Protein AF-I5B1P0-F1 (afdb_monomer)

Solvent-accessible surface area (backbone atoms only — not comparable to full-atom values): 43326 Å² total; per-residue (Å²): 90,54,80,46,75,47,56,64,52,38,60,66,46,75,42,81,52,46,46,23,36,38,37,43,56,67,66,62,16,23,35,28,44,43,79,93,40,33,48,27,36,46,35,82,36,42,41,32,42,32,45,67,53,46,69,78,66,37,32,34,32,38,60,81,70,25,41,36,38,24,42,95,87,41,51,30,34,38,39,37,48,33,91,60,97,62,22,20,35,39,33,33,75,76,46,74,32,37,31,32,72,54,99,85,41,46,25,51,70,77,48,74,35,38,72,85,50,62,48,53,84,77,63,63,55,84,44,53,77,47,73,52,44,78,62,66,47,46,60,81,89,35,46,43,52,66,13,50,21,37,36,41,19,55,77,66,14,74,43,68,60,24,36,42,30,27,55,42,61,70,12,35,35,43,34,36,35,75,59,66,45,55,67,58,31,35,39,34,36,35,25,39,36,37,38,32,24,70,43,64,73,29,41,37,33,36,68,43,50,41,64,50,48,33,40,34,41,56,15,71,10,25,42,33,42,32,34,30,85,51,43,79,38,29,41,33,32,39,60,26,51,31,36,40,33,47,35,59,32,92,74,55,44,66,64,90,74,29,47,35,41,34,36,33,45,42,9,67,28,28,46,39,38,46,44,62,39,30,29,29,38,39,39,36,27,50,73,81,30,64,20,29,38,25,43,44,38,76,34,15,39,34,36,38,37,39,35,52,12,37,40,34,39,27,36,97,91,48,32,28,41,45,55,32,31,34,40,41,30,48,57,25,48,26,42,38,39,22,34,42,45,28,82,53,26,36,42,36,33,19,70,14,58,30,35,43,35,33,54,42,41,58,20,71,24,56,74,20,36,40,35,35,49,41,61,70,18,35,40,36,36,43,32,46,26,77,31,73,31,42,23,33,40,33,42,44,39,32,40,33,38,64,63,30,63,41,31,33,46,28,33,70,49,44,46,74,49,36,36,38,34,41,29,27,51,24,32,39,33,40,32,37,35,67,69,69,44,39,40,37,24,79,41,91,28,28,38,22,30,41,35,42,32,39,26,93,88,40,59,54,40,70,41,47,38,41,29,44,44,39,36,63,24,60,72,85,50,105,80,17,14,28,40,36,38,32,29,26,26,28,42,38,41,37,33,55,18,79,53,84,48,69,17,33,41,13,48,35,29,48,40,56,64,88,78,91,67,42,54,40,28,35,44,36,40,38,26,67,9,66,18,40,36,31,43,29,44,33,32,44,53,37,90,89,54,69,21,58,37,26,36,40,38,41,34,12,51,38,4,31,36,35,39,45,28,34,50,26,22,33,44,24,26,38,41,39,38,36,13,26,64,3,31,34,26,31,34,33,40,9,62,81,95,18,19,9,49,45,38,32,39,38,39,42,36,11,61,41,18,36,35,33,39,61,83,67,97,42,61,23,29,48,28,24,52,12,67,88,26,26,55,37,37,39,41,32,11,55,49,6,27,31,19,76,87,37,52,38,34,40,31,23,61,41,4,22,34,45,40,35,40,36,34,35,60,27,38,38,24,36,33,39,34,15,14,52,78,16,42,48,44,37,35,45,32,63,18,35,24,28,38,37,40,39,38,36,22,76,38,47,52,68,68,40,88,29,38,37,35,33,44,25,51,14,40,90,93,27,38,38,34,40,33,44,28,34,9,25,29,38,39,30,51,29,30,24,28,40,39,36,34,44,31,20,34,36,33,32,45,31,49,34,64,50,43,33,39,43,36,51,37,62,67,66,96,80,71,89,72,47,33,40,58,40,53,51,54,32,93,88,78,41,45,43,58,47,71,52,28,37,44,40,49,45,79,78,73,70,51,88,53,73,86,38,84,55,98,79,66,103,48,80,61,45,80,45,73,51,76,82,88,68,81,84,76,68,82,90,57,76,91,74,80,76,72,78,83,77,76,95,75,80,92,85,81,87,85,84,82,58,59,61,52,64,76,58,95,93,48,80,47,76,69,73,84,71,50,76,47,41,42,54,53,64,61,75,54,85,90,73,84,51,78,47,86,59,67,57,71,51,67,60,67,49,83,82,66,77,83,81,67,96,78,80,82,88,128

Secondary structure (DSSP, 8-state):
--EEEPPTT---EEE-STT-EEE--SSS-EEEE-TT---EEE-TT--EEEESS-GGG-EEEEETTEEEEEETTEEEEEEEPP-SSS-EEEEETTEEEEEEEETTEEEETTEEPPSSS-B-TTPPP---EEE--SS---SGGGB--SS--EEEE-TTTS-TT-EEE--SS--EEEEEESS-B-TT-EEES--EEEEEE-SSEEEEE-TTEES--EEEE-SSSEEEEEEES-S-SEEEEES----EEEEEPTTTT-SS--EEEEEEES-EEEEEEE-TT--EEEEEE-TT-EEEEEEE-TT-SEEEEEESSEEEE--SSSPBPTT--EEEEEESSEEEEEE---SS-EEEE-SS--EEEE-S-GGG-TT-EEE--SSS-EEEE-S--------EEES--EEEE-S----EEE-TEEES--EEEE-BSS-EEEEEEPTT-EEEE-SSB--S-EEEEE-TT--SEEEEEEESS---PPTTSSSSS-EEEESEEEEEEEE---S---EE---EEE---SSS-----EEEEEE-SSS-EEE--EE-SSTTPPP---EEEEEESSS-EEE--BSS-TT--EEEEEESSS-EEE--B--GGGSBSS--EEEEEESSS-EEE-SSS---EEEE--TT-EEEEEEEESSS-BSSSSPEEEEESSS-EEEEEEEESS-EEEEEEE-TT--EEEEEE--SS-EEEEEEETTPPTTSEEEEEEEEEPPTT-EEEEE--SSEEEEEEEEBEEEEEE-SS--EEE--SB--EEEEPPPPTT-TT---------TTS--EE-TT-EEEEESS-----S-EE---SSS--EEEEE--S------S-----------SS----------SSEEETTEEE--TTS----B----B-TTT--B-S----B----TTS----S-----

Structure (mmCIF, N/CA/C/O backbone):
data_AF-I5B1P0-F1
#
_entry.id   AF-I5B1P0-F1
#
loop_
_atom_site.group_PDB
_atom_site.id
_atom_site.type_symbol
_atom_site.label_atom_id
_atom_site.label_alt_id
_atom_site.label_comp_id
_atom_site.label_asym_id
_atom_site.label_entity_id
_atom_site.label_seq_id
_atom_site.pdbx_PDB_ins_code
_atom_site.Cartn_x
_atom_site.Cartn_y
_atom_site.Cartn_z
_atom_site.occupancy
_atom_site.B_iso_or_equiv
_atom_site.auth_seq_id
_atom_site.auth_comp_id
_atom_site.auth_asym_id
_atom_site.auth_atom_id
_atom_site.pdbx_PDB_model_num
ATOM 1 N N . MET A 1 1 ? -37.961 -56.017 40.152 1.00 73.75 1 MET A N 1
ATOM 2 C CA . MET A 1 1 ? -39.316 -56.150 39.590 1.00 73.75 1 MET A CA 1
ATOM 3 C C . MET A 1 1 ? -39.974 -57.463 39.995 1.00 73.75 1 MET A C 1
ATOM 5 O O . MET A 1 1 ? -39.994 -58.448 39.255 1.00 73.75 1 MET A O 1
ATOM 9 N N . ALA A 1 2 ? -40.513 -57.456 41.205 1.00 85.88 2 ALA A N 1
ATOM 10 C CA . ALA A 1 2 ? -41.502 -58.380 41.724 1.00 85.88 2 ALA A CA 1
ATOM 11 C C . ALA A 1 2 ? -42.830 -57.632 41.936 1.00 85.88 2 ALA A C 1
ATOM 13 O O . ALA A 1 2 ? -42.845 -56.408 42.059 1.00 85.88 2 ALA A O 1
ATOM 14 N N . ASN A 1 3 ? -43.935 -58.376 42.004 1.00 92.94 3 ASN A N 1
ATOM 15 C CA . ASN A 1 3 ? -45.203 -57.835 42.486 1.00 92.94 3 ASN A CA 1
ATOM 16 C C . ASN A 1 3 ? -45.276 -58.081 43.995 1.00 92.94 3 ASN A C 1
ATOM 18 O O . ASN A 1 3 ? -45.270 -59.240 44.426 1.00 92.94 3 ASN A O 1
ATOM 22 N N . VAL A 1 4 ? -45.339 -57.011 44.778 1.00 93.44 4 VAL A N 1
ATOM 23 C CA . VAL A 1 4 ? -45.433 -57.041 46.239 1.00 93.44 4 VAL A CA 1
ATOM 24 C C . VAL A 1 4 ? -46.884 -56.764 46.617 1.00 93.44 4 VAL A C 1
ATOM 26 O O . VAL A 1 4 ? -47.436 -55.748 46.219 1.00 93.44 4 VAL A O 1
ATOM 29 N N . PHE A 1 5 ? -47.518 -57.681 47.345 1.00 94.00 5 PHE A N 1
ATOM 30 C CA . PHE A 1 5 ? -48.909 -57.538 47.783 1.00 94.00 5 PHE A CA 1
ATOM 31 C C . PHE A 1 5 ? -48.940 -57.394 49.298 1.00 94.00 5 PHE A C 1
ATOM 33 O O . PHE A 1 5 ? -48.499 -58.308 49.998 1.00 94.00 5 PHE A O 1
ATOM 40 N N . LEU A 1 6 ? -49.464 -56.270 49.774 1.00 94.38 6 LEU A N 1
ATOM 41 C CA . LEU A 1 6 ? -49.639 -55.988 51.192 1.00 94.38 6 LEU A CA 1
ATOM 42 C C . LEU A 1 6 ? -50.954 -56.599 51.687 1.00 94.38 6 LEU A C 1
ATOM 44 O O . LEU A 1 6 ? -51.948 -56.707 50.960 1.00 94.38 6 LEU A O 1
ATOM 48 N N . ASN A 1 7 ? -50.949 -57.047 52.937 1.00 91.94 7 ASN A N 1
ATOM 49 C CA . ASN A 1 7 ? -52.173 -57.354 53.664 1.00 91.94 7 ASN A CA 1
ATOM 50 C C . ASN A 1 7 ? -52.828 -56.054 54.151 1.00 91.94 7 ASN A C 1
ATOM 52 O O . ASN A 1 7 ? -52.189 -55.009 54.181 1.00 91.94 7 ASN A O 1
ATOM 56 N N . ALA A 1 8 ? -54.096 -56.143 54.557 1.00 90.44 8 ALA A N 1
ATOM 57 C CA . ALA A 1 8 ? -54.779 -55.021 55.199 1.00 90.44 8 ALA A CA 1
ATOM 58 C C . ALA A 1 8 ? -53.999 -54.540 56.440 1.00 90.44 8 ALA A C 1
ATOM 60 O O . ALA A 1 8 ? -53.607 -55.376 57.263 1.00 90.44 8 ALA A O 1
ATOM 61 N N . ASP A 1 9 ? -53.816 -53.225 56.554 1.00 90.06 9 ASP A N 1
ATOM 62 C CA . ASP A 1 9 ? -53.092 -52.503 57.607 1.00 90.06 9 ASP A CA 1
ATOM 63 C C . ASP A 1 9 ? -51.585 -52.850 57.703 1.00 90.06 9 ASP A C 1
ATOM 65 O O . ASP A 1 9 ? -50.963 -52.742 58.770 1.00 90.06 9 ASP A O 1
ATOM 69 N N . GLU A 1 10 ? -50.976 -53.339 56.616 1.00 95.25 10 GLU A N 1
ATOM 70 C CA . GLU A 1 10 ? -49.550 -53.675 56.590 1.00 95.25 10 GLU A CA 1
ATOM 71 C C . GLU A 1 10 ? -48.688 -52.425 56.345 1.00 95.25 10 GLU A C 1
ATOM 73 O O . GLU A 1 10 ? -48.689 -51.841 55.265 1.00 95.25 10 GLU A O 1
ATOM 78 N N . THR A 1 11 ? -47.908 -52.030 57.354 1.00 93.00 11 THR A N 1
ATOM 79 C CA . THR A 1 11 ? -47.104 -50.797 57.342 1.00 93.00 11 THR A CA 1
ATOM 80 C C . THR A 1 11 ? -45.599 -51.063 57.331 1.00 93.00 11 THR A C 1
ATOM 82 O O . THR A 1 11 ? -45.111 -52.074 57.846 1.00 93.00 11 THR A O 1
ATOM 85 N N . GLY A 1 12 ? -44.837 -50.121 56.771 1.00 87.88 12 GLY A N 1
ATOM 86 C CA . GLY A 1 12 ? -43.372 -50.127 56.773 1.00 87.88 12 GLY A CA 1
ATOM 87 C C . GLY A 1 12 ? -42.734 -51.244 55.941 1.00 87.88 12 GLY A C 1
ATOM 88 O O . GLY A 1 12 ? -41.620 -51.684 56.253 1.00 87.88 12 GLY A O 1
ATOM 89 N N . VAL A 1 13 ? -43.416 -51.733 54.899 1.00 94.25 13 VAL A N 1
ATOM 90 C CA . VAL A 1 13 ? -42.889 -52.796 54.033 1.00 94.25 13 VAL A CA 1
ATOM 91 C C . VAL A 1 13 ? -41.693 -52.283 53.240 1.00 94.25 13 VAL A C 1
ATOM 93 O O . VAL A 1 13 ? -41.803 -51.338 52.465 1.00 94.25 13 VAL A O 1
ATOM 96 N N . LYS A 1 14 ? -40.534 -52.921 53.420 1.00 94.56 14 LYS A N 1
ATOM 97 C CA . LYS A 1 14 ? -39.292 -52.510 52.757 1.00 94.56 14 LYS A CA 1
ATOM 98 C C . LYS A 1 14 ? -39.264 -52.947 51.297 1.00 94.56 14 LYS A C 1
ATOM 100 O O . LYS A 1 14 ? -39.294 -54.146 51.017 1.00 94.56 14 LYS A O 1
ATOM 105 N N . ILE A 1 15 ? -39.113 -51.984 50.396 1.00 96.06 15 ILE A N 1
ATOM 106 C CA . ILE A 1 15 ? -38.911 -52.194 48.964 1.00 96.06 15 ILE A CA 1
ATOM 107 C C . ILE A 1 15 ? -37.422 -52.025 48.669 1.00 96.06 15 ILE A C 1
ATOM 109 O O . ILE A 1 15 ? -36.842 -50.977 48.939 1.00 96.06 15 ILE A O 1
ATOM 113 N N . ALA A 1 16 ? -36.795 -53.094 48.177 1.00 93.38 16 ALA A N 1
ATOM 114 C CA . ALA A 1 16 ? -35.340 -53.193 48.035 1.00 93.38 16 ALA A CA 1
ATOM 115 C C . ALA A 1 16 ? -34.867 -53.461 46.596 1.00 93.38 16 ALA A C 1
ATOM 117 O O . ALA A 1 16 ? -33.664 -53.585 46.381 1.00 93.38 16 ALA A O 1
ATOM 118 N N . ASN A 1 17 ? -35.780 -53.607 45.629 1.00 93.44 17 ASN A N 1
ATOM 119 C CA . ASN A 1 17 ? -35.422 -53.859 44.233 1.00 93.44 17 ASN A CA 1
ATOM 120 C C . ASN A 1 17 ? -36.033 -52.806 43.314 1.00 93.44 17 ASN A C 1
ATOM 122 O O . ASN A 1 17 ? -37.179 -52.401 43.502 1.00 93.44 17 ASN A O 1
ATOM 126 N N . ASP A 1 18 ? -35.299 -52.476 42.254 1.00 94.69 18 ASP A N 1
ATOM 127 C CA . ASP A 1 18 ? -35.779 -51.575 41.215 1.00 94.69 18 ASP A CA 1
ATOM 128 C C . ASP A 1 18 ? -36.990 -52.147 40.465 1.00 94.69 18 ASP A C 1
ATOM 130 O O . ASP A 1 18 ? -37.078 -53.356 40.180 1.00 94.69 18 ASP A O 1
ATOM 134 N N . GLY A 1 19 ? -37.910 -51.260 40.089 1.00 93.31 19 GLY A N 1
ATOM 135 C CA . GLY A 1 19 ? -39.063 -51.586 39.256 1.00 93.31 19 GLY A CA 1
ATOM 136 C C . GLY A 1 19 ? -40.152 -52.398 39.958 1.00 93.31 19 GLY A C 1
ATOM 137 O O . GLY A 1 19 ? -40.976 -52.996 39.272 1.00 93.31 19 GLY A O 1
ATOM 138 N N . ASP A 1 20 ? -40.120 -52.552 41.285 1.00 96.94 20 ASP A N 1
ATOM 139 C CA . ASP A 1 20 ? -41.137 -53.331 41.999 1.00 96.94 20 ASP A CA 1
ATOM 140 C C . ASP A 1 20 ? -42.524 -52.668 41.888 1.00 96.94 20 ASP A C 1
ATOM 142 O O . ASP A 1 20 ? -42.664 -51.449 41.988 1.00 96.94 20 ASP A O 1
ATOM 146 N N . LEU A 1 21 ? -43.553 -53.492 41.662 1.00 96.56 21 LEU A N 1
ATOM 147 C CA . LEU A 1 21 ? -44.951 -53.063 41.627 1.00 96.56 21 LEU A CA 1
ATOM 148 C C . LEU A 1 21 ? -45.588 -53.421 42.968 1.00 96.56 21 LEU A C 1
ATOM 150 O O . LEU A 1 21 ? -45.657 -54.607 43.308 1.00 96.56 21 LEU A O 1
ATOM 154 N N . VAL A 1 22 ? -46.044 -52.429 43.725 1.00 96.12 22 VAL A N 1
ATOM 155 C CA . VAL A 1 22 ? -46.589 -52.635 45.069 1.00 96.12 22 VAL A CA 1
ATOM 156 C C . VAL A 1 22 ? -48.091 -52.404 45.073 1.00 96.12 22 VAL A C 1
ATOM 158 O O . VAL A 1 22 ? -48.566 -51.365 44.629 1.00 96.12 22 VAL A O 1
ATOM 161 N N . PHE A 1 23 ? -48.828 -53.385 45.582 1.00 95.12 23 PHE A N 1
ATOM 162 C CA . PHE A 1 23 ? -50.281 -53.380 45.642 1.00 95.12 23 PHE A CA 1
ATOM 163 C C . PHE A 1 23 ? -50.740 -53.448 47.097 1.00 95.12 23 PHE A C 1
ATOM 165 O O . PHE A 1 23 ? -50.490 -54.451 47.776 1.00 95.12 23 PHE A O 1
ATOM 172 N N . GLY A 1 24 ? -51.409 -52.395 47.554 1.00 91.69 24 GLY A N 1
ATOM 173 C CA . GLY A 1 24 ? -52.101 -52.325 48.832 1.00 91.69 24 GLY A CA 1
ATOM 174 C C . GLY A 1 24 ? -53.428 -53.080 48.832 1.00 91.69 24 GLY A C 1
ATOM 175 O O . GLY A 1 24 ? -53.817 -53.743 47.856 1.00 91.69 24 GLY A O 1
ATOM 176 N N . LYS A 1 25 ? -54.141 -53.007 49.956 1.00 90.12 25 LYS A N 1
ATOM 177 C CA . LYS A 1 25 ? -55.442 -53.640 50.126 1.00 90.12 25 LYS A CA 1
ATOM 178 C C . LYS A 1 25 ? -56.492 -52.638 50.589 1.00 90.12 25 LYS A C 1
ATOM 180 O O . LYS A 1 25 ? -57.169 -52.064 49.750 1.00 90.12 25 LYS A O 1
ATOM 185 N N . SER A 1 26 ? -56.796 -52.610 51.872 1.00 84.44 26 SER A N 1
ATOM 186 C CA . SER A 1 26 ? -57.836 -51.768 52.443 1.00 84.44 26 SER A CA 1
ATOM 187 C C . SER A 1 26 ? -57.509 -51.662 53.918 1.00 84.44 26 SER A C 1
ATOM 189 O O . SER A 1 26 ? -57.634 -52.672 54.620 1.00 84.44 26 SER A O 1
ATOM 191 N N . GLY A 1 27 ? -57.139 -50.473 54.358 1.00 85.56 27 GLY A N 1
ATOM 192 C CA . GLY A 1 27 ? -56.525 -50.260 55.658 1.00 85.56 27 GLY A CA 1
ATOM 193 C C . GLY A 1 27 ? -55.484 -49.156 55.552 1.00 85.56 27 GLY A C 1
ATOM 194 O O . GLY A 1 27 ? -55.480 -48.427 54.566 1.00 85.56 27 GLY A O 1
ATOM 195 N N . ASP A 1 28 ? -54.636 -49.038 56.568 1.00 89.38 28 ASP A N 1
ATOM 196 C CA . ASP A 1 28 ? -53.502 -48.110 56.558 1.00 89.38 28 ASP A CA 1
ATOM 197 C C . ASP A 1 28 ? -52.246 -48.852 56.065 1.00 89.38 28 ASP A C 1
ATOM 199 O O . ASP A 1 28 ? -51.525 -49.466 56.857 1.00 89.38 28 ASP A O 1
ATOM 203 N N . GLU A 1 29 ? -51.981 -48.842 54.758 1.00 94.94 29 GLU A N 1
ATOM 204 C CA . GLU A 1 29 ? -50.830 -49.505 54.150 1.00 94.94 29 GLU A CA 1
ATOM 205 C C . GLU A 1 29 ? -49.677 -48.531 53.862 1.00 94.94 29 GLU A C 1
ATOM 207 O O . GLU A 1 29 ? -49.854 -47.430 53.337 1.00 94.94 29 GLU A O 1
ATOM 212 N N . SER A 1 30 ? -48.443 -48.940 54.184 1.00 94.62 30 SER A N 1
ATOM 213 C CA . SER A 1 30 ? -47.268 -48.108 53.900 1.00 94.62 30 SER A CA 1
ATOM 214 C C . SER A 1 30 ? -46.010 -48.877 53.524 1.00 94.62 30 SER A C 1
ATOM 216 O O . SER A 1 30 ? -45.753 -49.996 53.983 1.00 94.62 30 SER A O 1
ATOM 218 N N . VAL A 1 31 ? -45.186 -48.240 52.695 1.00 96.44 31 VAL A N 1
ATOM 219 C CA . VAL A 1 31 ? -43.922 -48.784 52.188 1.00 96.44 31 VAL A CA 1
ATOM 220 C C . VAL A 1 31 ? -42.737 -47.924 52.600 1.00 96.44 31 VAL A C 1
ATOM 222 O O . VAL A 1 31 ? -42.857 -46.717 52.757 1.00 96.44 31 VAL A O 1
ATOM 225 N N . ASN A 1 32 ? -41.572 -48.550 52.738 1.00 96.56 32 ASN A N 1
ATOM 226 C CA . ASN A 1 32 ? -40.284 -47.881 52.876 1.00 96.56 32 ASN A CA 1
ATOM 227 C C . ASN A 1 32 ? -39.417 -48.252 51.669 1.00 96.56 32 ASN A C 1
ATOM 229 O O . ASN A 1 32 ? -39.006 -49.408 51.530 1.00 96.56 32 ASN A O 1
ATOM 233 N N . ILE A 1 33 ? -39.176 -47.284 50.793 1.00 96.44 33 ILE A N 1
ATOM 234 C CA . ILE A 1 33 ? -38.321 -47.438 49.620 1.00 96.44 33 ILE A CA 1
ATOM 235 C C . ILE A 1 33 ? -36.888 -47.149 50.064 1.00 96.44 33 ILE A C 1
ATOM 237 O O . ILE A 1 33 ? -36.563 -46.034 50.464 1.00 96.44 33 ILE A O 1
ATOM 241 N N . LEU A 1 34 ? -36.038 -48.177 50.033 1.00 93.88 34 LEU A N 1
ATOM 242 C CA . LEU A 1 34 ? -34.654 -48.053 50.488 1.00 93.88 34 LEU A CA 1
ATOM 243 C C . LEU A 1 34 ? -33.830 -47.173 49.535 1.00 93.88 34 LEU A C 1
ATOM 245 O O . LEU A 1 34 ? -34.084 -47.150 48.331 1.00 93.88 34 LEU A O 1
ATOM 249 N N . ALA A 1 35 ? -32.791 -46.515 50.059 1.00 91.19 35 ALA A N 1
ATOM 250 C CA . ALA A 1 35 ? -31.873 -45.718 49.247 1.00 91.19 35 ALA A CA 1
ATOM 251 C C . ALA A 1 35 ? -31.331 -46.475 48.026 1.00 91.19 35 ALA A C 1
ATOM 253 O O . ALA A 1 35 ? -30.929 -47.640 48.106 1.00 91.19 35 ALA A O 1
ATOM 254 N N . GLY A 1 36 ? -31.279 -45.764 46.899 1.00 88.75 36 GLY A N 1
ATOM 255 C CA . GLY A 1 36 ? -30.784 -46.273 45.621 1.00 88.75 36 GLY A CA 1
ATOM 256 C C . GLY A 1 36 ? -31.779 -47.133 44.838 1.00 88.75 36 GLY A C 1
ATOM 257 O O . GLY A 1 36 ? -31.438 -47.559 43.739 1.00 88.75 36 GLY A O 1
ATOM 258 N N . VAL A 1 37 ? -32.983 -47.381 45.367 1.00 94.06 37 VAL A N 1
ATOM 259 C CA . VAL A 1 37 ? -34.053 -48.079 44.644 1.00 94.06 37 VAL A CA 1
ATOM 260 C C . VAL A 1 37 ? -34.775 -47.109 43.709 1.00 94.06 37 VAL A C 1
ATOM 262 O O . VAL A 1 37 ? -35.124 -46.000 44.102 1.00 94.06 37 VAL A O 1
ATOM 265 N N . THR A 1 38 ? -35.031 -47.535 42.473 1.00 95.62 38 THR A N 1
ATOM 266 C CA . THR A 1 38 ? -35.693 -46.723 41.442 1.00 95.62 38 THR A CA 1
ATOM 267 C C . THR A 1 38 ? -36.832 -47.457 40.735 1.00 95.62 38 THR A C 1
ATOM 269 O O . THR A 1 38 ? -36.909 -48.684 40.716 1.00 95.62 38 THR A O 1
ATOM 272 N N . GLY A 1 39 ? -37.746 -46.705 40.128 1.00 94.50 39 GLY A N 1
ATOM 273 C CA . GLY A 1 39 ? -38.826 -47.218 39.288 1.00 94.50 39 GLY A CA 1
ATOM 274 C C . GLY A 1 39 ? -39.932 -47.961 40.037 1.00 94.50 39 GLY A C 1
ATOM 275 O O . GLY A 1 39 ? -40.649 -48.742 39.414 1.00 94.50 39 GLY A O 1
ATOM 276 N N . VAL A 1 40 ? -40.071 -47.769 41.351 1.00 96.69 40 VAL A N 1
ATOM 277 C CA . VAL A 1 40 ? -41.147 -48.399 42.130 1.00 96.69 40 VAL A CA 1
ATOM 278 C C . VAL A 1 40 ? -42.487 -47.815 41.694 1.00 96.69 40 VAL A C 1
ATOM 280 O O . VAL A 1 40 ? -42.634 -46.601 41.613 1.00 96.69 40 VAL A O 1
ATOM 283 N N . VAL A 1 41 ? -43.486 -48.653 41.432 1.00 96.69 41 VAL A N 1
ATOM 284 C CA . VAL A 1 41 ? -44.841 -48.179 41.112 1.00 96.69 41 VAL A CA 1
ATOM 285 C C . VAL A 1 41 ? -45.794 -48.692 42.174 1.00 96.69 41 VAL A C 1
ATOM 287 O O . VAL A 1 41 ? -45.902 -49.900 42.391 1.00 96.69 41 VAL A O 1
ATOM 290 N N . LEU A 1 42 ? -46.473 -47.766 42.836 1.00 96.88 42 LEU A N 1
ATOM 291 C CA . LEU A 1 42 ? -47.442 -48.059 43.882 1.00 96.88 42 LEU A CA 1
ATOM 292 C C . LEU A 1 42 ? -48.852 -48.064 43.291 1.00 96.88 42 LEU A C 1
ATOM 294 O O . LEU A 1 42 ? -49.126 -47.377 42.306 1.00 96.88 42 LEU A O 1
ATOM 298 N N . ASP A 1 43 ? -49.754 -48.848 43.871 1.00 94.31 43 ASP A N 1
ATOM 299 C CA . ASP A 1 43 ? -51.172 -48.774 43.543 1.00 94.31 43 ASP A CA 1
ATOM 300 C C . ASP A 1 43 ? -51.905 -47.727 44.397 1.00 94.31 43 ASP A C 1
ATOM 302 O O . ASP A 1 43 ? -51.361 -47.128 45.322 1.00 94.31 43 ASP A O 1
ATOM 306 N N . GLN A 1 44 ? -53.173 -47.501 44.057 1.00 91.69 44 GLN A N 1
ATOM 307 C CA . GLN A 1 44 ? -54.050 -46.524 44.707 1.00 91.69 44 GLN A CA 1
ATOM 308 C C . GLN A 1 44 ? -54.473 -46.935 46.128 1.00 91.69 44 GLN A C 1
ATOM 310 O O . GLN A 1 44 ? -55.327 -46.274 46.690 1.00 91.69 44 GLN A O 1
ATOM 315 N N . ASN A 1 45 ? -53.957 -48.014 46.718 1.00 92.50 45 ASN A N 1
ATOM 316 C CA . ASN A 1 45 ? -54.293 -48.404 48.096 1.00 92.50 45 ASN A CA 1
ATOM 317 C C . ASN A 1 45 ? -53.052 -48.356 48.999 1.00 92.50 45 ASN A C 1
ATOM 319 O O . ASN A 1 45 ? -52.939 -49.146 49.924 1.00 92.50 45 ASN A O 1
ATOM 323 N N . ILE A 1 46 ? -52.063 -47.526 48.653 1.00 95.00 46 ILE A N 1
ATOM 324 C CA . ILE A 1 46 ? -50.934 -47.215 49.529 1.00 95.00 46 ILE A CA 1
ATOM 325 C C . ILE A 1 46 ? -51.149 -45.806 50.078 1.00 95.00 46 ILE A C 1
ATOM 327 O O . ILE A 1 46 ? -51.210 -44.838 49.316 1.00 95.00 46 ILE A O 1
ATOM 331 N N . GLU A 1 47 ? -51.265 -45.695 51.397 1.00 94.31 47 GLU A N 1
ATOM 332 C CA . GLU A 1 47 ? -51.533 -44.445 52.112 1.00 94.31 47 GLU A CA 1
ATOM 333 C C . GLU A 1 47 ? -50.238 -43.758 52.570 1.00 94.31 47 GLU A C 1
ATOM 335 O O . GLU A 1 47 ? -50.223 -42.543 52.766 1.00 94.31 47 GLU A O 1
ATOM 340 N N . GLY A 1 48 ? -49.139 -44.511 52.715 1.00 94.38 48 GLY A N 1
ATOM 341 C CA . GLY A 1 48 ? -47.853 -43.981 53.173 1.00 94.38 48 GLY A CA 1
ATOM 342 C C . GLY A 1 48 ? -46.640 -44.451 52.369 1.00 94.38 48 GLY A C 1
ATOM 343 O O . GLY A 1 48 ? -46.461 -45.643 52.111 1.00 94.38 48 GLY A O 1
ATOM 344 N N . VAL A 1 49 ? -45.744 -43.521 52.045 1.00 96.81 49 VAL A N 1
ATOM 345 C CA . VAL A 1 49 ? -44.461 -43.787 51.384 1.00 96.81 49 VAL A CA 1
ATOM 346 C C . VAL A 1 49 ? -43.343 -43.152 52.196 1.00 96.81 49 VAL A C 1
ATOM 348 O O . VAL A 1 49 ? -43.292 -41.940 52.354 1.00 96.81 49 VAL A O 1
ATOM 351 N N . THR A 1 50 ? -42.429 -43.966 52.708 1.00 97.06 50 THR A N 1
ATOM 352 C CA . THR A 1 50 ? -41.198 -43.506 53.352 1.00 97.06 50 THR A CA 1
ATOM 353 C C . THR A 1 50 ? -40.032 -43.611 52.377 1.00 97.06 50 THR A C 1
ATOM 355 O O . THR A 1 50 ? -39.838 -44.664 51.763 1.00 97.06 50 THR A O 1
ATOM 358 N N . LEU A 1 51 ? -39.258 -42.537 52.265 1.00 96.00 51 LEU A N 1
ATOM 359 C CA . LEU A 1 51 ? -38.064 -42.404 51.433 1.00 96.00 51 LEU A CA 1
ATOM 360 C C . LEU A 1 51 ? -36.857 -42.103 52.334 1.00 96.00 51 LEU A C 1
ATOM 362 O O . LEU A 1 51 ? -37.013 -41.506 53.396 1.00 96.00 51 LEU A O 1
ATOM 366 N N . ASP A 1 52 ? -35.670 -42.553 51.929 1.00 90.81 52 ASP A N 1
ATOM 367 C CA . ASP A 1 52 ? -34.409 -42.263 52.634 1.00 90.81 52 ASP A CA 1
ATOM 368 C C . ASP A 1 52 ? -33.887 -40.876 52.220 1.00 90.81 52 ASP A C 1
ATOM 370 O O . ASP A 1 52 ? -33.919 -40.561 51.031 1.00 90.81 52 ASP A O 1
ATOM 374 N N . GLY A 1 53 ? -33.392 -40.052 53.145 1.00 89.62 53 GLY A N 1
ATOM 375 C CA . GLY A 1 53 ? -32.954 -38.679 52.855 1.00 89.62 53 GLY A CA 1
ATOM 376 C C . GLY A 1 53 ? -34.010 -37.602 53.133 1.00 89.62 53 GLY A C 1
ATOM 377 O O . GLY A 1 53 ? -35.134 -37.891 53.547 1.00 89.62 53 GLY A O 1
ATOM 378 N N . ASN A 1 54 ? -33.628 -36.341 52.938 1.00 89.81 54 ASN A N 1
ATOM 379 C CA . ASN A 1 54 ? -34.470 -35.163 53.169 1.00 89.81 54 ASN A CA 1
ATOM 380 C C . ASN A 1 54 ? -35.402 -34.909 51.972 1.00 89.81 54 ASN A C 1
ATOM 382 O O . ASN A 1 54 ? -35.103 -35.335 50.857 1.00 89.81 54 ASN A O 1
ATOM 386 N N . LYS A 1 55 ? -36.488 -34.139 52.151 1.00 88.88 55 LYS A N 1
ATOM 387 C CA . LYS A 1 55 ? -37.365 -33.720 51.037 1.00 88.88 55 LYS A CA 1
ATOM 388 C C . LYS A 1 55 ? -36.577 -33.036 49.910 1.00 88.88 55 LYS A C 1
ATOM 390 O O . LYS A 1 55 ? -36.891 -33.253 48.745 1.00 88.88 55 LYS A O 1
ATOM 395 N N . ALA A 1 56 ? -35.551 -32.254 50.259 1.00 85.50 56 ALA A N 1
ATOM 396 C CA . ALA A 1 56 ? -34.698 -31.534 49.309 1.00 85.50 56 ALA A CA 1
ATOM 397 C C . ALA A 1 56 ? -33.825 -32.437 48.412 1.00 85.50 56 ALA A C 1
ATOM 399 O O . ALA A 1 56 ? -33.317 -31.974 47.398 1.00 85.50 56 ALA A O 1
ATOM 400 N N . ASP A 1 57 ? -33.672 -33.726 48.740 1.00 88.69 57 ASP A N 1
ATOM 401 C CA . ASP A 1 57 ? -32.906 -34.683 47.924 1.00 88.69 57 ASP A CA 1
ATOM 402 C C . ASP A 1 57 ? -33.711 -35.221 46.716 1.00 88.69 57 ASP A C 1
ATOM 404 O O . ASP A 1 57 ? -33.225 -36.061 45.941 1.00 88.69 57 ASP A O 1
ATOM 408 N N . TYR A 1 58 ? -34.959 -34.761 46.567 1.00 90.50 58 TYR A N 1
ATOM 409 C CA . TYR A 1 58 ? -35.927 -35.233 45.587 1.00 90.50 58 TYR A CA 1
ATOM 410 C C . TYR A 1 58 ? -36.555 -34.083 44.796 1.00 90.50 58 TYR A C 1
ATOM 412 O O . TYR A 1 58 ? -36.809 -33.007 45.329 1.00 90.50 58 TYR A O 1
ATOM 420 N N . THR A 1 59 ? -36.891 -34.364 43.537 1.00 89.69 59 THR A N 1
ATOM 421 C CA . THR A 1 59 ? -37.765 -33.514 42.717 1.00 89.69 59 THR A CA 1
ATOM 422 C C . THR A 1 59 ? -39.083 -34.223 42.429 1.00 89.69 59 THR A C 1
ATOM 424 O O . THR A 1 59 ? -39.175 -35.458 42.465 1.00 89.69 59 THR A O 1
ATOM 427 N N . PHE A 1 60 ? -40.127 -33.444 42.162 1.00 91.19 60 PHE A N 1
ATOM 428 C CA . PHE A 1 60 ? -41.499 -33.930 42.043 1.00 91.19 60 PHE A CA 1
ATOM 429 C C . PHE A 1 60 ? -42.068 -33.569 40.673 1.00 91.19 60 PHE A C 1
ATOM 431 O O . PHE A 1 60 ? -41.938 -32.435 40.244 1.00 91.19 60 PHE A O 1
ATOM 438 N N . GLU A 1 61 ? -42.706 -34.518 39.987 1.00 90.50 61 GLU A N 1
ATOM 439 C CA . GLU A 1 61 ? -43.396 -34.278 38.711 1.00 90.50 61 GLU A CA 1
ATOM 440 C C . GLU A 1 61 ? -44.820 -34.834 38.771 1.00 90.50 61 GLU A C 1
ATOM 442 O O . GLU A 1 61 ? -45.043 -35.976 39.186 1.00 90.50 61 GLU A O 1
ATOM 447 N N . GLN A 1 62 ? -45.799 -34.054 38.319 1.00 91.00 62 GLN A N 1
ATOM 448 C CA . GLN A 1 62 ? -47.181 -34.506 38.238 1.00 91.00 62 GLN A CA 1
ATOM 449 C C . GLN A 1 62 ? -47.464 -35.194 36.891 1.00 91.00 62 GLN A C 1
ATOM 451 O O . GLN A 1 62 ? -47.432 -34.571 35.835 1.00 91.00 62 GLN A O 1
ATOM 456 N N . ALA A 1 63 ? -47.885 -36.463 36.929 1.00 89.88 63 ALA A N 1
ATOM 457 C CA . ALA A 1 63 ? -48.393 -37.199 35.768 1.00 89.88 63 ALA A CA 1
ATOM 458 C C . ALA A 1 63 ? -49.868 -37.585 35.969 1.00 89.88 63 ALA A C 1
ATOM 460 O O . ALA A 1 63 ? -50.213 -38.696 36.390 1.00 89.88 63 ALA A O 1
ATOM 461 N N . GLY A 1 64 ? -50.770 -36.650 35.661 1.00 88.44 64 GLY A N 1
ATOM 462 C CA . GLY A 1 64 ? -52.206 -36.823 35.895 1.00 88.44 64 GLY A CA 1
ATOM 463 C C . GLY A 1 64 ? -52.539 -36.755 37.387 1.00 88.44 64 GLY A C 1
ATOM 464 O O . GLY A 1 64 ? -52.363 -35.707 37.996 1.00 88.44 64 GLY A O 1
ATOM 465 N N . ASN A 1 65 ? -53.038 -37.854 37.964 1.00 89.88 65 ASN A N 1
ATOM 466 C CA . ASN A 1 65 ? -53.306 -37.996 39.406 1.00 89.88 65 ASN A CA 1
ATOM 467 C C . ASN A 1 65 ? -52.180 -38.731 40.162 1.00 89.88 65 ASN A C 1
ATOM 469 O O . ASN A 1 65 ? -52.385 -39.189 41.287 1.00 89.88 65 ASN A O 1
ATOM 473 N N . GLN A 1 66 ? -51.030 -38.923 39.517 1.00 93.81 66 GLN A N 1
ATOM 474 C CA . GLN A 1 66 ? -49.869 -39.591 40.094 1.00 93.81 66 GLN A CA 1
ATOM 475 C C . GLN A 1 66 ? -48.737 -38.590 40.281 1.00 93.81 66 GLN A C 1
ATOM 477 O O . GLN A 1 66 ? -48.512 -37.733 39.427 1.00 93.81 66 GLN A O 1
ATOM 482 N N . LEU A 1 67 ? -48.008 -38.762 41.372 1.00 94.12 67 LEU A N 1
ATOM 483 C CA . LEU A 1 67 ? -46.780 -38.058 41.678 1.00 94.12 67 LEU A CA 1
ATOM 484 C C . LEU A 1 67 ? -45.589 -38.942 41.304 1.00 94.12 67 LEU A C 1
ATOM 486 O O . LEU A 1 67 ? -45.453 -40.064 41.798 1.00 94.12 67 LEU A O 1
ATOM 490 N N . LEU A 1 68 ? -44.731 -38.450 40.419 1.00 93.88 68 LEU A N 1
ATOM 491 C CA . LEU A 1 68 ? -43.430 -39.036 40.135 1.00 93.88 68 LEU A CA 1
ATOM 492 C C . LEU A 1 68 ? -42.422 -38.375 41.067 1.00 93.88 68 LEU A C 1
ATOM 494 O O . LEU A 1 68 ? -42.168 -37.180 40.971 1.00 93.88 68 LEU A O 1
ATOM 498 N N . ILE A 1 69 ? -41.837 -39.170 41.952 1.00 94.00 69 ILE A N 1
ATOM 499 C CA . ILE A 1 69 ? -40.761 -38.742 42.842 1.00 94.00 69 ILE A CA 1
ATOM 500 C C . ILE A 1 69 ? -39.452 -39.121 42.162 1.00 94.00 69 ILE A C 1
ATOM 502 O O . ILE A 1 69 ? -39.269 -40.289 41.802 1.00 94.00 69 ILE A O 1
ATOM 506 N N . LYS A 1 70 ? -38.551 -38.163 41.955 1.00 91.62 70 LYS A N 1
ATOM 507 C CA . LYS A 1 70 ? -37.271 -38.363 41.271 1.00 91.62 70 LYS A CA 1
ATOM 508 C C . LYS A 1 70 ? -36.098 -38.034 42.184 1.00 91.62 70 LYS A C 1
ATOM 510 O O . LYS A 1 70 ? -36.196 -37.160 43.028 1.00 91.62 70 LYS A O 1
ATOM 515 N N . SER A 1 71 ? -34.974 -38.711 41.975 1.00 90.62 71 SER A N 1
ATOM 516 C CA . SER A 1 71 ? -33.685 -38.376 42.588 1.00 90.62 71 SER A CA 1
ATOM 517 C C . SER A 1 71 ? -32.589 -38.540 41.537 1.00 90.62 71 SER A C 1
ATOM 519 O O . SER A 1 71 ? -32.569 -39.536 40.808 1.00 90.62 71 SER A O 1
ATOM 521 N N . GLY A 1 72 ? -31.730 -37.528 41.375 1.00 82.38 72 GLY A N 1
ATOM 522 C CA . GLY A 1 72 ? -30.696 -37.515 40.329 1.00 82.38 72 GLY A CA 1
ATOM 523 C C . GLY A 1 72 ? -31.242 -37.714 38.904 1.00 82.38 72 GLY A C 1
ATOM 524 O O . GLY A 1 72 ? -30.600 -38.367 38.083 1.00 82.38 72 GLY A O 1
ATOM 525 N N . GLY A 1 73 ? -32.461 -37.230 38.627 1.00 81.81 73 GLY A N 1
ATOM 526 C CA . GLY A 1 73 ? -33.157 -37.363 37.338 1.00 81.81 73 GLY A CA 1
ATOM 527 C C . GLY A 1 73 ? -33.849 -38.713 37.085 1.00 81.81 73 GLY A C 1
ATOM 528 O O . GLY A 1 73 ? -34.651 -38.818 36.157 1.00 81.81 73 GLY A O 1
ATOM 529 N N . ALA A 1 74 ? -33.603 -39.739 37.906 1.00 88.69 74 ALA A N 1
ATOM 530 C CA . ALA A 1 74 ? -34.282 -41.030 37.809 1.00 88.69 74 ALA A CA 1
ATOM 531 C C . ALA A 1 74 ? -35.570 -41.039 38.645 1.00 88.69 74 ALA A C 1
ATOM 533 O O . ALA A 1 74 ? -35.566 -40.609 39.796 1.00 88.69 74 ALA A O 1
ATOM 534 N N . THR A 1 75 ? -36.670 -41.573 38.103 1.00 93.50 75 THR A N 1
ATOM 535 C CA . THR A 1 75 ? -37.902 -41.796 38.878 1.00 93.50 75 THR A CA 1
ATOM 536 C C . THR A 1 75 ? -37.651 -42.854 39.946 1.00 93.50 75 THR A C 1
ATOM 538 O O . THR A 1 75 ? -37.418 -44.017 39.629 1.00 93.50 75 THR A O 1
ATOM 541 N N . VAL A 1 76 ? -37.717 -42.451 41.209 1.00 95.25 76 VAL A N 1
ATOM 542 C CA . VAL A 1 76 ? -37.616 -43.308 42.393 1.00 95.25 76 VAL A CA 1
ATOM 543 C C . VAL A 1 76 ? -38.928 -44.058 42.600 1.00 95.25 76 VAL A C 1
ATOM 545 O O . VAL A 1 76 ? -38.931 -45.288 42.687 1.00 95.25 76 VAL A O 1
ATOM 548 N N . ALA A 1 77 ? -40.045 -43.324 42.589 1.00 96.06 77 ALA A N 1
ATOM 549 C CA . ALA A 1 77 ? -41.378 -43.876 42.781 1.00 96.06 77 ALA A CA 1
ATOM 550 C C . ALA A 1 77 ? -42.435 -43.183 41.908 1.00 96.06 77 ALA A C 1
ATOM 552 O O . ALA A 1 77 ? -42.369 -41.981 41.665 1.00 96.06 77 ALA A O 1
ATOM 553 N N . THR A 1 78 ? -43.438 -43.939 41.469 1.00 96.56 78 THR A N 1
ATOM 554 C CA . THR A 1 78 ? -44.702 -43.428 40.931 1.00 96.56 78 THR A CA 1
ATOM 555 C C . THR A 1 78 ? -45.799 -43.719 41.943 1.00 96.56 78 THR A C 1
ATOM 557 O O . THR A 1 78 ? -46.098 -44.882 42.224 1.00 96.56 78 THR A O 1
ATOM 560 N N . VAL A 1 79 ? -46.371 -42.656 42.499 1.00 96.31 79 VAL A N 1
ATOM 561 C CA . VAL A 1 79 ? -47.290 -42.700 43.636 1.00 96.31 79 VAL A CA 1
ATOM 562 C C . VAL A 1 79 ? -48.643 -42.131 43.212 1.00 96.31 79 VAL A C 1
ATOM 564 O O . VAL A 1 79 ? -48.754 -40.927 42.987 1.00 96.31 79 VAL A O 1
ATOM 567 N N . PRO A 1 80 ? -49.693 -42.953 43.077 1.00 94.56 80 PRO A N 1
ATOM 568 C CA . PRO A 1 80 ? -51.051 -42.446 42.930 1.00 94.56 80 PRO A CA 1
ATOM 569 C C . PRO A 1 80 ? -51.468 -41.692 44.194 1.00 94.56 80 PRO A C 1
ATOM 571 O O . PRO A 1 80 ? -51.311 -42.202 45.303 1.00 94.56 80 PRO A O 1
ATOM 574 N N . ILE A 1 81 ? -51.990 -40.477 44.030 1.00 94.38 81 ILE A N 1
ATOM 575 C CA . ILE A 1 81 ? -52.391 -39.644 45.165 1.00 94.38 81 ILE A CA 1
ATOM 576 C C . ILE A 1 81 ? -53.797 -40.022 45.631 1.00 94.38 81 ILE A C 1
ATOM 578 O O . ILE A 1 81 ? -54.713 -40.163 44.811 1.00 94.38 81 ILE A O 1
ATOM 582 N N . GLN A 1 82 ? -53.975 -40.219 46.941 1.00 90.56 82 GLN A N 1
ATOM 583 C CA . GLN A 1 82 ? -55.291 -40.485 47.527 1.00 90.56 82 GLN A CA 1
ATOM 584 C C . GLN A 1 82 ? -56.216 -39.269 47.420 1.00 90.56 82 GLN A C 1
ATOM 586 O O . GLN A 1 82 ? -55.787 -38.118 47.434 1.00 90.56 82 GLN A O 1
ATOM 591 N N . VAL A 1 83 ? -57.517 -39.540 47.299 1.00 83.81 83 VAL A N 1
ATOM 592 C CA . VAL A 1 83 ? -58.569 -38.512 47.160 1.00 83.81 83 VAL A CA 1
ATOM 593 C C . VAL A 1 83 ? -59.272 -38.187 48.482 1.00 83.81 83 VAL A C 1
ATOM 595 O O . VAL A 1 83 ? -60.355 -37.596 48.480 1.00 83.81 83 VAL A O 1
ATOM 598 N N . ASP A 1 84 ? -58.716 -38.631 49.607 1.00 84.25 84 ASP A N 1
ATOM 599 C CA . ASP A 1 84 ? -59.205 -38.285 50.938 1.00 84.25 84 ASP A CA 1
ATOM 600 C C . ASP A 1 84 ? -58.588 -36.965 51.440 1.00 84.25 84 ASP A C 1
ATOM 602 O O . ASP A 1 84 ? -57.922 -36.244 50.700 1.00 84.25 84 ASP A O 1
ATOM 606 N N . ALA A 1 85 ? -58.914 -36.579 52.676 1.00 80.38 85 ALA A N 1
ATOM 607 C CA . ALA A 1 85 ? -58.553 -35.264 53.206 1.00 80.38 85 ALA A CA 1
ATOM 608 C C . ALA A 1 85 ? -57.045 -35.096 53.459 1.00 80.38 85 ALA A C 1
ATOM 610 O O . ALA A 1 85 ? -56.566 -33.964 53.447 1.00 80.38 85 ALA A O 1
ATOM 611 N N . ASP A 1 86 ? -56.332 -36.198 53.694 1.00 83.75 86 ASP A N 1
ATOM 612 C CA . ASP A 1 86 ? -54.913 -36.194 54.050 1.00 83.75 86 ASP A CA 1
ATOM 613 C C . ASP A 1 86 ? -54.016 -36.643 52.881 1.00 83.75 86 ASP A C 1
ATOM 615 O O . ASP A 1 86 ? -52.800 -36.465 52.943 1.00 83.75 86 ASP A O 1
ATOM 619 N N . GLY A 1 87 ? -54.599 -37.144 51.786 1.00 91.50 87 GLY A N 1
ATOM 620 C CA . GLY A 1 87 ? -53.869 -37.552 50.594 1.00 91.50 87 GLY A CA 1
ATOM 621 C C . GLY A 1 87 ? -52.951 -38.746 50.858 1.00 91.50 87 GLY A C 1
ATOM 622 O O . GLY A 1 87 ? -53.213 -39.584 51.719 1.00 91.50 87 GLY A O 1
ATOM 623 N N . THR A 1 88 ? -51.857 -38.840 50.104 1.00 94.81 88 THR A N 1
ATOM 624 C CA . THR A 1 88 ? -50.808 -39.834 50.375 1.00 94.81 88 THR A CA 1
ATOM 625 C C . THR A 1 88 ? -49.741 -39.204 51.267 1.00 94.81 88 THR A C 1
ATOM 627 O O . THR A 1 88 ? -49.187 -38.161 50.924 1.00 94.81 88 THR A O 1
ATOM 630 N N . GLN A 1 89 ? -49.408 -39.829 52.396 1.00 95.31 89 GLN A N 1
ATOM 631 C CA . GLN A 1 89 ? -48.345 -39.341 53.277 1.00 95.31 89 GLN A CA 1
ATOM 632 C C . GLN A 1 89 ? -46.969 -39.717 52.726 1.00 95.31 89 GLN A C 1
ATOM 634 O O . GLN A 1 89 ? -46.666 -40.892 52.520 1.00 95.31 89 GLN A O 1
ATOM 639 N N . LEU A 1 90 ? -46.115 -38.716 52.533 1.00 95.75 90 LEU A N 1
ATOM 640 C CA . LEU A 1 90 ? -44.713 -38.882 52.172 1.00 95.75 90 LEU A CA 1
ATOM 641 C C . LEU A 1 90 ? -43.847 -38.581 53.395 1.00 95.75 90 LEU A C 1
ATOM 643 O O . LEU A 1 90 ? -43.883 -37.476 53.932 1.00 95.75 90 LEU A O 1
ATOM 647 N N . THR A 1 91 ? -43.072 -39.560 53.846 1.00 95.38 91 THR A N 1
ATOM 648 C CA . THR A 1 91 ? -42.155 -39.423 54.981 1.00 95.38 91 THR A CA 1
ATOM 649 C C . THR A 1 91 ? -40.714 -39.418 54.490 1.00 95.38 91 THR A C 1
ATOM 651 O O . THR A 1 91 ? -40.286 -40.351 53.814 1.00 95.38 91 THR A O 1
ATOM 654 N N . PHE A 1 92 ? -39.975 -38.397 54.901 1.00 94.31 92 PHE A N 1
ATOM 655 C CA . PHE A 1 92 ? -38.548 -38.186 54.680 1.00 94.31 92 PHE A CA 1
ATOM 656 C C . PHE A 1 92 ? -37.841 -38.078 56.043 1.00 94.31 92 PHE A C 1
ATOM 658 O O . PHE A 1 92 ? -38.493 -38.078 57.094 1.00 94.31 92 PHE A O 1
ATOM 665 N N . ASP A 1 93 ? -36.516 -37.950 56.048 1.00 91.50 93 ASP A N 1
ATOM 666 C CA . ASP A 1 93 ? -35.730 -37.774 57.277 1.00 91.50 93 ASP A CA 1
ATOM 667 C C . ASP A 1 93 ? -36.007 -36.433 57.987 1.00 91.50 93 ASP A C 1
ATOM 669 O O . ASP A 1 93 ? -35.868 -36.336 59.212 1.00 91.50 93 ASP A O 1
ATOM 673 N N . ASP A 1 94 ? -36.438 -35.410 57.242 1.00 86.44 94 ASP A N 1
ATOM 674 C CA . ASP A 1 94 ? -36.734 -34.057 57.732 1.00 86.44 94 ASP A CA 1
ATOM 675 C C . ASP A 1 94 ? -38.211 -33.826 58.102 1.00 86.44 94 ASP A C 1
ATOM 677 O O . ASP A 1 94 ? -38.532 -32.822 58.745 1.00 86.44 94 ASP A O 1
ATOM 681 N N . GLY A 1 95 ? -39.118 -34.755 57.781 1.00 91.44 95 GLY A N 1
ATOM 682 C CA . GLY A 1 95 ? -40.530 -34.614 58.126 1.00 91.44 95 GLY A CA 1
ATOM 683 C C . GLY A 1 95 ? -41.483 -35.558 57.398 1.00 91.44 95 GLY A C 1
ATOM 684 O O . GLY A 1 95 ? -41.097 -36.402 56.598 1.00 91.44 95 GLY A O 1
ATOM 685 N N . THR A 1 96 ? -42.775 -35.430 57.704 1.00 92.81 96 THR A N 1
ATOM 686 C CA . THR A 1 96 ? -43.858 -36.072 56.943 1.00 92.81 96 THR A CA 1
ATOM 687 C C . THR A 1 96 ? -44.734 -34.993 56.333 1.00 92.81 96 THR A C 1
ATOM 689 O O . THR A 1 96 ? -45.150 -34.070 57.033 1.00 92.81 96 THR A O 1
ATOM 692 N N . PHE A 1 97 ? -45.006 -35.128 55.041 1.00 93.44 97 PHE A N 1
ATOM 693 C CA . PHE A 1 97 ? -45.737 -34.168 54.231 1.00 93.44 97 PHE A CA 1
ATOM 694 C C . PHE A 1 97 ? -46.890 -34.878 53.528 1.00 93.44 97 PHE A C 1
ATOM 696 O O . PHE A 1 97 ? -46.743 -36.000 53.044 1.00 93.44 97 PHE A O 1
ATOM 703 N N . ASN A 1 98 ? -48.037 -34.212 53.454 1.00 93.31 98 ASN A N 1
ATOM 704 C CA . ASN A 1 98 ? -49.182 -34.728 52.718 1.00 93.31 98 ASN A CA 1
ATOM 705 C C . ASN A 1 98 ? -49.022 -34.373 51.239 1.00 93.31 98 ASN A C 1
ATOM 707 O O . ASN A 1 98 ? -48.802 -33.205 50.914 1.00 93.31 98 ASN A O 1
ATOM 711 N N . ALA A 1 99 ? -49.141 -35.370 50.366 1.00 93.25 99 ALA A N 1
ATOM 712 C CA . ALA A 1 99 ? -49.321 -35.172 48.938 1.00 93.25 99 ALA A CA 1
ATOM 713 C C . ALA A 1 99 ? -50.823 -35.215 48.630 1.00 93.25 99 ALA A C 1
ATOM 715 O O . ALA A 1 99 ? -51.444 -36.271 48.748 1.00 93.25 99 ALA A O 1
ATOM 716 N N . VAL A 1 100 ? -51.413 -34.074 48.270 1.00 92.81 100 VAL A N 1
ATOM 717 C CA . VAL A 1 100 ? -52.865 -33.908 48.075 1.00 92.81 100 VAL A CA 1
ATOM 718 C C . VAL A 1 100 ? -53.185 -33.494 46.643 1.00 92.81 100 VAL A C 1
ATOM 720 O O . VAL A 1 100 ? -52.434 -32.748 46.025 1.00 92.81 100 VAL A O 1
ATOM 723 N N . PHE A 1 101 ? -54.306 -33.974 46.099 1.00 90.38 101 PHE A N 1
ATOM 724 C CA . PHE A 1 101 ? -54.767 -33.599 44.759 1.00 90.38 101 PHE A CA 1
ATOM 725 C C . PHE A 1 101 ? -55.872 -32.540 44.846 1.00 90.38 101 PHE A C 1
ATOM 727 O O . PHE A 1 101 ? -57.045 -32.864 45.051 1.00 90.38 101 PHE A O 1
ATOM 734 N N . ASN A 1 102 ? -55.505 -31.271 44.657 1.00 85.38 102 ASN A N 1
ATOM 735 C CA . ASN A 1 102 ? -56.391 -30.120 44.800 1.00 85.38 102 ASN A CA 1
ATOM 736 C C . ASN A 1 102 ? -56.597 -29.414 43.456 1.00 85.38 102 ASN A C 1
ATOM 738 O O . ASN A 1 102 ? -55.666 -28.949 42.812 1.00 85.38 102 ASN A O 1
ATOM 742 N N . SER A 1 103 ? -57.855 -29.310 43.013 1.00 83.06 103 SER A N 1
ATOM 743 C CA . SER A 1 103 ? -58.248 -28.536 41.818 1.00 83.06 103 SER A CA 1
ATOM 744 C C . SER A 1 103 ? -57.470 -28.845 40.523 1.00 83.06 103 SER A C 1
ATOM 746 O O . SER A 1 103 ? -57.422 -28.009 39.626 1.00 83.06 103 SER A O 1
ATOM 748 N N . GLY A 1 104 ? -56.923 -30.059 40.384 1.00 83.69 104 GLY A N 1
ATOM 749 C CA . GLY A 1 104 ? -56.168 -30.489 39.202 1.00 83.69 104 GLY A CA 1
ATOM 750 C C . GLY A 1 104 ? -54.645 -30.449 39.352 1.00 83.69 104 GLY A C 1
ATOM 751 O O . GLY A 1 104 ? -53.969 -30.908 38.434 1.00 83.69 104 GLY A O 1
ATOM 752 N N . VAL A 1 105 ? -54.125 -29.971 40.485 1.00 86.38 105 VAL A N 1
ATOM 753 C CA . VAL A 1 105 ? -52.691 -29.898 40.808 1.00 86.38 105 VAL A CA 1
ATOM 754 C C . VAL A 1 105 ? -52.391 -30.786 42.024 1.00 86.38 105 VAL A C 1
ATOM 756 O O . VAL A 1 105 ? -53.221 -30.893 42.931 1.00 86.38 105 VAL A O 1
ATOM 759 N N . ILE A 1 106 ? -51.245 -31.473 42.028 1.00 90.62 106 ILE A N 1
ATOM 760 C CA . ILE A 1 106 ? -50.727 -32.162 43.220 1.00 90.62 106 ILE A CA 1
ATOM 761 C C . ILE A 1 106 ? -49.928 -31.155 44.049 1.00 90.62 106 ILE A C 1
ATOM 763 O O . ILE A 1 106 ? -49.045 -30.501 43.513 1.00 90.62 106 ILE A O 1
ATOM 767 N N . GLU A 1 107 ? -50.201 -31.057 45.346 1.00 89.88 107 GLU A N 1
ATOM 768 C CA . GLU A 1 107 ? -49.420 -30.255 46.297 1.00 89.88 107 GLU A CA 1
ATOM 769 C C . GLU A 1 107 ? -48.693 -31.192 47.272 1.00 89.88 107 GLU A C 1
ATOM 771 O O . GLU A 1 107 ? -49.313 -32.128 47.781 1.00 89.88 107 GLU A O 1
ATOM 776 N N . VAL A 1 108 ? -47.409 -30.950 47.561 1.00 89.12 108 VAL A N 1
ATOM 777 C CA . VAL A 1 108 ? -46.623 -31.695 48.566 1.00 89.12 108 VAL A CA 1
ATOM 778 C C . VAL A 1 108 ? -46.262 -30.761 49.718 1.00 89.12 108 VAL A C 1
ATOM 780 O O . VAL A 1 108 ? -45.440 -29.866 49.566 1.00 89.12 108 VAL A O 1
ATOM 783 N N . GLY A 1 109 ? -46.877 -30.943 50.891 1.00 82.69 109 GLY A N 1
ATOM 784 C CA . GLY A 1 109 ? -46.592 -30.142 52.098 1.00 82.69 109 GLY A CA 1
ATOM 785 C C . GLY A 1 109 ? -47.087 -28.685 52.082 1.00 82.69 109 GLY A C 1
ATOM 786 O O . GLY A 1 109 ? -47.271 -28.122 53.156 1.00 82.69 109 GLY A O 1
ATOM 787 N N . SER A 1 110 ? -47.328 -28.131 50.893 1.00 79.44 110 SER A N 1
ATOM 788 C CA . SER A 1 110 ? -47.935 -26.833 50.527 1.00 79.44 110 SER A CA 1
ATOM 789 C C . SER A 1 110 ? -47.502 -26.428 49.113 1.00 79.44 110 SER A C 1
ATOM 791 O O . SER A 1 110 ? -48.095 -25.525 48.530 1.00 79.44 110 SER A O 1
ATOM 793 N N . ASP A 1 111 ? -46.469 -27.090 48.584 1.00 80.88 111 ASP A N 1
ATOM 794 C CA . ASP A 1 111 ? -45.788 -26.708 47.353 1.00 80.88 111 ASP A CA 1
ATOM 795 C C . ASP A 1 111 ? -46.508 -27.351 46.155 1.00 80.88 111 ASP A C 1
ATOM 797 O O . ASP A 1 111 ? -46.615 -28.586 46.115 1.00 80.88 111 ASP A O 1
ATOM 801 N N . PRO A 1 112 ? -47.050 -26.568 45.204 1.00 83.94 112 PRO A N 1
ATOM 802 C CA . PRO A 1 112 ? -47.653 -27.115 43.995 1.00 83.94 112 PRO A CA 1
ATOM 803 C C . PRO A 1 112 ? -46.578 -27.769 43.118 1.00 83.94 112 PRO A C 1
ATOM 805 O O . PRO A 1 112 ? -45.507 -27.211 42.912 1.00 83.94 112 PRO A O 1
ATOM 808 N N . VAL A 1 113 ? -46.875 -28.950 42.583 1.00 84.75 113 VAL A N 1
ATOM 809 C CA . VAL A 1 113 ? -46.000 -29.671 41.654 1.00 84.75 113 VAL A CA 1
ATOM 810 C C . VAL A 1 113 ? -46.365 -29.270 40.228 1.00 84.75 113 VAL A C 1
ATOM 812 O O . VAL A 1 113 ? -47.495 -29.510 39.791 1.00 84.75 113 VAL A O 1
ATOM 815 N N . ASP A 1 114 ? -45.427 -28.674 39.493 1.00 70.88 114 ASP A N 1
ATOM 816 C CA . ASP A 1 114 ? -45.668 -28.256 38.111 1.00 70.88 114 ASP A CA 1
ATOM 817 C C . ASP A 1 114 ? -45.823 -29.496 37.181 1.00 70.88 114 ASP A C 1
ATOM 819 O O . ASP A 1 114 ? -45.041 -30.454 37.238 1.00 70.88 114 ASP A O 1
ATOM 823 N N . PRO A 1 115 ? -46.882 -29.554 36.346 1.00 65.88 115 PRO A N 1
ATOM 824 C CA . PRO A 1 115 ? -47.144 -30.668 35.427 1.00 65.88 115 PRO A CA 1
ATOM 825 C C . PRO A 1 115 ? -46.260 -30.682 34.164 1.00 65.88 115 PRO A C 1
ATOM 827 O O . PRO A 1 115 ? -46.401 -31.581 33.330 1.00 65.88 115 PRO A O 1
ATOM 830 N N . THR A 1 116 ? -45.404 -29.681 33.981 1.00 62.62 116 THR A N 1
ATOM 831 C CA . THR A 1 116 ? -44.518 -29.473 32.829 1.00 62.62 116 THR A CA 1
ATOM 832 C C . THR A 1 116 ? -43.039 -29.334 33.192 1.00 62.62 116 THR A C 1
ATOM 834 O O . THR A 1 116 ? -42.216 -29.593 32.312 1.00 62.62 116 THR A O 1
ATOM 837 N N . ASP A 1 117 ? -42.704 -29.037 34.451 1.00 60.12 117 ASP A N 1
ATOM 838 C CA . ASP A 1 117 ? -41.324 -28.959 34.948 1.00 60.12 117 ASP A CA 1
ATOM 839 C C . ASP A 1 117 ? -41.195 -29.570 36.361 1.00 60.12 117 ASP A C 1
ATOM 841 O O . ASP A 1 117 ? -41.937 -29.185 37.261 1.00 60.12 117 ASP A O 1
ATOM 845 N N . PRO A 1 118 ? -40.330 -30.571 36.611 1.00 59.34 118 PRO A N 1
ATOM 846 C CA . PRO A 1 118 ? -40.133 -31.084 37.962 1.00 59.34 118 PRO A CA 1
ATOM 847 C C . PRO A 1 118 ? -39.533 -30.023 38.900 1.00 59.34 118 PRO A C 1
ATOM 849 O O . PRO A 1 118 ? -38.328 -29.796 38.869 1.00 59.34 118 PRO A O 1
ATOM 852 N N . THR A 1 119 ? -40.348 -29.443 39.787 1.00 58.00 119 THR A N 1
ATOM 853 C CA . THR A 1 119 ? -39.924 -28.405 40.744 1.00 58.00 119 THR A CA 1
ATOM 854 C C . THR A 1 119 ? -38.798 -28.908 41.657 1.00 58.00 119 THR A C 1
ATOM 856 O O . THR A 1 119 ? -38.971 -29.903 42.380 1.00 58.00 119 THR A O 1
ATOM 859 N N . ASP A 1 120 ? -37.665 -28.206 41.629 1.00 51.00 120 ASP A N 1
ATOM 860 C CA . ASP A 1 120 ? -36.581 -28.293 42.605 1.00 51.00 120 ASP A CA 1
ATOM 861 C C . ASP A 1 120 ? -36.968 -27.455 43.841 1.00 51.00 120 ASP A C 1
ATOM 863 O O . ASP A 1 120 ? -37.293 -26.280 43.700 1.00 51.00 120 ASP A O 1
ATOM 867 N N . PRO A 1 121 ? -36.962 -28.003 45.068 1.00 49.56 121 PRO A N 1
ATOM 868 C CA . PRO A 1 121 ? -37.194 -27.220 46.285 1.00 49.56 121 PRO A CA 1
ATOM 869 C C . PRO A 1 121 ? -36.118 -26.146 46.575 1.00 49.56 121 PRO A C 1
ATOM 871 O O . PRO A 1 121 ? -36.213 -25.487 47.610 1.00 49.56 121 PRO A O 1
ATOM 874 N N . THR A 1 122 ? -35.105 -25.990 45.713 1.00 47.72 122 THR A N 1
ATOM 875 C CA . THR A 1 122 ? -34.101 -24.908 45.723 1.00 47.72 122 THR A CA 1
ATOM 876 C C . THR A 1 122 ? -34.217 -23.918 44.560 1.00 47.72 122 THR A C 1
ATOM 878 O O . THR A 1 122 ? -33.318 -23.096 44.397 1.00 47.72 122 THR A O 1
ATOM 881 N N . ASP A 1 123 ? -35.301 -23.962 43.780 1.00 47.84 123 ASP A N 1
ATOM 882 C CA . ASP A 1 123 ? -35.594 -22.917 42.792 1.00 47.84 123 ASP A CA 1
ATOM 883 C C . ASP A 1 123 ? -35.656 -21.550 43.509 1.00 47.84 123 ASP A C 1
ATOM 885 O O . ASP A 1 123 ? -36.405 -21.438 44.495 1.00 47.84 123 ASP A O 1
ATOM 889 N N . PRO A 1 124 ? -34.838 -20.544 43.128 1.00 47.38 124 PRO A N 1
ATOM 890 C CA . PRO A 1 124 ? -34.995 -19.198 43.659 1.00 47.38 124 PRO A CA 1
ATOM 891 C C . PRO A 1 124 ? -36.449 -18.774 43.455 1.00 47.38 124 PRO A C 1
ATOM 893 O O . PRO A 1 124 ? -37.072 -19.062 42.437 1.00 47.38 124 PRO A O 1
ATOM 896 N N . THR A 1 125 ? -37.028 -18.141 44.469 1.00 57.78 125 THR A N 1
ATOM 897 C CA . THR A 1 125 ? -38.334 -17.494 44.337 1.00 57.78 125 THR A CA 1
ATOM 898 C C . THR A 1 125 ? -38.335 -16.603 43.095 1.00 57.78 125 THR A C 1
ATOM 900 O O . THR A 1 125 ? -37.362 -15.877 42.914 1.00 57.78 125 THR A O 1
ATOM 903 N N . ASP A 1 126 ? -39.396 -16.643 42.277 1.00 71.75 126 ASP A N 1
ATOM 904 C CA . ASP A 1 126 ? -39.592 -15.693 41.167 1.00 71.75 126 ASP A CA 1
ATOM 905 C C . ASP A 1 126 ? -39.254 -14.267 41.645 1.00 71.75 126 ASP A C 1
ATOM 907 O O . ASP A 1 126 ? -39.852 -13.804 42.622 1.00 71.75 126 ASP A O 1
ATOM 911 N N . GLY A 1 127 ? -38.311 -13.595 40.976 1.00 83.19 127 GLY A N 1
ATOM 912 C CA . GLY A 1 127 ? -37.981 -12.197 41.253 1.00 83.19 127 GLY A CA 1
ATOM 913 C C . GLY A 1 127 ? -39.168 -11.259 41.001 1.00 83.19 127 GLY A C 1
ATOM 914 O O . GLY A 1 127 ? -40.090 -11.549 40.228 1.00 83.19 127 GLY A O 1
ATOM 915 N N . GLU A 1 128 ? -39.174 -10.120 41.678 1.00 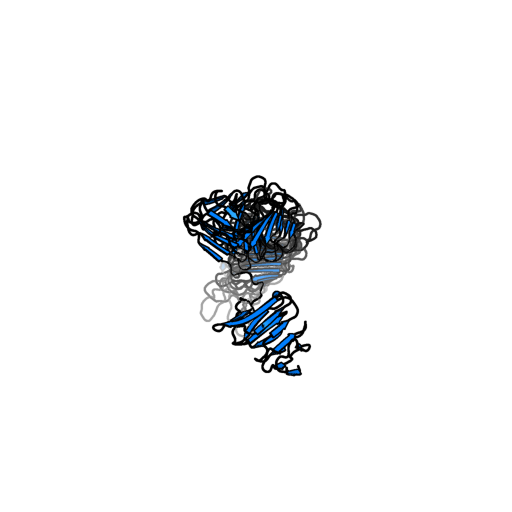93.19 128 GLU A N 1
ATOM 916 C CA . GLU A 1 128 ? -40.205 -9.094 41.629 1.00 93.19 128 GLU A CA 1
ATOM 917 C C . GLU A 1 128 ? -39.825 -7.928 40.702 1.00 93.19 128 GLU A C 1
ATOM 919 O O . GLU A 1 128 ? -38.672 -7.664 40.377 1.00 93.19 128 GLU A O 1
ATOM 924 N N . THR A 1 129 ? -40.836 -7.184 40.241 1.00 96.06 129 THR A N 1
ATOM 925 C CA . THR A 1 129 ? -40.628 -5.935 39.493 1.00 96.06 129 THR A CA 1
ATOM 926 C C . THR A 1 129 ? -41.180 -4.748 40.272 1.00 96.06 129 THR A C 1
ATOM 928 O O . THR A 1 129 ? -42.391 -4.640 40.493 1.00 96.06 129 THR A O 1
ATOM 931 N N . PHE A 1 130 ? -40.310 -3.800 40.602 1.00 96.75 130 PHE A N 1
ATOM 932 C CA . PHE A 1 130 ? -40.615 -2.559 41.299 1.00 96.75 130 PHE A CA 1
ATOM 933 C C . PHE A 1 130 ? -40.701 -1.401 40.303 1.00 96.75 130 PHE A C 1
ATOM 935 O O . PHE A 1 130 ? -39.774 -1.128 39.549 1.00 96.75 130 PHE A O 1
ATOM 942 N N . THR A 1 131 ? -41.815 -0.668 40.287 1.00 96.88 131 THR A N 1
ATOM 943 C CA . THR A 1 131 ? -41.943 0.558 39.478 1.00 96.88 131 THR A CA 1
ATOM 944 C C . THR A 1 131 ? -41.842 1.782 40.375 1.00 96.88 131 THR A C 1
ATOM 946 O O . THR A 1 131 ? -42.701 1.984 41.236 1.00 96.88 131 THR A O 1
ATOM 949 N N . LEU A 1 132 ? -40.832 2.621 40.147 1.00 97.00 132 LEU A N 1
ATOM 950 C CA . LEU A 1 132 ? -40.623 3.837 40.930 1.00 97.00 132 LEU A CA 1
ATOM 951 C C . LEU A 1 132 ? -41.693 4.892 40.634 1.00 97.00 132 LEU A C 1
ATOM 953 O O . LEU A 1 132 ? -42.249 4.994 39.536 1.00 97.00 132 LEU A O 1
ATOM 957 N N . THR A 1 133 ? -41.968 5.726 41.628 1.00 95.12 133 THR A N 1
ATOM 958 C CA . THR A 1 133 ? -42.930 6.820 41.564 1.00 95.12 133 THR A CA 1
ATOM 959 C C . THR A 1 133 ? -42.218 8.167 41.646 1.00 95.12 133 THR A C 1
ATOM 961 O O . THR A 1 133 ? -41.043 8.269 41.939 1.00 95.12 133 THR A O 1
ATOM 964 N N . THR A 1 134 ? -42.921 9.278 41.417 1.00 92.56 134 THR A N 1
ATOM 965 C CA . THR A 1 134 ? -42.344 10.613 41.699 1.00 92.56 134 THR A CA 1
ATOM 966 C C . THR A 1 134 ? -42.250 10.918 43.206 1.00 92.56 134 THR A C 1
ATOM 968 O O . THR A 1 134 ? -41.976 12.058 43.588 1.00 92.56 134 THR A O 1
ATOM 971 N N . GLY A 1 135 ? -42.688 9.976 44.050 1.00 91.00 135 GLY A N 1
ATOM 972 C CA . GLY A 1 135 ? -42.709 10.067 45.504 1.00 91.00 135 GLY A CA 1
ATOM 973 C C . GLY A 1 135 ? -41.360 9.697 46.110 1.00 91.00 135 GLY A C 1
ATOM 974 O O . GLY A 1 135 ? -40.342 9.815 45.455 1.00 91.00 135 GLY A O 1
ATOM 975 N N . ALA A 1 136 ? -41.352 9.327 47.387 1.00 92.62 136 ALA A N 1
ATOM 976 C CA . ALA A 1 136 ? -40.180 8.695 47.977 1.00 92.62 136 ALA A CA 1
ATOM 977 C C . ALA A 1 136 ? -40.409 7.186 47.920 1.00 92.62 136 ALA A C 1
ATOM 979 O O . ALA A 1 136 ? -41.390 6.721 48.505 1.00 92.62 136 ALA A O 1
ATOM 980 N N . ASP A 1 137 ? -39.526 6.469 47.242 1.00 95.75 137 ASP A N 1
ATOM 981 C CA . ASP A 1 137 ? -39.582 5.020 47.089 1.00 95.75 137 ASP A CA 1
ATOM 982 C C . ASP A 1 137 ? -38.556 4.398 48.050 1.00 95.75 137 ASP A C 1
ATOM 984 O O . ASP A 1 137 ? -37.348 4.437 47.818 1.00 95.75 137 ASP A O 1
ATOM 988 N N . ASN A 1 138 ? -39.019 3.972 49.231 1.00 92.94 138 ASN A N 1
ATOM 989 C CA . ASN A 1 138 ? -38.165 3.504 50.326 1.00 92.94 138 ASN A CA 1
ATOM 990 C C . ASN A 1 138 ? -38.894 2.559 51.294 1.00 92.94 138 ASN A C 1
ATOM 992 O O . ASN A 1 138 ? -40.120 2.463 51.299 1.00 92.94 138 ASN A O 1
ATOM 996 N N . GLY A 1 139 ? -38.123 1.931 52.187 1.00 87.12 139 GLY A N 1
ATOM 997 C CA . GLY A 1 139 ? -38.644 1.030 53.218 1.00 87.12 139 GLY A CA 1
ATOM 998 C C . GLY A 1 139 ? -38.847 -0.394 52.706 1.00 87.12 139 GLY A C 1
ATOM 999 O O . GLY A 1 139 ? -38.370 -0.731 51.632 1.00 87.12 139 GLY A O 1
ATOM 1000 N N . GLU A 1 140 ? -39.546 -1.224 53.487 1.00 87.88 140 GLU A N 1
ATOM 1001 C CA . GLU A 1 140 ? -39.747 -2.657 53.186 1.00 87.88 140 GLU A CA 1
ATOM 1002 C C . GLU A 1 140 ? -40.433 -2.905 51.828 1.00 87.88 140 GLU A C 1
ATOM 1004 O O . GLU A 1 140 ? -40.246 -3.968 51.260 1.00 87.88 140 GLU A O 1
ATOM 1009 N N . ASP A 1 141 ? -41.171 -1.925 51.289 1.00 89.69 141 ASP A N 1
ATOM 1010 C CA . ASP A 1 141 ? -41.864 -2.026 49.993 1.00 89.69 141 ASP A CA 1
ATOM 1011 C C . ASP A 1 141 ? -40.921 -1.900 48.772 1.00 89.69 141 ASP A C 1
ATOM 1013 O O . ASP A 1 141 ? -41.369 -2.072 47.642 1.00 89.69 141 ASP A O 1
ATOM 1017 N N . PHE A 1 142 ? -39.647 -1.545 48.985 1.00 93.50 142 PHE A N 1
ATOM 1018 C CA . PHE A 1 142 ? -38.618 -1.400 47.941 1.00 93.50 142 PHE A CA 1
ATOM 1019 C C . PHE A 1 142 ? -37.325 -2.151 48.295 1.00 93.50 142 PHE A C 1
ATOM 1021 O O . PHE A 1 142 ? -36.247 -1.803 47.805 1.00 93.50 142 PHE A O 1
ATOM 1028 N N . VAL A 1 143 ? -37.448 -3.162 49.162 1.00 95.12 143 VAL A N 1
ATOM 1029 C CA . VAL A 1 143 ? -36.415 -4.176 49.375 1.00 95.12 143 VAL A CA 1
ATOM 1030 C C . VAL A 1 143 ? -36.799 -5.408 48.562 1.00 95.12 143 VAL A C 1
ATOM 1032 O O . VAL A 1 143 ? -37.913 -5.903 48.739 1.00 95.12 143 VAL A O 1
ATOM 1035 N N . GLY A 1 144 ? -35.912 -5.855 47.681 1.00 92.56 144 GLY A N 1
ATOM 1036 C CA . GLY A 1 144 ? -36.106 -7.030 46.849 1.00 92.56 144 GLY A CA 1
ATOM 1037 C C . GLY A 1 144 ? -36.025 -8.341 47.633 1.00 92.56 144 GLY A C 1
ATOM 1038 O O . GLY A 1 144 ? -35.962 -8.379 48.872 1.00 92.56 144 GLY A O 1
ATOM 1039 N N . THR A 1 145 ? -36.172 -9.431 46.900 1.00 91.69 145 THR A N 1
ATOM 1040 C CA . THR A 1 145 ? -36.369 -10.785 47.381 1.00 91.69 145 THR A CA 1
ATOM 1041 C C . THR A 1 145 ? -35.041 -11.550 47.438 1.00 91.69 145 THR A C 1
ATOM 1043 O O . THR A 1 145 ? -34.028 -11.030 47.897 1.00 91.69 145 THR A O 1
ATOM 1046 N N . THR A 1 146 ? -35.086 -12.850 47.139 1.00 88.06 146 THR A N 1
ATOM 1047 C CA . THR A 1 146 ? -33.905 -13.719 47.028 1.00 88.06 146 THR A CA 1
ATOM 1048 C C . THR A 1 146 ? -33.666 -14.195 45.592 1.00 88.06 146 THR A C 1
ATOM 1050 O O . THR A 1 146 ? -32.841 -15.082 45.378 1.00 88.06 146 THR A O 1
ATOM 1053 N N . GLY A 1 147 ? -34.469 -13.712 44.642 1.00 88.50 147 GLY A N 1
ATOM 1054 C CA . GLY A 1 147 ? -34.332 -13.981 43.213 1.00 88.50 147 GLY A CA 1
ATOM 1055 C C . GLY A 1 147 ? -34.220 -12.668 42.444 1.00 88.50 147 GLY A C 1
ATOM 1056 O O . GLY A 1 147 ? -34.494 -11.622 43.006 1.00 88.50 147 GLY A O 1
ATOM 1057 N N . ASP A 1 148 ? -33.853 -12.755 41.169 1.00 93.69 148 ASP A N 1
ATOM 1058 C CA . ASP A 1 148 ? -33.455 -11.617 40.327 1.00 93.69 148 ASP A CA 1
ATOM 1059 C C . ASP A 1 148 ? -34.575 -10.570 40.144 1.00 93.69 148 ASP A C 1
ATOM 1061 O O . ASP A 1 148 ? -35.507 -10.748 39.347 1.00 93.69 148 ASP A O 1
ATOM 1065 N N . ASP A 1 149 ? -34.491 -9.461 40.874 1.00 95.94 149 ASP A N 1
ATOM 1066 C CA . ASP A 1 149 ? -35.474 -8.387 40.878 1.00 95.94 149 ASP A CA 1
ATOM 1067 C C . ASP A 1 149 ? -35.176 -7.301 39.826 1.00 95.94 149 ASP A C 1
ATOM 1069 O O . ASP A 1 149 ? -34.059 -7.094 39.342 1.00 95.94 149 ASP A O 1
ATOM 1073 N N . SER A 1 150 ? -36.213 -6.543 39.453 1.00 97.12 150 SER A N 1
ATOM 1074 C CA . SER A 1 150 ? -36.098 -5.453 38.478 1.00 97.12 150 SER A CA 1
ATOM 1075 C C . SER A 1 150 ? -36.757 -4.162 38.944 1.00 97.12 150 SER A C 1
ATOM 1077 O O . SER A 1 150 ? -37.958 -4.105 39.207 1.00 97.12 150 SER A O 1
ATOM 1079 N N . TYR A 1 151 ? -35.987 -3.082 38.984 1.00 98.31 151 TYR A N 1
ATOM 1080 C CA . TYR A 1 151 ? -36.429 -1.740 39.336 1.00 98.31 151 TYR A CA 1
ATOM 1081 C C . TYR A 1 151 ? -36.537 -0.887 38.073 1.00 98.31 151 TYR A C 1
ATOM 1083 O O . TYR A 1 151 ? -35.551 -0.630 37.392 1.00 98.31 151 TYR A O 1
ATOM 1091 N N . VAL A 1 152 ? -37.733 -0.387 37.771 1.00 97.94 152 VAL A N 1
ATOM 1092 C CA . VAL A 1 152 ? -37.996 0.436 36.583 1.00 97.94 152 VAL A CA 1
ATOM 1093 C C . VAL A 1 152 ? -38.331 1.863 36.999 1.00 97.94 152 VAL A C 1
ATOM 1095 O O . VAL A 1 152 ? -39.324 2.120 37.692 1.00 97.94 152 VAL A O 1
ATOM 1098 N N . ALA A 1 153 ? -37.530 2.814 36.532 1.00 97.56 153 ALA A N 1
ATOM 1099 C CA . ALA A 1 153 ? -37.660 4.231 36.816 1.00 97.56 153 ALA A CA 1
ATOM 1100 C C . ALA A 1 153 ? -37.869 5.053 35.537 1.00 97.56 153 ALA A C 1
ATOM 1102 O O . ALA A 1 153 ? -36.930 5.471 34.864 1.00 97.56 153 ALA A O 1
ATOM 1103 N N . SER A 1 154 ? -39.130 5.352 35.226 1.00 96.06 154 SER A N 1
ATOM 1104 C CA . SER A 1 154 ? -39.463 6.295 34.154 1.00 96.06 154 SER A CA 1
ATOM 1105 C C . SER A 1 154 ? -39.001 7.723 34.473 1.00 96.06 154 SER A C 1
ATOM 1107 O O . SER A 1 154 ? -38.700 8.079 35.614 1.00 96.06 154 SER A O 1
ATOM 1109 N N . LEU A 1 155 ? -39.021 8.599 33.467 1.00 94.50 155 LEU A N 1
ATOM 1110 C CA . LEU A 1 155 ? -38.517 9.961 33.599 1.00 94.50 155 LEU A CA 1
ATOM 1111 C C . LEU A 1 155 ? -39.000 10.712 34.860 1.00 94.50 155 LEU A C 1
ATOM 1113 O O . LEU A 1 155 ? -40.162 11.113 34.981 1.00 94.50 155 LEU A O 1
ATOM 1117 N N . GLY A 1 156 ? -38.050 11.011 35.750 1.00 91.00 156 GLY A N 1
ATOM 1118 C CA . GLY A 1 156 ? -38.268 11.812 36.955 1.00 91.00 156 GLY A CA 1
ATOM 1119 C C . GLY A 1 156 ? -38.867 11.057 38.143 1.00 91.00 156 GLY A C 1
ATOM 1120 O O . GLY A 1 156 ? -39.265 11.720 39.105 1.00 91.00 156 GLY A O 1
ATOM 1121 N N . THR A 1 157 ? -38.948 9.723 38.086 1.00 95.56 157 THR A N 1
ATOM 1122 C CA . THR A 1 157 ? -39.322 8.901 39.243 1.00 95.56 157 THR A CA 1
ATOM 1123 C C . THR A 1 157 ? -38.118 8.623 40.136 1.00 95.56 157 THR A C 1
ATOM 1125 O O . THR A 1 157 ? -38.210 8.912 41.318 1.00 95.56 157 THR A O 1
ATOM 1128 N N . LEU A 1 158 ? -36.953 8.249 39.590 1.00 96.12 158 LEU A N 1
ATOM 1129 C CA . LEU A 1 158 ? -35.719 8.166 40.385 1.00 96.12 158 LEU A CA 1
ATOM 1130 C C . LEU A 1 158 ? -35.276 9.564 40.854 1.00 96.12 158 LEU A C 1
ATOM 1132 O O . LEU A 1 158 ? -34.903 10.433 40.057 1.00 96.12 158 LEU A O 1
ATOM 1136 N N . ASN A 1 159 ? -35.344 9.804 42.160 1.00 91.88 159 ASN A N 1
ATOM 1137 C CA . ASN A 1 159 ? -35.169 11.105 42.782 1.00 91.88 159 ASN A CA 1
ATOM 1138 C C . ASN A 1 159 ? -34.493 11.038 44.164 1.00 91.88 159 ASN A C 1
ATOM 1140 O O . ASN A 1 159 ? -34.243 9.991 44.742 1.00 91.88 159 ASN A O 1
ATOM 1144 N N . ALA A 1 160 ? -34.198 12.219 44.710 1.00 88.56 160 ALA A N 1
ATOM 1145 C CA . ALA A 1 160 ? -33.427 12.443 45.937 1.00 88.56 160 ALA A CA 1
ATOM 1146 C C . ALA A 1 160 ? -33.962 11.776 47.228 1.00 88.56 160 ALA A C 1
ATOM 1148 O O . ALA A 1 160 ? -33.309 11.877 48.264 1.00 88.56 160 ALA A O 1
ATOM 1149 N N . ASN A 1 161 ? -35.155 11.177 47.221 1.00 89.00 161 ASN A N 1
ATOM 1150 C CA . ASN A 1 161 ? -35.744 10.557 48.413 1.00 89.00 161 ASN A CA 1
ATOM 1151 C C . ASN A 1 161 ? -35.807 9.025 48.343 1.00 89.00 161 ASN A C 1
ATOM 1153 O O . ASN A 1 161 ? -36.387 8.418 49.252 1.00 89.00 161 ASN A O 1
ATOM 1157 N N . ASP A 1 162 ? -35.229 8.432 47.301 1.00 96.31 162 ASP A N 1
ATOM 1158 C CA . ASP A 1 162 ? -35.344 7.002 47.041 1.00 96.31 162 ASP A CA 1
ATOM 1159 C C . ASP A 1 162 ? -34.220 6.215 47.718 1.00 96.31 162 ASP A C 1
ATOM 1161 O O . ASP A 1 162 ? -33.069 6.661 47.804 1.00 96.31 162 ASP A O 1
ATOM 1165 N N . SER A 1 163 ? -34.595 5.044 48.228 1.00 96.25 163 SER A N 1
ATOM 1166 C CA . SER A 1 163 ? -33.724 4.082 48.890 1.00 96.25 163 SER A CA 1
ATOM 1167 C C . SER A 1 163 ? -34.100 2.684 48.433 1.00 96.25 163 SER A C 1
ATOM 1169 O O . SER A 1 163 ? -35.070 2.124 48.942 1.00 96.25 163 SER A O 1
ATOM 1171 N N . LEU A 1 164 ? -33.307 2.150 47.512 1.00 97.75 164 LEU A N 1
ATOM 1172 C CA . LEU A 1 164 ? -33.522 0.861 46.864 1.00 97.75 164 LEU A CA 1
ATOM 1173 C C . LEU A 1 164 ? -32.511 -0.155 47.407 1.00 97.75 164 LEU A C 1
ATOM 1175 O O . LEU A 1 164 ? -31.345 0.199 47.615 1.00 97.75 164 LEU A O 1
ATOM 1179 N N . ASP A 1 165 ? -32.963 -1.378 47.657 1.00 97.00 165 ASP A N 1
ATOM 1180 C CA . ASP A 1 165 ? -32.133 -2.496 48.114 1.00 97.00 165 ASP A CA 1
ATOM 1181 C C . ASP A 1 165 ? -32.593 -3.763 47.387 1.00 97.00 165 ASP A C 1
ATOM 1183 O O . ASP A 1 165 ? -33.710 -4.179 47.661 1.00 97.00 165 ASP A O 1
ATOM 1187 N N . GLY A 1 166 ? -31.825 -4.333 46.456 1.00 96.12 166 GLY A N 1
ATOM 1188 C CA . GLY A 1 166 ? -32.282 -5.501 45.682 1.00 96.12 166 GLY A CA 1
ATOM 1189 C C . GLY A 1 166 ? -32.329 -6.801 46.489 1.00 96.12 166 GLY A C 1
ATOM 1190 O O . GLY A 1 166 ? -33.160 -7.655 46.237 1.00 96.12 166 GLY A O 1
ATOM 1191 N N . GLY A 1 167 ? -31.603 -6.887 47.607 1.00 93.62 167 GLY A N 1
ATOM 1192 C CA . GLY A 1 167 ? -31.609 -8.090 48.440 1.00 93.62 167 GLY A CA 1
ATOM 1193 C C . GLY A 1 167 ? -30.557 -9.107 47.999 1.00 93.62 167 GLY A C 1
ATOM 1194 O O . GLY A 1 167 ? -29.387 -8.748 47.884 1.00 93.62 167 GLY A O 1
ATOM 1195 N N . ASP A 1 168 ? -30.938 -10.383 47.910 1.00 90.50 168 ASP A N 1
ATOM 1196 C CA . ASP A 1 168 ? -30.083 -11.433 47.340 1.00 90.50 168 ASP A CA 1
ATOM 1197 C C . ASP A 1 168 ? -30.601 -11.737 45.919 1.00 90.50 168 ASP A C 1
ATOM 1199 O O . ASP A 1 168 ? -31.805 -11.858 45.739 1.00 90.50 168 ASP A O 1
ATOM 1203 N N . GLY A 1 169 ? -29.723 -11.979 44.948 1.00 91.31 169 GLY A N 1
ATOM 1204 C CA . GLY A 1 169 ? -30.122 -12.186 43.548 1.00 91.31 169 GLY A CA 1
ATOM 1205 C C . GLY A 1 169 ? -29.185 -11.425 42.615 1.00 91.31 169 GLY A C 1
ATOM 1206 O O . GLY A 1 169 ? -28.252 -10.787 43.103 1.00 91.31 169 GLY A O 1
ATOM 1207 N N . ASP A 1 170 ? -29.399 -11.536 41.303 1.00 93.94 170 ASP A N 1
ATOM 1208 C CA . ASP A 1 170 ? -28.785 -10.633 40.322 1.00 93.94 170 ASP A CA 1
ATOM 1209 C C . ASP A 1 170 ? -29.822 -9.552 39.947 1.00 93.94 170 ASP A C 1
ATOM 1211 O O . ASP A 1 170 ? -30.690 -9.769 39.096 1.00 93.94 170 ASP A O 1
ATOM 1215 N N . ASP A 1 171 ? -29.762 -8.388 40.600 1.00 97.25 171 ASP A N 1
ATOM 1216 C CA . ASP A 1 171 ? -30.823 -7.379 40.532 1.00 97.25 171 ASP A CA 1
ATOM 1217 C C . ASP A 1 171 ? -30.521 -6.246 39.536 1.00 97.25 171 ASP A C 1
ATOM 1219 O O . ASP A 1 171 ? -29.386 -5.787 39.368 1.00 97.25 171 ASP A O 1
ATOM 1223 N N . THR A 1 172 ? -31.570 -5.720 38.892 1.00 98.00 172 THR A N 1
ATOM 1224 C CA . THR A 1 172 ? -31.458 -4.693 37.836 1.00 98.00 172 THR A CA 1
ATOM 1225 C C . THR A 1 172 ? -32.151 -3.376 38.195 1.00 98.00 172 THR A C 1
ATOM 1227 O O . THR A 1 172 ? -33.247 -3.367 38.750 1.00 98.00 172 THR A O 1
ATOM 1230 N N . LEU A 1 173 ? -31.575 -2.231 37.812 1.00 98.31 173 LEU A N 1
ATOM 1231 C CA . LEU A 1 173 ? -32.234 -0.915 37.815 1.00 98.31 173 LEU A CA 1
ATOM 1232 C C . LEU A 1 173 ? -32.160 -0.277 36.427 1.00 98.31 173 LEU A C 1
ATOM 1234 O O . LEU A 1 173 ? -31.080 0.078 35.976 1.00 98.31 173 LEU A O 1
ATOM 1238 N N . ASP A 1 174 ? -33.306 -0.033 35.797 1.00 98.00 174 ASP A N 1
ATOM 1239 C CA . ASP A 1 174 ? -33.428 0.689 34.526 1.00 98.00 174 ASP A CA 1
ATOM 1240 C C . ASP A 1 174 ? -34.037 2.083 34.742 1.00 98.00 174 ASP A C 1
ATOM 1242 O O . ASP A 1 174 ? -35.165 2.209 35.229 1.00 98.00 174 ASP A O 1
ATOM 1246 N N . ALA A 1 175 ? -33.291 3.147 34.424 1.00 97.75 175 ALA A N 1
ATOM 1247 C CA . ALA A 1 175 ? -33.672 4.522 34.737 1.00 97.75 175 ALA A CA 1
ATOM 1248 C C . ALA A 1 175 ? -33.540 5.516 33.567 1.00 97.75 175 ALA A C 1
ATOM 1250 O O . ALA A 1 175 ? -32.444 5.849 33.110 1.00 97.75 175 ALA A O 1
ATOM 1251 N N . GLU A 1 176 ? -34.664 6.137 33.194 1.00 97.50 176 GLU A N 1
ATOM 1252 C CA . GLU A 1 176 ? -34.737 7.246 32.236 1.00 97.50 176 GLU A CA 1
ATOM 1253 C C . GLU A 1 176 ? -34.395 8.599 32.895 1.00 97.50 176 GLU A C 1
ATOM 1255 O O . GLU A 1 176 ? -35.069 9.063 33.825 1.00 97.50 176 GLU A O 1
ATOM 1260 N N . LEU A 1 177 ? -33.398 9.322 32.367 1.00 95.81 177 LEU A N 1
ATOM 1261 C CA . LEU A 1 177 ? -32.870 10.549 32.979 1.00 95.81 177 LEU A CA 1
ATOM 1262 C C . LEU A 1 177 ? -32.844 11.767 32.035 1.00 95.81 177 LEU A C 1
ATOM 1264 O O . LEU A 1 177 ? -32.476 11.694 30.865 1.00 95.81 177 LEU A O 1
ATOM 1268 N N . THR A 1 178 ? -33.129 12.956 32.586 1.00 89.44 178 THR A N 1
ATOM 1269 C CA . THR A 1 178 ? -32.858 14.273 31.942 1.00 89.44 178 THR A CA 1
ATOM 1270 C C . THR A 1 178 ? -32.220 15.303 32.881 1.00 89.44 178 THR A C 1
ATOM 1272 O O . THR A 1 178 ? -31.981 16.448 32.489 1.00 89.44 178 THR A O 1
ATOM 1275 N N . GLY A 1 179 ? -31.967 14.930 34.138 1.00 89.31 179 GLY A N 1
ATOM 1276 C CA . GLY A 1 179 ? -31.417 15.807 35.165 1.00 89.31 179 GLY A CA 1
ATOM 1277 C C . GLY A 1 179 ? -30.444 15.067 36.073 1.00 89.31 179 GLY A C 1
ATOM 1278 O O . GLY A 1 179 ? -30.387 13.843 36.071 1.00 89.31 179 GLY A O 1
ATOM 1279 N N . ASN A 1 180 ? -29.672 15.831 36.845 1.00 94.50 180 ASN A N 1
ATOM 1280 C CA . ASN A 1 180 ? -28.643 15.274 37.717 1.00 94.50 180 ASN A CA 1
ATOM 1281 C C . ASN A 1 180 ? -29.245 14.553 38.927 1.00 94.50 180 ASN A C 1
ATOM 1283 O O . ASN A 1 180 ? -30.147 15.087 39.578 1.00 94.50 180 ASN A O 1
ATOM 1287 N N . LEU A 1 181 ? -28.648 13.419 39.280 1.00 95.19 181 LEU A N 1
ATOM 1288 C CA . LEU A 1 181 ? -28.895 12.694 40.520 1.00 95.19 181 LEU A CA 1
ATOM 1289 C C . LEU A 1 181 ? -27.783 13.026 41.522 1.00 95.19 181 LEU A C 1
ATOM 1291 O O . LEU A 1 181 ? -26.602 13.062 41.176 1.00 95.19 181 LEU A O 1
ATOM 1295 N N . ASN A 1 182 ? -28.159 13.333 42.760 1.00 91.25 182 ASN A N 1
ATOM 1296 C CA . ASN A 1 182 ? -27.223 13.722 43.817 1.00 91.25 182 ASN A CA 1
ATOM 1297 C C . ASN A 1 182 ? -27.001 12.566 44.813 1.00 91.25 182 ASN A C 1
ATOM 1299 O O . ASN A 1 182 ? -27.678 11.545 44.763 1.00 91.25 182 ASN A O 1
ATOM 1303 N N . ASN A 1 183 ? -26.108 12.770 45.780 1.00 91.44 183 ASN A N 1
ATOM 1304 C CA . ASN A 1 183 ? -25.760 11.784 46.806 1.00 91.44 183 ASN A CA 1
ATOM 1305 C C . ASN A 1 183 ? -26.825 11.562 47.900 1.00 91.44 183 ASN A C 1
ATOM 1307 O O . ASN A 1 183 ? -26.467 11.204 49.022 1.00 91.44 183 ASN A O 1
ATOM 1311 N N . THR A 1 184 ? -28.101 11.854 47.646 1.00 93.50 184 THR A N 1
ATOM 1312 C CA . THR A 1 184 ? -29.180 11.538 48.605 1.00 93.50 184 THR A CA 1
ATOM 1313 C C . THR A 1 184 ? -29.930 10.261 48.257 1.00 93.50 184 THR A C 1
ATOM 1315 O O . THR A 1 184 ? -30.557 9.694 49.142 1.00 93.50 184 THR A O 1
ATOM 1318 N N . ILE A 1 185 ? -29.776 9.777 47.024 1.00 95.38 185 ILE A N 1
ATOM 1319 C CA . ILE A 1 185 ? -30.259 8.466 46.589 1.00 95.38 185 ILE A CA 1
ATOM 1320 C C . ILE A 1 185 ? -29.363 7.389 47.203 1.00 95.38 185 ILE A C 1
ATOM 1322 O O . ILE A 1 185 ? -28.138 7.561 47.235 1.00 95.38 185 ILE A O 1
ATOM 1326 N N . THR A 1 186 ? -29.957 6.303 47.689 1.00 95.94 186 THR A N 1
ATOM 1327 C CA . THR A 1 186 ? -29.234 5.115 48.162 1.00 95.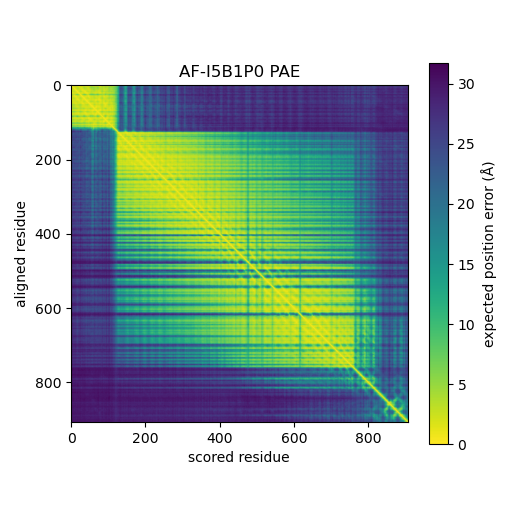94 186 THR A CA 1
ATOM 1328 C C . THR A 1 186 ? -29.644 3.903 47.336 1.00 95.94 186 THR A C 1
ATOM 1330 O O . THR A 1 186 ? -30.834 3.656 47.170 1.00 95.94 186 THR A O 1
ATOM 1333 N N . VAL A 1 187 ? -28.653 3.172 46.830 1.00 96.75 187 VAL A N 1
ATOM 1334 C CA . VAL A 1 187 ? -28.835 1.930 46.068 1.00 96.75 187 VAL A CA 1
ATOM 1335 C C . VAL A 1 187 ? -27.918 0.879 46.687 1.00 96.75 187 VAL A C 1
ATOM 1337 O O . VAL A 1 187 ? -26.711 1.106 46.797 1.00 96.75 187 VAL A O 1
ATOM 1340 N N . ALA A 1 188 ? -28.478 -0.232 47.143 1.00 96.94 188 ALA A N 1
ATOM 1341 C CA . ALA A 1 188 ? -27.738 -1.346 47.723 1.00 96.94 188 ALA A CA 1
ATOM 1342 C C . ALA A 1 188 ? -28.124 -2.647 47.020 1.00 96.94 188 ALA A C 1
ATOM 1344 O O . ALA A 1 188 ? -29.288 -2.792 46.683 1.00 96.94 188 ALA A O 1
ATOM 1345 N N . ASN A 1 189 ? -27.159 -3.550 46.814 1.00 96.31 189 ASN A N 1
ATOM 1346 C CA . ASN A 1 189 ? -27.390 -4.885 46.243 1.00 96.31 189 ASN A CA 1
ATOM 1347 C C . ASN A 1 189 ? -28.266 -4.810 44.980 1.00 96.31 189 ASN A C 1
ATOM 1349 O O . ASN A 1 189 ? -29.343 -5.368 44.937 1.00 96.31 189 ASN A O 1
ATOM 1353 N N . ILE A 1 190 ? -27.896 -3.913 44.061 1.00 97.94 190 ILE A N 1
ATOM 1354 C CA . ILE A 1 190 ? -28.445 -3.883 42.705 1.00 97.94 190 ILE A CA 1
ATOM 1355 C C . ILE A 1 190 ? -27.232 -3.893 41.793 1.00 97.94 190 ILE A C 1
ATOM 1357 O O . ILE A 1 190 ? -26.468 -2.920 41.764 1.00 97.94 190 ILE A O 1
ATOM 1361 N N . GLU A 1 191 ? -27.036 -5.013 41.120 1.00 97.94 191 GLU A N 1
ATOM 1362 C CA . GLU A 1 191 ? -25.804 -5.377 40.437 1.00 97.94 191 GLU A CA 1
ATOM 1363 C C . GLU A 1 191 ? -25.717 -4.668 39.084 1.00 97.94 191 GLU A C 1
ATOM 1365 O O . GLU A 1 191 ? -24.668 -4.108 38.756 1.00 97.94 191 GLU A O 1
ATOM 1370 N N . ASP A 1 192 ? -26.830 -4.565 38.357 1.00 97.69 192 ASP A N 1
ATOM 1371 C CA . ASP A 1 192 ? -26.866 -4.022 37.001 1.00 97.69 192 ASP A CA 1
ATOM 1372 C C . ASP A 1 192 ? -27.704 -2.744 36.907 1.00 97.69 192 ASP A C 1
ATOM 1374 O O . ASP A 1 192 ? -28.934 -2.757 36.965 1.00 97.69 192 ASP A O 1
ATOM 1378 N N . ILE A 1 193 ? -27.043 -1.597 36.722 1.00 98.31 193 ILE A N 1
ATOM 1379 C CA . ILE A 1 193 ? -27.717 -0.293 36.661 1.00 98.31 193 ILE A CA 1
ATOM 1380 C C . ILE A 1 193 ? -27.630 0.299 35.255 1.00 98.31 193 ILE A C 1
ATOM 1382 O O . ILE A 1 193 ? -26.564 0.740 34.828 1.00 98.31 193 ILE A O 1
ATOM 1386 N N . SER A 1 194 ? -28.765 0.424 34.569 1.00 97.56 194 SER A N 1
ATOM 1387 C CA . SER A 1 194 ? -28.905 1.112 33.286 1.00 97.56 194 SER A CA 1
ATOM 1388 C C . SER A 1 194 ? -29.431 2.538 33.433 1.00 97.56 194 SER A C 1
ATOM 1390 O O . SER A 1 194 ? -30.424 2.816 34.105 1.00 97.56 194 SER A O 1
ATOM 1392 N N . PHE A 1 195 ? -28.752 3.471 32.766 1.00 97.88 195 PHE A N 1
ATOM 1393 C CA . PHE A 1 195 ? -29.138 4.871 32.674 1.00 97.88 195 PHE A CA 1
ATOM 1394 C C . PHE A 1 195 ? -29.392 5.285 31.219 1.00 97.88 195 PHE A C 1
ATOM 1396 O O . PHE A 1 195 ? -28.460 5.565 30.448 1.00 97.88 195 PHE A O 1
ATOM 1403 N N . GLU A 1 196 ? -30.666 5.464 30.873 1.00 97.06 196 GLU A N 1
ATOM 1404 C CA . GLU A 1 196 ? -31.099 6.047 29.605 1.00 97.06 196 GLU A CA 1
ATOM 1405 C C . GLU A 1 196 ? -31.160 7.584 29.721 1.00 97.06 196 GLU A C 1
ATOM 1407 O O . GLU A 1 196 ? -32.179 8.204 30.041 1.00 97.06 196 GLU A O 1
ATOM 1412 N N . VAL A 1 197 ? -30.033 8.258 29.471 1.00 96.75 197 VAL A N 1
ATOM 1413 C CA . VAL A 1 197 ? -29.995 9.730 29.416 1.00 96.75 197 VAL A CA 1
ATOM 1414 C C . VAL A 1 197 ? -30.601 10.227 28.099 1.00 96.75 197 VAL A C 1
ATOM 1416 O O . VAL A 1 197 ? -29.972 10.162 27.043 1.00 96.75 197 VAL A O 1
ATOM 1419 N N . LEU A 1 198 ? -31.794 10.815 28.153 1.00 95.31 198 LEU A N 1
ATOM 1420 C CA . LEU A 1 198 ? -32.568 11.164 26.952 1.00 95.31 198 LEU A CA 1
ATOM 1421 C C . LEU A 1 198 ? -31.994 12.343 26.145 1.00 95.31 198 LEU A C 1
ATOM 1423 O O . LEU A 1 198 ? -32.287 12.481 24.958 1.00 95.31 198 LEU A O 1
ATOM 1427 N N . ALA A 1 199 ? -31.232 13.248 26.773 1.00 93.94 199 ALA A N 1
ATOM 1428 C CA . ALA A 1 199 ? -30.554 14.367 26.109 1.00 93.94 199 ALA A CA 1
ATOM 1429 C C . ALA A 1 199 ? -29.581 15.104 27.045 1.00 93.94 199 ALA A C 1
ATOM 1431 O O . ALA A 1 199 ? -29.735 15.102 28.263 1.00 93.94 199 ALA A O 1
ATOM 1432 N N . GLY A 1 200 ? -28.650 15.866 26.460 1.00 94.31 200 GLY A N 1
ATOM 1433 C CA . GLY A 1 200 ? -27.806 16.802 27.207 1.00 94.31 200 GLY A CA 1
ATOM 1434 C C . GLY A 1 200 ? -26.688 16.109 27.984 1.00 94.31 200 GLY A C 1
ATOM 1435 O O . GLY A 1 200 ? -26.073 15.182 27.472 1.00 94.31 200 GLY A O 1
ATOM 1436 N N . LEU A 1 201 ? -26.384 16.617 29.179 1.00 95.81 201 LEU A N 1
ATOM 1437 C CA . LEU A 1 201 ? -25.408 16.051 30.110 1.00 95.81 201 LEU A CA 1
ATOM 1438 C C . LEU A 1 201 ? -26.112 15.801 31.444 1.00 95.81 201 LEU A C 1
ATOM 1440 O O . LEU A 1 201 ? -26.637 16.753 32.025 1.00 95.81 201 LEU A O 1
ATOM 1444 N N . THR A 1 202 ? -26.042 14.567 31.936 1.00 97.31 202 THR A N 1
ATOM 1445 C CA . THR A 1 202 ? -26.512 14.176 33.266 1.00 97.31 202 THR A CA 1
ATOM 1446 C C . THR A 1 202 ? -25.347 13.685 34.113 1.00 97.31 202 THR A C 1
ATOM 1448 O O . THR A 1 202 ? -24.494 12.920 33.667 1.00 97.31 202 THR A O 1
ATOM 1451 N N . THR A 1 203 ? -25.304 14.143 35.358 1.00 97.44 203 THR A N 1
ATOM 1452 C CA . THR A 1 203 ? -24.372 13.672 36.382 1.00 97.44 203 THR A CA 1
ATOM 1453 C C . THR A 1 203 ? -25.115 12.849 37.427 1.00 97.44 203 THR A C 1
ATOM 1455 O O . THR A 1 203 ? -26.109 13.329 37.968 1.00 97.44 203 THR A O 1
ATOM 1458 N N . VAL A 1 204 ? -24.605 11.660 37.737 1.00 97.56 204 VAL A N 1
ATOM 1459 C CA . VAL A 1 204 ? -25.082 10.779 38.808 1.00 97.56 204 VAL A CA 1
ATOM 1460 C C . VAL A 1 204 ? -23.994 10.683 39.868 1.00 97.56 204 VAL A C 1
ATOM 1462 O O . VAL A 1 204 ? -22.848 10.368 39.559 1.00 97.56 204 VAL A O 1
ATOM 1465 N N . ASP A 1 205 ? -24.328 11.007 41.112 1.00 96.88 205 ASP A N 1
ATOM 1466 C CA . ASP A 1 205 ? -23.424 10.866 42.253 1.00 96.88 205 ASP A CA 1
ATOM 1467 C C . ASP A 1 205 ? -23.654 9.518 42.950 1.00 96.88 205 ASP A C 1
ATOM 1469 O O . ASP A 1 205 ? -24.632 9.345 43.675 1.00 96.88 205 ASP A O 1
ATOM 1473 N N . THR A 1 206 ? -22.736 8.576 42.741 1.00 96.75 206 THR A N 1
ATOM 1474 C CA . THR A 1 206 ? -22.820 7.181 43.197 1.00 96.75 206 THR A CA 1
ATOM 1475 C C . THR A 1 206 ? -22.272 6.985 44.615 1.00 96.75 206 THR A C 1
ATOM 1477 O O . THR A 1 206 ? -21.973 5.862 45.011 1.00 96.75 206 THR A O 1
ATOM 1480 N N . THR A 1 207 ? -22.107 8.058 45.405 1.00 95.69 207 THR A N 1
ATOM 1481 C CA . THR A 1 207 ? -21.514 7.985 46.759 1.00 95.69 207 THR A CA 1
ATOM 1482 C C . THR A 1 207 ? -22.167 6.908 47.639 1.00 95.69 207 THR A C 1
ATOM 1484 O O . THR A 1 207 ? -21.462 6.231 48.384 1.00 95.69 207 THR A O 1
ATOM 1487 N N . ASN A 1 208 ? -23.492 6.736 47.557 1.00 95.81 208 ASN A N 1
ATOM 1488 C CA . ASN A 1 208 ? -24.228 5.750 48.360 1.00 95.81 208 ASN A CA 1
ATOM 1489 C C . ASN A 1 208 ? -24.724 4.552 47.535 1.00 95.81 208 ASN A C 1
ATOM 1491 O O . ASN A 1 208 ? -25.805 4.035 47.811 1.00 95.81 208 ASN A O 1
ATOM 1495 N N . TYR A 1 209 ? -23.991 4.180 46.486 1.00 97.12 209 TYR A N 1
ATOM 1496 C CA . TYR A 1 209 ? -24.293 3.005 45.673 1.00 97.12 209 TYR A CA 1
ATOM 1497 C C . TYR A 1 209 ? -23.331 1.884 46.085 1.00 97.12 209 TYR A C 1
ATOM 1499 O O . TYR A 1 209 ? -22.116 2.106 46.157 1.00 97.12 209 TYR A O 1
ATOM 1507 N N . SER A 1 210 ? -23.846 0.697 46.389 1.00 95.56 210 SER A N 1
ATOM 1508 C CA . SER A 1 210 ? -23.057 -0.464 46.822 1.00 95.56 210 SER A CA 1
ATOM 1509 C C . SER A 1 210 ? -23.620 -1.760 46.256 1.00 95.56 210 SER A C 1
ATOM 1511 O O . SER A 1 210 ? -24.828 -1.858 46.111 1.00 95.56 210 SER A O 1
ATOM 1513 N N . GLY A 1 211 ? -22.759 -2.744 45.993 1.00 95.44 211 GLY A N 1
ATOM 1514 C CA . GLY A 1 211 ? -23.159 -4.007 45.351 1.00 95.44 211 GLY A CA 1
ATOM 1515 C C . GLY A 1 211 ? -23.197 -3.944 43.821 1.00 95.44 211 GLY A C 1
ATOM 1516 O O . GLY A 1 211 ? -23.390 -4.960 43.191 1.00 95.44 211 GLY A O 1
ATOM 1517 N N . VAL A 1 212 ? -22.945 -2.776 43.222 1.00 97.94 212 VAL A N 1
ATOM 1518 C CA . VAL A 1 212 ? -23.041 -2.602 41.765 1.00 97.94 212 VAL A CA 1
ATOM 1519 C C . VAL A 1 212 ? -21.883 -3.277 41.028 1.00 97.94 212 VAL A C 1
ATOM 1521 O O . VAL A 1 212 ? -20.717 -2.938 41.273 1.00 97.94 212 VAL A O 1
ATOM 1524 N N . ASP A 1 213 ? -22.227 -4.128 40.068 1.00 97.31 213 ASP A N 1
ATOM 1525 C CA . ASP A 1 213 ? -21.328 -4.825 39.154 1.00 97.31 213 ASP A CA 1
ATOM 1526 C C . ASP A 1 213 ? -21.239 -4.142 37.785 1.00 97.31 213 ASP A C 1
ATOM 1528 O O . ASP A 1 213 ? -20.162 -4.152 37.182 1.00 97.31 213 ASP A O 1
ATOM 1532 N N . SER A 1 214 ? -22.290 -3.463 37.315 1.00 97.94 214 SER A N 1
ATOM 1533 C CA . SER A 1 214 ? -22.267 -2.741 36.042 1.00 97.94 214 SER A CA 1
ATOM 1534 C C . SER A 1 214 ? -23.035 -1.411 36.051 1.00 97.94 214 SER A C 1
ATOM 1536 O O . SER A 1 214 ? -24.033 -1.210 36.742 1.00 97.94 214 SER A O 1
ATOM 1538 N N . TYR A 1 215 ? -22.529 -0.460 35.262 1.00 98.38 215 TYR A N 1
ATOM 1539 C CA . TYR A 1 215 ? -23.218 0.780 34.919 1.00 98.38 215 TYR A CA 1
ATOM 1540 C C . TYR A 1 215 ? -23.368 0.879 33.403 1.00 98.38 215 TYR A C 1
ATOM 1542 O O . TYR A 1 215 ? -22.394 1.172 32.699 1.00 98.38 215 TYR A O 1
ATOM 1550 N N . THR A 1 216 ? -24.589 0.708 32.913 1.00 97.94 216 THR A N 1
ATOM 1551 C CA . THR A 1 216 ? -24.942 0.819 31.500 1.00 97.94 216 THR A CA 1
ATOM 1552 C C . THR A 1 216 ? -25.343 2.241 31.143 1.00 97.94 216 THR A C 1
ATOM 1554 O O . THR A 1 216 ? -26.161 2.888 31.794 1.00 97.94 216 THR A O 1
ATOM 1557 N N . SER A 1 217 ? -24.741 2.759 30.079 1.00 97.12 217 SER A N 1
ATOM 1558 C CA . SER A 1 217 ? -25.184 3.972 29.406 1.00 97.12 217 SER A CA 1
ATOM 1559 C C . SER A 1 217 ? -25.885 3.564 28.117 1.00 97.12 217 SER A C 1
ATOM 1561 O O . SER A 1 217 ? -25.201 3.118 27.200 1.00 97.12 217 SER A O 1
ATOM 1563 N N . ASP A 1 218 ? -27.201 3.780 28.052 1.00 93.56 218 ASP A N 1
ATOM 1564 C CA . ASP A 1 218 ? -28.077 3.442 26.906 1.00 93.56 218 ASP A CA 1
ATOM 1565 C C . ASP A 1 218 ? -28.723 4.706 26.264 1.00 93.56 218 ASP A C 1
ATOM 1567 O O . ASP A 1 218 ? -29.466 4.697 25.289 1.00 93.56 218 ASP A O 1
ATOM 1571 N N . GLY A 1 219 ? -28.395 5.893 26.783 1.00 93.19 219 GLY A N 1
ATOM 1572 C CA . GLY A 1 219 ? -28.972 7.161 26.323 1.00 93.19 219 GLY A CA 1
ATOM 1573 C C . GLY A 1 219 ? -28.240 7.872 25.174 1.00 93.19 219 GLY A C 1
ATOM 1574 O O . GLY A 1 219 ? -27.031 7.745 24.967 1.00 93.19 219 GLY A O 1
ATOM 1575 N N . VAL A 1 220 ? -28.947 8.778 24.486 1.00 93.69 220 VAL A N 1
ATOM 1576 C CA . VAL A 1 220 ? -28.370 9.722 23.496 1.00 93.69 220 VAL A CA 1
ATOM 1577 C C . VAL A 1 220 ? -27.736 10.980 24.124 1.00 93.69 220 VAL A C 1
ATOM 1579 O O . VAL A 1 220 ? -27.126 11.795 23.425 1.00 93.69 220 VAL A O 1
ATOM 1582 N N . GLY A 1 221 ? -27.903 11.179 25.433 1.00 95.81 221 GLY A N 1
ATOM 1583 C CA . GLY A 1 221 ? -27.226 12.200 26.231 1.00 95.81 221 GLY A CA 1
ATOM 1584 C C . GLY A 1 221 ? -25.966 11.671 26.919 1.00 95.81 221 GLY A C 1
ATOM 1585 O O . GLY A 1 221 ? -25.810 10.478 27.146 1.00 95.81 221 GLY A O 1
ATOM 1586 N N . ALA A 1 222 ? -25.051 12.574 27.271 1.00 96.81 222 ALA A N 1
ATOM 1587 C CA . ALA A 1 222 ? -23.822 12.230 27.975 1.00 96.81 222 ALA A CA 1
ATOM 1588 C C . ALA A 1 222 ? -24.080 11.906 29.456 1.00 96.81 222 ALA A C 1
ATOM 1590 O O . ALA A 1 222 ? -24.805 12.638 30.138 1.00 96.81 222 ALA A O 1
ATOM 1591 N N . LEU A 1 223 ? -23.406 10.874 29.962 1.00 98.00 223 LEU A N 1
ATOM 1592 C CA . LEU A 1 223 ? -23.462 10.431 31.352 1.00 98.00 223 LEU A CA 1
ATOM 1593 C C . LEU A 1 223 ? -22.135 10.718 32.066 1.00 98.00 223 LEU A C 1
ATOM 1595 O O . LEU A 1 223 ? -21.046 10.480 31.543 1.00 98.00 223 LEU A O 1
ATOM 1599 N N . THR A 1 224 ? -22.211 11.245 33.284 1.00 98.00 224 THR A N 1
ATOM 1600 C CA . THR A 1 224 ? -21.069 11.378 34.194 1.00 98.00 224 THR A CA 1
ATOM 1601 C C . THR A 1 224 ? -21.387 10.712 35.522 1.00 98.00 224 THR A C 1
ATOM 1603 O O . THR A 1 224 ? -22.258 11.184 36.247 1.00 98.00 224 THR A O 1
ATOM 1606 N N . LEU A 1 225 ? -20.646 9.664 35.858 1.00 98.12 225 LEU A N 1
ATOM 1607 C CA . LEU A 1 225 ? -20.675 8.996 37.154 1.00 98.12 225 LEU A CA 1
ATOM 1608 C C . LEU A 1 225 ? -19.643 9.666 38.068 1.00 98.12 225 LEU A C 1
ATOM 1610 O O . LEU A 1 225 ? -18.461 9.748 37.727 1.00 98.12 225 LEU A O 1
ATOM 1614 N N . ASN A 1 226 ? -20.084 10.187 39.208 1.00 97.00 226 ASN A N 1
ATOM 1615 C CA . ASN A 1 226 ? -19.249 10.851 40.203 1.00 97.00 226 ASN A CA 1
ATOM 1616 C C . ASN A 1 226 ? -19.187 10.047 41.493 1.00 97.00 226 ASN A C 1
ATOM 1618 O O . ASN A 1 226 ? -20.204 9.549 41.955 1.00 97.00 226 ASN A O 1
ATOM 1622 N N . ASN A 1 227 ? -18.014 10.054 42.127 1.00 96.25 227 ASN A N 1
ATOM 1623 C CA . ASN A 1 227 ? -17.750 9.345 43.377 1.00 96.25 227 ASN A CA 1
ATOM 1624 C C . ASN A 1 227 ? -17.971 7.831 43.251 1.00 96.25 227 ASN A C 1
ATOM 1626 O O . ASN A 1 227 ? -18.500 7.204 44.166 1.00 96.25 227 ASN A O 1
ATOM 1630 N N . LEU A 1 228 ? -17.538 7.239 42.133 1.00 96.44 228 LEU A N 1
ATOM 1631 C CA . LEU A 1 228 ? -17.503 5.783 41.992 1.00 96.44 228 LEU A CA 1
ATOM 1632 C C . LEU A 1 228 ? -16.637 5.175 43.100 1.00 96.44 228 LEU A C 1
ATOM 1634 O O . LEU A 1 228 ? -15.527 5.649 43.366 1.00 96.44 228 LEU A O 1
ATOM 1638 N N . ASN A 1 229 ? -17.161 4.134 43.748 1.00 90.62 229 ASN A N 1
ATOM 1639 C CA . ASN A 1 229 ? -16.558 3.511 44.931 1.00 90.62 229 ASN A CA 1
ATOM 1640 C C . ASN A 1 229 ? -15.342 2.616 44.618 1.00 90.62 229 ASN A C 1
ATOM 1642 O O . ASN A 1 229 ? -14.682 2.123 45.531 1.00 90.62 229 ASN A O 1
ATOM 1646 N N . GLY A 1 230 ? -15.001 2.464 43.341 1.00 90.94 230 GLY A N 1
ATOM 1647 C CA . GLY A 1 230 ? -13.847 1.735 42.830 1.00 90.94 230 GLY A CA 1
ATOM 1648 C C . GLY A 1 230 ? -13.969 1.577 41.317 1.00 90.94 230 GLY A C 1
ATOM 1649 O O . GLY A 1 230 ? -14.886 2.137 40.715 1.00 90.94 230 GLY A O 1
ATOM 1650 N N . SER A 1 231 ? -13.056 0.815 40.718 1.00 93.00 231 SER A N 1
ATOM 1651 C CA . SER A 1 231 ? -13.056 0.478 39.289 1.00 93.00 231 SER A CA 1
ATOM 1652 C C . SER A 1 231 ? -13.512 -0.957 38.994 1.00 93.00 231 SER A C 1
ATOM 1654 O O . SER A 1 231 ? -13.317 -1.447 37.886 1.00 93.00 231 SER A O 1
ATOM 1656 N N . SER A 1 232 ? -14.074 -1.653 39.992 1.00 92.25 232 SER A N 1
ATOM 1657 C CA . SER A 1 232 ? -14.549 -3.034 39.847 1.00 92.25 232 SER A CA 1
ATOM 1658 C C . SER A 1 232 ? -15.797 -3.134 38.977 1.00 92.25 232 SER A C 1
ATOM 1660 O O . SER A 1 232 ? -15.879 -4.056 38.174 1.00 92.25 232 SER A O 1
ATOM 1662 N N . ALA A 1 233 ? -16.725 -2.182 39.122 1.00 96.00 233 ALA A N 1
ATOM 1663 C CA . ALA A 1 233 ? -17.950 -2.148 38.337 1.00 96.00 233 ALA A CA 1
ATOM 1664 C C . ALA A 1 233 ? -17.626 -1.878 36.862 1.00 96.00 233 ALA A C 1
ATOM 1666 O O . ALA A 1 233 ? -16.887 -0.936 36.554 1.00 96.00 233 ALA A O 1
ATOM 1667 N N . ALA A 1 234 ? -18.170 -2.686 35.957 1.00 97.81 234 ALA A N 1
ATOM 1668 C CA . ALA A 1 234 ? -18.032 -2.510 34.523 1.00 97.81 234 ALA A CA 1
ATOM 1669 C C . ALA A 1 234 ? -18.755 -1.240 34.052 1.00 97.81 234 ALA A C 1
ATOM 1671 O O . ALA A 1 234 ? -19.789 -0.839 34.582 1.00 97.81 234 ALA A O 1
ATOM 1672 N N . LEU A 1 235 ? -18.194 -0.591 33.036 1.00 98.38 235 LEU A N 1
ATOM 1673 C CA . LEU A 1 235 ? -18.834 0.516 32.335 1.00 98.38 235 LEU A CA 1
ATOM 1674 C C . LEU A 1 235 ? -19.343 -0.008 30.997 1.00 98.38 235 LEU A C 1
ATOM 1676 O O . LEU A 1 235 ? -18.543 -0.237 30.089 1.00 98.38 235 LEU A O 1
ATOM 1680 N N . VAL A 1 236 ? -20.652 -0.185 30.874 1.00 97.38 236 VAL A N 1
ATOM 1681 C CA . VAL A 1 236 ? -21.280 -0.727 29.669 1.00 97.38 236 VAL A CA 1
ATOM 1682 C C . VAL A 1 236 ? -21.789 0.423 28.810 1.00 97.38 236 VAL A C 1
ATOM 1684 O O . VAL A 1 236 ? -22.358 1.407 29.295 1.00 97.38 236 VAL A O 1
ATOM 1687 N N . LYS A 1 237 ? -21.548 0.330 27.508 1.00 96.25 237 LYS A N 1
ATOM 1688 C CA . LYS A 1 237 ? -22.008 1.305 26.532 1.00 96.25 237 LYS A CA 1
ATOM 1689 C C . LYS A 1 237 ? -22.811 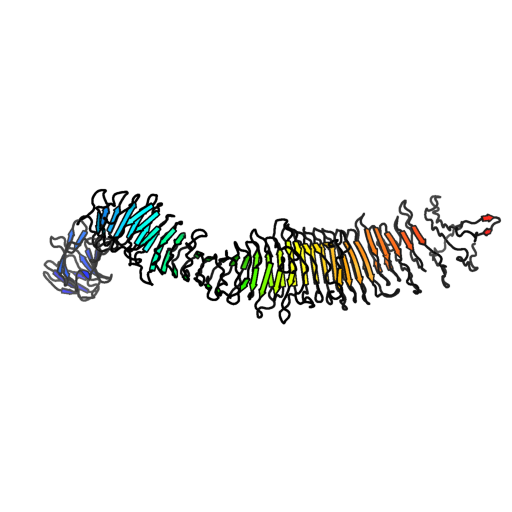0.599 25.450 1.00 96.25 237 LYS A C 1
ATOM 1691 O O . LYS A 1 237 ? -22.218 -0.047 24.587 1.00 96.25 237 LYS A O 1
ATOM 1696 N N . ASP A 1 238 ? -24.122 0.795 25.496 1.00 94.44 238 ASP A N 1
ATOM 1697 C CA . ASP A 1 238 ? -25.090 0.087 24.661 1.00 94.44 238 ASP A CA 1
ATOM 1698 C C . ASP A 1 238 ? -25.658 1.004 23.565 1.00 94.44 238 ASP A C 1
ATOM 1700 O O . ASP A 1 238 ? -26.176 2.087 23.849 1.00 94.44 238 ASP A O 1
ATOM 1704 N N . GLY A 1 239 ? -25.439 0.645 22.296 1.00 91.31 239 GLY A N 1
ATOM 1705 C CA . GLY A 1 239 ? -26.087 1.202 21.097 1.00 91.31 239 GLY A CA 1
ATOM 1706 C C . GLY A 1 239 ? -25.867 2.690 20.760 1.00 91.31 239 GLY A C 1
ATOM 1707 O O . GLY A 1 239 ? -26.150 3.143 19.646 1.00 91.31 239 GLY A O 1
ATOM 1708 N N . ASN A 1 240 ? -25.352 3.507 21.679 1.00 91.38 240 ASN A N 1
ATOM 1709 C CA . ASN A 1 240 ? -25.365 4.969 21.559 1.00 91.38 240 ASN A CA 1
ATOM 1710 C C . ASN A 1 240 ? -24.023 5.561 21.088 1.00 91.38 240 ASN A C 1
ATOM 1712 O O . ASN A 1 240 ? -23.024 4.863 20.925 1.00 91.38 240 ASN A O 1
ATOM 1716 N N . SER A 1 241 ? -23.962 6.884 20.899 1.00 92.25 241 SER A N 1
ATOM 1717 C CA . SER A 1 241 ? -22.735 7.631 20.554 1.00 92.25 241 SER A CA 1
ATOM 1718 C C . SER A 1 241 ? -22.349 8.681 21.608 1.00 92.25 241 SER A C 1
ATOM 1720 O O . SER A 1 241 ? -21.593 9.615 21.319 1.00 92.25 241 SER A O 1
ATOM 1722 N N . SER A 1 242 ? -22.923 8.586 22.804 1.00 95.00 242 SER A N 1
ATOM 1723 C CA . SER A 1 242 ? -22.814 9.581 23.870 1.00 95.00 242 SER A CA 1
ATOM 1724 C C . SER A 1 242 ? -21.492 9.477 24.625 1.00 95.00 242 SER A C 1
ATOM 1726 O O . SER A 1 242 ? -20.812 8.453 24.591 1.00 95.00 242 SER A O 1
ATOM 1728 N N . ALA A 1 243 ? -21.094 10.556 25.303 1.00 96.44 243 ALA A N 1
ATOM 1729 C CA . ALA A 1 243 ? -19.921 10.519 26.171 1.00 96.44 243 ALA A CA 1
ATOM 1730 C C . ALA A 1 243 ? -20.260 9.864 27.518 1.00 96.44 243 ALA A C 1
ATOM 1732 O O . ALA A 1 243 ? -21.302 10.165 28.099 1.00 96.44 243 ALA A O 1
ATOM 1733 N N . LEU A 1 244 ? -19.339 9.049 28.030 1.00 98.06 244 LEU A N 1
ATOM 1734 C CA . LEU A 1 244 ? -19.400 8.434 29.353 1.00 98.06 244 LEU A CA 1
ATOM 1735 C C . LEU A 1 244 ? -18.170 8.872 30.149 1.00 98.06 244 LEU A C 1
ATOM 1737 O O . LEU A 1 244 ? -17.037 8.736 29.695 1.00 98.06 244 LEU A O 1
ATOM 1741 N N . THR A 1 245 ? -18.370 9.451 31.327 1.00 98.06 245 THR A N 1
ATOM 1742 C CA . THR A 1 245 ? -17.275 9.897 32.201 1.00 98.06 245 THR A CA 1
ATOM 1743 C C . THR A 1 245 ? -17.374 9.212 33.553 1.00 98.06 245 THR A C 1
ATOM 1745 O O . THR A 1 245 ? -18.401 9.325 34.213 1.00 98.06 245 THR A O 1
ATOM 1748 N N . ALA A 1 246 ? -16.295 8.558 33.980 1.00 98.00 246 ALA A N 1
ATOM 1749 C CA . ALA A 1 246 ? -16.184 7.889 35.270 1.00 98.00 246 ALA A CA 1
ATOM 1750 C C . ALA A 1 246 ? -15.198 8.637 36.180 1.00 98.00 246 ALA A C 1
ATOM 1752 O O . ALA A 1 246 ? -13.985 8.648 35.947 1.00 98.00 246 ALA A O 1
ATOM 1753 N N . ASN A 1 247 ? -15.729 9.269 37.229 1.00 96.75 247 ASN A N 1
ATOM 1754 C CA . ASN A 1 247 ? -14.962 9.959 38.259 1.00 96.75 247 ASN A CA 1
ATOM 1755 C C . ASN A 1 247 ? -15.045 9.187 39.577 1.00 96.75 247 ASN A C 1
ATOM 1757 O O . ASN A 1 247 ? -16.105 9.067 40.192 1.00 96.75 247 ASN A O 1
ATOM 1761 N N . TYR A 1 248 ? -13.895 8.720 40.045 1.00 96.50 248 TYR A N 1
ATOM 1762 C CA . TYR A 1 248 ? -13.786 7.914 41.255 1.00 96.50 248 TYR A CA 1
ATOM 1763 C C . TYR A 1 248 ? -13.726 8.765 42.522 1.00 96.50 248 TYR A C 1
ATOM 1765 O O . TYR A 1 248 ? -13.211 9.889 42.521 1.00 96.50 248 TYR A O 1
ATOM 1773 N N . ALA A 1 249 ? -14.222 8.211 43.627 1.00 95.06 249 ALA A N 1
ATOM 1774 C CA . ALA A 1 249 ? -14.113 8.836 44.935 1.00 95.06 249 ALA A CA 1
ATOM 1775 C C . ALA A 1 249 ? -12.636 8.990 45.346 1.00 95.06 249 ALA A C 1
ATOM 1777 O O . ALA A 1 249 ? -11.774 8.173 45.012 1.00 95.06 249 ALA A O 1
ATOM 1778 N N . ALA A 1 250 ? -12.316 10.052 46.085 1.00 91.12 250 ALA A N 1
ATOM 1779 C CA . ALA A 1 250 ? -10.932 10.382 46.415 1.00 91.12 250 ALA A CA 1
ATOM 1780 C C . ALA A 1 250 ? -10.215 9.234 47.155 1.00 91.12 250 ALA A C 1
ATOM 1782 O O . ALA A 1 250 ? -10.633 8.823 48.235 1.00 91.12 250 ALA A O 1
ATOM 1783 N N . GLY A 1 251 ? -9.094 8.770 46.595 1.00 89.12 251 GLY A N 1
ATOM 1784 C CA . GLY A 1 251 ? -8.251 7.728 47.188 1.00 89.12 251 GLY A CA 1
ATOM 1785 C C . GLY A 1 251 ? -8.640 6.285 46.851 1.00 89.12 251 GLY A C 1
ATOM 1786 O O . GLY A 1 251 ? -7.908 5.390 47.259 1.00 89.12 251 GLY A O 1
ATOM 1787 N N . THR A 1 252 ? -9.738 6.056 46.122 1.00 91.00 252 THR A N 1
ATOM 1788 C CA . THR A 1 252 ? -10.183 4.700 45.732 1.00 91.00 252 THR A CA 1
ATOM 1789 C C . THR A 1 252 ? -9.303 4.086 44.647 1.00 91.00 252 THR A C 1
ATOM 1791 O O . THR A 1 252 ? -8.924 2.932 44.776 1.00 91.00 252 THR A O 1
ATOM 1794 N N . VAL A 1 253 ? -8.902 4.888 43.657 1.00 93.12 253 VAL A N 1
ATOM 1795 C CA . VAL A 1 253 ? -7.967 4.523 42.575 1.00 93.12 253 VAL A CA 1
ATOM 1796 C C . VAL A 1 253 ? -6.591 5.172 42.779 1.00 93.12 253 VAL A C 1
ATOM 1798 O O . VAL A 1 253 ? -6.058 5.878 41.930 1.00 93.12 253 VAL A O 1
ATOM 1801 N N . ALA A 1 254 ? -6.081 5.114 44.010 1.00 88.06 254 ALA A N 1
ATOM 1802 C CA . ALA A 1 254 ? -4.746 5.626 44.342 1.00 88.06 254 ALA A CA 1
ATOM 1803 C C . ALA A 1 254 ? -3.683 4.514 44.379 1.00 88.06 254 ALA A C 1
ATOM 1805 O O . ALA A 1 254 ? -2.550 4.773 44.803 1.00 88.06 254 ALA A O 1
ATOM 1806 N N . GLY A 1 255 ? -4.066 3.283 44.023 1.00 82.00 255 GLY A N 1
ATOM 1807 C CA . GLY A 1 255 ? -3.168 2.149 43.883 1.00 82.00 255 GLY A CA 1
ATOM 1808 C C . GLY A 1 255 ? -2.253 2.314 42.669 1.00 82.00 255 GLY A C 1
ATOM 1809 O O . GLY A 1 255 ? -2.142 3.389 42.100 1.00 82.00 255 GLY A O 1
ATOM 1810 N N . GLY A 1 256 ? -1.504 1.266 42.328 1.00 87.50 256 GLY A N 1
ATOM 1811 C CA . GLY A 1 256 ? -0.725 1.218 41.080 1.00 87.50 256 GLY A CA 1
ATOM 1812 C C . GLY A 1 256 ? -1.165 0.074 40.167 1.00 87.50 256 GLY A C 1
ATOM 1813 O O . GLY A 1 256 ? -0.371 -0.409 39.362 1.00 87.50 256 GLY A O 1
ATOM 1814 N N . ASN A 1 257 ? -2.372 -0.442 40.396 1.00 90.25 257 ASN A N 1
ATOM 1815 C CA . ASN A 1 257 ? -2.906 -1.670 39.812 1.00 90.25 257 ASN A CA 1
ATOM 1816 C C . ASN A 1 257 ? -4.422 -1.564 39.566 1.00 90.25 257 ASN A C 1
ATOM 1818 O O . ASN A 1 257 ? -5.091 -2.591 39.445 1.00 90.25 257 ASN A O 1
ATOM 1822 N N . ASP A 1 258 ? -4.968 -0.350 39.533 1.00 95.94 258 ASP A N 1
ATOM 1823 C CA . ASP A 1 258 ? -6.398 -0.130 39.377 1.00 95.94 258 ASP A CA 1
ATOM 1824 C C . ASP A 1 258 ? -6.798 -0.432 37.920 1.00 95.94 258 ASP A C 1
ATOM 1826 O O . ASP A 1 258 ? -6.239 0.125 36.969 1.00 95.94 258 ASP A O 1
ATOM 1830 N N . THR A 1 259 ? -7.726 -1.379 37.742 1.00 96.94 259 THR A N 1
ATOM 1831 C CA . THR A 1 259 ? -8.207 -1.852 36.430 1.00 96.94 259 THR A CA 1
ATOM 1832 C C . THR A 1 259 ? -9.664 -1.469 36.251 1.00 96.94 259 THR A C 1
ATOM 1834 O O . THR A 1 259 ? -10.458 -1.771 37.135 1.00 96.94 259 THR A O 1
ATOM 1837 N N . GLN A 1 260 ? -10.011 -0.840 35.127 1.00 98.12 260 GLN A N 1
ATOM 1838 C CA . GLN A 1 260 ? -11.397 -0.549 34.763 1.00 98.12 260 GLN A CA 1
ATOM 1839 C C . GLN A 1 260 ? -11.848 -1.432 33.598 1.00 98.12 260 GLN A C 1
ATOM 1841 O O . GLN A 1 260 ? -11.216 -1.430 32.538 1.00 98.12 2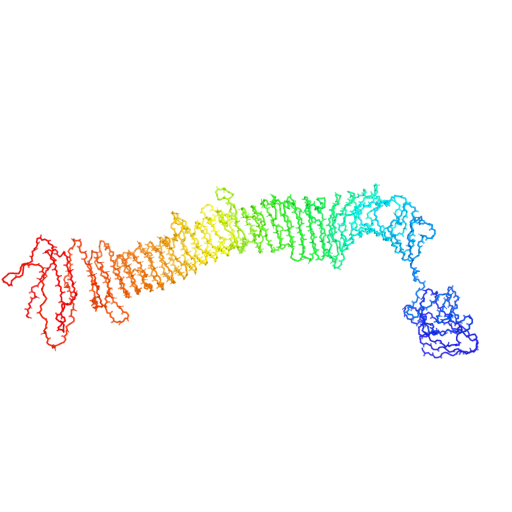60 GLN A O 1
ATOM 1846 N N . ASN A 1 261 ? -12.974 -2.121 33.783 1.00 97.88 261 ASN A N 1
ATOM 1847 C CA . ASN A 1 261 ? -13.630 -2.896 32.735 1.00 97.88 261 ASN A CA 1
ATOM 1848 C C . ASN A 1 261 ? -14.627 -2.019 31.965 1.00 97.88 261 ASN A C 1
ATOM 1850 O O . ASN A 1 261 ? -15.384 -1.251 32.558 1.00 97.88 261 ASN A O 1
ATOM 1854 N N . ILE A 1 262 ? -14.606 -2.114 30.643 1.00 98.06 262 ILE A N 1
ATOM 1855 C CA . ILE A 1 262 ? -15.506 -1.434 29.716 1.00 98.06 262 ILE A CA 1
ATOM 1856 C C . ILE A 1 262 ? -16.097 -2.493 28.795 1.00 98.06 262 ILE A C 1
ATOM 1858 O O . ILE A 1 262 ? -15.369 -3.322 28.244 1.00 98.06 262 ILE A O 1
ATOM 1862 N N . GLU A 1 263 ? -17.395 -2.414 28.572 1.00 96.44 263 GLU A N 1
ATOM 1863 C CA . GLU A 1 263 ? -18.108 -3.266 27.636 1.00 96.44 263 GLU A CA 1
ATOM 1864 C C . GLU A 1 263 ? -18.765 -2.410 26.557 1.00 96.44 263 GLU A C 1
ATOM 1866 O O . GLU A 1 263 ? -19.358 -1.366 26.840 1.00 96.44 263 GLU A O 1
ATOM 1871 N N . LEU A 1 264 ? -18.590 -2.810 25.301 1.00 96.25 264 LEU A N 1
ATOM 1872 C CA . LEU A 1 264 ? -19.158 -2.129 24.148 1.00 96.25 264 LEU A CA 1
ATOM 1873 C C . LEU A 1 264 ? -20.149 -3.065 23.457 1.00 96.25 264 LEU A C 1
ATOM 1875 O O . LEU A 1 264 ? -19.717 -3.973 22.748 1.00 96.25 264 LEU A O 1
ATOM 1879 N N . GLN A 1 265 ? -21.437 -2.773 23.606 1.00 94.06 265 GLN A N 1
ATOM 1880 C CA . GLN A 1 265 ? -22.540 -3.500 22.978 1.00 94.06 265 GLN A CA 1
ATOM 1881 C C . GLN A 1 265 ? -23.080 -2.629 21.840 1.00 94.06 265 GLN A C 1
ATOM 1883 O O . GLN A 1 265 ? -23.694 -1.591 22.079 1.00 94.06 265 GLN 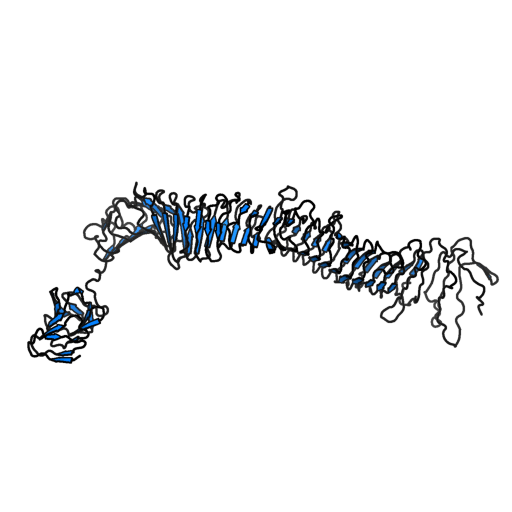A O 1
ATOM 1888 N N . ASP A 1 266 ? -22.707 -2.944 20.597 1.00 93.38 266 ASP A N 1
ATOM 1889 C CA . ASP A 1 266 ? -23.060 -2.167 19.391 1.00 93.38 266 ASP A CA 1
ATOM 1890 C C . ASP A 1 266 ? -22.888 -0.629 19.513 1.00 93.38 266 ASP A C 1
ATOM 1892 O O . ASP A 1 266 ? -23.591 0.174 18.888 1.00 93.38 266 ASP A O 1
ATOM 1896 N N . SER A 1 267 ? -21.914 -0.177 20.313 1.00 94.19 267 SER A N 1
ATOM 1897 C CA . SER A 1 267 ? -21.673 1.252 20.537 1.00 94.19 267 SER A CA 1
ATOM 1898 C C . SER A 1 267 ? -21.313 1.946 19.222 1.00 94.19 267 SER A C 1
ATOM 1900 O O . SER A 1 267 ? -20.408 1.532 18.505 1.00 94.19 267 SER A O 1
ATOM 1902 N N . THR A 1 268 ? -21.935 3.085 18.926 1.00 94.19 268 THR A N 1
ATOM 1903 C CA . THR A 1 268 ? -21.753 3.799 17.648 1.00 94.19 268 THR A CA 1
ATOM 1904 C C . THR A 1 268 ? -20.783 4.987 17.726 1.00 94.19 268 THR A C 1
ATOM 1906 O O . THR A 1 268 ? -20.581 5.707 16.745 1.00 94.19 268 THR A O 1
ATOM 1909 N N . GLY A 1 269 ? -20.148 5.221 18.879 1.00 93.38 269 GLY A N 1
ATOM 1910 C CA . GLY A 1 269 ? -19.134 6.262 19.069 1.00 93.38 269 GLY A CA 1
ATOM 1911 C C . GLY A 1 269 ? -19.078 6.798 20.498 1.00 93.38 269 GLY A C 1
ATOM 1912 O O . GLY A 1 269 ? -19.430 6.106 21.442 1.00 93.38 269 GLY A O 1
ATOM 1913 N N . GLY A 1 270 ? -18.677 8.062 20.661 1.00 94.62 270 GLY A N 1
ATOM 1914 C CA . GLY A 1 270 ? -18.626 8.734 21.967 1.00 94.62 270 GLY A CA 1
ATOM 1915 C C . GLY A 1 270 ? -17.286 8.600 22.694 1.00 94.62 270 GLY A C 1
ATOM 1916 O O . GLY A 1 270 ? -16.481 7.721 22.393 1.00 94.62 270 GLY A O 1
ATOM 1917 N N . LEU A 1 271 ? -17.019 9.531 23.616 1.00 96.69 271 LEU A N 1
ATOM 1918 C CA . LEU A 1 271 ? -15.788 9.563 24.410 1.00 96.69 271 LEU A CA 1
ATOM 1919 C C . LEU A 1 271 ? -16.015 8.941 25.783 1.00 96.69 271 LEU A C 1
ATOM 1921 O O . LEU A 1 271 ? -16.830 9.446 26.553 1.00 96.69 271 LEU A O 1
ATOM 1925 N N . ILE A 1 272 ? -15.237 7.908 26.096 1.00 97.88 272 ILE A N 1
ATOM 1926 C CA . ILE A 1 272 ? -15.138 7.322 27.428 1.00 97.88 272 ILE A CA 1
ATOM 1927 C C . ILE A 1 272 ? -13.953 7.972 28.142 1.00 97.88 272 ILE A C 1
ATOM 1929 O O . ILE A 1 272 ? -12.815 7.899 27.673 1.00 97.88 272 ILE A O 1
ATOM 1933 N N . THR A 1 273 ? -14.217 8.651 29.256 1.00 97.50 273 THR A N 1
ATOM 1934 C CA . THR A 1 273 ? -13.197 9.347 30.051 1.00 97.50 273 THR A CA 1
ATOM 1935 C C . THR A 1 273 ? -13.051 8.685 31.411 1.00 97.50 273 THR A C 1
ATOM 1937 O O . THR A 1 273 ? -14.022 8.598 32.161 1.00 97.50 273 THR A O 1
ATOM 1940 N N . LEU A 1 274 ? -11.829 8.267 31.737 1.00 97.12 274 LEU A N 1
ATOM 1941 C CA . LEU A 1 274 ? -11.481 7.656 33.017 1.00 97.12 274 LEU A CA 1
ATOM 1942 C C . LEU A 1 274 ? -10.598 8.593 33.849 1.00 97.12 274 LEU A C 1
ATOM 1944 O O . LEU A 1 274 ? -9.815 9.388 33.320 1.00 97.12 274 LEU A O 1
ATOM 1948 N N . GLY A 1 275 ? -10.694 8.470 35.172 1.00 92.19 275 GLY A N 1
ATOM 1949 C CA . GLY A 1 275 ? -9.789 9.140 36.103 1.00 92.19 275 GLY A CA 1
ATOM 1950 C C . GLY A 1 275 ? -8.315 8.758 35.895 1.00 92.19 275 GLY A C 1
ATOM 1951 O O . GLY A 1 275 ? -7.984 7.639 35.516 1.00 92.19 275 GLY A O 1
ATOM 1952 N N . ALA A 1 276 ? -7.404 9.686 36.201 1.00 91.19 276 ALA A N 1
ATOM 1953 C CA . ALA A 1 276 ? -5.957 9.499 36.026 1.00 91.19 276 ALA A CA 1
ATOM 1954 C C . ALA A 1 276 ? -5.308 8.479 36.986 1.00 91.19 276 ALA A C 1
ATOM 1956 O O . ALA A 1 276 ? -4.105 8.270 36.894 1.00 91.19 276 ALA A O 1
ATOM 1957 N N . GLY A 1 277 ? -6.074 7.906 37.917 1.00 93.75 277 GLY A N 1
ATOM 1958 C CA . GLY A 1 277 ? -5.616 6.848 38.822 1.00 93.75 277 GLY A CA 1
ATOM 1959 C C . GLY A 1 277 ? -5.905 5.431 38.323 1.00 93.75 277 GLY A C 1
ATOM 1960 O O . GLY A 1 277 ? -5.718 4.493 39.069 1.00 93.75 277 GLY A O 1
ATOM 1961 N N . VAL A 1 278 ? -6.428 5.263 37.104 1.00 96.56 278 VAL A N 1
ATOM 1962 C CA . VAL A 1 278 ? -6.621 3.937 36.497 1.00 96.56 278 VAL A CA 1
ATOM 1963 C C . VAL A 1 278 ? -5.370 3.574 35.700 1.00 96.56 278 VAL A C 1
ATOM 1965 O O . VAL A 1 278 ? -5.035 4.285 34.751 1.00 96.56 278 VAL A O 1
ATOM 1968 N N . GLU A 1 279 ? -4.705 2.468 36.044 1.00 96.38 279 GLU A N 1
ATOM 1969 C CA . GLU A 1 279 ? -3.482 2.002 35.373 1.00 96.38 279 GLU A CA 1
ATOM 1970 C C . GLU A 1 279 ? -3.743 0.995 34.245 1.00 96.38 279 GLU A C 1
ATOM 1972 O O . GLU A 1 279 ? -2.922 0.887 33.326 1.00 96.38 279 GLU A O 1
ATOM 1977 N N . ALA A 1 280 ? -4.861 0.270 34.285 1.00 97.06 280 ALA A N 1
ATOM 1978 C CA . ALA A 1 280 ? -5.227 -0.711 33.268 1.00 97.06 280 ALA A CA 1
ATOM 1979 C C . ALA A 1 280 ? -6.682 -0.550 32.815 1.00 97.06 280 ALA A C 1
ATOM 1981 O O . ALA A 1 280 ? -7.576 -0.269 33.611 1.00 97.06 280 ALA A O 1
ATOM 1982 N N . VAL A 1 281 ? -6.922 -0.742 31.522 1.00 98.31 281 VAL A N 1
ATOM 1983 C CA . VAL A 1 281 ? -8.263 -0.711 30.930 1.00 98.31 281 VAL A CA 1
ATOM 1984 C C . VAL A 1 281 ? -8.491 -2.008 30.173 1.00 98.31 281 VAL A C 1
ATOM 1986 O O . VAL A 1 281 ? -7.650 -2.396 29.363 1.00 98.31 281 VAL A O 1
ATOM 1989 N N . VAL A 1 282 ? -9.624 -2.659 30.413 1.00 98.00 282 VAL A N 1
ATOM 1990 C CA . VAL A 1 282 ? -10.076 -3.824 29.647 1.00 98.00 282 VAL A CA 1
ATOM 1991 C C . VAL A 1 282 ? -11.322 -3.417 28.879 1.00 98.00 282 VAL A C 1
ATOM 1993 O O . VAL A 1 282 ? -12.286 -2.968 29.482 1.00 98.00 282 VAL A O 1
ATOM 1996 N N . VAL A 1 283 ? -11.298 -3.547 27.558 1.00 97.88 283 VAL A N 1
ATOM 1997 C CA . VAL A 1 283 ? -12.447 -3.329 26.676 1.00 97.88 283 VAL A CA 1
ATOM 1998 C C . VAL A 1 283 ? -12.914 -4.683 26.162 1.00 97.88 283 VAL A C 1
ATOM 2000 O O . VAL A 1 283 ? -12.104 -5.470 25.679 1.00 97.88 283 VAL A O 1
ATOM 2003 N N . THR A 1 284 ? -14.208 -4.949 26.252 1.00 96.06 284 THR A N 1
ATOM 2004 C CA . THR A 1 284 ? -14.848 -6.183 25.782 1.00 96.06 284 THR A CA 1
ATOM 2005 C C . THR A 1 284 ? -15.953 -5.862 24.778 1.00 96.06 284 THR A C 1
ATOM 2007 O O . THR A 1 284 ? -16.554 -4.790 24.844 1.00 96.06 284 THR A O 1
ATOM 2010 N N . SER A 1 285 ? -16.174 -6.755 23.813 1.00 94.62 285 SER A N 1
ATOM 2011 C CA . SER A 1 285 ? -17.271 -6.680 22.837 1.00 94.62 285 SER A CA 1
ATOM 2012 C C . SER A 1 285 ? -17.747 -8.087 22.468 1.00 94.62 285 SER A C 1
ATOM 2014 O O . SER A 1 285 ? -16.934 -9.013 22.368 1.00 94.62 285 SER A O 1
ATOM 2016 N N . GLU A 1 286 ? -19.049 -8.278 22.267 1.00 90.81 286 GLU A N 1
ATOM 2017 C CA . GLU A 1 286 ? -19.620 -9.601 22.030 1.00 90.81 286 GLU A CA 1
ATOM 2018 C C . GLU A 1 286 ? -19.478 -10.072 20.579 1.00 90.81 286 GLU A C 1
ATOM 2020 O O . GLU A 1 286 ? -19.170 -9.321 19.655 1.00 90.81 286 GLU A O 1
ATOM 2025 N N . THR A 1 287 ? -19.675 -11.375 20.356 1.00 89.50 287 THR A N 1
ATOM 2026 C CA . THR A 1 287 ? -19.596 -11.943 19.004 1.00 89.50 287 THR A CA 1
ATOM 2027 C C . THR A 1 287 ? -20.745 -11.430 18.142 1.00 89.50 287 THR A C 1
ATOM 2029 O O . THR A 1 287 ? -21.893 -11.799 18.364 1.00 89.50 287 THR A O 1
ATOM 2032 N N . GLY A 1 288 ? -20.419 -10.686 17.086 1.00 86.94 288 GLY A N 1
ATOM 2033 C CA . GLY A 1 288 ? -21.399 -10.107 16.160 1.00 86.94 288 GLY A CA 1
ATOM 2034 C C . GLY A 1 288 ? -21.477 -8.585 16.230 1.00 86.94 288 GLY A C 1
ATOM 2035 O O . GLY A 1 288 ? -21.903 -7.972 15.250 1.00 86.94 288 GLY A O 1
ATOM 2036 N N . ASP A 1 289 ? -20.977 -7.997 17.315 1.00 91.81 289 ASP A N 1
ATOM 2037 C CA . ASP A 1 289 ? -21.000 -6.556 17.530 1.00 91.81 289 ASP A CA 1
ATOM 2038 C C . ASP A 1 289 ? -20.086 -5.807 16.557 1.00 91.81 289 ASP A C 1
ATOM 2040 O O . ASP A 1 289 ? -19.012 -6.275 16.144 1.00 91.81 289 ASP A O 1
ATOM 2044 N N . THR A 1 290 ? -20.491 -4.579 16.233 1.00 93.06 290 THR A N 1
ATOM 2045 C CA . THR A 1 290 ? -19.637 -3.605 15.539 1.00 93.06 290 THR A CA 1
ATOM 2046 C C . THR A 1 290 ? -19.529 -2.328 16.356 1.00 93.06 290 THR A C 1
ATOM 2048 O O . THR A 1 290 ? -20.246 -1.351 16.141 1.00 93.06 290 THR A O 1
ATOM 2051 N N . SER A 1 291 ? -18.583 -2.334 17.287 1.00 95.19 291 SER A N 1
ATOM 2052 C CA . SER A 1 291 ? -18.464 -1.312 18.317 1.00 95.19 291 SER A CA 1
ATOM 2053 C C . SER A 1 291 ? -17.404 -0.264 17.977 1.00 95.19 291 SER A C 1
ATOM 2055 O O . SER A 1 291 ? -16.276 -0.564 17.593 1.00 95.19 291 SER A O 1
ATOM 2057 N N . THR A 1 292 ? -17.750 1.009 18.149 1.00 96.31 292 THR A N 1
ATOM 2058 C CA . THR A 1 292 ? -16.865 2.169 18.013 1.00 96.31 292 THR A CA 1
ATOM 2059 C C . THR A 1 292 ? -16.900 3.013 19.284 1.00 96.31 292 THR A C 1
ATOM 2061 O O . THR A 1 292 ? -17.971 3.352 19.792 1.00 96.31 292 THR A O 1
ATOM 2064 N N . ALA A 1 293 ? -15.729 3.417 19.778 1.00 96.69 293 ALA A N 1
ATOM 2065 C CA . ALA A 1 293 ? -15.596 4.339 20.904 1.00 96.69 293 ALA A CA 1
ATOM 2066 C C . ALA A 1 293 ? -14.285 5.145 20.842 1.00 96.69 293 ALA A C 1
ATOM 2068 O O . ALA A 1 293 ? -13.357 4.853 20.090 1.00 96.69 293 ALA A O 1
ATOM 2069 N N . GLN A 1 294 ? -14.196 6.199 21.648 1.00 96.25 294 GLN A N 1
ATOM 2070 C CA . GLN A 1 294 ? -12.958 6.934 21.918 1.00 96.25 294 GLN A CA 1
ATOM 2071 C C . GLN A 1 294 ? -12.596 6.741 23.391 1.00 96.25 294 GLN A C 1
ATOM 2073 O O . GLN A 1 294 ? -13.490 6.656 24.230 1.00 96.25 294 GLN A O 1
ATOM 2078 N N . LEU A 1 295 ? -11.303 6.720 23.718 1.00 96.25 295 LEU A N 1
ATOM 2079 C CA . LEU A 1 295 ? -10.835 6.450 25.078 1.00 96.25 295 LEU A CA 1
ATOM 2080 C C . LEU A 1 295 ? -9.832 7.507 25.547 1.00 96.25 295 LEU A C 1
ATOM 2082 O O . LEU A 1 295 ? -8.753 7.653 24.972 1.00 96.25 295 LEU A O 1
ATOM 2086 N N . ALA A 1 296 ? -10.166 8.194 26.639 1.00 95.62 296 ALA A N 1
ATOM 2087 C CA . ALA A 1 296 ? -9.272 9.082 27.372 1.00 95.62 296 ALA A CA 1
ATOM 2088 C C . ALA A 1 296 ? -8.976 8.497 28.760 1.00 95.62 296 ALA A C 1
ATOM 2090 O O . ALA A 1 296 ? -9.731 8.696 29.711 1.00 95.62 296 ALA A O 1
ATOM 2091 N N . ALA A 1 297 ? -7.847 7.796 28.871 1.00 95.25 297 ALA A N 1
ATOM 2092 C CA . ALA A 1 297 ? -7.359 7.195 30.111 1.00 95.25 297 ALA A CA 1
ATOM 2093 C C . ALA A 1 297 ? -5.926 7.687 30.405 1.00 95.25 297 ALA A C 1
ATOM 2095 O O . ALA A 1 297 ? -4.956 6.982 30.129 1.00 95.25 297 ALA A O 1
ATOM 2096 N N . PRO A 1 298 ? -5.755 8.924 30.909 1.00 92.88 298 PRO A N 1
ATOM 2097 C CA . PRO A 1 298 ? -4.441 9.566 31.030 1.00 92.88 298 PRO A CA 1
ATOM 2098 C C . PRO A 1 298 ? -3.514 8.936 32.084 1.00 92.88 298 PRO A C 1
ATOM 2100 O O . PRO A 1 298 ? -2.342 9.296 32.132 1.00 92.88 298 PRO A O 1
ATOM 2103 N N . GLY A 1 299 ? -4.024 8.051 32.945 1.00 93.25 299 GLY A N 1
ATOM 2104 C CA . GLY A 1 299 ? -3.223 7.264 33.893 1.00 93.25 299 GLY A CA 1
ATOM 2105 C C . GLY A 1 299 ? -2.841 5.874 33.385 1.00 93.25 299 GLY A C 1
ATOM 2106 O O . GLY A 1 299 ? -1.918 5.262 33.919 1.00 93.25 299 GLY A O 1
ATOM 2107 N N . ALA A 1 300 ? -3.517 5.384 32.341 1.00 96.00 300 ALA A N 1
ATOM 2108 C CA . ALA A 1 300 ? -3.409 3.991 31.941 1.00 96.00 300 ALA A CA 1
ATOM 2109 C C . ALA A 1 300 ? -2.067 3.705 31.265 1.00 96.00 300 ALA A C 1
ATOM 2111 O O . ALA A 1 300 ? -1.594 4.482 30.429 1.00 96.00 300 ALA A O 1
ATOM 2112 N N . LEU A 1 301 ? -1.489 2.558 31.618 1.00 95.62 301 LEU A N 1
ATOM 2113 C CA . LEU A 1 301 ? -0.262 1.992 31.064 1.00 95.62 301 LEU A CA 1
ATOM 2114 C C . LEU A 1 301 ? -0.546 0.784 30.163 1.00 95.62 301 LEU A C 1
ATOM 2116 O O . LEU A 1 301 ? 0.261 0.496 29.273 1.00 95.62 301 LEU A O 1
ATOM 2120 N N . MET A 1 302 ? -1.674 0.104 30.389 1.00 96.12 302 MET A N 1
ATOM 2121 C CA . MET A 1 302 ? -2.107 -1.093 29.669 1.00 96.12 302 MET A CA 1
ATOM 2122 C C . MET A 1 302 ? -3.552 -0.942 29.186 1.00 96.12 302 MET A C 1
ATOM 2124 O O . MET A 1 302 ? -4.426 -0.522 29.944 1.00 96.12 302 MET A O 1
ATOM 2128 N N . LEU A 1 303 ? -3.786 -1.311 27.931 1.00 97.50 303 LEU A N 1
ATOM 2129 C CA . LEU A 1 303 ? -5.106 -1.491 27.344 1.00 97.50 303 LEU A CA 1
ATOM 2130 C C . LEU A 1 303 ? -5.199 -2.917 26.808 1.00 97.50 303 LEU A C 1
ATOM 2132 O O . LEU A 1 303 ? -4.388 -3.307 25.971 1.00 97.50 303 LEU A O 1
ATOM 2136 N N . THR A 1 304 ? -6.201 -3.658 27.253 1.00 97.56 304 THR A N 1
ATOM 2137 C CA . THR A 1 304 ? -6.561 -4.960 26.695 1.00 97.56 304 THR A CA 1
ATOM 2138 C C . THR A 1 304 ? -7.890 -4.824 25.963 1.00 97.56 304 THR A C 1
ATOM 2140 O O . THR A 1 304 ? -8.812 -4.209 26.492 1.00 97.56 304 THR A O 1
ATOM 2143 N N . VAL A 1 305 ? -7.998 -5.377 24.760 1.00 96.81 305 VAL A N 1
ATOM 2144 C CA . VAL A 1 305 ? -9.235 -5.451 23.979 1.00 96.81 305 VAL A CA 1
ATOM 2145 C C . VAL A 1 305 ? -9.529 -6.926 23.729 1.00 96.81 305 VAL A C 1
ATOM 2147 O O . VAL A 1 305 ? -8.698 -7.631 23.167 1.00 96.81 305 VAL A O 1
ATOM 2150 N N . ASN A 1 306 ? -10.697 -7.388 24.158 1.00 93.88 306 ASN A N 1
ATOM 2151 C CA . ASN A 1 306 ? -11.109 -8.787 24.106 1.00 93.88 306 ASN A CA 1
ATOM 2152 C C . ASN A 1 306 ? -12.488 -8.923 23.453 1.00 93.88 306 ASN A C 1
ATOM 2154 O O . ASN A 1 306 ? -13.274 -7.975 23.427 1.00 93.88 306 ASN A O 1
ATOM 2158 N N . GLY A 1 307 ? -12.813 -10.143 23.031 1.00 88.50 307 GLY A N 1
ATOM 2159 C CA . GLY A 1 307 ? -14.166 -10.551 22.671 1.00 88.50 307 GLY A CA 1
ATOM 2160 C C . GLY A 1 307 ? -14.348 -10.846 21.183 1.00 88.50 307 GLY A C 1
ATOM 2161 O O . GLY A 1 307 ? -13.426 -10.737 20.385 1.00 88.50 307 GLY A O 1
ATOM 2162 N N . GLY A 1 308 ? -15.537 -11.298 20.792 1.00 84.19 308 GLY A N 1
ATOM 2163 C CA . GLY A 1 308 ? -15.782 -11.801 19.433 1.00 84.19 308 GLY A CA 1
ATOM 2164 C C . GLY A 1 308 ? -16.171 -10.736 18.403 1.00 84.19 308 GLY A C 1
ATOM 2165 O O . GLY A 1 308 ? -16.334 -11.071 17.230 1.00 84.19 308 GLY A O 1
ATOM 2166 N N . GLY A 1 309 ? -16.379 -9.492 18.835 1.00 89.75 309 GLY A N 1
ATOM 2167 C CA . GLY A 1 309 ? -16.854 -8.390 17.999 1.00 89.75 309 GLY A CA 1
ATOM 2168 C C . GLY A 1 309 ? -15.746 -7.683 17.223 1.00 89.75 309 GLY A C 1
ATOM 2169 O O . GLY A 1 309 ? -14.552 -7.906 17.442 1.00 89.75 309 GLY A O 1
ATOM 2170 N N . THR A 1 310 ? -16.152 -6.797 16.313 1.00 92.62 310 THR A N 1
ATOM 2171 C CA . THR A 1 310 ? -15.234 -5.851 15.663 1.00 92.62 310 THR A CA 1
ATOM 2172 C C . THR A 1 310 ? -15.193 -4.549 16.452 1.00 92.62 310 THR A C 1
ATOM 2174 O O . THR A 1 310 ? -16.234 -3.985 16.791 1.00 92.62 310 THR A O 1
ATOM 2177 N N . VAL A 1 311 ? -13.990 -4.061 16.761 1.00 95.81 311 VAL A N 1
ATOM 2178 C CA . VAL A 1 311 ? -13.809 -2.927 17.679 1.00 95.81 311 VAL A CA 1
ATOM 2179 C C . VAL A 1 311 ? -13.002 -1.811 17.022 1.00 95.81 311 VAL A C 1
ATOM 2181 O O . VAL A 1 311 ? -11.874 -2.013 16.583 1.00 95.81 311 VAL A O 1
ATOM 2184 N N . THR A 1 312 ? -13.550 -0.595 17.000 1.00 96.38 312 THR A N 1
ATOM 2185 C CA . THR A 1 312 ? -12.841 0.627 16.600 1.00 96.38 312 THR A CA 1
ATOM 2186 C C . THR A 1 312 ? -12.609 1.530 17.810 1.00 96.38 312 THR A C 1
ATOM 2188 O O . THR A 1 312 ? -13.561 2.052 18.390 1.00 96.38 312 THR A O 1
ATOM 2191 N N . LEU A 1 313 ? -11.345 1.765 18.177 1.00 96.50 313 LEU A N 1
ATOM 2192 C CA . LEU A 1 313 ? -10.967 2.603 19.317 1.00 96.50 313 LEU A CA 1
ATOM 2193 C C . LEU A 1 313 ? -10.085 3.786 18.918 1.00 96.50 313 LEU A C 1
ATOM 2195 O O . LEU A 1 313 ? -9.009 3.643 18.333 1.00 96.50 313 LEU A O 1
ATOM 2199 N N . GLY A 1 314 ? -10.522 4.970 19.342 1.00 94.94 314 GLY A N 1
ATOM 2200 C CA . GLY A 1 314 ? -9.826 6.229 19.112 1.00 94.94 314 GLY A CA 1
ATOM 2201 C C . GLY A 1 314 ? -10.018 6.772 17.698 1.00 94.94 314 GLY A C 1
ATOM 2202 O O . GLY A 1 314 ? -10.503 6.110 16.785 1.00 94.94 314 GLY A O 1
ATOM 2203 N N . ASN A 1 315 ? -9.642 8.032 17.514 1.00 93.00 315 ASN A N 1
ATOM 2204 C CA . ASN A 1 315 ? -9.577 8.673 16.203 1.00 93.00 315 ASN A CA 1
ATOM 2205 C C . ASN A 1 315 ? -8.529 9.792 16.212 1.00 93.00 315 ASN A C 1
ATOM 2207 O O . ASN A 1 315 ? -7.882 10.043 17.222 1.00 93.00 315 ASN A O 1
ATOM 2211 N N . THR A 1 316 ? -8.355 10.498 15.096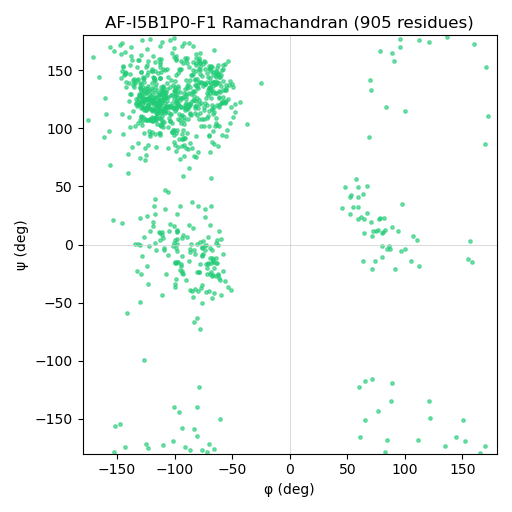 1.00 88.75 316 THR A N 1
ATOM 2212 C CA . THR A 1 316 ? -7.334 11.552 14.986 1.00 88.75 316 THR A CA 1
ATOM 2213 C C . THR A 1 316 ? -7.536 12.712 15.971 1.00 88.75 316 THR A C 1
ATOM 2215 O O . THR A 1 316 ? -6.560 13.348 16.360 1.00 88.75 316 THR A O 1
ATOM 2218 N N . ALA A 1 317 ? -8.777 13.009 16.374 1.00 90.88 317 ALA A N 1
ATOM 2219 C CA . ALA A 1 317 ? -9.071 14.082 17.326 1.00 90.88 317 ALA A CA 1
ATOM 2220 C C . ALA A 1 317 ? -8.883 13.635 18.785 1.00 90.88 317 ALA A C 1
ATOM 2222 O O . ALA A 1 317 ? -8.383 14.408 19.598 1.00 90.88 317 ALA A O 1
ATOM 2223 N N . ASN A 1 318 ? -9.259 12.392 19.092 1.00 92.81 318 ASN A N 1
ATOM 2224 C CA . ASN A 1 318 ? -9.158 11.760 20.405 1.00 92.81 318 ASN A CA 1
ATOM 2225 C C . ASN A 1 318 ? -8.485 10.384 20.258 1.00 92.81 318 ASN A C 1
ATOM 2227 O O . ASN A 1 318 ? -9.166 9.352 20.279 1.00 92.81 318 ASN A O 1
ATOM 2231 N N . PRO A 1 319 ? -7.162 10.358 20.030 1.00 93.81 319 PRO A N 1
ATOM 2232 C CA . PRO A 1 319 ? -6.424 9.111 19.923 1.00 93.81 319 PRO A CA 1
ATOM 2233 C C . PRO A 1 319 ? -6.253 8.465 21.302 1.00 93.81 319 PRO A C 1
ATOM 2235 O O . PRO A 1 319 ? -6.271 9.153 22.325 1.00 93.81 319 PRO A O 1
ATOM 2238 N N . ILE A 1 320 ? -6.028 7.150 21.329 1.00 94.88 320 ILE A N 1
ATOM 2239 C CA . ILE A 1 320 ? -5.685 6.417 22.556 1.00 94.88 320 ILE A CA 1
ATOM 2240 C C . ILE A 1 320 ? -4.440 7.060 23.193 1.00 94.88 320 ILE A C 1
ATOM 2242 O O . ILE A 1 320 ? -3.469 7.361 22.492 1.00 94.88 320 ILE A O 1
ATOM 2246 N N . SER A 1 321 ? -4.491 7.293 24.509 1.00 91.31 321 SER A N 1
ATOM 2247 C CA . SER A 1 321 ? -3.481 8.042 25.274 1.00 91.31 321 SER A CA 1
ATOM 2248 C C . SER A 1 321 ? -2.050 7.540 25.043 1.00 91.31 321 SER A C 1
ATOM 2250 O O . SER A 1 321 ? -1.794 6.340 25.019 1.00 91.31 321 SER A O 1
ATOM 2252 N N . ASN A 1 322 ? -1.089 8.465 24.963 1.00 90.81 322 ASN A N 1
ATOM 2253 C CA . ASN A 1 322 ? 0.340 8.152 24.820 1.00 90.81 322 ASN A CA 1
ATOM 2254 C C . ASN A 1 322 ? 1.002 7.633 26.111 1.00 90.81 322 ASN A C 1
ATOM 2256 O O . ASN A 1 322 ? 2.200 7.354 26.118 1.00 90.81 322 ASN A O 1
ATOM 2260 N N . THR A 1 323 ? 0.249 7.540 27.207 1.00 92.75 323 THR A N 1
ATOM 2261 C CA . THR A 1 323 ? 0.682 6.885 28.448 1.00 92.75 323 THR A CA 1
ATOM 2262 C C . THR A 1 323 ? 0.585 5.367 28.362 1.00 92.75 323 THR A C 1
ATOM 2264 O O . THR A 1 323 ? 1.320 4.673 29.061 1.00 92.75 323 THR A O 1
ATOM 2267 N N . ILE A 1 324 ? -0.279 4.853 27.482 1.00 94.38 324 ILE A N 1
ATOM 2268 C CA . ILE A 1 324 ? -0.471 3.420 27.289 1.00 94.38 324 ILE A CA 1
ATOM 2269 C C . ILE A 1 324 ? 0.726 2.875 26.510 1.00 94.38 324 ILE A C 1
ATOM 2271 O O . ILE A 1 324 ? 0.972 3.240 25.363 1.00 94.38 324 ILE A O 1
ATOM 2275 N N . THR A 1 325 ? 1.481 1.996 27.162 1.00 94.56 325 THR A N 1
ATOM 2276 C CA . THR A 1 325 ? 2.697 1.371 26.618 1.00 94.56 325 THR A CA 1
ATOM 2277 C C . THR A 1 325 ? 2.443 -0.032 26.083 1.00 94.56 325 THR A C 1
ATOM 2279 O O . THR A 1 325 ? 3.276 -0.575 25.367 1.00 94.56 325 THR A O 1
ATOM 2282 N N . THR A 1 326 ? 1.311 -0.645 26.424 1.00 96.06 326 THR A N 1
ATOM 2283 C CA . THR A 1 326 ? 0.900 -1.947 25.891 1.00 96.06 326 THR A CA 1
ATOM 2284 C C . THR A 1 326 ? -0.559 -1.873 25.476 1.00 96.06 326 THR A C 1
ATOM 2286 O O . THR A 1 326 ? -1.409 -1.564 26.309 1.00 96.06 326 THR A O 1
ATOM 2289 N N . ILE A 1 327 ? -0.829 -2.152 24.203 1.00 96.81 327 ILE A N 1
ATOM 2290 C CA . ILE A 1 327 ? -2.166 -2.432 23.689 1.00 96.81 327 ILE A CA 1
ATOM 2291 C C . ILE A 1 327 ? -2.180 -3.892 23.243 1.00 96.81 327 ILE A C 1
ATOM 2293 O O . ILE A 1 327 ? -1.416 -4.264 22.352 1.00 96.81 327 ILE A O 1
ATOM 2297 N N . ASP A 1 328 ? -3.018 -4.703 23.878 1.00 97.06 328 ASP A N 1
ATOM 2298 C CA . ASP A 1 328 ? -3.180 -6.124 23.581 1.00 97.06 328 ASP A CA 1
ATOM 2299 C C . ASP A 1 328 ? -4.609 -6.401 23.114 1.00 97.06 328 ASP A C 1
ATOM 2301 O O . ASP A 1 328 ? -5.543 -6.306 23.899 1.00 97.06 328 ASP A O 1
ATOM 2305 N N . ALA A 1 329 ? -4.774 -6.699 21.831 1.00 96.50 329 ALA A N 1
ATOM 2306 C CA . ALA A 1 329 ? -6.045 -6.963 21.164 1.00 96.50 329 ALA A CA 1
ATOM 2307 C C . ALA A 1 329 ? -6.058 -8.338 20.471 1.00 96.50 329 ALA A C 1
ATOM 2309 O O . ALA A 1 329 ? -6.782 -8.547 19.498 1.00 96.50 329 ALA A O 1
ATOM 2310 N N . ARG A 1 330 ? -5.224 -9.278 20.939 1.00 94.12 330 ARG A N 1
ATOM 2311 C CA . ARG A 1 330 ? -5.061 -10.604 20.314 1.00 94.12 330 ARG A CA 1
ATOM 2312 C C . ARG A 1 330 ? -6.317 -11.470 20.351 1.00 94.12 330 ARG A C 1
ATOM 2314 O O . ARG A 1 330 ? -6.491 -12.308 19.473 1.00 94.12 330 ARG A O 1
ATOM 2321 N N . ASP A 1 331 ? -7.182 -11.246 21.334 1.00 91.31 331 ASP A N 1
ATOM 2322 C CA . ASP A 1 331 ? -8.412 -12.010 21.546 1.00 91.31 331 ASP A CA 1
ATOM 2323 C C . ASP A 1 331 ? -9.633 -11.319 20.905 1.00 91.31 331 ASP A C 1
ATOM 2325 O O . ASP A 1 331 ? -10.731 -11.389 21.456 1.00 91.31 331 ASP A O 1
ATOM 2329 N N . THR A 1 332 ? -9.445 -10.630 19.768 1.00 85.19 332 THR A N 1
ATOM 2330 C CA . THR A 1 332 ? -10.512 -9.957 18.997 1.00 85.19 332 THR A CA 1
ATOM 2331 C C . THR A 1 332 ? -10.694 -10.545 17.598 1.00 85.19 332 THR A C 1
ATOM 2333 O O . THR A 1 332 ? -9.778 -11.162 17.052 1.00 85.19 332 THR A O 1
ATOM 2336 N N . ALA A 1 333 ? -11.884 -10.373 17.004 1.00 84.31 333 ALA A N 1
ATOM 2337 C CA . ALA A 1 333 ? -12.150 -10.817 15.632 1.00 84.31 333 ALA A CA 1
ATOM 2338 C C . ALA A 1 333 ? -11.541 -9.888 14.569 1.00 84.31 333 ALA A C 1
ATOM 2340 O O . ALA A 1 333 ? -11.105 -10.375 13.530 1.00 84.31 333 ALA A O 1
ATOM 2341 N N . ALA A 1 334 ? -11.553 -8.573 14.815 1.00 92.31 334 ALA A N 1
ATOM 2342 C CA . ALA A 1 334 ? -10.790 -7.554 14.090 1.00 92.31 334 ALA A CA 1
ATOM 2343 C C . ALA A 1 334 ? -10.791 -6.238 14.888 1.00 92.31 334 ALA A C 1
ATOM 2345 O O . ALA A 1 334 ? -11.816 -5.863 15.473 1.00 92.31 334 ALA A O 1
ATOM 2346 N N . VAL A 1 335 ? -9.688 -5.492 14.859 1.00 96.00 335 VAL A N 1
ATOM 2347 C CA . VAL A 1 335 ? -9.554 -4.224 15.582 1.00 96.00 335 VAL A CA 1
ATOM 2348 C C . VAL A 1 335 ? -9.064 -3.083 14.690 1.00 96.00 335 VAL A C 1
ATOM 2350 O O . VAL A 1 335 ? -8.145 -3.219 13.889 1.00 96.00 335 VAL A O 1
ATOM 2353 N N . THR A 1 336 ? -9.657 -1.900 14.854 1.00 96.88 336 THR A N 1
ATOM 2354 C CA . THR A 1 336 ? -9.153 -0.642 14.291 1.00 96.88 336 THR A CA 1
ATOM 2355 C C . THR A 1 336 ? -8.763 0.307 15.417 1.00 96.88 336 THR A C 1
ATOM 2357 O O . THR A 1 336 ? -9.606 0.803 16.159 1.00 96.88 336 THR A O 1
ATOM 2360 N N . LEU A 1 337 ? -7.475 0.601 15.539 1.00 96.69 337 LEU A N 1
ATOM 2361 C CA . LEU A 1 337 ? -6.910 1.410 16.612 1.00 96.69 337 LEU A CA 1
ATOM 2362 C C . LEU A 1 337 ? -6.330 2.708 16.054 1.00 96.69 337 LEU A C 1
ATOM 2364 O O . LEU A 1 337 ? -5.553 2.695 15.102 1.00 96.69 337 LEU A O 1
ATOM 2368 N N . THR A 1 338 ? -6.647 3.840 16.679 1.00 95.88 338 THR A N 1
ATOM 2369 C CA . THR A 1 338 ? -5.915 5.097 16.469 1.00 95.88 338 THR A CA 1
ATOM 2370 C C . THR A 1 338 ? -5.258 5.523 17.771 1.00 95.88 338 THR A C 1
ATOM 2372 O O . THR A 1 338 ? -5.933 5.981 18.695 1.00 95.88 338 THR A O 1
ATOM 2375 N N . ALA A 1 339 ? -3.934 5.390 17.847 1.00 93.75 339 ALA A N 1
ATOM 2376 C CA . ALA A 1 339 ? -3.167 5.673 19.052 1.00 93.75 339 ALA A CA 1
ATOM 2377 C C . ALA A 1 339 ? -2.263 6.898 18.882 1.00 93.75 339 ALA A C 1
ATOM 2379 O O . ALA A 1 339 ? -1.666 7.134 17.830 1.00 93.75 339 ALA A O 1
ATOM 2380 N N . ALA A 1 340 ? -2.137 7.676 19.959 1.00 89.25 340 ALA A N 1
ATOM 2381 C CA . ALA A 1 340 ? -1.253 8.834 19.998 1.00 89.25 340 ALA A CA 1
ATOM 2382 C C . ALA A 1 340 ? 0.215 8.409 19.968 1.00 89.25 340 ALA A C 1
ATOM 2384 O O . ALA A 1 340 ? 1.047 9.205 19.558 1.00 89.25 340 ALA A O 1
ATOM 2385 N N . GLY A 1 341 ? 0.495 7.173 20.396 1.00 81.50 341 GLY A N 1
ATOM 2386 C CA . GLY A 1 341 ? 1.807 6.550 20.430 1.00 81.50 341 GLY A CA 1
ATOM 2387 C C . GLY A 1 341 ? 2.617 6.905 21.674 1.00 81.50 341 GLY A C 1
ATOM 2388 O O . GLY A 1 341 ? 2.962 8.066 21.892 1.00 81.50 341 GLY A O 1
ATOM 2389 N N . ALA A 1 342 ? 2.956 5.906 22.492 1.00 83.06 342 ALA A N 1
ATOM 2390 C CA . ALA A 1 342 ? 3.966 6.074 23.535 1.00 83.06 342 ALA A CA 1
ATOM 2391 C C . ALA A 1 342 ? 5.379 6.023 22.931 1.00 83.06 342 ALA A C 1
ATOM 2393 O O . ALA A 1 342 ? 5.604 5.414 21.887 1.00 83.06 342 ALA A O 1
ATOM 2394 N N . ALA A 1 343 ? 6.358 6.626 23.614 1.00 77.25 343 ALA A N 1
ATOM 2395 C CA . ALA A 1 343 ? 7.761 6.578 23.185 1.00 77.25 343 ALA A CA 1
ATOM 2396 C C . ALA A 1 343 ? 8.335 5.148 23.173 1.00 77.25 343 ALA A C 1
ATOM 2398 O O . ALA A 1 343 ? 9.297 4.864 22.466 1.00 77.25 343 ALA A O 1
ATOM 2399 N N . THR A 1 344 ? 7.767 4.258 23.986 1.00 82.25 344 THR A N 1
ATOM 2400 C CA . THR A 1 344 ? 8.015 2.818 23.953 1.00 82.25 344 THR A CA 1
ATOM 2401 C C . THR A 1 344 ? 6.675 2.119 24.079 1.00 82.25 344 THR A C 1
ATOM 2403 O O . THR A 1 344 ? 6.017 2.264 25.110 1.00 82.25 344 THR A O 1
ATOM 2406 N N . ALA A 1 345 ? 6.267 1.409 23.033 1.00 89.19 345 ALA A N 1
ATOM 2407 C CA . ALA A 1 345 ? 4.962 0.772 22.970 1.00 89.19 345 ALA A CA 1
ATOM 2408 C C . ALA A 1 345 ? 5.024 -0.635 22.367 1.00 89.19 345 ALA A C 1
ATOM 2410 O O . ALA A 1 345 ? 5.825 -0.908 21.473 1.00 89.19 345 ALA A O 1
ATOM 2411 N N . SER A 1 346 ? 4.149 -1.512 22.850 1.00 95.06 346 SER A N 1
ATOM 2412 C CA . SER A 1 346 ? 3.823 -2.799 22.238 1.00 95.06 346 SER A CA 1
ATOM 2413 C C . SER A 1 346 ? 2.374 -2.774 21.768 1.00 95.06 346 SER A C 1
ATOM 2415 O O . SER A 1 346 ? 1.477 -2.537 22.575 1.00 95.06 346 SER A O 1
ATOM 2417 N N . TYR A 1 347 ? 2.160 -3.017 20.480 1.00 95.88 347 TYR A N 1
ATOM 2418 C CA . TYR A 1 347 ? 0.845 -3.185 19.869 1.00 95.88 347 TYR A CA 1
ATOM 2419 C C . TYR A 1 347 ? 0.737 -4.629 19.395 1.00 95.88 347 TYR A C 1
ATOM 2421 O O . TYR A 1 347 ? 1.534 -5.065 18.563 1.00 95.88 347 TYR A O 1
ATOM 2429 N N . LEU A 1 348 ? -0.197 -5.372 19.974 1.00 96.44 348 LEU A N 1
ATOM 2430 C CA . LEU A 1 348 ? -0.384 -6.799 19.743 1.00 96.44 348 LEU A CA 1
ATOM 2431 C C . LEU A 1 348 ? -1.819 -7.008 19.253 1.00 96.44 348 LEU A C 1
ATOM 2433 O O . LEU A 1 348 ? -2.740 -6.650 19.981 1.00 96.44 348 LEU A O 1
ATOM 2437 N N . THR A 1 349 ? -2.023 -7.558 18.059 1.00 95.50 349 THR A N 1
ATOM 2438 C CA . THR A 1 349 ? -3.362 -7.870 17.520 1.00 95.50 349 THR A CA 1
ATOM 2439 C C . THR A 1 349 ? -3.447 -9.326 17.034 1.00 95.50 349 THR A C 1
ATOM 2441 O O . THR A 1 349 ? -2.505 -10.097 17.251 1.00 95.50 349 THR A O 1
ATOM 2444 N N . GLY A 1 350 ? -4.636 -9.746 16.597 1.00 91.31 350 GLY A N 1
ATOM 2445 C CA . GLY A 1 350 ? -5.097 -11.136 16.607 1.00 91.31 350 GLY A CA 1
ATOM 2446 C C . GLY A 1 350 ? -4.994 -11.861 15.266 1.00 91.31 350 GLY A C 1
ATOM 2447 O O . GLY A 1 350 ? -3.988 -11.807 14.580 1.00 91.31 350 GLY A O 1
ATOM 2448 N N . GLY A 1 351 ? -6.007 -12.666 14.943 1.00 91.25 351 GLY A N 1
ATOM 2449 C CA . GLY A 1 351 ? -6.117 -13.360 13.649 1.00 91.25 351 GLY A CA 1
ATOM 2450 C C . GLY A 1 351 ? -7.032 -12.645 12.644 1.00 91.25 351 GLY A C 1
ATOM 2451 O O . GLY A 1 351 ? -7.471 -13.272 11.677 1.00 91.25 351 GLY A O 1
ATOM 2452 N N . GLY A 1 352 ? -7.433 -11.412 12.959 1.00 92.31 352 GLY A N 1
ATOM 2453 C CA . GLY A 1 352 ? -8.356 -10.592 12.183 1.00 92.31 352 GLY A CA 1
ATOM 2454 C C . GLY A 1 352 ? -7.637 -9.702 11.181 1.00 92.31 352 GLY A C 1
ATOM 2455 O O . GLY A 1 352 ? -6.424 -9.601 11.196 1.00 92.31 352 GLY A O 1
ATOM 2456 N N . ASN A 1 353 ? -8.393 -9.012 10.324 1.00 94.69 353 ASN A N 1
ATOM 2457 C CA . ASN A 1 353 ? -7.817 -7.944 9.504 1.00 94.69 353 ASN A CA 1
ATOM 2458 C C . ASN A 1 353 ? -7.736 -6.672 10.349 1.00 94.69 353 ASN A C 1
ATOM 2460 O O . ASN A 1 353 ? -8.712 -5.915 10.436 1.00 94.69 353 ASN A O 1
ATOM 2464 N N . ASP A 1 354 ? -6.592 -6.456 10.985 1.00 96.50 354 ASP A N 1
ATOM 2465 C CA . ASP A 1 354 ? -6.414 -5.400 11.963 1.00 96.50 354 ASP A CA 1
ATOM 2466 C C . ASP A 1 354 ? -5.832 -4.125 11.325 1.00 96.50 354 ASP A C 1
ATOM 2468 O O . ASP A 1 354 ? -5.108 -4.133 10.327 1.00 96.50 354 ASP A O 1
ATOM 2472 N N . SER A 1 355 ? -6.154 -2.963 11.900 1.00 96.81 355 SER A N 1
ATOM 2473 C CA . SER A 1 355 ? -5.665 -1.664 11.430 1.00 96.81 355 SER A CA 1
ATOM 2474 C C . SER A 1 355 ? -5.158 -0.814 12.587 1.00 96.81 355 SER A C 1
ATOM 2476 O O . SER A 1 355 ? -5.926 -0.405 13.453 1.00 96.81 355 SER A O 1
ATOM 2478 N N . LEU A 1 356 ? -3.890 -0.413 12.545 1.00 96.44 356 LEU A N 1
ATOM 2479 C CA . LEU A 1 356 ? -3.259 0.446 13.545 1.00 96.44 356 LEU A CA 1
ATOM 2480 C C . LEU A 1 356 ? -2.829 1.780 12.930 1.00 96.44 356 LEU A C 1
ATOM 2482 O O . LEU A 1 356 ? -2.007 1.815 12.025 1.00 96.44 356 LEU A O 1
ATOM 2486 N N . THR A 1 357 ? -3.332 2.901 13.442 1.00 94.94 357 THR A N 1
ATOM 2487 C CA . THR A 1 357 ? -2.891 4.250 13.054 1.00 94.94 357 THR A CA 1
ATOM 2488 C C . THR A 1 357 ? -2.046 4.875 14.158 1.00 94.94 357 THR A C 1
ATOM 2490 O O . THR A 1 357 ? -2.517 5.020 15.289 1.00 94.94 357 THR A O 1
ATOM 2493 N N . LEU A 1 358 ? -0.819 5.281 13.822 1.00 92.00 358 LEU A N 1
ATOM 2494 C CA . LEU A 1 358 ? 0.163 5.857 14.741 1.00 92.00 358 LEU A CA 1
ATOM 2495 C C . LEU A 1 358 ? 0.617 7.240 14.284 1.00 92.00 358 LEU A C 1
ATOM 2497 O O . LEU A 1 358 ? 1.046 7.429 13.146 1.00 92.00 358 LEU A O 1
ATOM 2501 N N . ASN A 1 359 ? 0.621 8.184 15.223 1.00 86.81 359 ASN A N 1
ATOM 2502 C CA . ASN A 1 359 ? 1.193 9.515 15.036 1.00 86.81 359 ASN A CA 1
ATOM 2503 C C . ASN A 1 359 ? 2.493 9.703 15.838 1.00 86.81 359 ASN A C 1
ATOM 2505 O O . ASN A 1 359 ? 2.672 10.711 16.522 1.00 86.81 359 ASN A O 1
ATOM 2509 N N . VAL A 1 360 ? 3.401 8.727 15.755 1.00 86.06 360 VAL A N 1
ATOM 2510 C CA . VAL A 1 360 ? 4.743 8.770 16.361 1.00 86.06 360 VAL A CA 1
ATOM 2511 C C . VAL A 1 360 ? 5.802 8.206 15.433 1.00 86.06 360 VAL A C 1
ATOM 2513 O O . VAL A 1 360 ? 5.506 7.351 14.606 1.00 86.06 360 VAL A O 1
ATOM 2516 N N . ASP A 1 361 ? 7.041 8.653 15.631 1.00 86.94 361 ASP A N 1
ATOM 2517 C CA . ASP A 1 361 ? 8.210 8.015 15.039 1.00 86.94 361 ASP A CA 1
ATOM 2518 C C . ASP A 1 361 ? 8.447 6.650 15.707 1.00 86.94 361 ASP A C 1
ATOM 2520 O O . ASP A 1 361 ? 8.981 6.569 16.818 1.00 86.94 361 ASP A O 1
ATOM 2524 N N . ILE A 1 362 ? 8.058 5.565 15.032 1.00 85.88 362 ILE A N 1
ATOM 2525 C CA . ILE A 1 362 ? 8.235 4.204 15.561 1.00 85.88 362 ILE A CA 1
ATOM 2526 C C . ILE A 1 362 ? 9.710 3.783 15.693 1.00 85.88 362 ILE A C 1
ATOM 2528 O O . ILE A 1 362 ? 10.009 2.911 16.506 1.00 85.88 362 ILE A O 1
ATOM 2532 N N . GLY A 1 363 ? 10.643 4.435 14.989 1.00 81.00 363 GLY A N 1
ATOM 2533 C CA . GLY A 1 363 ? 12.087 4.202 15.100 1.00 81.00 363 GLY A CA 1
ATOM 2534 C C . GLY A 1 363 ? 12.749 4.960 16.257 1.00 81.00 363 GLY A C 1
ATOM 2535 O O . GLY A 1 363 ? 13.941 4.783 16.526 1.00 81.00 363 GLY A O 1
ATOM 2536 N N . ALA A 1 364 ? 12.007 5.808 16.983 1.00 83.38 364 ALA A N 1
ATOM 2537 C CA . ALA A 1 364 ? 12.557 6.591 18.093 1.00 83.38 364 ALA A CA 1
ATOM 2538 C C . ALA A 1 364 ? 13.088 5.714 19.245 1.00 83.38 364 ALA A C 1
ATOM 2540 O O . ALA A 1 364 ? 14.007 6.126 19.956 1.00 83.38 364 ALA A O 1
ATOM 2541 N N . ALA A 1 365 ? 12.555 4.498 19.408 1.00 80.12 365 ALA A N 1
ATOM 2542 C CA . ALA A 1 365 ? 13.010 3.521 20.390 1.00 80.12 365 ALA A CA 1
ATOM 2543 C C . ALA A 1 365 ? 13.054 2.106 19.795 1.00 80.12 365 ALA A C 1
ATOM 2545 O O . ALA A 1 365 ? 12.058 1.608 19.280 1.00 80.12 365 ALA A O 1
ATOM 2546 N N . ALA A 1 366 ? 14.187 1.415 19.958 1.00 75.75 366 ALA A N 1
ATOM 2547 C CA . ALA A 1 366 ? 14.373 0.033 19.490 1.00 75.75 366 ALA A CA 1
ATOM 2548 C C . ALA A 1 366 ? 13.447 -0.994 20.178 1.00 75.75 366 ALA A C 1
ATOM 2550 O O . ALA A 1 366 ? 13.323 -2.124 19.722 1.00 75.75 366 ALA A O 1
ATOM 2551 N N . SER A 1 367 ? 12.830 -0.625 21.303 1.00 83.81 367 SER A N 1
ATOM 2552 C CA . SER A 1 367 ? 11.905 -1.467 22.068 1.00 83.81 367 SER A CA 1
ATOM 2553 C C . SER A 1 367 ? 10.458 -1.406 21.576 1.00 83.81 367 SER A C 1
ATOM 2555 O O . SER A 1 367 ? 9.604 -2.052 22.179 1.00 83.81 367 SER A O 1
ATOM 2557 N N . ASN A 1 368 ? 10.163 -0.631 20.529 1.00 90.69 368 ASN A N 1
ATOM 2558 C CA . ASN A 1 368 ? 8.835 -0.625 19.926 1.00 90.69 368 ASN A CA 1
ATOM 2559 C C . ASN A 1 368 ? 8.548 -1.962 19.232 1.00 90.69 368 ASN A C 1
ATOM 2561 O O . ASN A 1 368 ? 9.374 -2.468 18.466 1.00 90.69 368 ASN A O 1
ATOM 2565 N N . LEU A 1 369 ? 7.361 -2.506 19.501 1.00 93.81 369 LEU A N 1
ATOM 2566 C CA . LEU A 1 369 ? 6.867 -3.762 18.948 1.00 93.81 369 LEU A CA 1
ATOM 2567 C C . LEU A 1 369 ? 5.493 -3.541 18.315 1.00 93.81 369 LEU A C 1
ATOM 2569 O O . LEU A 1 369 ? 4.573 -3.058 18.972 1.00 93.81 369 LEU A O 1
ATOM 2573 N N . ILE A 1 370 ? 5.357 -3.942 17.058 1.00 95.31 370 ILE A N 1
ATOM 2574 C CA . ILE A 1 370 ? 4.088 -4.084 16.352 1.00 95.31 370 ILE A CA 1
ATOM 2575 C C . ILE A 1 370 ? 4.003 -5.545 15.907 1.00 95.31 370 ILE A C 1
ATOM 2577 O O . ILE A 1 370 ? 4.864 -6.017 15.167 1.00 95.31 370 ILE A O 1
ATOM 2581 N N . SER A 1 371 ? 3.004 -6.270 16.400 1.00 95.69 371 SER A N 1
ATOM 2582 C CA . SER A 1 371 ? 2.770 -7.679 16.084 1.00 95.69 371 SER A CA 1
ATOM 2583 C C . SER A 1 371 ? 1.291 -7.873 15.789 1.00 95.69 371 SER A C 1
ATOM 2585 O O . SER A 1 371 ? 0.519 -7.925 16.745 1.00 95.69 371 SER A O 1
ATOM 2587 N N . MET A 1 372 ? 0.899 -7.967 14.517 1.00 94.25 372 MET A N 1
ATOM 2588 C CA . MET A 1 372 ? -0.528 -7.971 14.157 1.00 94.25 372 MET A CA 1
ATOM 2589 C C . MET A 1 372 ? -1.134 -9.356 13.911 1.00 94.25 372 MET A C 1
ATOM 2591 O O . MET A 1 372 ? -2.343 -9.501 13.934 1.00 94.25 372 MET A O 1
ATOM 2595 N N . GLY A 1 373 ? -0.298 -10.396 13.927 1.00 91.44 373 GLY A N 1
ATOM 2596 C CA . GLY A 1 373 ? -0.758 -11.777 13.969 1.00 91.44 373 GLY A CA 1
ATOM 2597 C C . GLY A 1 373 ? -0.970 -12.332 12.569 1.00 91.44 373 GLY A C 1
ATOM 2598 O O . GLY A 1 373 ? 0.018 -12.510 11.861 1.00 91.44 373 GLY A O 1
ATOM 2599 N N . GLY A 1 374 ? -2.187 -12.738 12.223 1.00 90.81 374 GLY A N 1
ATOM 2600 C CA . GLY A 1 374 ? -2.497 -13.194 10.868 1.00 90.81 374 GLY A CA 1
ATOM 2601 C C . GLY A 1 374 ? -3.767 -12.531 10.366 1.00 90.81 374 GLY A C 1
ATOM 2602 O O . GLY A 1 374 ? -4.644 -12.250 11.162 1.00 90.81 374 GLY A O 1
ATOM 2603 N N . GLY A 1 375 ? -3.896 -12.369 9.055 1.00 92.94 375 GLY A N 1
ATOM 2604 C CA . GLY A 1 375 ? -4.929 -11.529 8.456 1.00 92.94 375 GLY A CA 1
ATOM 2605 C C . GLY A 1 375 ? -4.294 -10.680 7.361 1.00 92.94 375 GLY A C 1
ATOM 2606 O O . GLY A 1 375 ? -3.138 -10.903 7.011 1.00 92.94 375 GLY A O 1
ATOM 2607 N N . ASP A 1 376 ? -5.058 -9.745 6.800 1.00 94.12 376 ASP A N 1
ATOM 2608 C CA . ASP A 1 376 ? -4.507 -8.665 5.976 1.00 94.12 376 ASP A CA 1
ATOM 2609 C C . ASP A 1 376 ? -4.342 -7.417 6.858 1.00 94.12 376 ASP A C 1
ATOM 2611 O O . ASP A 1 376 ? -5.219 -6.545 6.903 1.00 94.12 376 ASP A O 1
ATOM 2615 N N . ASP A 1 377 ? -3.229 -7.340 7.583 1.00 96.56 377 ASP A N 1
ATOM 2616 C CA . ASP A 1 377 ? -3.005 -6.322 8.602 1.00 96.56 377 ASP A CA 1
ATOM 2617 C C . ASP A 1 377 ? -2.435 -5.028 8.016 1.00 96.56 377 ASP A C 1
ATOM 2619 O O . ASP A 1 377 ? -1.681 -5.015 7.036 1.00 96.56 377 ASP A O 1
ATOM 2623 N N . THR A 1 378 ? -2.819 -3.887 8.600 1.00 96.06 378 THR A N 1
ATOM 2624 C CA . THR A 1 378 ? -2.402 -2.560 8.125 1.00 96.06 378 THR A CA 1
ATOM 2625 C C . THR A 1 378 ? -1.886 -1.658 9.241 1.00 96.06 378 THR A C 1
ATOM 2627 O O . THR A 1 378 ? -2.608 -1.311 10.175 1.00 96.06 378 THR A O 1
ATOM 2630 N N . VAL A 1 379 ? -0.677 -1.123 9.069 1.00 94.62 379 VAL A N 1
ATOM 2631 C CA . VAL A 1 379 ? -0.127 -0.037 9.890 1.00 94.62 379 VAL A CA 1
ATOM 2632 C C . VAL A 1 379 ? -0.134 1.271 9.102 1.00 94.62 379 VAL A C 1
ATOM 2634 O O . VAL A 1 379 ? 0.425 1.362 8.016 1.00 94.62 379 VAL A O 1
ATOM 2637 N N . LYS A 1 380 ? -0.723 2.329 9.660 1.00 92.81 380 LYS A N 1
ATOM 2638 C CA . LYS A 1 380 ? -0.740 3.684 9.093 1.00 92.81 380 LYS A CA 1
ATOM 2639 C C . LYS A 1 380 ? 0.139 4.600 9.932 1.00 92.81 380 LYS A C 1
ATOM 2641 O O . LYS A 1 380 ? -0.186 4.898 11.080 1.00 92.81 380 LYS A O 1
ATOM 2646 N N . LEU A 1 381 ? 1.227 5.082 9.348 1.00 90.00 381 LEU A N 1
ATOM 2647 C CA . LEU A 1 381 ? 2.170 6.000 9.977 1.00 90.00 381 LEU A CA 1
ATOM 2648 C C . LEU A 1 381 ? 1.877 7.431 9.517 1.00 90.00 381 LEU A C 1
ATOM 2650 O O . LEU A 1 381 ? 1.969 7.762 8.333 1.00 90.00 381 LEU A O 1
ATOM 2654 N N . THR A 1 382 ? 1.500 8.289 10.464 1.00 86.81 382 THR A N 1
ATOM 2655 C CA . THR A 1 382 ? 1.157 9.694 10.202 1.00 86.81 382 THR A CA 1
ATOM 2656 C C . THR A 1 382 ? 2.193 10.680 10.733 1.00 86.81 382 THR A C 1
ATOM 2658 O O . THR A 1 382 ? 2.021 11.873 10.494 1.00 86.81 382 THR A O 1
ATOM 2661 N N . ALA A 1 383 ? 3.225 10.206 11.449 1.00 84.44 383 ALA A N 1
ATOM 2662 C CA . ALA A 1 383 ? 4.377 10.969 11.955 1.00 84.44 383 ALA A CA 1
ATOM 2663 C C . ALA A 1 383 ? 5.661 10.651 11.154 1.00 84.44 383 ALA A C 1
ATOM 2665 O O . ALA A 1 383 ? 5.786 9.577 10.578 1.00 84.44 383 ALA A O 1
ATOM 2666 N N . ALA A 1 384 ? 6.583 11.618 11.059 1.00 83.12 384 ALA A N 1
ATOM 2667 C CA . ALA A 1 384 ? 7.800 11.467 10.265 1.00 83.12 384 ALA A CA 1
ATOM 2668 C C . ALA A 1 384 ? 8.735 10.452 10.932 1.00 83.12 384 ALA A C 1
ATOM 2670 O O . ALA A 1 384 ? 8.969 10.528 12.138 1.00 83.12 384 ALA A O 1
ATOM 2671 N N . GLN A 1 385 ? 9.289 9.539 10.138 1.00 86.62 385 GLN A N 1
ATOM 2672 C CA . GLN A 1 385 ? 10.164 8.470 10.612 1.00 86.62 385 GLN A CA 1
ATOM 2673 C C . GLN A 1 385 ? 11.623 8.930 10.589 1.00 86.62 385 GLN A C 1
ATOM 2675 O O . GLN A 1 385 ? 12.322 8.736 9.612 1.00 86.62 385 GLN A O 1
ATOM 2680 N N . THR A 1 386 ? 12.093 9.636 11.611 1.00 79.38 386 THR A N 1
ATOM 2681 C CA . THR A 1 386 ? 13.418 10.290 11.583 1.00 79.38 386 THR A CA 1
ATOM 2682 C C . THR A 1 386 ? 14.540 9.464 12.206 1.00 79.38 386 THR A C 1
ATOM 2684 O O . THR A 1 386 ? 15.715 9.741 11.961 1.00 79.38 386 THR A O 1
ATOM 2687 N N . ALA A 1 387 ? 14.201 8.474 13.027 1.00 74.81 387 ALA A N 1
ATOM 2688 C CA . ALA A 1 387 ? 15.159 7.634 13.726 1.00 74.81 387 ALA A CA 1
ATOM 2689 C C . ALA A 1 387 ? 15.324 6.260 13.055 1.00 74.81 387 ALA A C 1
ATOM 2691 O O . ALA A 1 387 ? 14.358 5.600 12.696 1.00 74.81 387 ALA A O 1
ATOM 2692 N N . VAL A 1 388 ? 16.574 5.803 12.954 1.00 73.81 388 VAL A N 1
ATOM 2693 C CA . VAL A 1 388 ? 16.979 4.543 12.298 1.00 73.81 388 VAL A CA 1
ATOM 2694 C C . VAL A 1 388 ? 17.176 3.382 13.279 1.00 73.81 388 VAL A C 1
ATOM 2696 O O . VAL A 1 388 ? 17.983 2.495 13.027 1.00 73.81 388 VAL A O 1
ATOM 2699 N N . ASN A 1 389 ? 16.503 3.381 14.436 1.00 83.62 389 ASN A N 1
ATOM 2700 C CA . ASN A 1 389 ? 16.539 2.183 15.279 1.00 83.62 389 ASN A CA 1
ATOM 2701 C C . ASN A 1 389 ? 15.519 1.159 14.757 1.00 83.62 389 ASN A C 1
ATOM 2703 O O . ASN A 1 389 ? 14.385 1.549 14.469 1.00 83.62 389 ASN A O 1
ATOM 2707 N N . PRO A 1 390 ? 15.867 -0.137 14.701 1.00 83.44 390 PRO A N 1
ATOM 2708 C CA . PRO A 1 390 ? 14.977 -1.157 14.167 1.00 83.44 390 PRO A CA 1
ATOM 2709 C C . PRO A 1 390 ? 13.848 -1.471 15.151 1.00 83.44 390 PRO A C 1
ATOM 2711 O O . PRO A 1 390 ? 14.041 -2.207 16.125 1.00 83.44 390 PRO A O 1
ATOM 2714 N N . ALA A 1 391 ? 12.662 -0.923 14.886 1.00 84.38 391 ALA A N 1
ATOM 2715 C CA . ALA A 1 391 ? 11.429 -1.385 15.515 1.00 84.38 391 ALA A CA 1
ATOM 2716 C C . ALA A 1 391 ? 11.139 -2.833 15.084 1.00 84.38 391 ALA A C 1
ATOM 2718 O O . ALA A 1 391 ? 11.504 -3.254 13.985 1.00 84.38 391 ALA A O 1
ATOM 2719 N N . THR A 1 392 ? 10.491 -3.610 15.950 1.00 91.69 392 THR A N 1
ATOM 2720 C CA . THR A 1 392 ? 10.074 -4.977 15.604 1.00 91.69 392 THR A CA 1
ATOM 2721 C C . THR A 1 392 ? 8.686 -4.923 14.975 1.00 91.69 392 THR A C 1
ATOM 2723 O O . THR A 1 392 ? 7.750 -4.477 15.634 1.00 91.69 392 THR A O 1
ATOM 2726 N N . ILE A 1 393 ? 8.562 -5.348 13.715 1.00 91.75 393 ILE A N 1
ATOM 2727 C CA . ILE A 1 393 ? 7.310 -5.320 12.937 1.00 91.75 393 ILE A CA 1
ATOM 2728 C C . ILE A 1 393 ? 7.044 -6.732 12.403 1.00 91.75 393 ILE A C 1
ATOM 2730 O O . ILE A 1 393 ? 7.764 -7.208 11.529 1.00 91.75 393 ILE A O 1
ATOM 2734 N N . VAL A 1 394 ? 6.052 -7.430 12.950 1.00 93.44 394 VAL A N 1
ATOM 2735 C CA . VAL A 1 394 ? 5.807 -8.857 12.682 1.00 93.44 394 VAL A CA 1
ATOM 2736 C C . VAL A 1 394 ? 4.345 -9.087 12.317 1.00 93.44 394 VAL A C 1
ATOM 2738 O O . VAL A 1 394 ? 3.466 -8.572 13.003 1.00 93.44 394 VAL A O 1
ATOM 2741 N N . GLY A 1 395 ? 4.099 -9.886 11.273 1.00 92.81 395 GLY A N 1
ATOM 2742 C CA . GLY A 1 395 ? 2.745 -10.172 10.780 1.00 92.81 395 GLY A CA 1
ATOM 2743 C C . GLY A 1 395 ? 2.028 -8.892 10.370 1.00 92.81 395 GLY A C 1
ATOM 2744 O O . GLY A 1 395 ? 0.985 -8.597 10.917 1.00 92.81 395 GLY A O 1
ATOM 2745 N N . VAL A 1 396 ? 2.691 -8.053 9.568 1.00 94.62 396 VAL A N 1
ATOM 2746 C CA . VAL A 1 396 ? 2.108 -6.832 9.004 1.00 94.62 396 VAL A CA 1
ATOM 2747 C C . VAL A 1 396 ? 2.288 -6.914 7.502 1.00 94.62 396 VAL A C 1
ATOM 2749 O O . VAL A 1 396 ? 3.421 -6.897 7.027 1.00 94.62 396 VAL A O 1
ATOM 2752 N N . GLU A 1 397 ? 1.187 -6.952 6.768 1.00 95.62 397 GLU A N 1
ATOM 2753 C CA . GLU A 1 397 ? 1.198 -7.078 5.312 1.00 95.62 397 GLU A CA 1
ATOM 2754 C C . GLU A 1 397 ? 1.227 -5.704 4.642 1.00 95.62 397 GLU A C 1
ATOM 2756 O O . GLU A 1 397 ? 1.811 -5.556 3.573 1.00 95.62 397 GLU A O 1
ATOM 2761 N N . ASN A 1 398 ? 0.642 -4.675 5.267 1.00 94.00 398 ASN A N 1
ATOM 2762 C CA . ASN A 1 398 ? 0.521 -3.342 4.677 1.00 94.00 398 ASN A CA 1
ATOM 2763 C C . ASN A 1 398 ? 1.039 -2.241 5.609 1.00 94.00 398 ASN A C 1
ATOM 2765 O O . ASN A 1 398 ? 0.611 -2.112 6.757 1.00 94.00 398 ASN A O 1
ATOM 2769 N N . VAL A 1 399 ? 1.899 -1.364 5.095 1.00 92.31 399 VAL A N 1
ATOM 2770 C CA . VAL A 1 399 ? 2.373 -0.164 5.797 1.00 92.31 399 VAL A CA 1
ATOM 2771 C C . VAL A 1 399 ? 2.106 1.070 4.944 1.00 92.31 399 VAL A C 1
ATOM 2773 O O . VAL A 1 399 ? 2.690 1.236 3.879 1.00 92.31 399 VAL A O 1
ATOM 2776 N N . ALA A 1 400 ? 1.255 1.975 5.422 1.00 91.06 400 ALA A N 1
ATOM 2777 C CA . ALA A 1 400 ? 0.893 3.200 4.717 1.00 91.06 400 ALA A CA 1
ATOM 2778 C C . ALA A 1 400 ? 1.467 4.456 5.390 1.00 91.06 400 ALA A C 1
ATOM 2780 O O . ALA A 1 400 ? 1.278 4.676 6.587 1.00 91.06 400 ALA A O 1
ATOM 2781 N N . PHE A 1 401 ? 2.087 5.342 4.611 1.00 86.94 401 PHE A N 1
ATOM 2782 C CA . PHE A 1 401 ? 2.635 6.623 5.075 1.00 86.94 401 PHE A CA 1
ATOM 2783 C C . PHE A 1 401 ? 1.708 7.783 4.684 1.00 86.94 401 PHE A C 1
ATOM 2785 O O . PHE A 1 401 ? 1.768 8.275 3.556 1.00 86.94 401 PHE A O 1
ATOM 2792 N N . THR A 1 402 ? 0.835 8.234 5.595 1.00 81.31 402 THR A N 1
ATOM 2793 C CA . THR A 1 402 ? -0.356 9.024 5.219 1.00 81.31 402 THR A CA 1
ATOM 2794 C C . THR A 1 402 ? -0.268 10.540 5.393 1.00 81.31 402 THR A C 1
ATOM 2796 O O . THR A 1 402 ? -1.109 11.225 4.822 1.00 81.31 402 THR A O 1
ATOM 2799 N N . ASN A 1 403 ? 0.684 11.124 6.138 1.00 68.06 403 ASN A N 1
ATOM 2800 C CA . ASN A 1 403 ? 0.657 12.584 6.387 1.00 68.06 403 ASN A CA 1
ATOM 2801 C C . ASN A 1 403 ? 2.012 13.262 6.662 1.00 68.06 403 ASN A C 1
ATOM 2803 O O . ASN A 1 403 ? 2.051 14.336 7.265 1.00 68.06 403 ASN A O 1
ATOM 2807 N N . VAL A 1 404 ? 3.135 12.667 6.259 1.00 52.50 404 VAL A N 1
ATOM 2808 C CA . VAL A 1 404 ? 4.449 13.104 6.751 1.00 52.50 404 VAL A CA 1
ATOM 2809 C C . VAL A 1 404 ? 5.513 13.245 5.710 1.00 52.50 404 VAL A C 1
ATOM 2811 O O . VAL A 1 404 ? 5.654 12.389 4.854 1.00 52.50 404 VAL A O 1
ATOM 2814 N N . ALA A 1 405 ? 6.290 14.320 5.875 1.00 61.81 405 ALA A N 1
ATOM 2815 C CA . ALA A 1 405 ? 7.603 14.483 5.284 1.00 61.81 405 ALA A CA 1
ATOM 2816 C C . ALA A 1 405 ? 8.457 13.234 5.591 1.00 61.81 405 ALA A C 1
ATOM 2818 O O . ALA A 1 405 ? 8.705 12.941 6.760 1.00 61.81 405 ALA A O 1
ATOM 2819 N N . PRO A 1 406 ? 8.888 12.529 4.546 1.00 64.38 406 PRO A N 1
ATOM 2820 C CA . PRO A 1 406 ? 9.839 11.452 4.467 1.00 64.38 406 PRO A CA 1
ATOM 2821 C C . PRO A 1 406 ? 10.907 11.335 5.536 1.00 64.38 406 PRO A C 1
ATOM 2823 O O . PRO A 1 406 ? 11.538 12.340 5.858 1.00 64.38 406 PRO A O 1
ATOM 2826 N N . GLY A 1 407 ? 11.190 10.120 5.990 1.00 74.69 407 GLY A N 1
ATOM 2827 C CA . GLY A 1 407 ? 12.411 9.807 6.717 1.00 74.69 407 GLY A CA 1
ATOM 2828 C C . GLY A 1 407 ? 12.803 8.342 6.513 1.00 74.69 407 GLY A C 1
ATOM 2829 O O . GLY A 1 407 ? 12.418 7.742 5.513 1.00 74.69 407 GLY A O 1
ATOM 2830 N N . ALA A 1 408 ? 13.569 7.767 7.434 1.00 85.19 408 ALA A N 1
ATOM 2831 C CA . ALA A 1 408 ? 14.085 6.410 7.346 1.00 85.19 408 ALA A CA 1
ATOM 2832 C C . ALA A 1 408 ? 13.332 5.427 8.262 1.00 85.19 408 ALA A C 1
ATOM 2834 O O . ALA A 1 408 ? 13.104 5.711 9.437 1.00 85.19 408 ALA A O 1
ATOM 2835 N N . LEU A 1 409 ? 13.008 4.243 7.743 1.00 88.25 409 LEU A N 1
ATOM 2836 C CA . LEU A 1 409 ? 12.513 3.098 8.506 1.00 88.25 409 LEU A CA 1
ATOM 2837 C C . LEU A 1 409 ? 13.523 1.950 8.420 1.00 88.25 409 LEU A C 1
ATOM 2839 O O . LEU A 1 409 ? 13.923 1.552 7.330 1.00 88.25 409 LEU A O 1
ATOM 2843 N N . ASP A 1 410 ? 13.934 1.413 9.568 1.00 90.25 410 ASP A N 1
ATOM 2844 C CA . ASP A 1 410 ? 14.805 0.237 9.639 1.00 90.25 410 ASP A CA 1
ATOM 2845 C C . ASP A 1 410 ? 13.974 -1.028 9.896 1.00 90.25 410 ASP A C 1
ATOM 2847 O O . ASP A 1 410 ? 13.310 -1.163 10.926 1.00 90.25 410 ASP A O 1
ATOM 2851 N N . LEU A 1 411 ? 14.035 -1.957 8.945 1.00 90.00 411 LEU A N 1
ATOM 2852 C CA . LEU A 1 411 ? 13.288 -3.206 8.894 1.00 90.00 411 LEU A CA 1
ATOM 2853 C C . LEU A 1 411 ? 14.119 -4.413 9.348 1.00 90.00 411 LEU A C 1
ATOM 2855 O O . LEU A 1 411 ? 13.703 -5.551 9.116 1.00 90.00 411 LEU A O 1
ATOM 2859 N N . ALA A 1 412 ? 15.262 -4.221 10.020 1.00 90.12 412 ALA A N 1
ATOM 2860 C CA . ALA A 1 412 ? 16.132 -5.321 10.454 1.00 90.12 412 ALA A CA 1
ATOM 2861 C C . ALA A 1 412 ? 15.421 -6.367 11.333 1.00 90.12 412 ALA A C 1
ATOM 2863 O O . ALA A 1 412 ? 15.750 -7.550 11.261 1.00 90.12 412 ALA A O 1
ATOM 2864 N N . ASN A 1 413 ? 14.430 -5.938 12.122 1.00 89.88 413 ASN A N 1
ATOM 2865 C CA . ASN A 1 413 ? 13.626 -6.797 12.998 1.00 89.88 413 ASN A CA 1
ATOM 2866 C C . ASN A 1 413 ? 12.215 -7.066 12.443 1.00 89.88 413 ASN A C 1
ATOM 2868 O O . ASN A 1 413 ? 11.321 -7.438 13.203 1.00 89.88 413 ASN A O 1
ATOM 2872 N N . SER A 1 414 ? 11.997 -6.842 11.144 1.00 90.44 414 SER A N 1
ATOM 2873 C CA . SER A 1 414 ? 10.727 -7.161 10.488 1.00 90.44 414 SER A CA 1
ATOM 2874 C C . SER A 1 414 ? 10.705 -8.575 9.898 1.00 90.44 414 SER A C 1
ATOM 2876 O O . SER A 1 414 ? 11.765 -9.170 9.670 1.00 90.44 414 SER A O 1
ATOM 2878 N N . SER A 1 415 ? 9.503 -9.107 9.651 1.00 86.06 415 SER A N 1
ATOM 2879 C CA . SER A 1 415 ? 9.269 -10.424 9.036 1.00 86.06 415 SER A CA 1
ATOM 2880 C C . SER A 1 415 ? 8.047 -10.415 8.113 1.00 86.06 415 SER A C 1
ATOM 2882 O O . SER A 1 415 ? 7.059 -9.779 8.467 1.00 86.06 415 SER A O 1
ATOM 2884 N N . GLY A 1 416 ? 8.090 -11.185 7.022 1.00 84.69 416 GLY A N 1
ATOM 2885 C CA . GLY A 1 416 ? 6.988 -11.320 6.059 1.00 84.69 416 GLY A CA 1
ATOM 2886 C C . GLY A 1 416 ? 7.107 -10.403 4.838 1.00 84.69 416 GLY A C 1
ATOM 2887 O O . GLY A 1 416 ? 7.950 -9.511 4.786 1.00 84.69 416 GLY A O 1
ATOM 2888 N N . ASP A 1 417 ? 6.260 -10.631 3.848 1.00 88.50 417 ASP A N 1
ATOM 2889 C CA . ASP A 1 417 ? 6.195 -9.786 2.659 1.00 88.50 417 ASP A CA 1
ATOM 2890 C C . ASP A 1 417 ? 5.404 -8.523 3.029 1.00 88.50 417 ASP A C 1
ATOM 2892 O O . ASP A 1 417 ? 4.267 -8.622 3.487 1.00 88.50 417 ASP A O 1
ATOM 2896 N N . ILE A 1 418 ? 6.019 -7.342 2.900 1.00 91.25 418 ILE A N 1
ATOM 2897 C CA . ILE A 1 418 ? 5.397 -6.068 3.294 1.00 91.25 418 ILE A CA 1
ATOM 2898 C C . ILE A 1 418 ? 5.142 -5.215 2.055 1.00 91.25 418 ILE A C 1
ATOM 2900 O O . ILE A 1 418 ? 6.069 -4.870 1.314 1.00 91.25 418 ILE A O 1
ATOM 2904 N N . ALA A 1 419 ? 3.889 -4.807 1.877 1.00 92.19 419 ALA A N 1
ATOM 2905 C CA . ALA A 1 419 ? 3.484 -3.790 0.927 1.00 92.19 419 ALA A CA 1
ATOM 2906 C C . ALA A 1 419 ? 3.562 -2.398 1.568 1.00 92.19 419 ALA A C 1
ATOM 2908 O O . ALA A 1 419 ? 2.853 -2.087 2.527 1.00 92.19 419 ALA A O 1
ATOM 2909 N N . PHE A 1 420 ? 4.415 -1.532 1.028 1.00 90.50 420 PHE A N 1
ATOM 2910 C CA . PHE A 1 420 ? 4.529 -0.142 1.460 1.00 90.50 420 PHE A CA 1
ATOM 2911 C C . PHE A 1 420 ? 3.719 0.762 0.536 1.00 90.50 420 PHE A C 1
ATOM 2913 O O . PHE A 1 420 ? 3.941 0.756 -0.669 1.00 90.50 420 PHE A O 1
ATOM 2920 N N . ASP A 1 421 ? 2.826 1.581 1.088 1.00 88.75 421 ASP A N 1
ATOM 2921 C CA . ASP A 1 421 ? 2.054 2.574 0.338 1.00 88.75 421 ASP A CA 1
ATOM 2922 C C . ASP A 1 421 ? 2.394 4.003 0.781 1.00 88.75 421 ASP A C 1
ATOM 2924 O O . ASP A 1 421 ? 2.124 4.428 1.909 1.00 88.75 421 ASP A O 1
ATOM 2928 N N . ILE A 1 422 ? 2.983 4.779 -0.125 1.00 82.12 422 ILE A N 1
ATOM 2929 C CA . ILE A 1 422 ? 3.352 6.172 0.108 1.00 82.12 422 ILE A CA 1
ATOM 2930 C C . ILE A 1 422 ? 2.200 7.070 -0.337 1.00 82.12 422 ILE A C 1
ATOM 2932 O O . ILE A 1 422 ? 1.953 7.285 -1.524 1.00 82.12 422 ILE A O 1
ATOM 2936 N N . GLN A 1 423 ? 1.500 7.646 0.635 1.00 79.56 423 GLN A N 1
ATOM 2937 C CA . GLN A 1 423 ? 0.302 8.438 0.376 1.00 79.56 423 GLN A CA 1
ATOM 2938 C C . GLN A 1 423 ? 0.595 9.949 0.276 1.00 79.56 423 GLN A C 1
ATOM 2940 O O . GLN A 1 423 ? -0.158 10.675 -0.384 1.00 79.56 423 GLN A O 1
ATOM 2945 N N . ASN A 1 424 ? 1.704 10.440 0.849 1.00 69.81 424 ASN A N 1
ATOM 2946 C CA . ASN A 1 424 ? 2.096 11.852 0.761 1.00 69.81 424 ASN A CA 1
ATOM 2947 C C . ASN A 1 424 ? 3.624 12.094 0.709 1.00 69.81 424 ASN A C 1
ATOM 2949 O O . ASN A 1 424 ? 4.317 12.006 1.713 1.00 69.81 424 ASN A O 1
ATOM 2953 N N . GLY A 1 425 ? 4.121 12.579 -0.430 1.00 62.34 425 GLY A N 1
ATOM 2954 C CA . GLY A 1 425 ? 4.757 13.898 -0.529 1.00 62.34 425 GLY A CA 1
ATOM 2955 C C . GLY A 1 425 ? 6.266 14.056 -0.334 1.00 62.34 425 GLY A C 1
ATOM 2956 O O . GLY A 1 425 ? 6.784 15.088 -0.762 1.00 62.34 425 GLY A O 1
ATOM 2957 N N . GLY A 1 426 ? 7.001 13.149 0.308 1.00 72.81 426 GLY A N 1
ATOM 2958 C CA . GLY A 1 426 ? 8.452 13.377 0.393 1.00 72.81 426 GLY A CA 1
ATOM 2959 C C . GLY A 1 426 ? 9.328 12.127 0.402 1.00 72.81 426 GLY A C 1
ATOM 2960 O O . GLY A 1 426 ? 8.918 11.133 -0.183 1.00 72.81 426 GLY A O 1
ATOM 2961 N N . GLY A 1 427 ? 10.540 12.205 0.974 1.00 77.62 427 GLY A N 1
ATOM 2962 C CA . GLY A 1 427 ? 11.588 11.201 0.772 1.00 77.62 427 GLY A CA 1
ATOM 2963 C C . GLY A 1 427 ? 11.621 10.009 1.738 1.00 77.62 427 GLY A C 1
ATOM 2964 O O . GLY A 1 427 ? 11.859 10.203 2.922 1.00 77.62 427 GLY A O 1
ATOM 2965 N N . LEU A 1 428 ? 11.421 8.782 1.265 1.00 83.06 428 LEU A N 1
ATOM 2966 C CA . LEU A 1 428 ? 11.415 7.572 2.099 1.00 83.06 428 LEU A CA 1
ATOM 2967 C C . LEU A 1 428 ? 12.724 6.791 1.950 1.00 83.06 428 LEU A C 1
ATOM 2969 O O . LEU A 1 428 ? 13.078 6.426 0.836 1.00 83.06 428 LEU A O 1
ATOM 2973 N N . THR A 1 429 ? 13.365 6.448 3.068 1.00 86.75 429 THR A N 1
ATOM 2974 C CA . THR A 1 429 ? 14.447 5.452 3.105 1.00 86.75 429 THR A CA 1
ATOM 2975 C C . THR A 1 429 ? 13.962 4.193 3.822 1.00 86.75 429 THR A C 1
ATOM 2977 O O . THR A 1 429 ? 13.532 4.255 4.974 1.00 86.75 429 THR A O 1
ATOM 2980 N N . LEU A 1 430 ? 14.060 3.033 3.179 1.00 88.94 430 LEU A N 1
ATOM 2981 C CA . LEU A 1 430 ? 13.823 1.723 3.785 1.00 88.94 430 LEU A CA 1
ATOM 2982 C C . LEU A 1 430 ? 15.157 0.993 3.941 1.00 88.94 430 LEU A C 1
ATOM 2984 O O . LEU A 1 430 ? 15.819 0.698 2.955 1.00 88.94 430 LEU A O 1
ATOM 2988 N N . ASN A 1 431 ? 15.551 0.682 5.174 1.00 88.62 431 ASN A N 1
ATOM 2989 C CA . ASN A 1 431 ? 16.807 -0.001 5.485 1.00 88.62 431 ASN A CA 1
ATOM 2990 C C . ASN A 1 431 ? 16.582 -1.439 5.938 1.00 88.62 431 ASN A C 1
ATOM 2992 O O . ASN A 1 431 ? 15.590 -1.736 6.599 1.00 88.62 431 ASN A O 1
ATOM 2996 N N . ASN A 1 432 ? 17.555 -2.312 5.659 1.00 88.38 432 ASN A N 1
ATOM 2997 C CA . ASN A 1 432 ? 17.543 -3.723 6.052 1.00 88.38 432 ASN A CA 1
ATOM 2998 C C . ASN A 1 432 ? 16.269 -4.450 5.606 1.00 88.38 432 ASN A C 1
ATOM 3000 O O . ASN A 1 432 ? 15.690 -5.252 6.351 1.00 88.38 432 ASN A O 1
ATOM 3004 N N . VAL A 1 433 ? 15.858 -4.172 4.374 1.00 89.25 433 VAL A N 1
ATOM 3005 C CA . VAL A 1 433 ? 14.677 -4.761 3.759 1.00 89.25 433 VAL A CA 1
ATOM 3006 C C . VAL A 1 433 ? 14.896 -6.251 3.476 1.00 89.25 433 VAL A C 1
ATOM 3008 O O . VAL A 1 433 ? 15.992 -6.669 3.098 1.00 89.25 433 VAL A O 1
ATOM 3011 N N . GLN A 1 434 ? 13.873 -7.071 3.702 1.00 87.81 434 GLN A N 1
ATOM 3012 C CA . GLN A 1 434 ? 13.879 -8.492 3.341 1.00 87.81 434 GLN A CA 1
ATOM 3013 C C . GLN A 1 434 ? 13.263 -8.725 1.955 1.00 87.81 434 GLN A C 1
ATOM 3015 O O . GLN A 1 434 ? 12.695 -7.805 1.379 1.00 87.81 434 GLN A O 1
ATOM 3020 N N . SER A 1 435 ? 13.381 -9.950 1.436 1.00 86.81 435 SER A N 1
ATOM 3021 C CA . SER A 1 435 ? 12.738 -10.374 0.180 1.00 86.81 435 SER A CA 1
ATOM 3022 C C . SER A 1 435 ? 11.218 -10.156 0.225 1.00 86.81 435 SER A C 1
ATOM 3024 O O . SER A 1 435 ? 10.635 -10.128 1.310 1.00 86.81 435 SER A O 1
ATOM 3026 N N . GLY A 1 436 ? 10.598 -10.006 -0.948 1.00 83.56 436 GLY A N 1
ATOM 3027 C CA . GLY A 1 436 ? 9.139 -10.003 -1.092 1.00 83.56 436 GLY A CA 1
ATOM 3028 C C . GLY A 1 436 ? 8.443 -8.670 -0.809 1.00 83.56 436 GLY A C 1
ATOM 3029 O O . GLY A 1 436 ? 7.222 -8.640 -0.685 1.00 83.56 436 GLY A O 1
ATOM 3030 N N . ILE A 1 437 ? 9.171 -7.554 -0.710 1.00 87.50 437 ILE A N 1
ATOM 3031 C CA . ILE A 1 437 ? 8.528 -6.242 -0.565 1.00 87.50 437 ILE A CA 1
ATOM 3032 C C . ILE A 1 437 ? 7.948 -5.730 -1.887 1.00 87.50 437 ILE A C 1
ATOM 3034 O O . ILE A 1 437 ? 8.541 -5.875 -2.955 1.00 87.50 437 ILE A O 1
ATOM 3038 N N . SER A 1 438 ? 6.818 -5.034 -1.797 1.00 89.81 438 SER A N 1
ATOM 3039 C CA . SER A 1 438 ? 6.261 -4.251 -2.905 1.00 89.81 438 SER A CA 1
ATOM 3040 C C . SER A 1 438 ? 6.083 -2.805 -2.473 1.00 89.81 438 SER A C 1
ATOM 3042 O O . SER A 1 438 ? 5.600 -2.550 -1.367 1.00 89.81 438 SER A O 1
ATOM 3044 N N . LEU A 1 439 ? 6.448 -1.852 -3.326 1.00 89.00 439 LEU A N 1
ATOM 3045 C CA . LEU A 1 439 ? 6.296 -0.429 -3.031 1.00 89.00 439 LEU A CA 1
ATOM 3046 C C . LEU A 1 439 ? 5.266 0.192 -3.965 1.00 89.00 439 LEU A C 1
ATOM 3048 O O . LEU A 1 439 ? 5.375 0.076 -5.179 1.00 89.00 439 LEU A O 1
ATOM 3052 N N . GLY A 1 440 ? 4.302 0.903 -3.396 1.00 85.44 440 GLY A N 1
ATOM 3053 C CA . GLY A 1 440 ? 3.290 1.664 -4.107 1.00 85.44 440 GLY A CA 1
ATOM 3054 C C . GLY A 1 440 ? 3.274 3.132 -3.685 1.00 85.44 440 GLY A C 1
ATOM 3055 O O . GLY A 1 440 ? 3.642 3.481 -2.564 1.00 85.44 440 GLY A O 1
ATOM 3056 N N . ALA A 1 441 ? 2.811 4.012 -4.571 1.00 77.56 441 ALA A N 1
ATOM 3057 C CA . ALA A 1 441 ? 2.450 5.387 -4.220 1.00 77.56 441 ALA A CA 1
ATOM 3058 C C . ALA A 1 441 ? 1.018 5.694 -4.683 1.00 77.56 441 ALA A C 1
ATOM 3060 O O . ALA A 1 441 ? 0.796 6.023 -5.855 1.00 77.56 441 ALA A O 1
ATOM 3061 N N . SER A 1 442 ? 0.037 5.549 -3.783 1.00 69.94 442 SER A N 1
ATOM 3062 C CA . SER A 1 442 ? -1.388 5.549 -4.146 1.00 69.94 442 SER A CA 1
ATOM 3063 C C . SER A 1 442 ? -2.095 6.914 -4.084 1.00 69.94 442 SER A C 1
ATOM 3065 O O . SER A 1 442 ? -3.075 7.111 -4.812 1.00 69.94 442 SER A O 1
ATOM 3067 N N . THR A 1 443 ? -1.639 7.887 -3.271 1.00 64.31 443 THR A N 1
ATOM 3068 C CA . THR A 1 443 ? -2.350 9.180 -3.095 1.00 64.31 443 THR A CA 1
ATOM 3069 C C . THR A 1 443 ? -1.526 10.451 -3.378 1.00 64.31 443 THR A C 1
ATOM 3071 O O . THR A 1 443 ? -0.500 10.429 -4.045 1.00 64.31 443 THR A O 1
ATOM 3074 N N . ALA A 1 444 ? -2.086 11.629 -3.069 1.00 50.09 444 ALA A N 1
ATOM 3075 C CA . ALA A 1 444 ? -1.935 12.837 -3.880 1.00 50.09 444 ALA A CA 1
ATOM 3076 C C . ALA A 1 444 ? -0.593 13.602 -3.805 1.00 50.09 444 ALA A C 1
ATOM 3078 O O . ALA A 1 444 ? -0.393 14.516 -4.617 1.00 50.09 444 ALA A O 1
ATOM 3079 N N . GLY A 1 445 ? 0.303 13.271 -2.880 1.00 57.12 445 GLY A N 1
ATOM 3080 C CA . GLY A 1 445 ? 1.635 13.870 -2.806 1.00 57.12 445 GLY A CA 1
ATOM 3081 C C . GLY A 1 445 ? 2.657 12.939 -3.442 1.00 57.12 445 GLY A C 1
ATOM 3082 O O . GLY A 1 445 ? 2.861 11.852 -2.919 1.00 57.12 445 GLY A O 1
ATOM 3083 N N . GLY A 1 446 ? 3.291 13.344 -4.543 1.00 62.62 446 GLY A N 1
ATOM 3084 C CA . GLY A 1 446 ? 4.394 12.584 -5.140 1.00 62.62 446 GLY A CA 1
ATOM 3085 C C . GLY A 1 446 ? 5.520 12.267 -4.152 1.00 62.62 446 GLY A C 1
ATOM 3086 O O . GLY A 1 446 ? 5.661 12.953 -3.146 1.00 62.62 446 GLY A O 1
ATOM 3087 N N . VAL A 1 447 ? 6.326 11.243 -4.420 1.00 68.25 447 VAL A N 1
ATOM 3088 C CA . VAL A 1 447 ? 7.495 10.905 -3.584 1.00 68.25 447 VAL A CA 1
ATOM 3089 C C . VAL A 1 447 ? 8.620 11.911 -3.874 1.00 68.25 447 VAL A C 1
ATOM 3091 O O . VAL A 1 447 ? 8.815 12.270 -5.034 1.00 68.25 447 VAL A O 1
ATOM 3094 N N . ALA A 1 448 ? 9.325 12.435 -2.864 1.00 73.25 448 ALA A N 1
ATOM 3095 C CA . ALA A 1 448 ? 10.493 13.290 -3.137 1.00 73.25 448 ALA A CA 1
ATOM 3096 C C . ALA A 1 448 ? 11.688 12.413 -3.511 1.00 73.25 448 ALA A C 1
ATOM 3098 O O . ALA A 1 448 ? 11.989 12.335 -4.690 1.00 73.25 448 ALA A O 1
ATOM 3099 N N . ASP A 1 449 ? 12.267 11.705 -2.543 1.00 77.31 449 ASP A N 1
ATOM 3100 C CA . ASP A 1 449 ? 13.375 10.761 -2.739 1.00 77.31 449 ASP A CA 1
ATOM 3101 C C . ASP A 1 449 ? 12.916 9.342 -2.353 1.00 77.31 449 ASP A C 1
ATOM 3103 O O . ASP A 1 449 ? 12.057 9.179 -1.484 1.00 77.31 449 ASP A O 1
ATOM 3107 N N . LEU A 1 450 ? 13.444 8.300 -2.983 1.00 82.94 450 LEU A N 1
ATOM 3108 C CA . LEU A 1 450 ? 13.150 6.928 -2.573 1.00 82.94 450 LEU A CA 1
ATOM 3109 C C . LEU A 1 450 ? 14.443 6.136 -2.493 1.00 82.94 450 LEU A C 1
ATOM 3111 O O . LEU A 1 450 ? 15.123 5.970 -3.495 1.00 82.94 450 LEU A O 1
ATOM 3115 N N . GLU A 1 451 ? 14.752 5.631 -1.309 1.00 86.50 451 GLU A N 1
ATOM 3116 C CA . GLU A 1 451 ? 15.925 4.809 -1.052 1.00 86.50 451 GLU A CA 1
ATOM 3117 C C . GLU A 1 451 ? 15.479 3.453 -0.490 1.00 86.50 451 GLU A C 1
ATOM 3119 O O . GLU A 1 451 ? 14.728 3.394 0.488 1.00 86.50 451 GLU A O 1
ATOM 3124 N N . VAL A 1 452 ? 15.915 2.352 -1.103 1.00 87.62 452 VAL A N 1
ATOM 3125 C CA . VAL A 1 452 ? 15.574 0.985 -0.683 1.00 87.62 452 VAL A CA 1
ATOM 3126 C C . VAL A 1 452 ? 16.844 0.154 -0.550 1.00 87.62 452 VAL A C 1
ATOM 3128 O O . VAL A 1 452 ? 17.470 -0.229 -1.536 1.00 87.62 452 VAL A O 1
ATOM 3131 N N . ASN A 1 453 ? 17.189 -0.172 0.693 1.00 86.62 453 ASN A N 1
ATOM 3132 C CA . ASN A 1 453 ? 18.384 -0.920 1.048 1.00 86.62 453 ASN A CA 1
ATOM 3133 C C . ASN A 1 453 ? 18.027 -2.303 1.594 1.00 86.62 453 ASN A C 1
ATOM 3135 O O . ASN A 1 453 ? 17.649 -2.456 2.764 1.00 86.62 453 ASN A O 1
ATOM 3139 N N . TYR A 1 454 ? 18.177 -3.330 0.759 1.00 86.25 454 TYR A N 1
ATOM 3140 C CA . TYR A 1 454 ? 18.000 -4.720 1.177 1.00 86.25 454 TYR A CA 1
ATOM 3141 C C . TYR A 1 454 ? 19.100 -5.170 2.141 1.00 86.25 454 TYR A C 1
ATOM 3143 O O . TYR A 1 454 ? 20.222 -4.657 2.142 1.00 86.25 454 TYR A O 1
ATOM 3151 N N . ARG A 1 455 ? 18.791 -6.153 2.993 1.00 85.25 455 ARG A N 1
ATOM 3152 C CA . ARG A 1 455 ? 19.786 -6.773 3.883 1.00 85.25 455 ARG A CA 1
ATOM 3153 C C . ARG A 1 455 ? 20.907 -7.390 3.050 1.00 85.25 455 ARG A C 1
ATOM 3155 O O . ARG A 1 455 ? 20.655 -7.996 2.023 1.00 85.25 455 ARG A O 1
ATOM 3162 N N . THR A 1 456 ? 22.135 -7.365 3.556 1.00 77.31 456 THR A N 1
ATOM 3163 C CA . THR A 1 456 ? 23.307 -7.916 2.845 1.00 77.31 456 THR A CA 1
ATOM 3164 C C . THR A 1 456 ? 23.251 -9.425 2.584 1.00 77.31 456 THR A C 1
ATOM 3166 O O . THR A 1 456 ? 24.038 -9.941 1.800 1.00 77.31 456 THR A O 1
ATOM 3169 N N . ASN A 1 457 ? 22.365 -10.157 3.265 1.00 78.00 457 ASN A N 1
ATOM 3170 C CA . ASN A 1 457 ? 22.127 -11.584 3.046 1.00 78.00 457 ASN A CA 1
ATOM 3171 C C . ASN A 1 457 ? 20.911 -11.875 2.150 1.00 78.00 457 ASN A C 1
ATOM 3173 O O . ASN A 1 457 ? 20.589 -13.046 1.954 1.00 78.00 457 ASN A O 1
ATOM 3177 N N . VAL A 1 458 ? 20.222 -10.836 1.680 1.00 77.31 458 VAL A N 1
ATOM 3178 C CA . VAL A 1 458 ? 19.133 -10.895 0.709 1.00 77.31 458 VAL A CA 1
ATOM 3179 C C . VAL A 1 458 ? 19.698 -10.287 -0.566 1.00 77.31 458 VAL A C 1
ATOM 3181 O O . VAL A 1 458 ? 19.977 -9.094 -0.620 1.00 77.31 458 VAL A O 1
ATOM 3184 N N . MET A 1 459 ? 19.995 -11.142 -1.535 1.00 70.75 459 MET A N 1
ATOM 3185 C CA . MET A 1 459 ? 20.687 -10.774 -2.761 1.00 70.75 459 MET A CA 1
ATOM 3186 C C . MET A 1 459 ? 19.913 -11.367 -3.934 1.00 70.75 459 MET A C 1
ATOM 3188 O O . MET A 1 459 ? 19.374 -12.471 -3.820 1.00 70.75 459 MET A O 1
ATOM 3192 N N . GLY A 1 460 ? 19.840 -10.616 -5.027 1.00 75.12 460 GLY A N 1
ATOM 3193 C CA . GLY A 1 460 ? 19.246 -11.084 -6.270 1.00 75.12 460 GLY A CA 1
ATOM 3194 C C . GLY A 1 460 ? 17.715 -10.987 -6.336 1.00 75.12 460 GLY A C 1
ATOM 3195 O O . GLY A 1 460 ? 17.081 -11.716 -7.095 1.00 75.12 460 GLY A O 1
ATOM 3196 N N . GLU A 1 461 ? 17.111 -10.104 -5.541 1.00 83.44 461 GLU A N 1
ATOM 3197 C CA . GLU A 1 461 ? 15.657 -9.915 -5.512 1.00 83.44 461 GLU A CA 1
ATOM 3198 C C . GLU A 1 461 ? 15.151 -9.076 -6.694 1.00 83.44 461 GLU A C 1
ATOM 3200 O O . GLU A 1 461 ? 15.879 -8.262 -7.271 1.00 83.44 461 GLU A O 1
ATOM 3205 N N . GLU A 1 462 ? 13.875 -9.257 -7.029 1.00 88.25 462 GLU A N 1
ATOM 3206 C CA . GLU A 1 462 ? 13.133 -8.355 -7.909 1.00 88.25 462 GLU A CA 1
ATOM 3207 C C . GLU A 1 462 ? 12.383 -7.328 -7.057 1.00 88.25 462 GLU A C 1
ATOM 3209 O O . GLU A 1 462 ? 11.618 -7.690 -6.163 1.00 88.25 462 GLU A O 1
ATOM 3214 N N . LEU A 1 463 ? 12.579 -6.040 -7.341 1.00 89.12 463 LEU A N 1
ATOM 3215 C CA . LEU A 1 463 ? 11.806 -4.960 -6.739 1.00 89.12 463 LEU A CA 1
ATOM 3216 C C . LEU A 1 463 ? 10.852 -4.368 -7.769 1.00 89.12 463 LEU A C 1
ATOM 3218 O O . LEU A 1 463 ? 11.285 -3.778 -8.758 1.00 89.12 463 LEU A O 1
ATOM 3222 N N . THR A 1 464 ? 9.555 -4.449 -7.482 1.00 90.06 464 THR A N 1
ATOM 3223 C CA . THR A 1 464 ? 8.530 -3.706 -8.221 1.00 90.06 464 THR A CA 1
ATOM 3224 C C . THR A 1 464 ? 8.118 -2.455 -7.447 1.00 90.06 464 THR A C 1
ATOM 3226 O O . THR A 1 464 ? 7.752 -2.529 -6.270 1.00 90.06 464 THR A O 1
ATOM 3229 N N . ILE A 1 465 ? 8.156 -1.305 -8.126 1.00 88.44 465 ILE A N 1
ATOM 3230 C CA . ILE A 1 465 ? 7.677 -0.019 -7.613 1.00 88.44 465 ILE A CA 1
ATOM 3231 C C . ILE A 1 465 ? 6.507 0.464 -8.479 1.00 88.44 465 ILE A C 1
ATOM 3233 O O . ILE A 1 465 ? 6.687 0.884 -9.623 1.00 88.44 465 ILE A O 1
ATOM 3237 N N . ASP A 1 466 ? 5.302 0.434 -7.914 1.00 88.25 466 ASP A N 1
ATOM 3238 C CA . ASP A 1 466 ? 4.052 0.872 -8.531 1.00 88.25 466 ASP A CA 1
ATOM 3239 C C . ASP A 1 466 ? 3.730 2.332 -8.179 1.00 88.25 466 ASP A C 1
ATOM 3241 O O . ASP A 1 466 ? 3.100 2.674 -7.174 1.00 88.25 466 ASP A O 1
ATOM 3245 N N . LEU A 1 467 ? 4.124 3.244 -9.057 1.00 81.75 467 LEU A N 1
ATOM 3246 C CA . LEU A 1 467 ? 3.938 4.676 -8.882 1.00 81.75 467 LEU A CA 1
ATOM 3247 C C . LEU A 1 467 ? 2.623 5.124 -9.533 1.00 81.75 467 LEU A C 1
ATOM 3249 O O . LEU A 1 467 ? 2.518 5.372 -10.738 1.00 81.75 467 LEU A O 1
ATOM 3253 N N . GLY A 1 468 ? 1.587 5.269 -8.702 1.00 76.25 468 GLY A N 1
ATOM 3254 C CA . GLY A 1 468 ? 0.297 5.835 -9.100 1.00 76.25 468 GLY A CA 1
ATOM 3255 C C . GLY A 1 468 ? 0.359 7.334 -9.417 1.00 76.25 468 GLY A C 1
ATOM 3256 O O . GLY A 1 468 ? -0.554 7.864 -10.052 1.00 76.25 468 GLY A O 1
ATOM 3257 N N . ARG A 1 469 ? 1.429 8.034 -9.008 1.00 70.31 469 ARG A N 1
ATOM 3258 C CA . ARG A 1 469 ? 1.697 9.461 -9.275 1.00 70.31 469 ARG A CA 1
ATOM 3259 C C . ARG A 1 469 ? 3.200 9.734 -9.429 1.00 70.31 469 ARG A C 1
ATOM 3261 O O . ARG A 1 469 ? 4.023 8.916 -9.041 1.00 70.31 469 ARG A O 1
ATOM 3268 N N . ALA A 1 470 ? 3.548 10.895 -9.991 1.00 60.69 470 ALA A N 1
ATOM 3269 C CA . ALA A 1 470 ? 4.937 11.311 -10.201 1.00 60.69 470 ALA A CA 1
ATOM 3270 C C . ALA A 1 470 ? 5.705 11.548 -8.885 1.00 60.69 470 ALA A C 1
ATOM 3272 O O . ALA A 1 470 ? 5.163 12.179 -7.983 1.00 60.69 470 ALA A O 1
ATOM 3273 N N . MET A 1 471 ? 6.975 11.138 -8.817 1.00 70.75 471 MET A N 1
ATOM 3274 C CA . MET A 1 471 ? 8.000 11.693 -7.933 1.00 70.75 471 MET A CA 1
ATOM 3275 C C . MET A 1 471 ? 8.186 13.188 -8.240 1.00 70.75 471 MET A C 1
ATOM 3277 O O . MET A 1 471 ? 8.162 13.606 -9.400 1.00 70.75 471 MET A O 1
ATOM 3281 N N . THR A 1 472 ? 8.292 14.012 -7.200 1.00 60.91 472 THR A N 1
ATOM 3282 C CA . THR A 1 472 ? 8.224 15.485 -7.289 1.00 60.91 472 THR A CA 1
ATOM 3283 C C . THR A 1 472 ? 9.530 16.198 -6.938 1.00 60.91 472 THR A C 1
ATOM 3285 O O . THR A 1 472 ? 9.532 17.420 -6.768 1.00 60.91 472 THR A O 1
ATOM 3288 N N . GLY A 1 473 ? 10.639 15.468 -6.806 1.00 57.72 473 GLY A N 1
ATOM 3289 C CA . GLY A 1 473 ? 11.945 16.066 -6.539 1.00 57.72 473 GLY A CA 1
ATOM 3290 C C . GLY A 1 473 ? 12.405 17.019 -7.651 1.00 57.72 473 GLY A C 1
ATOM 3291 O O . GLY A 1 473 ? 12.068 16.868 -8.824 1.00 57.72 473 GLY A O 1
ATOM 3292 N N . THR A 1 474 ? 13.149 18.063 -7.277 1.00 48.62 474 THR A N 1
ATOM 3293 C CA . THR A 1 474 ? 13.759 18.998 -8.237 1.00 48.62 474 THR A CA 1
ATOM 3294 C C . THR A 1 474 ? 15.186 18.544 -8.528 1.00 48.62 474 THR A C 1
ATOM 3296 O O . THR A 1 474 ? 16.015 18.544 -7.622 1.00 48.62 474 THR A O 1
ATOM 3299 N N . ALA A 1 475 ? 15.483 18.209 -9.784 1.00 42.78 475 ALA A N 1
ATOM 3300 C CA . ALA A 1 475 ? 16.823 17.813 -10.216 1.00 42.78 475 ALA A CA 1
ATOM 3301 C C . ALA A 1 475 ? 17.890 18.881 -9.873 1.00 42.78 475 ALA A C 1
ATOM 3303 O O . ALA A 1 475 ? 17.695 20.071 -10.143 1.00 42.78 475 ALA A O 1
ATOM 3304 N N . GLY A 1 476 ? 19.038 18.460 -9.324 1.00 41.78 476 GLY A N 1
ATOM 3305 C CA . GLY A 1 476 ? 20.249 19.292 -9.203 1.00 41.78 476 GLY A CA 1
ATOM 3306 C C . GLY A 1 476 ? 20.671 19.737 -7.795 1.00 41.78 476 GLY A C 1
ATOM 3307 O O . GLY A 1 476 ? 21.653 20.471 -7.665 1.00 41.78 476 GLY A O 1
ATOM 3308 N N . THR A 1 477 ? 19.993 19.301 -6.734 1.00 36.81 477 THR A N 1
ATOM 3309 C CA . THR A 1 477 ? 20.576 19.267 -5.381 1.00 36.81 477 THR A CA 1
ATOM 3310 C C . THR A 1 477 ? 21.133 17.871 -5.128 1.00 36.81 477 THR A C 1
ATOM 3312 O O . THR A 1 477 ? 20.605 16.916 -5.668 1.00 36.81 477 THR A O 1
ATOM 3315 N N . THR A 1 478 ? 22.177 17.718 -4.312 1.00 38.12 478 THR A N 1
ATOM 3316 C CA . THR A 1 478 ? 22.793 16.416 -3.950 1.00 38.12 478 THR A CA 1
ATOM 3317 C C . THR A 1 478 ? 21.859 15.433 -3.209 1.00 38.12 478 THR A C 1
ATOM 3319 O O . THR A 1 478 ? 22.359 14.486 -2.630 1.00 38.12 478 THR A O 1
ATOM 3322 N N . ASN A 1 479 ? 20.558 15.731 -3.170 1.00 43.69 479 ASN A N 1
ATOM 3323 C CA . ASN A 1 479 ? 19.421 15.044 -2.551 1.00 43.69 479 ASN A CA 1
ATOM 3324 C C . ASN A 1 479 ? 18.184 15.508 -3.350 1.00 43.69 479 ASN A C 1
ATOM 3326 O O . ASN A 1 479 ? 17.485 16.428 -2.910 1.00 43.69 479 ASN A O 1
ATOM 3330 N N . GLY A 1 480 ? 18.050 15.113 -4.614 1.00 42.38 480 GLY A N 1
ATOM 3331 C CA . GLY A 1 480 ? 17.106 15.760 -5.522 1.00 42.38 480 GLY A CA 1
ATOM 3332 C C . GLY A 1 480 ? 16.329 14.777 -6.370 1.00 42.38 480 GLY A C 1
ATOM 3333 O O . GLY A 1 480 ? 16.649 14.634 -7.539 1.00 42.38 480 GLY A O 1
ATOM 3334 N N . GLY A 1 481 ? 15.243 14.211 -5.847 1.00 54.28 481 GLY A N 1
ATOM 3335 C CA . GLY A 1 481 ? 14.340 13.374 -6.636 1.00 54.28 481 GLY A CA 1
ATOM 3336 C C . GLY A 1 481 ? 14.849 11.970 -6.920 1.00 54.28 481 GLY A C 1
ATOM 3337 O O . GLY A 1 481 ? 14.326 11.334 -7.835 1.00 54.28 481 GLY A O 1
ATOM 3338 N N . ASP A 1 482 ? 15.903 11.538 -6.236 1.00 70.25 482 ASP A N 1
ATOM 3339 C CA . ASP A 1 482 ? 16.687 10.375 -6.636 1.00 70.25 482 ASP A CA 1
ATOM 3340 C C . ASP A 1 482 ? 15.986 9.075 -6.203 1.00 70.25 482 ASP A C 1
ATOM 3342 O O . ASP A 1 482 ? 15.344 9.008 -5.147 1.00 70.25 482 ASP A O 1
ATOM 3346 N N . LEU A 1 483 ? 16.077 8.054 -7.058 1.00 81.62 483 LEU A N 1
ATOM 3347 C CA . LEU A 1 483 ? 15.755 6.674 -6.704 1.00 81.62 483 LEU A CA 1
ATOM 3348 C C . LEU A 1 483 ? 17.077 5.957 -6.459 1.00 81.62 483 LEU A C 1
ATOM 3350 O O . LEU A 1 483 ? 17.876 5.837 -7.383 1.00 81.62 483 LEU A O 1
ATOM 3354 N N . GLU A 1 484 ? 17.283 5.476 -5.242 1.00 83.38 484 GLU A N 1
ATOM 3355 C CA . GLU A 1 484 ? 18.455 4.702 -4.854 1.00 83.38 484 GLU A CA 1
ATOM 3356 C C . GLU A 1 484 ? 18.018 3.314 -4.391 1.00 83.38 484 GLU A C 1
ATOM 3358 O O . GLU A 1 484 ? 17.164 3.166 -3.517 1.00 83.38 484 GLU A O 1
ATOM 3363 N N . VAL A 1 485 ? 18.571 2.272 -5.000 1.00 82.12 485 VAL A N 1
ATOM 3364 C CA . VAL A 1 485 ? 18.261 0.887 -4.631 1.00 82.12 485 VAL A CA 1
ATOM 3365 C C . VAL A 1 485 ? 19.541 0.069 -4.542 1.00 82.12 485 VAL A C 1
ATOM 3367 O O . VAL A 1 485 ? 20.435 0.232 -5.370 1.00 82.12 485 VAL A O 1
ATOM 3370 N N . THR A 1 486 ? 19.649 -0.814 -3.549 1.00 80.69 486 THR A N 1
ATOM 3371 C CA . THR A 1 486 ? 20.837 -1.666 -3.352 1.00 80.69 486 THR A CA 1
ATOM 3372 C C . THR A 1 486 ? 20.472 -3.146 -3.196 1.00 80.69 486 THR A C 1
ATOM 3374 O O . THR A 1 486 ? 19.419 -3.477 -2.646 1.00 80.69 486 THR A O 1
ATOM 3377 N N . ASN A 1 487 ? 21.365 -4.035 -3.658 1.00 78.06 487 ASN A N 1
ATOM 3378 C CA . ASN A 1 487 ? 21.274 -5.508 -3.583 1.00 78.06 487 ASN A CA 1
ATOM 3379 C C . ASN A 1 487 ? 20.093 -6.147 -4.351 1.00 78.06 487 ASN A C 1
ATOM 3381 O O . ASN A 1 487 ? 19.439 -7.061 -3.843 1.00 78.06 487 ASN A O 1
ATOM 3385 N N . LEU A 1 488 ? 19.817 -5.688 -5.574 1.00 79.94 488 LEU A N 1
ATOM 3386 C CA . LEU A 1 488 ? 18.733 -6.192 -6.433 1.00 79.94 488 LEU A CA 1
ATOM 3387 C C . LEU A 1 488 ? 19.273 -6.925 -7.659 1.00 79.94 488 LEU A C 1
ATOM 3389 O O . LEU A 1 488 ? 20.278 -6.495 -8.200 1.00 79.94 488 LEU A O 1
ATOM 3393 N N . ASN A 1 489 ? 18.554 -7.939 -8.152 1.00 85.50 489 ASN A N 1
ATOM 3394 C CA . ASN A 1 489 ? 18.757 -8.507 -9.495 1.00 85.50 489 ASN A CA 1
ATOM 3395 C C . ASN A 1 489 ? 17.963 -7.739 -10.557 1.00 85.50 489 ASN A C 1
ATOM 3397 O O . ASN A 1 489 ? 18.436 -7.531 -11.672 1.00 85.50 489 ASN A O 1
ATOM 3401 N N . SER A 1 490 ? 16.734 -7.334 -10.223 1.00 88.56 490 SER A N 1
ATOM 3402 C CA . SER A 1 490 ? 15.855 -6.638 -11.159 1.00 88.56 490 SER A CA 1
ATOM 3403 C C . SER A 1 490 ? 15.085 -5.507 -10.492 1.00 88.56 490 SER A C 1
ATOM 3405 O O . SER A 1 490 ? 14.591 -5.644 -9.372 1.00 88.56 490 SER A O 1
ATOM 3407 N N . LEU A 1 491 ? 14.972 -4.391 -11.209 1.00 89.38 491 LEU A N 1
ATOM 3408 C CA . LEU A 1 491 ? 14.138 -3.256 -10.844 1.00 89.38 491 LEU A CA 1
ATOM 3409 C C . LEU A 1 491 ? 13.056 -3.057 -11.907 1.00 89.38 491 LEU A C 1
ATOM 3411 O O . LEU A 1 491 ? 13.359 -2.831 -13.081 1.00 89.38 491 LEU A O 1
ATOM 3415 N N . VAL A 1 492 ? 11.796 -3.083 -11.477 1.00 91.75 492 VAL A N 1
ATOM 3416 C CA . VAL A 1 492 ? 10.624 -2.804 -12.309 1.00 91.75 492 VAL A CA 1
ATOM 3417 C C . VAL A 1 492 ? 9.932 -1.544 -11.799 1.00 91.75 492 VAL A C 1
ATOM 3419 O O . VAL A 1 492 ? 9.427 -1.501 -10.678 1.00 91.75 492 VAL A O 1
ATOM 3422 N N . LEU A 1 493 ? 9.877 -0.509 -12.636 1.00 89.81 493 LEU A N 1
ATOM 3423 C CA . LEU A 1 493 ? 9.171 0.739 -12.357 1.00 89.81 493 LEU A CA 1
ATOM 3424 C C . LEU A 1 493 ? 7.881 0.803 -13.171 1.00 89.81 493 LEU A C 1
ATOM 3426 O O . LEU A 1 493 ? 7.910 0.914 -14.396 1.00 89.81 493 LEU A O 1
ATOM 3430 N N . ASN A 1 494 ? 6.740 0.783 -12.491 1.00 90.38 494 ASN A N 1
ATOM 3431 C CA . ASN A 1 494 ? 5.428 0.886 -13.115 1.00 90.38 494 ASN A CA 1
ATOM 3432 C C . ASN A 1 494 ? 4.818 2.259 -12.838 1.00 90.38 494 ASN A C 1
ATOM 3434 O O . ASN A 1 494 ? 4.503 2.609 -11.704 1.00 90.38 494 ASN A O 1
ATOM 3438 N N . PHE A 1 495 ? 4.573 3.028 -13.889 1.00 86.31 495 PHE A N 1
ATOM 3439 C CA . PHE A 1 495 ? 3.925 4.329 -13.824 1.00 86.31 495 PHE A CA 1
ATOM 3440 C C . PHE A 1 495 ? 2.474 4.208 -14.274 1.00 86.31 495 PHE A C 1
ATOM 3442 O O . PHE A 1 495 ? 2.192 3.979 -15.447 1.00 86.31 495 PHE A O 1
ATOM 3449 N N . ASN A 1 496 ? 1.540 4.391 -13.340 1.00 85.44 496 ASN A N 1
ATOM 3450 C CA . ASN A 1 496 ? 0.097 4.233 -13.573 1.00 85.44 496 ASN A CA 1
ATOM 3451 C C . ASN A 1 496 ? -0.669 5.579 -13.519 1.00 85.44 496 ASN A C 1
ATOM 3453 O O . ASN A 1 496 ? -1.901 5.622 -13.535 1.00 85.44 496 ASN A O 1
ATOM 3457 N N . ALA A 1 497 ? 0.049 6.706 -13.446 1.00 73.12 497 ALA A N 1
ATOM 3458 C CA . ALA A 1 497 ? -0.521 8.030 -13.198 1.00 73.12 497 ALA A CA 1
ATOM 3459 C C . ALA A 1 497 ? -1.344 8.601 -14.372 1.00 73.12 497 ALA A C 1
ATOM 3461 O O . ALA A 1 497 ? -0.865 8.733 -15.496 1.00 73.12 497 ALA A O 1
ATOM 3462 N N . SER A 1 498 ? -2.576 9.044 -14.092 1.00 63.78 498 SER A N 1
ATOM 3463 C CA . SER A 1 498 ? -3.518 9.597 -15.092 1.00 63.78 498 SER A CA 1
ATOM 3464 C C . SER A 1 498 ? -3.426 11.120 -15.322 1.00 63.78 498 SER A C 1
ATOM 3466 O O . SER A 1 498 ? -4.265 11.688 -16.017 1.00 63.78 498 SER A O 1
ATOM 3468 N N . ALA A 1 499 ? -2.454 11.828 -14.736 1.00 55.56 499 ALA A N 1
ATOM 3469 C CA . ALA A 1 499 ? -2.341 13.287 -14.867 1.00 55.56 499 ALA A CA 1
ATOM 3470 C C . ALA A 1 499 ? -0.944 13.718 -15.335 1.00 55.56 499 ALA A C 1
ATOM 3472 O O . ALA A 1 499 ? 0.054 13.125 -14.942 1.00 55.56 499 ALA A O 1
ATOM 3473 N N . ALA A 1 500 ? -0.899 14.776 -16.153 1.00 47.38 500 ALA A N 1
ATOM 3474 C CA . ALA A 1 500 ? 0.285 15.366 -16.786 1.00 47.38 500 ALA A CA 1
ATOM 3475 C C . ALA A 1 500 ? 1.252 16.053 -15.796 1.00 47.38 500 ALA A C 1
ATOM 3477 O O . ALA A 1 500 ? 1.532 17.247 -15.895 1.00 47.38 500 ALA A O 1
ATOM 3478 N N . SER A 1 501 ? 1.739 15.317 -14.806 1.00 49.38 501 SER A N 1
ATOM 3479 C CA . SER A 1 501 ? 2.937 15.676 -14.057 1.00 49.38 501 SER A CA 1
ATOM 3480 C C . SER A 1 501 ? 4.103 14.977 -14.735 1.00 49.38 501 SER A C 1
ATOM 3482 O O . SER A 1 501 ? 4.148 13.752 -14.680 1.00 49.38 501 SER A O 1
ATOM 3484 N N . ASN A 1 502 ? 4.997 15.739 -15.378 1.00 52.81 502 ASN A N 1
ATOM 3485 C CA . ASN A 1 502 ? 6.301 15.233 -15.803 1.00 52.81 502 ASN A CA 1
ATOM 3486 C C . ASN A 1 502 ? 6.943 14.601 -14.574 1.00 52.81 502 ASN A C 1
ATOM 3488 O O . ASN A 1 502 ? 7.335 15.316 -13.648 1.00 52.81 502 ASN A O 1
ATOM 3492 N N . LEU A 1 503 ? 6.953 13.276 -14.524 1.00 58.28 503 LEU A N 1
ATOM 3493 C CA . LEU A 1 503 ? 7.715 12.576 -13.518 1.00 58.28 503 LEU A CA 1
ATOM 3494 C C . LEU A 1 503 ? 9.171 12.843 -13.851 1.00 58.28 503 LEU A C 1
ATOM 3496 O O . LEU A 1 503 ? 9.595 12.476 -14.931 1.00 58.28 503 LEU A O 1
ATOM 3500 N N . ASN A 1 504 ? 9.895 13.513 -12.971 1.00 61.41 504 ASN A N 1
ATOM 3501 C CA . ASN A 1 504 ? 11.332 13.653 -13.106 1.00 61.41 504 ASN A CA 1
ATOM 3502 C C . ASN A 1 504 ? 11.924 12.813 -11.988 1.00 61.41 504 ASN A C 1
ATOM 3504 O O . ASN A 1 504 ? 11.879 13.235 -10.831 1.00 61.41 504 ASN A O 1
ATOM 3508 N N . THR A 1 505 ? 12.391 11.610 -12.305 1.00 61.19 505 THR A N 1
ATOM 3509 C CA . THR A 1 505 ? 13.341 10.984 -11.390 1.00 61.19 505 THR A CA 1
ATOM 3510 C C . THR A 1 505 ? 14.610 11.822 -11.490 1.00 61.19 505 THR A C 1
ATOM 3512 O O . THR A 1 505 ? 14.997 12.244 -12.581 1.00 61.19 505 THR A O 1
ATOM 3515 N N . GLY A 1 506 ? 15.255 12.109 -10.368 1.00 62.09 506 GLY A N 1
ATOM 3516 C CA . GLY A 1 506 ? 16.643 12.546 -10.389 1.00 62.09 506 GLY A CA 1
ATOM 3517 C C . GLY A 1 506 ? 17.535 11.463 -11.008 1.00 62.09 506 GLY A C 1
ATOM 3518 O O . GLY A 1 506 ? 17.107 10.668 -11.854 1.00 62.09 506 GLY A O 1
ATOM 3519 N N . GLY A 1 507 ? 18.792 11.400 -10.583 1.00 69.19 507 GLY A N 1
ATOM 3520 C CA . GLY A 1 507 ? 19.596 10.223 -10.900 1.00 69.19 507 GLY A CA 1
ATOM 3521 C C . GLY A 1 507 ? 18.877 8.961 -10.412 1.00 69.19 507 GLY A C 1
ATOM 3522 O O . GLY A 1 507 ? 18.304 8.951 -9.322 1.00 69.19 507 GLY A O 1
ATOM 3523 N N . ILE A 1 508 ? 18.871 7.912 -11.233 1.00 78.31 508 ILE A N 1
ATOM 3524 C CA . ILE A 1 508 ? 18.506 6.575 -10.761 1.00 78.31 508 ILE A CA 1
ATOM 3525 C C . ILE A 1 508 ? 19.825 5.897 -10.421 1.00 78.31 508 ILE A C 1
ATOM 3527 O O . ILE A 1 508 ? 20.611 5.594 -11.320 1.00 78.31 508 ILE A O 1
ATOM 3531 N N . LEU A 1 509 ? 20.081 5.745 -9.125 1.00 75.81 509 LEU A N 1
ATOM 3532 C CA . LEU A 1 509 ? 21.264 5.092 -8.595 1.00 75.81 509 LEU A CA 1
ATOM 3533 C C . LEU A 1 509 ? 20.915 3.643 -8.294 1.00 75.81 509 LEU A C 1
ATOM 3535 O O . LEU A 1 509 ? 20.125 3.341 -7.399 1.00 75.81 509 LEU A O 1
ATOM 3539 N N . VAL A 1 510 ? 21.512 2.746 -9.060 1.00 75.19 510 VAL A N 1
ATOM 3540 C CA . VAL A 1 510 ? 21.306 1.313 -8.902 1.00 75.19 510 VAL A CA 1
ATOM 3541 C C . VAL A 1 510 ? 22.592 0.705 -8.357 1.00 75.19 510 VAL A C 1
ATOM 3543 O O . VAL A 1 510 ? 23.663 0.959 -8.892 1.00 75.19 510 VAL A O 1
ATOM 3546 N N . ASP A 1 511 ? 22.469 -0.051 -7.269 1.00 68.06 511 ASP A N 1
ATOM 3547 C CA . ASP A 1 511 ? 23.561 -0.695 -6.531 1.00 68.06 511 ASP A CA 1
ATOM 3548 C C . ASP A 1 511 ? 24.649 0.260 -6.004 1.00 68.06 511 ASP A C 1
ATOM 3550 O O . ASP A 1 511 ? 25.842 0.103 -6.232 1.00 68.06 511 ASP A O 1
ATOM 3554 N N . ALA A 1 512 ? 24.249 1.259 -5.217 1.00 59.50 512 ALA A N 1
ATOM 3555 C CA . ALA A 1 512 ? 25.143 2.301 -4.714 1.00 59.50 512 ALA A CA 1
ATOM 3556 C C . ALA A 1 512 ? 26.293 1.857 -3.769 1.00 59.50 512 ALA A C 1
ATOM 3558 O O . ALA A 1 512 ? 27.044 2.704 -3.263 1.00 59.50 512 ALA A O 1
ATOM 3559 N N . THR A 1 513 ? 26.480 0.555 -3.505 1.00 57.38 513 THR A N 1
ATOM 3560 C CA . THR A 1 513 ? 27.444 0.068 -2.505 1.00 57.38 513 THR A CA 1
ATOM 3561 C C . THR A 1 513 ? 28.668 -0.603 -3.136 1.00 57.38 513 THR A C 1
ATOM 3563 O O . THR A 1 513 ? 28.615 -1.696 -3.676 1.00 57.38 513 THR A O 1
ATOM 3566 N N . ALA A 1 514 ? 29.843 0.001 -2.950 1.00 46.38 514 ALA A N 1
ATOM 3567 C CA . ALA A 1 514 ? 31.095 -0.357 -3.631 1.00 46.38 514 ALA A CA 1
ATOM 3568 C C . ALA A 1 514 ? 31.765 -1.714 -3.271 1.00 46.38 514 ALA A C 1
ATOM 3570 O O . ALA A 1 514 ? 32.967 -1.863 -3.518 1.00 46.38 514 ALA A O 1
ATOM 3571 N N . ALA A 1 515 ? 31.095 -2.690 -2.644 1.00 50.28 515 ALA A N 1
ATOM 3572 C CA . ALA A 1 515 ? 31.768 -3.943 -2.273 1.00 50.28 515 ALA A CA 1
ATOM 3573 C C . ALA A 1 515 ? 30.840 -5.139 -1.972 1.00 50.28 515 ALA A C 1
ATOM 3575 O O . ALA A 1 515 ? 30.546 -5.417 -0.809 1.00 50.28 515 ALA A O 1
ATOM 3576 N N . GLY A 1 516 ? 30.556 -5.955 -2.992 1.00 50.81 516 GLY A N 1
ATOM 3577 C CA . GLY A 1 516 ? 30.270 -7.388 -2.817 1.00 50.81 516 GLY A CA 1
ATOM 3578 C C . GLY A 1 516 ? 28.799 -7.798 -2.762 1.00 50.81 516 GLY A C 1
ATOM 3579 O O . GLY A 1 516 ? 28.477 -8.734 -2.030 1.00 50.81 516 GLY A O 1
ATOM 3580 N N . THR A 1 517 ? 27.944 -7.117 -3.514 1.00 51.09 517 THR A N 1
ATOM 3581 C CA . THR A 1 517 ? 26.490 -7.304 -3.569 1.00 51.09 517 THR A CA 1
ATOM 3582 C C . THR A 1 517 ? 26.066 -7.847 -4.946 1.00 51.09 517 THR A C 1
ATOM 3584 O O . THR A 1 517 ? 26.853 -7.780 -5.888 1.00 51.09 517 THR A O 1
ATOM 3587 N N . ASP A 1 518 ? 24.899 -8.503 -5.044 1.00 55.91 518 ASP A N 1
ATOM 3588 C CA . ASP A 1 518 ? 24.342 -8.929 -6.336 1.00 55.91 518 ASP A CA 1
ATOM 3589 C C . ASP A 1 518 ? 23.881 -7.664 -7.034 1.00 55.91 518 ASP A C 1
ATOM 3591 O O . ASP A 1 518 ? 23.228 -6.817 -6.411 1.00 55.91 518 ASP A O 1
ATOM 3595 N N . VAL A 1 519 ? 24.251 -7.555 -8.301 1.00 66.12 519 VAL A N 1
ATOM 3596 C CA . VAL A 1 519 ? 24.089 -6.322 -9.044 1.00 66.12 519 VAL A CA 1
ATOM 3597 C C . VAL A 1 519 ? 22.820 -6.379 -9.869 1.00 66.12 519 VAL A C 1
ATOM 3599 O O . VAL A 1 519 ? 22.400 -7.442 -10.322 1.00 66.12 519 VAL A O 1
ATOM 3602 N N . THR A 1 520 ? 22.183 -5.228 -10.045 1.00 72.88 520 THR A N 1
ATOM 3603 C CA . THR A 1 520 ? 20.958 -5.151 -10.834 1.00 72.88 520 THR A CA 1
ATOM 3604 C C . THR A 1 520 ? 21.283 -5.333 -12.300 1.00 72.88 520 THR A C 1
ATOM 3606 O O . THR A 1 520 ? 21.844 -4.448 -12.939 1.00 72.88 520 THR A O 1
ATOM 3609 N N . GLU A 1 521 ? 20.888 -6.487 -12.817 1.00 85.31 521 GLU A N 1
ATOM 3610 C CA . GLU A 1 521 ? 21.090 -6.887 -14.201 1.00 85.31 521 GLU A CA 1
ATOM 3611 C C . GLU A 1 521 ? 19.969 -6.330 -15.090 1.00 85.31 521 GLU A C 1
ATOM 3613 O O . GLU A 1 521 ? 20.228 -5.835 -16.184 1.00 85.31 521 GLU A O 1
ATOM 3618 N N . ILE A 1 522 ? 18.719 -6.343 -14.610 1.00 88.50 522 ILE A N 1
ATOM 3619 C CA . ILE A 1 522 ? 17.545 -6.011 -15.430 1.00 88.50 522 ILE A CA 1
ATOM 3620 C C . ILE A 1 522 ? 16.857 -4.741 -14.925 1.00 88.50 522 ILE A C 1
ATOM 3622 O O . ILE A 1 522 ? 16.319 -4.714 -13.814 1.00 88.50 522 ILE A O 1
ATOM 3626 N N . PHE A 1 523 ? 16.770 -3.724 -15.783 1.00 91.38 523 PHE A N 1
ATOM 3627 C CA . PHE A 1 523 ? 16.037 -2.485 -15.532 1.00 91.38 523 PHE A CA 1
ATOM 3628 C C . PHE A 1 523 ? 14.823 -2.362 -16.463 1.00 91.38 523 PHE A C 1
ATOM 3630 O O . PHE A 1 523 ? 14.961 -2.252 -17.682 1.00 91.38 523 PHE A O 1
ATOM 3637 N N . THR A 1 524 ? 13.617 -2.366 -15.892 1.00 93.69 524 THR A N 1
ATOM 3638 C CA . THR A 1 524 ? 12.356 -2.268 -16.642 1.00 93.69 524 THR A CA 1
ATOM 3639 C C . THR A 1 524 ? 11.551 -1.041 -16.235 1.00 93.69 52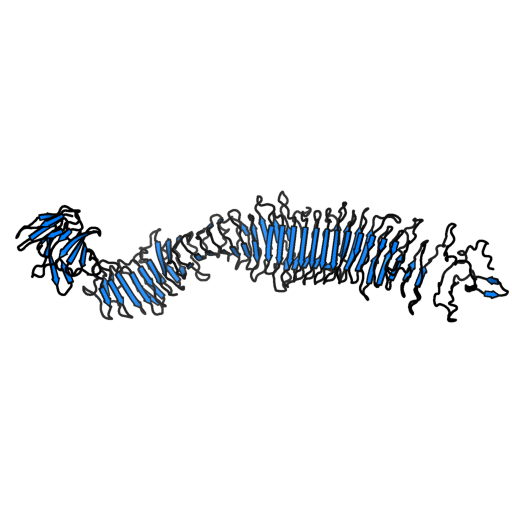4 THR A C 1
ATOM 3641 O O . THR A 1 524 ? 11.321 -0.796 -15.053 1.00 93.69 524 THR A O 1
ATOM 3644 N N . VAL A 1 525 ? 11.036 -0.310 -17.223 1.00 92.88 525 VAL A N 1
ATOM 3645 C CA . VAL A 1 525 ? 10.124 0.822 -17.036 1.00 92.88 525 VAL A CA 1
ATOM 3646 C C . VAL A 1 525 ? 8.856 0.615 -17.850 1.00 92.88 525 VAL A C 1
ATOM 3648 O O . VAL A 1 525 ? 8.904 0.488 -19.070 1.00 92.88 525 VAL A O 1
ATOM 3651 N N . ASN A 1 526 ? 7.704 0.674 -17.188 1.00 93.94 526 ASN A N 1
ATOM 3652 C CA . ASN A 1 526 ? 6.388 0.601 -17.810 1.00 93.94 526 ASN A CA 1
ATOM 3653 C C . ASN A 1 526 ? 5.620 1.900 -17.566 1.00 93.94 526 ASN A C 1
ATOM 3655 O O . ASN A 1 526 ? 5.265 2.203 -16.431 1.00 93.94 526 ASN A O 1
ATOM 3659 N N . ASN A 1 527 ? 5.305 2.656 -18.617 1.00 92.00 527 ASN A N 1
ATOM 3660 C CA . ASN A 1 527 ? 4.404 3.801 -18.531 1.00 92.00 527 ASN A CA 1
ATOM 3661 C C . ASN A 1 527 ? 2.998 3.445 -19.029 1.00 92.00 527 ASN A C 1
ATOM 3663 O O . ASN A 1 527 ? 2.652 3.609 -20.203 1.00 92.00 527 ASN A O 1
ATOM 3667 N N . ASN A 1 528 ? 2.188 2.947 -18.097 1.00 91.56 528 ASN A N 1
ATOM 3668 C CA . ASN A 1 528 ? 0.789 2.581 -18.308 1.00 91.56 528 ASN A CA 1
ATOM 3669 C C . ASN A 1 528 ? -0.167 3.763 -18.093 1.00 91.56 528 ASN A C 1
ATOM 3671 O O . ASN A 1 528 ? -1.334 3.680 -18.485 1.00 91.56 528 ASN A O 1
ATOM 3675 N N . GLY A 1 529 ? 0.308 4.850 -17.479 1.00 88.19 529 GLY A N 1
ATOM 3676 C CA . GLY A 1 529 ? -0.433 6.085 -17.252 1.00 88.19 529 GLY A CA 1
ATOM 3677 C C . GLY A 1 529 ? -0.302 7.083 -18.403 1.00 88.19 529 GLY A C 1
ATOM 3678 O O . GLY A 1 529 ? 0.670 7.091 -19.141 1.00 88.19 529 GLY A O 1
ATOM 3679 N N . THR A 1 530 ? -1.265 7.993 -18.542 1.00 87.00 530 THR A N 1
ATOM 3680 C CA . THR A 1 530 ? -1.281 8.977 -19.642 1.00 87.00 530 THR A CA 1
ATOM 3681 C C . THR A 1 530 ? -0.273 10.125 -19.474 1.00 87.00 530 THR A C 1
ATOM 3683 O O . THR A 1 530 ? -0.165 10.979 -20.353 1.00 87.00 530 THR A O 1
ATOM 3686 N N . GLY A 1 531 ? 0.392 10.231 -18.319 1.00 84.81 531 GLY A N 1
ATOM 3687 C CA . GLY A 1 531 ? 1.407 11.254 -18.045 1.00 84.81 531 GLY A CA 1
ATOM 3688 C C . GLY A 1 531 ? 2.756 10.928 -18.693 1.00 84.81 531 GLY A C 1
ATOM 3689 O O . GLY A 1 531 ? 3.103 9.765 -18.852 1.00 84.81 531 GLY A O 1
ATOM 3690 N N . ALA A 1 532 ? 3.534 11.949 -19.060 1.00 85.69 532 ALA A N 1
ATOM 3691 C CA . ALA A 1 532 ? 4.904 11.745 -19.529 1.00 85.69 532 ALA A CA 1
ATOM 3692 C C . ALA A 1 532 ? 5.853 11.463 -18.352 1.00 85.69 532 ALA A C 1
ATOM 3694 O O . ALA A 1 532 ? 5.765 12.108 -17.301 1.00 85.69 532 ALA A O 1
ATOM 3695 N N . VAL A 1 533 ? 6.778 10.532 -18.559 1.00 84.50 533 VAL A N 1
ATOM 3696 C CA . VAL A 1 533 ? 7.839 10.168 -17.621 1.00 84.50 533 VAL A CA 1
ATOM 3697 C C . VAL A 1 533 ? 9.170 10.655 -18.165 1.00 84.50 533 VAL A C 1
ATOM 3699 O O . VAL A 1 533 ? 9.476 10.433 -19.326 1.00 84.50 533 VAL A O 1
ATOM 3702 N N . THR A 1 534 ? 9.952 11.328 -17.335 1.00 84.69 534 THR A N 1
ATOM 3703 C CA . THR A 1 534 ? 11.340 11.711 -17.578 1.00 84.69 534 THR A CA 1
ATOM 3704 C C . THR A 1 534 ? 12.220 10.979 -16.575 1.00 84.69 534 THR A C 1
ATOM 3706 O O . THR A 1 534 ? 12.134 11.208 -15.368 1.00 84.69 534 THR A O 1
ATOM 3709 N N . LEU A 1 535 ? 13.046 10.079 -17.085 1.00 81.88 535 LEU A N 1
ATOM 3710 C CA . LEU A 1 535 ? 14.073 9.404 -16.316 1.00 81.88 535 LEU A CA 1
ATOM 3711 C C . LEU A 1 535 ? 15.323 10.283 -16.351 1.00 81.88 535 LEU A C 1
ATOM 3713 O O . LEU A 1 535 ? 15.737 10.742 -17.419 1.00 81.88 535 LEU A O 1
ATOM 3717 N N . GLY A 1 536 ? 15.914 10.542 -15.190 1.00 77.19 536 GLY A N 1
ATOM 3718 C CA . GLY A 1 536 ? 17.267 11.081 -15.127 1.00 77.19 536 GLY A CA 1
ATOM 3719 C C . GLY A 1 536 ? 18.300 10.080 -15.652 1.00 77.19 536 GLY A C 1
ATOM 3720 O O . GLY A 1 536 ? 17.967 9.003 -16.142 1.00 77.19 536 GLY A O 1
ATOM 3721 N N . LEU A 1 537 ? 19.579 10.446 -15.556 1.00 77.06 537 LEU A N 1
ATOM 3722 C CA . LEU A 1 537 ? 20.671 9.539 -15.903 1.00 77.06 537 LEU A CA 1
ATOM 3723 C C . LEU A 1 537 ? 20.626 8.307 -14.989 1.00 77.06 537 LEU A C 1
ATOM 3725 O O . LEU A 1 537 ? 20.630 8.450 -13.763 1.00 77.06 537 LEU A O 1
ATOM 3729 N N . ILE A 1 538 ? 20.623 7.123 -15.591 1.00 78.25 538 ILE A N 1
ATOM 3730 C CA . ILE A 1 538 ? 20.742 5.857 -14.873 1.00 78.25 538 ILE A CA 1
ATOM 3731 C C . ILE A 1 538 ? 22.236 5.585 -14.682 1.00 78.25 538 ILE A C 1
ATOM 3733 O O . ILE A 1 538 ? 23.007 5.577 -15.648 1.00 78.25 538 ILE A O 1
ATOM 3737 N N . ALA A 1 539 ? 22.664 5.419 -13.435 1.00 71.06 539 ALA A N 1
ATOM 3738 C CA . ALA A 1 539 ? 24.062 5.203 -13.095 1.00 71.06 539 ALA A CA 1
ATOM 3739 C C . ALA A 1 539 ? 24.208 4.247 -11.909 1.00 71.06 539 ALA A C 1
ATOM 3741 O O . ALA A 1 539 ? 23.357 4.185 -11.027 1.00 71.06 539 ALA A O 1
ATOM 3742 N N . ASP A 1 540 ? 25.343 3.563 -11.860 1.00 67.50 540 ASP A N 1
ATOM 3743 C CA . ASP A 1 540 ? 25.870 2.993 -10.624 1.00 67.50 540 ASP A CA 1
ATOM 3744 C C . ASP A 1 540 ? 26.554 4.122 -9.826 1.00 67.50 540 ASP A C 1
ATOM 3746 O O . ASP A 1 540 ? 27.277 4.960 -10.384 1.00 67.50 540 ASP A O 1
ATOM 3750 N N . ALA A 1 541 ? 26.295 4.185 -8.517 1.00 57.00 541 ALA A N 1
ATOM 3751 C CA . ALA A 1 541 ? 26.867 5.199 -7.636 1.00 57.00 541 ALA A CA 1
ATOM 3752 C C . ALA A 1 541 ? 28.372 5.005 -7.383 1.00 57.00 541 ALA A C 1
ATOM 3754 O O . ALA A 1 541 ? 29.041 5.941 -6.919 1.00 57.00 541 ALA A O 1
ATOM 3755 N N . ALA A 1 542 ? 28.940 3.829 -7.675 1.00 57.19 542 ALA A N 1
ATOM 3756 C CA . ALA A 1 542 ? 30.367 3.596 -7.536 1.00 57.19 542 ALA A CA 1
ATOM 3757 C C . ALA A 1 542 ? 31.139 4.511 -8.502 1.00 57.19 542 ALA A C 1
ATOM 3759 O O . ALA A 1 542 ? 31.230 4.279 -9.705 1.00 57.19 542 ALA A O 1
ATOM 3760 N N . ALA A 1 543 ? 31.717 5.592 -7.970 1.00 48.72 543 ALA A N 1
ATOM 3761 C CA . ALA A 1 543 ? 32.456 6.584 -8.743 1.00 48.72 543 ALA A CA 1
ATOM 3762 C C . ALA A 1 543 ? 33.583 5.936 -9.579 1.00 48.72 543 ALA A C 1
ATOM 3764 O O . ALA A 1 543 ? 34.685 5.693 -9.083 1.00 48.72 543 ALA A O 1
ATOM 3765 N N . GLY A 1 544 ? 33.304 5.699 -10.865 1.00 54.53 544 GLY A N 1
ATOM 3766 C CA . GLY A 1 544 ? 34.219 5.076 -11.825 1.00 54.53 544 GLY A CA 1
ATOM 3767 C C . GLY A 1 544 ? 34.083 3.556 -12.002 1.00 54.53 544 GLY A C 1
ATOM 3768 O O . GLY A 1 544 ? 34.981 2.973 -12.609 1.00 54.53 544 GLY A O 1
ATOM 3769 N N . GLY A 1 545 ? 33.022 2.933 -11.475 1.00 61.41 545 GLY A N 1
ATOM 3770 C CA . GLY A 1 545 ? 32.629 1.545 -11.749 1.00 61.41 545 GLY A CA 1
ATOM 3771 C C . GLY A 1 545 ? 31.843 1.399 -13.058 1.00 61.41 545 GLY A C 1
ATOM 3772 O O . GLY A 1 545 ? 31.279 2.372 -13.566 1.00 61.41 545 GLY A O 1
ATOM 3773 N N . THR A 1 546 ? 31.876 0.195 -13.627 1.00 63.16 546 THR A N 1
ATOM 3774 C CA . THR A 1 546 ? 30.993 -0.239 -14.718 1.00 63.16 546 THR A CA 1
ATOM 3775 C C . THR A 1 546 ? 29.603 -0.487 -14.141 1.00 63.16 546 THR A C 1
ATOM 3777 O O . THR A 1 546 ? 29.520 -1.063 -13.065 1.00 63.16 546 THR A O 1
ATOM 3780 N N . THR A 1 547 ? 28.523 -0.078 -14.812 1.00 71.62 547 THR A N 1
ATOM 3781 C CA . THR A 1 547 ? 27.188 -0.549 -14.407 1.00 71.62 547 THR A CA 1
ATOM 3782 C C . THR A 1 547 ? 27.062 -2.012 -14.796 1.00 71.62 547 THR A C 1
ATOM 3784 O O . THR A 1 547 ? 27.264 -2.312 -15.974 1.00 71.62 547 THR A O 1
ATOM 3787 N N . ASP A 1 548 ? 26.629 -2.886 -13.892 1.00 80.62 548 ASP A N 1
ATOM 3788 C CA . ASP A 1 548 ? 26.334 -4.277 -14.262 1.00 80.62 548 ASP A CA 1
ATOM 3789 C C . ASP A 1 548 ? 24.912 -4.470 -14.838 1.00 80.62 548 ASP A C 1
ATOM 3791 O O . ASP A 1 548 ? 24.447 -5.599 -14.978 1.00 80.62 548 ASP A O 1
ATOM 3795 N N . ILE A 1 549 ? 24.222 -3.385 -15.222 1.00 86.19 549 ILE A N 1
ATOM 3796 C CA . ILE A 1 549 ? 22.962 -3.464 -15.977 1.00 86.19 549 ILE A CA 1
ATOM 3797 C C . ILE A 1 549 ? 23.239 -4.158 -17.315 1.00 86.19 549 ILE A C 1
ATOM 3799 O O . ILE A 1 549 ? 23.990 -3.641 -18.146 1.00 86.19 549 ILE A O 1
ATOM 3803 N N . THR A 1 550 ? 22.603 -5.306 -17.534 1.00 90.62 550 THR A N 1
ATOM 3804 C CA . THR A 1 550 ? 22.698 -6.118 -18.751 1.00 90.62 550 THR A CA 1
ATOM 3805 C C . THR A 1 550 ? 21.506 -5.901 -19.677 1.00 90.62 550 THR A C 1
ATOM 3807 O O . THR A 1 550 ? 21.692 -5.890 -20.894 1.00 90.62 550 THR A O 1
ATOM 3810 N N . ASP A 1 551 ? 20.313 -5.667 -19.129 1.00 93.06 551 ASP A N 1
ATOM 3811 C CA . ASP A 1 551 ? 19.067 -5.570 -19.885 1.00 93.06 551 ASP A CA 1
ATOM 3812 C C . ASP A 1 551 ? 18.290 -4.301 -19.535 1.00 93.06 551 ASP A C 1
ATOM 3814 O O . ASP A 1 551 ? 18.039 -3.991 -18.367 1.00 93.06 551 ASP A O 1
ATOM 3818 N N . VAL A 1 552 ? 17.839 -3.594 -20.570 1.00 93.06 552 VAL A N 1
ATOM 3819 C CA . VAL A 1 552 ? 16.979 -2.413 -20.439 1.00 93.06 552 VAL A CA 1
ATOM 3820 C C . VAL A 1 552 ? 15.698 -2.628 -21.213 1.00 93.06 552 VAL A C 1
ATOM 3822 O O . VAL A 1 552 ? 15.730 -2.900 -22.414 1.00 93.06 552 VAL A O 1
ATOM 3825 N N . VAL A 1 553 ? 14.563 -2.457 -20.541 1.00 95.69 553 VAL A N 1
ATOM 3826 C CA . VAL A 1 553 ? 13.237 -2.587 -21.147 1.00 95.69 553 VAL A CA 1
ATOM 3827 C C . VAL A 1 553 ? 12.420 -1.328 -20.876 1.00 95.69 553 VAL A C 1
ATOM 3829 O O . VAL A 1 553 ? 12.072 -1.044 -19.733 1.00 95.69 553 VAL A O 1
ATOM 3832 N N . LEU A 1 554 ? 12.067 -0.582 -21.923 1.00 95.56 554 LEU A N 1
ATOM 3833 C CA . LEU A 1 554 ? 11.231 0.618 -21.832 1.00 95.56 554 LEU A CA 1
ATOM 3834 C C . LEU A 1 554 ? 9.903 0.408 -22.565 1.00 95.56 554 LEU A C 1
ATOM 3836 O O . LEU A 1 554 ? 9.881 0.219 -23.778 1.00 95.56 554 LEU A O 1
ATOM 3840 N N . ASN A 1 555 ? 8.781 0.506 -21.855 1.00 96.56 555 ASN A N 1
ATOM 3841 C CA . ASN A 1 555 ? 7.443 0.280 -22.400 1.00 96.56 555 ASN A CA 1
ATOM 3842 C C . ASN A 1 555 ? 6.557 1.517 -22.209 1.00 96.56 555 ASN A C 1
ATOM 3844 O O . ASN A 1 555 ? 5.946 1.710 -21.158 1.00 96.56 555 ASN A O 1
ATOM 3848 N N . ALA A 1 556 ? 6.435 2.351 -23.240 1.00 95.12 556 ALA A N 1
ATOM 3849 C CA . ALA A 1 556 ? 5.562 3.526 -23.248 1.00 95.12 556 ALA A CA 1
ATOM 3850 C C . ALA A 1 556 ? 4.148 3.148 -23.721 1.00 95.12 556 ALA A C 1
ATOM 3852 O O . ALA A 1 556 ? 3.706 3.532 -24.806 1.00 95.12 556 ALA A O 1
ATOM 3853 N N . ALA A 1 557 ? 3.445 2.330 -22.931 1.00 94.56 557 ALA A N 1
ATOM 3854 C CA . ALA A 1 557 ? 2.151 1.768 -23.313 1.00 94.56 557 ALA A CA 1
ATOM 3855 C C . ALA A 1 557 ? 1.101 2.853 -23.607 1.00 94.56 557 ALA A C 1
ATOM 3857 O O . ALA A 1 557 ? 0.394 2.752 -24.612 1.00 94.56 557 ALA A O 1
ATOM 3858 N N . THR A 1 558 ? 1.023 3.900 -22.776 1.00 91.75 558 THR A N 1
ATOM 3859 C CA . THR A 1 558 ? 0.081 5.017 -22.986 1.00 91.75 558 THR A CA 1
ATOM 3860 C C . THR A 1 558 ? 0.732 6.398 -22.915 1.00 91.75 558 THR A C 1
ATOM 3862 O O . THR A 1 558 ? 0.521 7.217 -23.807 1.00 91.75 558 THR A O 1
ATOM 3865 N N . GLY A 1 559 ? 1.514 6.684 -21.874 1.00 89.94 559 GLY A N 1
ATOM 3866 C CA . GLY A 1 559 ? 2.241 7.940 -21.705 1.00 89.94 559 GLY A CA 1
ATOM 3867 C C . GLY A 1 559 ? 3.658 7.872 -22.265 1.00 89.94 559 GLY A C 1
ATOM 3868 O O . GLY A 1 559 ? 4.249 6.800 -22.371 1.00 89.94 559 GLY A O 1
ATOM 3869 N N . ALA A 1 560 ? 4.224 9.029 -22.616 1.00 91.69 560 ALA A N 1
ATOM 3870 C CA . ALA A 1 560 ? 5.578 9.097 -23.164 1.00 91.69 560 ALA A CA 1
ATOM 3871 C C . ALA A 1 560 ? 6.659 8.748 -22.123 1.00 91.69 560 ALA A C 1
ATOM 3873 O O . ALA A 1 560 ? 6.472 9.011 -20.934 1.00 91.69 560 ALA A O 1
ATOM 3874 N N . ILE A 1 561 ? 7.795 8.216 -22.572 1.00 91.25 561 ILE A N 1
ATOM 3875 C CA . ILE A 1 561 ? 9.018 8.029 -21.777 1.00 91.25 561 ILE A CA 1
ATOM 3876 C C . ILE A 1 561 ? 10.125 8.883 -22.400 1.00 91.25 561 ILE A C 1
ATOM 3878 O O . ILE A 1 561 ? 10.391 8.784 -23.592 1.00 91.25 561 ILE A O 1
ATOM 3882 N N . ILE A 1 562 ? 10.760 9.720 -21.589 1.00 89.38 562 ILE A N 1
ATOM 3883 C CA . ILE A 1 562 ? 11.942 10.513 -21.916 1.00 89.38 562 ILE A CA 1
ATOM 3884 C C . ILE A 1 562 ? 13.076 9.947 -21.067 1.00 89.38 562 ILE A C 1
ATOM 3886 O O . ILE A 1 562 ? 13.118 10.182 -19.865 1.00 89.38 562 ILE A O 1
ATOM 3890 N N . ASP A 1 563 ? 13.949 9.161 -21.667 1.00 86.94 563 ASP A N 1
ATOM 3891 C CA . ASP A 1 563 ? 15.036 8.465 -20.998 1.00 86.94 563 ASP A CA 1
ATOM 3892 C C . ASP A 1 563 ? 16.338 9.280 -21.048 1.00 86.94 563 ASP A C 1
ATOM 3894 O O . ASP A 1 563 ? 16.793 9.685 -22.119 1.00 86.94 563 ASP A O 1
ATOM 3898 N N . GLY A 1 564 ? 16.937 9.520 -19.879 1.00 81.50 564 GLY A N 1
ATOM 3899 C CA . GLY A 1 564 ? 18.217 10.209 -19.717 1.00 81.50 564 GLY A CA 1
ATOM 3900 C C . GLY A 1 564 ? 19.439 9.379 -20.122 1.00 81.50 564 GLY A C 1
ATOM 3901 O O . GLY A 1 564 ? 20.546 9.923 -20.131 1.00 81.50 564 GLY A O 1
ATOM 3902 N N . GLY A 1 565 ? 19.245 8.107 -20.485 1.00 82.06 565 GLY A N 1
ATOM 3903 C CA . GLY A 1 565 ? 20.286 7.174 -20.899 1.00 82.06 565 GLY A CA 1
ATOM 3904 C C . GLY A 1 565 ? 21.000 6.516 -19.718 1.00 82.06 565 GLY A C 1
ATOM 3905 O O . GLY A 1 565 ? 20.698 6.770 -18.548 1.00 82.06 565 GLY A O 1
ATOM 3906 N N . ILE A 1 566 ? 21.986 5.676 -20.037 1.00 81.88 566 ILE A N 1
ATOM 3907 C CA . ILE A 1 566 ? 22.802 4.946 -19.056 1.00 81.88 566 ILE A CA 1
ATOM 3908 C C . ILE A 1 566 ? 24.251 5.423 -19.132 1.00 81.88 566 ILE A C 1
ATOM 3910 O O . ILE A 1 566 ? 24.874 5.413 -20.199 1.00 81.88 566 ILE A O 1
ATOM 3914 N N . ALA A 1 567 ? 24.812 5.820 -17.991 1.00 78.00 567 ALA A N 1
ATOM 3915 C CA . ALA A 1 567 ? 26.248 6.047 -17.856 1.00 78.00 567 ALA A CA 1
ATOM 3916 C C . ALA A 1 567 ? 26.986 4.724 -17.624 1.00 78.00 567 ALA A C 1
ATOM 3918 O O . ALA A 1 567 ? 26.458 3.837 -16.978 1.00 78.00 567 ALA A O 1
ATOM 3919 N N . ASN A 1 568 ? 28.236 4.614 -18.088 1.00 79.44 568 ASN A N 1
ATOM 3920 C CA . ASN A 1 568 ? 29.105 3.455 -17.823 1.00 79.44 568 ASN A CA 1
ATOM 3921 C C . ASN A 1 568 ? 28.474 2.085 -18.165 1.00 79.44 568 ASN A C 1
ATOM 3923 O O . ASN A 1 568 ? 28.709 1.106 -17.464 1.00 79.44 568 ASN A O 1
ATOM 3927 N N . ALA A 1 569 ? 27.754 2.006 -19.288 1.00 85.50 569 ALA A N 1
ATOM 3928 C CA . ALA A 1 569 ? 26.981 0.849 -19.754 1.00 85.50 569 ALA A CA 1
ATOM 3929 C C . ALA A 1 569 ? 27.815 -0.382 -20.198 1.00 85.50 569 ALA A C 1
ATOM 3931 O O . ALA A 1 569 ? 27.439 -1.063 -21.146 1.00 85.50 569 ALA A O 1
ATOM 3932 N N . GLN A 1 570 ? 28.979 -0.660 -19.598 1.00 87.69 570 GLN A N 1
ATOM 3933 C CA . GLN A 1 570 ? 29.991 -1.610 -20.103 1.00 87.69 570 GLN A CA 1
ATOM 3934 C C . GLN A 1 570 ? 29.452 -3.036 -20.235 1.00 87.69 570 GLN A C 1
ATOM 3936 O O . GLN A 1 570 ? 29.905 -3.763 -21.127 1.00 87.69 570 GLN A O 1
ATOM 3941 N N . ASP A 1 571 ? 28.505 -3.402 -19.373 1.00 88.56 571 ASP A N 1
ATOM 3942 C CA . ASP A 1 571 ? 27.916 -4.735 -19.296 1.00 88.56 571 ASP A CA 1
ATOM 3943 C C . ASP A 1 571 ? 26.558 -4.863 -20.004 1.00 88.56 571 ASP A C 1
ATOM 3945 O O . ASP A 1 571 ? 26.045 -5.976 -20.144 1.00 88.56 571 ASP A O 1
ATOM 3949 N N . LEU A 1 572 ? 26.031 -3.757 -20.544 1.00 90.88 572 LEU A N 1
ATOM 3950 C CA . LEU A 1 572 ? 24.763 -3.729 -21.266 1.00 90.88 572 LEU A CA 1
ATOM 3951 C C . LEU A 1 572 ? 24.814 -4.670 -22.469 1.00 90.88 572 LEU A C 1
ATOM 3953 O O . LEU A 1 572 ? 25.659 -4.508 -23.348 1.00 90.88 572 LEU A O 1
ATOM 3957 N N . THR A 1 573 ? 23.893 -5.623 -22.510 1.00 93.75 573 THR A N 1
ATOM 3958 C CA . THR A 1 573 ? 23.790 -6.676 -23.523 1.00 93.75 573 THR A CA 1
ATOM 3959 C C . THR A 1 573 ? 22.559 -6.478 -24.402 1.00 93.75 573 THR A C 1
ATOM 3961 O O . THR A 1 573 ? 22.680 -6.581 -25.622 1.00 93.75 573 THR A O 1
ATOM 3964 N N . ASN A 1 574 ? 21.403 -6.138 -23.822 1.00 94.31 574 ASN A N 1
ATOM 3965 C CA . ASN A 1 574 ? 20.160 -5.977 -24.574 1.00 94.31 574 ASN A CA 1
ATOM 3966 C C . ASN A 1 574 ? 19.448 -4.661 -24.258 1.00 94.31 574 ASN A C 1
ATOM 3968 O O . ASN A 1 574 ? 19.315 -4.256 -23.101 1.00 94.31 574 ASN A O 1
ATOM 3972 N N . VAL A 1 575 ? 18.916 -4.027 -25.302 1.00 94.62 575 VAL A N 1
ATOM 3973 C CA . VAL A 1 575 ? 18.003 -2.887 -25.174 1.00 94.62 575 VAL A CA 1
ATOM 3974 C C . VAL A 1 575 ? 16.709 -3.186 -25.914 1.00 94.62 575 VAL A C 1
ATOM 3976 O O . VAL A 1 575 ? 16.721 -3.485 -27.105 1.00 94.62 575 VAL A O 1
ATOM 3979 N N . SER A 1 576 ? 15.581 -3.066 -25.222 1.00 96.25 576 SER A N 1
ATOM 3980 C CA . SER A 1 576 ? 14.247 -3.241 -25.785 1.00 96.25 576 SER A CA 1
ATOM 3981 C C . SER A 1 576 ? 13.378 -2.025 -25.490 1.00 96.25 576 SER A C 1
ATOM 3983 O O . SER A 1 576 ? 13.212 -1.622 -24.339 1.00 96.25 576 SER A O 1
ATOM 3985 N N . MET A 1 577 ? 12.807 -1.429 -26.532 1.00 97.00 577 MET A N 1
ATOM 3986 C CA . MET A 1 577 ? 11.923 -0.272 -26.421 1.00 97.00 577 MET A CA 1
ATOM 3987 C C . MET A 1 577 ? 10.621 -0.530 -27.168 1.00 97.00 577 MET A C 1
ATOM 3989 O O . MET A 1 577 ? 10.630 -0.805 -28.368 1.00 97.00 577 MET A O 1
ATOM 3993 N N . THR A 1 578 ? 9.490 -0.380 -26.483 1.00 97.69 578 THR A N 1
ATOM 3994 C CA . THR A 1 578 ? 8.154 -0.508 -27.070 1.00 97.69 578 THR A CA 1
ATOM 3995 C C . THR A 1 578 ? 7.355 0.777 -26.879 1.00 97.69 578 THR A C 1
ATOM 3997 O O . THR A 1 578 ? 6.878 1.073 -25.782 1.00 97.69 578 THR A O 1
ATOM 4000 N N . ALA A 1 579 ? 7.161 1.532 -27.962 1.00 97.19 579 ALA A N 1
ATOM 4001 C CA . ALA A 1 579 ? 6.268 2.687 -27.993 1.00 97.19 579 ALA A CA 1
ATOM 4002 C C . ALA A 1 579 ? 4.844 2.245 -28.373 1.00 97.19 579 ALA A C 1
ATOM 4004 O O . ALA A 1 579 ? 4.569 1.848 -29.514 1.00 97.19 579 ALA A O 1
ATOM 4005 N N . GLY A 1 580 ? 3.947 2.275 -27.385 1.00 96.38 580 GLY A N 1
ATOM 4006 C CA . GLY A 1 580 ? 2.506 2.062 -27.521 1.00 96.38 580 GLY A CA 1
ATOM 4007 C C . GLY A 1 580 ? 1.832 3.324 -28.043 1.00 96.38 580 GLY A C 1
ATOM 4008 O O . GLY A 1 580 ? 2.220 3.839 -29.086 1.00 96.38 580 GLY A O 1
ATOM 4009 N N . ASP A 1 581 ? 0.866 3.865 -27.304 1.00 94.19 581 ASP A N 1
ATOM 4010 C CA . ASP A 1 581 ? 0.334 5.209 -27.579 1.00 94.19 581 ASP A CA 1
ATOM 4011 C C . ASP A 1 581 ? 1.278 6.322 -27.074 1.00 94.19 581 ASP A C 1
ATOM 4013 O O . ASP A 1 581 ? 1.174 7.476 -27.500 1.00 94.19 581 ASP A O 1
ATOM 4017 N N . GLY A 1 582 ? 2.215 5.977 -26.185 1.00 93.12 582 GLY A N 1
ATOM 4018 C CA . GLY A 1 582 ? 3.240 6.869 -25.660 1.00 93.12 582 GLY A CA 1
ATOM 4019 C C . GLY A 1 582 ? 4.516 6.832 -26.497 1.00 93.12 582 GLY A C 1
ATOM 4020 O O . GLY A 1 582 ? 5.002 5.761 -26.854 1.00 93.12 582 GLY A O 1
ATOM 4021 N N . ALA A 1 583 ? 5.071 8.003 -26.816 1.00 93.69 583 ALA A N 1
ATOM 4022 C CA . ALA A 1 583 ? 6.352 8.096 -27.519 1.00 93.69 583 ALA A CA 1
ATOM 4023 C C . ALA A 1 583 ? 7.524 7.748 -26.590 1.00 93.69 583 ALA A C 1
ATOM 4025 O O . ALA A 1 583 ? 7.453 8.013 -25.390 1.00 93.69 583 ALA A O 1
ATOM 4026 N N . ILE A 1 584 ? 8.613 7.219 -27.145 1.00 93.56 584 ILE A N 1
ATOM 4027 C CA . ILE A 1 584 ? 9.879 7.058 -26.421 1.00 93.56 584 ILE A CA 1
ATOM 4028 C C . ILE A 1 584 ? 10.897 8.025 -27.014 1.00 93.56 584 ILE A C 1
ATOM 4030 O O . ILE A 1 584 ? 11.075 8.092 -28.228 1.00 93.56 584 ILE A O 1
ATOM 4034 N N . THR A 1 585 ? 11.558 8.778 -26.150 1.00 90.38 585 THR A N 1
ATOM 4035 C CA . THR A 1 585 ? 12.652 9.671 -26.502 1.00 90.38 585 THR A CA 1
ATOM 4036 C C . THR A 1 585 ? 13.828 9.336 -25.613 1.00 90.38 585 THR A C 1
ATOM 4038 O O . THR A 1 585 ? 13.661 9.364 -24.400 1.00 90.38 585 THR A O 1
ATOM 4041 N N . THR A 1 586 ? 14.993 9.010 -26.161 1.00 85.38 586 THR A N 1
ATOM 4042 C CA . THR A 1 586 ? 16.134 8.587 -25.332 1.00 85.38 586 THR A CA 1
ATOM 4043 C C . THR A 1 586 ? 17.360 9.460 -25.557 1.00 85.38 586 THR A C 1
ATOM 4045 O O . THR A 1 586 ? 17.477 10.143 -26.573 1.00 85.38 586 THR A O 1
ATOM 4048 N N . ALA A 1 587 ? 18.268 9.469 -24.586 1.00 83.00 587 ALA A N 1
ATOM 4049 C CA . ALA A 1 587 ? 19.634 9.951 -24.753 1.00 83.00 587 ALA A CA 1
ATOM 4050 C C . ALA A 1 587 ? 20.565 8.795 -25.184 1.00 83.00 587 ALA A C 1
ATOM 4052 O O . ALA A 1 587 ? 20.111 7.683 -25.462 1.00 83.00 587 ALA A O 1
ATOM 4053 N N . ALA A 1 588 ? 21.872 9.060 -25.253 1.00 80.44 588 ALA A N 1
ATOM 4054 C CA . ALA A 1 588 ? 22.883 8.063 -25.605 1.00 80.44 588 ALA A CA 1
ATOM 4055 C C . ALA A 1 588 ? 23.072 6.992 -24.512 1.00 80.44 588 ALA A C 1
ATOM 4057 O O . ALA A 1 588 ? 23.052 7.290 -23.314 1.00 80.44 588 ALA A O 1
ATOM 4058 N N . TYR A 1 589 ? 23.316 5.752 -24.942 1.00 85.75 589 TYR A N 1
ATOM 4059 C CA . TYR A 1 589 ? 23.573 4.598 -24.079 1.00 85.75 589 TYR A CA 1
ATOM 4060 C C . TYR A 1 589 ? 25.073 4.324 -24.024 1.00 85.75 589 TYR A C 1
ATOM 4062 O O . TYR A 1 589 ? 25.621 3.628 -24.877 1.00 85.75 589 TYR A O 1
ATOM 4070 N N . GLY A 1 590 ? 25.734 4.875 -23.003 1.00 71.25 590 GLY A N 1
ATOM 4071 C CA . GLY A 1 590 ? 27.187 4.841 -22.878 1.00 71.25 590 GLY A CA 1
ATOM 4072 C C . GLY A 1 590 ? 27.892 5.728 -23.913 1.00 71.25 590 GLY A C 1
ATOM 4073 O O . GLY A 1 590 ? 27.596 5.695 -25.097 1.00 71.25 590 GLY A O 1
ATOM 4074 N N . VAL A 1 591 ? 28.866 6.537 -23.484 1.00 68.00 591 VAL A N 1
ATOM 4075 C CA . VAL A 1 591 ? 29.700 7.341 -24.400 1.00 68.00 591 VAL A CA 1
ATOM 4076 C C . VAL A 1 591 ? 31.175 7.251 -24.021 1.00 68.00 591 VAL A C 1
ATOM 4078 O O . VAL A 1 591 ? 31.544 7.233 -22.842 1.00 68.00 591 VAL A O 1
ATOM 4081 N N . GLY A 1 592 ? 32.053 7.206 -25.024 1.00 75.56 592 GLY A N 1
ATOM 4082 C CA . GLY A 1 592 ? 33.503 7.142 -24.825 1.00 75.56 592 GLY A CA 1
ATOM 4083 C C . GLY A 1 592 ? 33.942 5.905 -24.033 1.00 75.56 592 GLY A C 1
ATOM 4084 O O . GLY A 1 592 ? 33.668 4.779 -24.428 1.00 75.56 592 GLY A O 1
ATOM 4085 N N . ALA A 1 593 ? 34.634 6.106 -22.905 1.00 74.25 593 ALA A N 1
ATOM 4086 C CA . ALA A 1 593 ? 35.061 5.006 -22.029 1.00 74.25 593 ALA A CA 1
ATOM 4087 C C . ALA A 1 593 ? 33.887 4.283 -21.341 1.00 74.25 593 ALA A C 1
ATOM 4089 O O . ALA A 1 593 ? 34.082 3.198 -20.807 1.00 74.25 593 ALA A O 1
ATOM 4090 N N . GLY A 1 594 ? 32.699 4.898 -21.366 1.00 77.00 594 GLY A N 1
ATOM 4091 C CA . GLY A 1 594 ? 31.459 4.377 -20.811 1.00 77.00 594 GLY A CA 1
ATOM 4092 C C . GLY A 1 594 ? 30.594 3.591 -21.808 1.00 77.00 594 GLY A C 1
ATOM 4093 O O . GLY A 1 594 ? 29.461 3.275 -21.458 1.00 77.00 594 GLY A O 1
ATOM 4094 N N . ALA A 1 595 ? 31.081 3.304 -23.021 1.00 85.00 595 ALA A N 1
ATOM 4095 C CA . ALA A 1 595 ? 30.381 2.496 -24.025 1.00 85.00 595 ALA A CA 1
ATOM 4096 C C . ALA A 1 595 ? 30.244 1.022 -23.596 1.00 85.00 595 ALA A C 1
ATOM 4098 O O . ALA A 1 595 ? 31.090 0.504 -22.857 1.00 85.00 595 ALA A O 1
ATOM 4099 N N . SER A 1 596 ? 29.209 0.331 -24.083 1.00 90.19 596 SER A N 1
ATOM 4100 C CA . SER A 1 596 ? 29.043 -1.104 -23.805 1.00 90.19 596 SER A CA 1
ATOM 4101 C C . SER A 1 596 ? 30.141 -1.934 -24.453 1.00 90.19 596 SER A C 1
ATOM 4103 O O . SER A 1 596 ? 30.489 -1.697 -25.602 1.00 90.19 596 SER A O 1
ATOM 4105 N N . THR A 1 597 ? 30.654 -2.953 -23.770 1.00 90.88 597 THR A N 1
ATOM 4106 C CA . THR A 1 597 ? 31.568 -3.949 -24.357 1.00 90.88 597 THR A CA 1
ATOM 4107 C C . THR A 1 597 ? 30.877 -5.265 -24.711 1.00 90.88 597 THR A C 1
ATOM 4109 O O . THR A 1 597 ? 31.535 -6.164 -25.234 1.00 90.88 597 THR A O 1
ATOM 4112 N N . LYS A 1 598 ? 29.571 -5.374 -24.434 1.00 92.81 598 LYS A N 1
ATOM 4113 C CA . LYS A 1 598 ? 28.790 -6.616 -24.512 1.00 92.81 598 LYS A CA 1
ATOM 4114 C C . LYS A 1 598 ? 27.467 -6.491 -25.272 1.00 92.81 598 LYS A C 1
ATOM 4116 O O . LYS A 1 598 ? 26.760 -7.486 -25.367 1.00 92.81 598 LYS A O 1
ATOM 4121 N N . LEU A 1 599 ? 27.132 -5.309 -25.799 1.00 93.38 599 LEU A N 1
ATOM 4122 C CA . LEU A 1 599 ? 25.862 -5.075 -26.490 1.00 93.38 599 LEU A CA 1
ATOM 4123 C C . LEU A 1 599 ? 25.711 -6.068 -27.643 1.00 93.38 599 LEU A C 1
ATOM 4125 O O . LEU A 1 599 ? 26.570 -6.111 -28.520 1.00 93.38 599 LEU A O 1
ATOM 4129 N N . ASP A 1 600 ? 24.635 -6.845 -27.626 1.00 95.00 600 ASP A N 1
ATOM 4130 C CA . ASP A 1 600 ? 24.378 -7.937 -28.565 1.00 95.00 600 ASP A CA 1
ATOM 4131 C C . ASP A 1 600 ? 23.049 -7.762 -29.308 1.00 95.00 600 ASP A C 1
ATOM 4133 O O . ASP A 1 600 ? 22.959 -8.091 -30.493 1.00 95.00 600 ASP A O 1
ATOM 4137 N N . SER A 1 601 ? 22.032 -7.185 -28.651 1.00 95.62 601 SER A N 1
ATOM 4138 C CA . SER A 1 601 ? 20.751 -6.893 -29.298 1.00 95.62 601 SER A CA 1
ATOM 4139 C C . SER A 1 601 ? 20.184 -5.510 -28.978 1.00 95.62 601 SER A C 1
ATOM 4141 O O . SER A 1 601 ? 20.238 -5.025 -27.844 1.00 95.62 601 SER A O 1
ATOM 4143 N N . VAL A 1 602 ? 19.584 -4.884 -29.994 1.00 95.94 602 VAL A N 1
ATOM 4144 C CA . VAL A 1 602 ? 18.727 -3.703 -29.830 1.00 95.94 602 VAL A CA 1
ATOM 4145 C C . VAL A 1 602 ? 17.414 -3.913 -30.574 1.00 95.94 602 VAL A C 1
ATOM 4147 O O . VAL A 1 602 ? 17.407 -4.128 -31.781 1.00 95.94 602 VAL A O 1
ATOM 4150 N N . THR A 1 603 ? 16.290 -3.818 -29.867 1.00 97.25 603 THR A N 1
ATOM 4151 C CA . THR A 1 603 ? 14.940 -3.965 -30.428 1.00 97.25 603 THR A CA 1
ATOM 4152 C C . THR A 1 603 ? 14.120 -2.705 -30.181 1.00 97.25 603 THR A C 1
ATOM 4154 O O . THR A 1 603 ? 13.804 -2.372 -29.040 1.00 97.25 603 THR A O 1
ATOM 4157 N N . LEU A 1 604 ? 13.721 -2.017 -31.250 1.00 97.38 604 LEU A N 1
ATOM 4158 C CA . LEU A 1 604 ? 12.887 -0.817 -31.211 1.00 97.38 604 LEU A CA 1
ATOM 4159 C C . LEU A 1 604 ? 11.546 -1.096 -31.900 1.00 97.38 604 LEU A C 1
ATOM 4161 O O . LEU A 1 604 ? 11.483 -1.276 -33.115 1.00 97.38 604 LEU A O 1
ATOM 4165 N N . THR A 1 605 ? 10.454 -1.105 -31.137 1.00 97.94 605 THR A N 1
ATOM 4166 C CA . THR A 1 605 ? 9.105 -1.406 -31.633 1.00 97.94 605 THR A CA 1
ATOM 4167 C C . THR A 1 605 ? 8.153 -0.228 -31.423 1.00 97.94 605 THR A C 1
ATOM 4169 O O . THR A 1 605 ? 7.675 0.027 -30.321 1.00 97.94 605 THR A O 1
ATOM 4172 N N . ALA A 1 606 ? 7.809 0.472 -32.502 1.00 97.44 606 ALA A N 1
ATOM 4173 C CA . ALA A 1 606 ? 6.874 1.595 -32.505 1.00 97.44 606 ALA A CA 1
ATOM 4174 C C . ALA A 1 606 ? 5.479 1.150 -32.982 1.00 97.44 606 ALA A C 1
ATOM 4176 O O . ALA A 1 606 ? 5.134 1.245 -34.164 1.00 97.44 606 ALA A O 1
ATOM 4177 N N . THR A 1 607 ? 4.654 0.641 -32.063 1.00 97.25 607 THR A N 1
ATOM 4178 C CA . THR A 1 607 ? 3.305 0.118 -32.369 1.00 97.25 607 THR A CA 1
ATOM 4179 C C . THR A 1 607 ? 2.235 1.195 -32.552 1.00 97.25 607 THR A C 1
ATOM 4181 O O . THR A 1 607 ? 1.262 0.940 -33.261 1.00 97.25 607 THR A O 1
ATOM 4184 N N . GLY A 1 608 ? 2.414 2.392 -31.979 1.00 95.50 608 GLY A N 1
ATOM 4185 C CA . GLY A 1 608 ? 1.478 3.517 -32.113 1.00 95.50 608 GLY A CA 1
ATOM 4186 C C . GLY A 1 608 ? 2.173 4.875 -32.252 1.00 95.50 608 GLY A C 1
ATOM 4187 O O . GLY A 1 608 ? 2.000 5.557 -33.262 1.00 95.50 608 GLY A O 1
ATOM 4188 N N . ALA A 1 609 ? 2.981 5.260 -31.269 1.00 94.94 609 ALA A N 1
ATOM 4189 C CA . ALA A 1 609 ? 3.740 6.504 -31.216 1.00 94.94 609 ALA A CA 1
ATOM 4190 C C . ALA A 1 609 ? 5.211 6.300 -31.601 1.00 94.94 609 ALA A C 1
ATOM 4192 O O . ALA A 1 609 ? 5.673 5.176 -31.787 1.00 94.94 609 ALA A O 1
ATOM 4193 N N . ALA A 1 610 ? 5.929 7.407 -31.793 1.00 94.50 610 ALA A N 1
ATOM 4194 C CA . ALA A 1 610 ? 7.291 7.383 -32.312 1.00 94.50 610 ALA A CA 1
ATOM 4195 C C . ALA A 1 610 ? 8.336 6.978 -31.258 1.00 94.50 610 ALA A C 1
ATOM 4197 O O . ALA A 1 610 ? 8.152 7.231 -30.067 1.00 94.50 610 ALA A O 1
ATOM 4198 N N . ILE A 1 611 ? 9.443 6.407 -31.734 1.00 94.38 611 ILE A N 1
ATOM 4199 C CA . ILE A 1 611 ? 10.704 6.284 -30.990 1.00 94.38 611 ILE A CA 1
ATOM 4200 C C . ILE A 1 611 ? 11.690 7.254 -31.641 1.00 94.38 611 ILE A C 1
ATOM 4202 O O . ILE A 1 611 ? 11.901 7.183 -32.853 1.00 94.38 611 ILE A O 1
ATOM 4206 N N . ASP A 1 612 ? 12.235 8.194 -30.875 1.00 88.69 612 ASP A N 1
ATOM 4207 C CA . ASP A 1 612 ? 12.990 9.318 -31.429 1.00 88.69 612 ASP A CA 1
ATOM 4208 C C . ASP A 1 612 ? 14.128 9.798 -30.525 1.00 88.69 612 ASP A C 1
ATOM 4210 O O . ASP A 1 612 ? 14.251 9.404 -29.367 1.00 88.69 612 ASP A O 1
ATOM 4214 N N . ASP A 1 613 ? 14.938 10.695 -31.071 1.00 75.50 613 ASP A N 1
ATOM 4215 C CA . ASP A 1 613 ? 16.033 11.353 -30.375 1.00 75.50 613 ASP A CA 1
ATOM 4216 C C . ASP A 1 613 ? 15.580 12.580 -29.569 1.00 75.50 613 ASP A C 1
ATOM 4218 O O . ASP A 1 613 ? 14.667 13.312 -29.957 1.00 75.50 613 ASP A O 1
ATOM 4222 N N . ALA A 1 614 ? 16.241 12.842 -28.438 1.00 64.06 614 ALA A N 1
ATOM 4223 C CA . ALA A 1 614 ? 15.918 13.945 -27.532 1.00 64.06 614 ALA A CA 1
ATOM 4224 C C . ALA A 1 614 ? 16.185 15.345 -28.109 1.00 64.06 614 ALA A C 1
ATOM 4226 O O . ALA A 1 614 ? 15.853 16.344 -27.465 1.00 64.06 614 ALA A O 1
ATOM 4227 N N . GLY A 1 615 ? 16.762 15.461 -29.311 1.00 55.09 615 GLY A N 1
ATOM 4228 C CA . GLY A 1 615 ? 16.871 16.720 -30.056 1.00 55.09 615 GLY A CA 1
ATOM 4229 C C . GLY A 1 615 ? 17.748 17.790 -29.388 1.00 55.09 615 GLY A C 1
ATOM 4230 O O . GLY A 1 615 ? 17.772 18.943 -29.830 1.00 55.09 615 GLY A O 1
ATOM 4231 N N . VAL A 1 616 ? 18.478 17.442 -28.323 1.00 39.56 616 VAL A N 1
ATOM 4232 C CA . VAL A 1 616 ? 19.321 18.354 -27.545 1.00 39.56 616 VAL A CA 1
ATOM 4233 C C . VAL A 1 616 ? 20.698 17.716 -27.345 1.00 39.56 616 VAL A C 1
ATOM 4235 O O . VAL A 1 616 ? 20.985 17.105 -26.327 1.00 39.56 616 VAL A O 1
ATOM 4238 N N . VAL A 1 617 ? 21.595 17.936 -28.310 1.00 38.50 617 VAL A N 1
ATOM 4239 C CA . VAL A 1 617 ? 23.068 17.826 -28.170 1.00 38.50 617 VAL A CA 1
ATOM 4240 C C . VAL A 1 617 ? 23.672 16.410 -28.079 1.00 38.50 617 VAL A C 1
ATOM 4242 O O . VAL A 1 617 ? 24.870 16.281 -28.320 1.00 38.50 617 VAL A O 1
ATOM 4245 N N . ALA A 1 618 ? 22.897 15.357 -27.849 1.00 40.31 618 ALA A N 1
ATOM 4246 C CA . ALA A 1 618 ? 23.346 13.970 -27.975 1.00 40.31 618 ALA A CA 1
ATOM 4247 C C . ALA A 1 618 ? 22.372 13.245 -28.898 1.00 40.31 618 ALA A C 1
ATOM 4249 O O . ALA A 1 618 ? 21.181 13.271 -28.622 1.00 40.31 618 ALA A O 1
ATOM 4250 N N . VAL A 1 619 ? 22.880 12.677 -29.990 1.00 47.00 619 VAL A N 1
ATOM 4251 C CA . VAL A 1 619 ? 22.122 11.742 -30.822 1.00 47.00 619 VAL A CA 1
ATOM 4252 C C . VAL A 1 619 ? 21.813 10.510 -29.963 1.00 47.00 619 VAL A C 1
ATOM 4254 O O . VAL A 1 619 ? 22.625 10.183 -29.090 1.00 47.00 619 VAL A O 1
ATOM 4257 N N . VAL A 1 620 ? 20.679 9.829 -30.171 1.00 56.84 620 VAL A N 1
ATOM 4258 C CA . VAL A 1 620 ? 20.485 8.459 -29.658 1.00 56.84 620 VAL A CA 1
ATOM 4259 C C . VAL A 1 620 ? 21.590 7.617 -30.252 1.00 56.84 620 VAL A C 1
ATOM 4261 O O . VAL A 1 620 ? 21.498 7.169 -31.388 1.00 56.84 620 VAL A O 1
ATOM 4264 N N . GLU A 1 621 ? 22.660 7.490 -29.486 1.00 74.88 621 GLU A N 1
ATOM 4265 C CA . GLU A 1 621 ? 23.866 6.797 -29.867 1.00 74.88 621 GLU A CA 1
ATOM 4266 C C . GLU A 1 621 ? 23.925 5.541 -29.009 1.00 74.88 621 GLU A C 1
ATOM 4268 O O . GLU A 1 621 ? 24.159 5.595 -27.797 1.00 74.88 621 GLU A O 1
ATOM 4273 N N . PHE A 1 622 ? 23.672 4.397 -29.636 1.00 76.69 622 PHE A N 1
ATOM 4274 C CA . PHE A 1 622 ? 24.054 3.117 -29.062 1.00 76.69 622 PHE A CA 1
ATOM 4275 C C . PHE A 1 622 ? 25.540 2.929 -29.339 1.00 76.69 622 PHE A C 1
ATOM 4277 O O . PHE A 1 622 ? 25.924 2.258 -30.301 1.00 76.69 622 PHE A O 1
ATOM 4284 N N . THR A 1 623 ? 26.381 3.583 -28.533 1.00 79.31 623 THR A N 1
ATOM 4285 C CA . THR A 1 623 ? 27.828 3.445 -28.657 1.00 79.31 623 THR A CA 1
ATOM 4286 C C . THR A 1 623 ? 28.283 2.190 -27.929 1.00 79.31 623 THR A C 1
ATOM 4288 O O . THR A 1 623 ? 28.179 2.053 -26.708 1.00 79.31 623 THR A O 1
ATOM 4291 N N . THR A 1 624 ? 28.881 1.276 -28.677 1.00 78.88 624 THR A N 1
ATOM 4292 C CA . THR A 1 624 ? 29.516 0.079 -28.143 1.00 78.88 624 THR A CA 1
ATOM 4293 C C . THR A 1 624 ? 30.978 -0.016 -28.591 1.00 78.88 624 THR A C 1
ATOM 4295 O O . THR A 1 624 ? 31.409 0.537 -29.604 1.00 78.88 624 THR A O 1
ATOM 4298 N N . ALA A 1 625 ? 31.782 -0.682 -27.775 1.00 85.56 625 ALA A N 1
ATOM 4299 C CA . ALA A 1 625 ? 33.117 -1.169 -28.064 1.00 85.56 625 ALA A CA 1
ATOM 4300 C C . ALA A 1 625 ? 33.132 -2.712 -27.982 1.00 85.56 625 ALA A C 1
ATOM 4302 O O . ALA A 1 625 ? 34.079 -3.308 -27.460 1.00 85.56 625 ALA A O 1
ATOM 4303 N N . ASN A 1 626 ? 32.065 -3.362 -28.461 1.00 89.31 626 ASN A N 1
ATOM 4304 C CA . ASN A 1 626 ? 31.947 -4.814 -28.485 1.00 89.31 626 ASN A CA 1
ATOM 4305 C C . ASN A 1 626 ? 32.747 -5.413 -29.654 1.00 89.31 626 ASN A C 1
ATOM 4307 O O . ASN A 1 626 ? 32.356 -5.333 -30.818 1.00 89.31 626 ASN A O 1
ATOM 4311 N N . VAL A 1 627 ? 33.863 -6.063 -29.318 1.00 88.25 627 VAL A N 1
ATOM 4312 C CA . VAL A 1 627 ? 34.755 -6.749 -30.271 1.00 88.25 627 VAL A CA 1
ATOM 4313 C C . VAL A 1 627 ? 34.099 -7.976 -30.908 1.00 88.25 627 VAL A C 1
ATOM 4315 O O . VAL A 1 627 ? 34.477 -8.347 -32.016 1.00 88.25 627 VAL A O 1
ATOM 4318 N N . ALA A 1 628 ? 33.141 -8.611 -30.227 1.00 89.38 628 ALA A N 1
ATOM 4319 C CA . ALA A 1 628 ? 32.404 -9.746 -30.776 1.00 89.38 628 ALA A CA 1
ATOM 4320 C C . ALA A 1 628 ? 31.397 -9.330 -31.862 1.00 89.38 628 ALA A C 1
ATOM 4322 O O . ALA A 1 628 ? 30.997 -10.184 -32.641 1.00 89.38 628 ALA A O 1
ATOM 4323 N N . GLY A 1 629 ? 31.060 -8.037 -31.946 1.00 90.19 629 GLY A N 1
ATOM 4324 C CA . GLY A 1 629 ? 29.993 -7.529 -32.806 1.00 90.19 629 GLY A CA 1
ATOM 4325 C C . GLY A 1 629 ? 28.635 -7.527 -32.107 1.00 90.19 629 GLY A C 1
ATOM 4326 O O . GLY A 1 629 ? 28.476 -8.123 -31.045 1.00 90.19 629 GLY A O 1
ATOM 4327 N N . VAL A 1 630 ? 27.681 -6.805 -32.689 1.00 93.88 630 VAL A N 1
ATOM 4328 C CA . VAL A 1 630 ? 26.277 -6.797 -32.258 1.00 93.88 630 VAL A CA 1
ATOM 4329 C C . VAL A 1 630 ? 25.517 -7.759 -33.164 1.00 93.88 630 VAL A C 1
ATOM 4331 O O . VAL A 1 630 ? 25.462 -7.532 -34.374 1.00 93.88 630 VAL A O 1
ATOM 4334 N N . SER A 1 631 ? 24.932 -8.815 -32.600 1.00 96.06 631 SER A N 1
ATOM 4335 C CA . SER A 1 631 ? 24.247 -9.833 -33.401 1.00 96.06 631 SER A CA 1
ATOM 4336 C C . SER A 1 631 ? 23.001 -9.283 -34.099 1.00 96.06 631 SER A C 1
ATOM 4338 O O . SER A 1 631 ? 22.752 -9.613 -35.255 1.00 96.06 631 SER A O 1
ATOM 4340 N N . THR A 1 632 ? 22.191 -8.463 -33.416 1.00 96.00 632 THR A N 1
ATOM 4341 C CA . THR A 1 632 ? 20.877 -8.058 -33.953 1.00 96.00 632 THR A CA 1
ATOM 4342 C C . THR A 1 632 ? 20.494 -6.606 -33.668 1.00 96.00 632 THR A C 1
ATOM 4344 O O . THR A 1 632 ? 20.598 -6.111 -32.545 1.00 96.00 632 THR A O 1
ATOM 4347 N N . ILE A 1 633 ? 19.971 -5.930 -34.691 1.00 96.75 633 ILE A N 1
ATOM 4348 C CA . ILE A 1 633 ? 19.207 -4.684 -34.572 1.00 96.75 633 ILE A CA 1
ATOM 4349 C C . ILE A 1 633 ? 17.845 -4.902 -35.226 1.00 96.75 633 ILE A C 1
ATOM 4351 O O . ILE A 1 633 ? 17.758 -5.155 -36.425 1.00 96.75 633 ILE A O 1
ATOM 4355 N N . GLU A 1 634 ? 16.766 -4.749 -34.467 1.00 98.00 634 GLU A N 1
ATOM 4356 C CA . GLU A 1 634 ? 15.397 -4.853 -34.969 1.00 98.00 634 GLU A CA 1
ATOM 4357 C C . GLU A 1 634 ? 14.672 -3.508 -34.862 1.00 98.00 634 GLU A C 1
ATOM 4359 O O . GLU A 1 634 ? 14.459 -2.979 -33.773 1.00 98.00 634 GLU A O 1
ATOM 4364 N N . LEU A 1 635 ? 14.250 -2.957 -36.002 1.00 97.50 635 LEU A N 1
ATOM 4365 C CA . LEU A 1 635 ? 13.501 -1.704 -36.111 1.00 97.50 635 LEU A CA 1
ATOM 4366 C C . LEU A 1 635 ? 12.101 -1.991 -36.665 1.00 97.50 635 LEU A C 1
ATOM 4368 O O . LEU A 1 635 ? 11.921 -2.210 -37.864 1.00 97.50 635 LEU A O 1
ATOM 4372 N N . ASN A 1 636 ? 11.083 -1.983 -35.809 1.00 97.50 636 ASN A N 1
ATOM 4373 C CA . ASN A 1 636 ? 9.700 -2.274 -36.184 1.00 97.50 636 ASN A CA 1
ATOM 4374 C C . ASN A 1 636 ? 8.802 -1.037 -36.055 1.00 97.50 636 ASN A C 1
ATOM 4376 O O . ASN A 1 636 ? 8.236 -0.753 -34.999 1.00 97.50 636 ASN A O 1
ATOM 4380 N N . ALA A 1 637 ? 8.626 -0.313 -37.160 1.00 96.75 637 ALA A N 1
ATOM 4381 C CA . ALA A 1 637 ? 7.816 0.902 -37.238 1.00 96.75 637 ALA A CA 1
ATOM 4382 C C . ALA A 1 637 ? 6.364 0.599 -37.663 1.00 96.75 637 ALA A C 1
ATOM 4384 O O . ALA A 1 637 ? 5.890 1.030 -38.721 1.00 96.75 637 ALA A O 1
ATOM 4385 N N . ALA A 1 638 ? 5.655 -0.227 -36.887 1.00 96.25 638 ALA A N 1
ATOM 4386 C CA . ALA A 1 638 ? 4.325 -0.732 -37.242 1.00 96.25 638 ALA A CA 1
ATOM 4387 C C . ALA A 1 638 ? 3.234 0.359 -37.264 1.00 96.25 638 ALA A C 1
ATOM 4389 O O . ALA A 1 638 ? 2.445 0.424 -38.210 1.00 96.25 638 ALA A O 1
ATOM 4390 N N . GLY A 1 639 ? 3.191 1.222 -36.245 1.00 94.31 639 GLY A N 1
ATOM 4391 C CA . GLY A 1 639 ? 2.192 2.290 -36.103 1.00 94.31 639 GLY A CA 1
ATOM 4392 C C . GLY A 1 639 ? 2.770 3.677 -35.831 1.00 94.31 639 GLY A C 1
ATOM 4393 O O . GLY A 1 639 ? 2.164 4.656 -36.273 1.00 94.31 639 GLY A O 1
ATOM 4394 N N . GLY A 1 640 ? 3.966 3.760 -35.240 1.00 95.94 640 GLY A N 1
ATOM 4395 C CA . GLY A 1 640 ? 4.756 4.984 -35.094 1.00 95.94 640 GLY A CA 1
ATOM 4396 C C . GLY A 1 640 ? 6.052 4.944 -35.906 1.00 95.94 640 GLY A C 1
ATOM 4397 O O . GLY A 1 640 ? 6.500 3.875 -36.309 1.00 95.94 640 GLY A O 1
ATOM 4398 N N . ALA A 1 641 ? 6.627 6.113 -36.194 1.00 95.50 641 ALA A N 1
ATOM 4399 C CA . ALA A 1 641 ? 7.906 6.223 -36.901 1.00 95.50 641 ALA A CA 1
ATOM 4400 C C . ALA A 1 641 ? 9.096 6.014 -35.947 1.00 95.50 641 ALA A C 1
ATOM 4402 O O . ALA A 1 641 ? 8.980 6.283 -34.752 1.00 95.50 641 ALA A O 1
ATOM 4403 N N . ILE A 1 642 ? 10.233 5.570 -36.482 1.00 95.62 642 ILE A N 1
ATOM 4404 C CA . ILE A 1 642 ? 11.500 5.458 -35.745 1.00 95.62 642 ILE A CA 1
ATOM 4405 C C . ILE A 1 642 ? 12.478 6.472 -36.340 1.00 95.62 642 ILE A C 1
ATOM 4407 O O . ILE A 1 642 ? 12.692 6.473 -37.550 1.00 95.62 642 ILE A O 1
ATOM 4411 N N . GLY A 1 643 ? 13.034 7.354 -35.512 1.00 91.94 643 GLY A N 1
ATOM 4412 C CA . GLY A 1 643 ? 13.906 8.439 -35.969 1.00 91.94 643 GLY A CA 1
ATOM 4413 C C . GLY A 1 643 ? 13.165 9.487 -36.810 1.00 91.94 643 GLY A C 1
ATOM 4414 O O . GLY A 1 643 ? 13.530 9.789 -37.950 1.00 91.94 643 GLY A O 1
ATOM 4415 N N . ALA A 1 644 ? 12.035 9.979 -36.296 1.00 85.69 644 ALA A N 1
ATOM 4416 C CA . ALA A 1 644 ? 11.161 10.894 -37.027 1.00 85.69 644 ALA A CA 1
ATOM 4417 C C . ALA A 1 644 ? 11.707 12.331 -37.077 1.00 85.69 644 ALA A C 1
ATOM 4419 O O . ALA A 1 644 ? 11.487 13.029 -38.071 1.00 85.69 644 ALA A O 1
ATOM 4420 N N . THR A 1 645 ? 12.378 12.785 -36.013 1.00 84.81 645 THR A N 1
ATOM 4421 C CA . THR A 1 645 ? 12.999 14.116 -35.942 1.00 84.81 645 THR A CA 1
ATOM 4422 C C . THR A 1 645 ? 14.499 14.073 -36.204 1.00 84.81 645 THR A C 1
ATOM 4424 O O . THR A 1 645 ? 14.995 14.963 -36.901 1.00 84.81 645 THR A O 1
ATOM 4427 N N . SER A 1 646 ? 15.187 13.025 -35.744 1.00 85.25 646 SER A N 1
ATOM 4428 C CA . SER A 1 646 ? 16.594 12.742 -36.051 1.00 85.25 646 SER A CA 1
ATOM 4429 C C . SER A 1 646 ? 16.792 11.255 -36.341 1.00 85.25 646 SER A C 1
ATOM 4431 O O . SER A 1 646 ? 15.992 10.428 -35.923 1.00 85.25 646 SER A O 1
ATOM 4433 N N . ALA A 1 647 ? 17.874 10.901 -37.035 1.00 89.06 647 ALA A N 1
ATOM 4434 C CA . ALA A 1 647 ? 18.264 9.502 -37.175 1.00 89.06 647 ALA A CA 1
ATOM 4435 C C . ALA A 1 647 ? 18.631 8.892 -35.811 1.00 89.06 647 ALA A C 1
ATOM 4437 O O . ALA A 1 647 ? 19.195 9.580 -34.961 1.00 89.06 647 ALA A O 1
ATOM 4438 N N . ILE A 1 648 ? 18.336 7.603 -35.634 1.00 90.88 648 ILE A N 1
ATOM 4439 C CA . ILE A 1 648 ? 18.888 6.808 -34.530 1.00 90.88 648 ILE A CA 1
ATOM 4440 C C . ILE A 1 648 ? 20.270 6.297 -34.947 1.00 90.88 648 ILE A C 1
ATOM 4442 O O . ILE A 1 648 ? 20.382 5.639 -35.984 1.00 90.88 648 ILE A O 1
ATOM 4446 N N . ASP A 1 649 ? 21.304 6.579 -34.156 1.00 90.62 649 ASP A N 1
ATOM 4447 C CA . ASP A 1 649 ? 22.681 6.187 -34.452 1.00 90.62 649 ASP A CA 1
ATOM 4448 C C . ASP A 1 649 ? 23.067 4.906 -33.696 1.00 90.62 649 ASP A C 1
ATOM 4450 O O . ASP A 1 649 ? 23.035 4.818 -32.468 1.00 90.62 649 ASP A O 1
ATOM 4454 N N . PHE A 1 650 ? 23.509 3.903 -34.445 1.00 92.00 650 PHE A N 1
ATOM 4455 C CA . PHE A 1 650 ? 24.110 2.680 -33.929 1.00 92.00 650 PHE A CA 1
ATOM 4456 C C . PHE A 1 650 ? 25.602 2.714 -34.238 1.00 92.00 650 PHE A C 1
ATOM 4458 O O . PHE A 1 650 ? 25.993 2.752 -35.404 1.00 92.00 650 PHE A O 1
ATOM 4465 N N . VAL A 1 651 ? 26.455 2.717 -33.213 1.00 90.56 651 VAL A N 1
ATOM 4466 C CA . VAL A 1 651 ? 27.903 2.884 -33.393 1.00 90.56 651 VAL A CA 1
ATOM 4467 C C . VAL A 1 651 ? 28.643 1.784 -32.648 1.00 90.56 651 VAL A C 1
ATOM 4469 O O . VAL A 1 651 ? 28.723 1.802 -31.425 1.00 90.56 651 VAL A O 1
ATOM 4472 N N . ASN A 1 652 ? 29.266 0.854 -33.371 1.00 91.06 652 ASN A N 1
ATOM 4473 C CA . ASN A 1 652 ? 30.217 -0.084 -32.780 1.00 91.06 652 ASN A CA 1
ATOM 4474 C C . ASN A 1 652 ? 31.636 0.342 -33.147 1.00 91.06 652 ASN A C 1
ATOM 4476 O O . ASN A 1 652 ? 32.078 0.179 -34.272 1.00 91.06 652 ASN A O 1
ATOM 4480 N N . THR A 1 653 ? 32.377 0.899 -32.198 1.00 88.94 653 THR A N 1
ATOM 4481 C CA . THR A 1 653 ? 33.693 1.506 -32.450 1.00 88.94 653 THR A CA 1
ATOM 4482 C C . THR A 1 653 ? 34.807 0.504 -32.770 1.00 88.94 653 THR A C 1
ATOM 4484 O O . THR A 1 653 ? 35.852 0.913 -33.286 1.00 88.94 653 THR A O 1
ATOM 4487 N N . VAL A 1 654 ? 34.620 -0.789 -32.475 1.00 87.06 654 VAL A N 1
ATOM 4488 C CA . VAL A 1 654 ? 35.670 -1.818 -32.630 1.00 87.06 654 VAL A CA 1
ATOM 4489 C C . VAL A 1 654 ? 35.219 -3.096 -33.343 1.00 87.06 654 VAL A C 1
ATOM 4491 O O . VAL A 1 654 ? 36.085 -3.809 -33.853 1.00 87.06 654 VAL A O 1
ATOM 4494 N N . GLY A 1 655 ? 33.919 -3.398 -33.355 1.00 89.06 655 GLY A N 1
ATOM 4495 C CA . GLY A 1 655 ? 33.331 -4.572 -34.002 1.00 89.06 655 GLY A CA 1
ATOM 4496 C C . GLY A 1 655 ? 32.254 -4.212 -35.028 1.00 89.06 655 GLY A C 1
ATOM 4497 O O . GLY A 1 655 ? 32.042 -3.040 -35.341 1.00 89.06 655 GLY A O 1
ATOM 4498 N N . GLY A 1 656 ? 31.612 -5.243 -35.580 1.00 91.44 656 GLY A N 1
ATOM 4499 C CA . GLY A 1 656 ? 30.585 -5.126 -36.621 1.00 91.44 656 GLY A CA 1
ATOM 4500 C C . GLY A 1 656 ? 29.152 -5.262 -36.104 1.00 91.44 656 GLY A C 1
ATOM 4501 O O . GLY A 1 656 ? 28.918 -5.265 -34.889 1.00 91.44 656 GLY A O 1
ATOM 4502 N N . PHE A 1 657 ? 28.228 -5.394 -37.052 1.00 94.00 657 PHE A N 1
ATOM 4503 C CA . PHE A 1 657 ? 26.816 -5.718 -36.859 1.00 94.00 657 PHE A CA 1
ATOM 4504 C C . PHE A 1 657 ? 26.450 -6.874 -37.794 1.00 94.00 657 PHE A C 1
ATOM 4506 O O . PHE A 1 657 ? 26.714 -6.769 -38.991 1.00 94.00 657 PHE A O 1
ATOM 4513 N N . ASP A 1 658 ? 25.841 -7.941 -37.279 1.00 94.00 658 ASP A N 1
ATOM 4514 C CA . ASP A 1 658 ? 25.506 -9.109 -38.103 1.00 94.00 658 ASP A CA 1
ATOM 4515 C C . ASP A 1 658 ? 24.180 -8.876 -38.853 1.00 94.00 658 ASP A C 1
ATOM 4517 O O . ASP A 1 658 ? 24.177 -8.705 -40.071 1.00 94.00 658 ASP A O 1
ATOM 4521 N N . ASP A 1 659 ? 23.058 -8.780 -38.132 1.00 94.81 659 ASP A N 1
ATOM 4522 C CA . ASP A 1 659 ? 21.726 -8.650 -38.730 1.00 94.81 659 ASP A CA 1
ATOM 4523 C C . ASP A 1 659 ? 21.016 -7.347 -38.328 1.00 94.81 659 ASP A C 1
ATOM 4525 O O . ASP A 1 659 ? 20.739 -7.088 -37.157 1.00 94.81 659 ASP A O 1
ATOM 4529 N N . VAL A 1 660 ? 20.613 -6.551 -39.320 1.00 96.56 660 VAL A N 1
ATOM 4530 C CA . VAL A 1 660 ? 19.746 -5.376 -39.151 1.00 96.56 660 VAL A CA 1
ATOM 4531 C C . VAL A 1 660 ? 18.423 -5.628 -39.861 1.00 96.56 660 VAL A C 1
ATOM 4533 O O . VAL A 1 660 ? 18.355 -5.685 -41.087 1.00 96.56 660 VAL A O 1
ATOM 4536 N N . THR A 1 661 ? 17.338 -5.741 -39.107 1.00 97.19 661 THR A N 1
ATOM 4537 C CA . THR A 1 661 ? 16.000 -6.003 -39.640 1.00 97.19 661 THR A CA 1
ATOM 4538 C C . THR A 1 661 ? 15.107 -4.778 -39.491 1.00 97.19 661 THR A C 1
ATOM 4540 O O . THR A 1 661 ? 14.895 -4.280 -38.390 1.00 97.19 661 THR A O 1
ATOM 4543 N N . ILE A 1 662 ? 14.527 -4.311 -40.598 1.00 97.19 662 ILE A N 1
ATOM 4544 C CA . ILE A 1 662 ? 13.633 -3.148 -40.637 1.00 97.19 662 ILE A CA 1
ATOM 4545 C C . ILE A 1 662 ? 12.253 -3.585 -41.135 1.00 97.19 662 ILE A C 1
ATOM 4547 O O . ILE A 1 662 ? 12.101 -4.158 -42.213 1.00 97.19 662 ILE A O 1
ATOM 4551 N N . THR A 1 663 ? 11.208 -3.314 -40.362 1.00 96.31 663 THR A N 1
ATOM 4552 C CA . THR A 1 663 ? 9.833 -3.729 -40.671 1.00 96.31 663 THR A CA 1
ATOM 4553 C C . THR A 1 663 ? 8.835 -2.606 -40.383 1.00 96.31 663 THR A C 1
ATOM 4555 O O . THR A 1 663 ? 9.184 -1.564 -39.820 1.00 96.31 663 THR A O 1
ATOM 4558 N N . GLY A 1 664 ? 7.581 -2.786 -40.807 1.00 95.00 664 GLY A N 1
ATOM 4559 C CA . GLY A 1 664 ? 6.475 -1.890 -40.461 1.00 95.00 664 GLY A CA 1
ATOM 4560 C C . GLY A 1 664 ? 5.914 -1.052 -41.615 1.00 95.00 664 GLY A C 1
ATOM 4561 O O . GLY A 1 664 ? 6.150 -1.312 -42.798 1.00 95.00 664 GLY A O 1
ATOM 4562 N N . ALA A 1 665 ? 5.089 -0.068 -41.257 1.00 94.31 665 ALA A N 1
ATOM 4563 C CA . ALA A 1 665 ? 4.315 0.763 -42.185 1.00 94.31 665 ALA A CA 1
ATOM 4564 C C . ALA A 1 665 ? 4.522 2.273 -41.977 1.00 94.31 665 ALA A C 1
ATOM 4566 O O . ALA A 1 665 ? 3.842 3.095 -42.605 1.00 94.31 665 ALA A O 1
ATOM 4567 N N . LYS A 1 666 ? 5.448 2.656 -41.095 1.00 95.62 666 LYS A N 1
ATOM 4568 C CA . LYS A 1 666 ? 5.877 4.034 -40.842 1.00 95.62 666 LYS A CA 1
ATOM 4569 C C . LYS A 1 666 ? 7.356 4.207 -41.147 1.00 95.62 666 LYS A C 1
ATOM 4571 O O . LYS A 1 666 ? 8.083 3.226 -41.269 1.00 95.62 666 LYS A O 1
ATOM 4576 N N . ALA A 1 667 ? 7.753 5.466 -41.308 1.00 94.25 667 ALA A N 1
ATOM 4577 C CA . ALA A 1 667 ? 9.105 5.817 -41.702 1.00 94.25 667 ALA A CA 1
ATOM 4578 C C . ALA A 1 667 ? 10.140 5.390 -40.652 1.00 94.25 667 ALA A C 1
ATOM 4580 O O . ALA A 1 667 ? 9.855 5.413 -39.449 1.00 94.25 667 ALA A O 1
ATOM 4581 N N . VAL A 1 668 ? 11.326 5.026 -41.133 1.00 95.75 668 VAL A N 1
ATOM 4582 C CA . VAL A 1 668 ? 12.492 4.674 -40.315 1.00 95.75 668 VAL A CA 1
ATOM 4583 C C . VAL A 1 668 ? 13.685 5.494 -40.789 1.00 95.75 668 VAL A C 1
ATOM 4585 O O . VAL A 1 668 ? 13.996 5.465 -41.977 1.00 95.75 668 VAL A O 1
ATOM 4588 N N . THR A 1 669 ? 14.360 6.186 -39.872 1.00 94.38 669 THR A N 1
ATOM 4589 C CA . THR A 1 669 ? 15.624 6.889 -40.128 1.00 94.38 669 THR A CA 1
ATOM 4590 C C . THR A 1 669 ? 16.688 6.393 -39.151 1.00 94.38 669 THR A C 1
ATOM 4592 O O . THR A 1 669 ? 16.527 6.553 -37.940 1.00 94.38 669 THR A O 1
ATOM 4595 N N . ALA A 1 670 ? 17.781 5.819 -39.653 1.00 93.56 670 ALA A N 1
ATOM 4596 C CA . ALA A 1 670 ? 18.878 5.326 -38.820 1.00 93.56 670 ALA A CA 1
ATOM 4597 C C . ALA A 1 670 ? 20.246 5.515 -39.489 1.00 93.56 670 ALA A C 1
ATOM 4599 O O . ALA A 1 670 ? 20.354 5.509 -40.715 1.00 93.56 670 ALA A O 1
ATOM 4600 N N . ASN A 1 671 ? 21.296 5.636 -38.681 1.00 92.56 671 ASN A N 1
ATOM 4601 C CA . ASN A 1 671 ? 22.680 5.534 -39.130 1.00 92.56 671 ASN A CA 1
ATOM 4602 C C . ASN A 1 671 ? 23.355 4.366 -38.404 1.00 92.56 671 ASN A C 1
ATOM 4604 O O . ASN A 1 671 ? 23.157 4.180 -37.208 1.00 92.56 671 ASN A O 1
ATOM 4608 N N . ILE A 1 672 ? 24.164 3.583 -39.110 1.00 93.06 672 ILE A N 1
ATOM 4609 C CA . ILE A 1 672 ? 24.856 2.409 -38.576 1.00 93.06 672 ILE A CA 1
ATOM 4610 C C . ILE A 1 672 ? 26.330 2.535 -38.930 1.00 93.06 672 ILE A C 1
ATOM 4612 O O . ILE A 1 672 ? 26.693 2.609 -40.098 1.00 93.06 672 ILE A O 1
ATOM 4616 N N . THR A 1 673 ? 27.186 2.595 -37.919 1.00 91.50 673 THR A N 1
ATOM 4617 C CA . THR A 1 673 ? 28.628 2.781 -38.083 1.00 91.50 673 THR A CA 1
ATOM 4618 C C . THR A 1 673 ? 29.378 1.618 -37.449 1.00 91.50 673 THR A C 1
ATOM 4620 O O . THR A 1 673 ? 29.465 1.529 -36.222 1.00 91.50 673 THR A O 1
ATOM 4623 N N . ALA A 1 674 ? 29.947 0.749 -38.284 1.00 90.31 674 ALA A N 1
ATOM 4624 C CA . ALA A 1 674 ? 30.863 -0.307 -37.873 1.00 90.31 674 ALA A CA 1
ATOM 4625 C C . ALA A 1 674 ? 32.312 0.207 -37.898 1.00 90.31 674 ALA A C 1
ATOM 4627 O O . ALA A 1 674 ? 32.794 0.791 -38.872 1.00 90.31 674 ALA A O 1
ATOM 4628 N N . GLY A 1 675 ? 33.013 0.024 -36.787 1.00 85.06 675 GLY A N 1
ATOM 4629 C CA . GLY A 1 675 ? 34.365 0.508 -36.544 1.00 85.06 675 GLY A CA 1
ATOM 4630 C C . GLY A 1 675 ? 35.392 -0.618 -36.468 1.00 85.06 675 GLY A C 1
ATOM 4631 O O . GLY A 1 675 ? 35.081 -1.807 -36.487 1.00 85.06 675 GLY A O 1
ATOM 4632 N N . GLY A 1 676 ? 36.669 -0.245 -36.366 1.00 82.12 676 GLY A N 1
ATOM 4633 C CA . GLY A 1 676 ? 37.761 -1.217 -36.287 1.00 82.12 676 GLY A CA 1
ATOM 4634 C C . GLY A 1 676 ? 37.904 -2.033 -37.574 1.00 82.12 676 GLY A C 1
ATOM 4635 O O . GLY A 1 676 ? 38.230 -1.472 -38.612 1.00 82.12 676 GLY A O 1
ATOM 4636 N N . THR A 1 677 ? 37.721 -3.353 -37.487 1.00 77.56 677 THR A N 1
ATOM 4637 C CA . THR A 1 677 ? 37.649 -4.271 -38.645 1.00 77.56 677 TH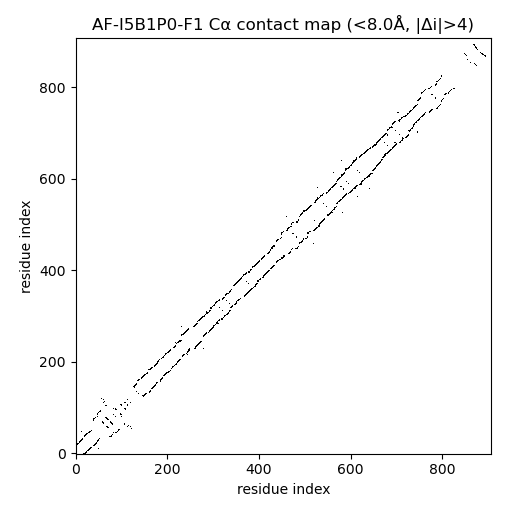R A CA 1
ATOM 4638 C C . THR A 1 677 ? 36.253 -4.871 -38.819 1.00 77.56 677 THR A C 1
ATOM 4640 O O . THR A 1 677 ? 36.108 -5.854 -39.540 1.00 77.56 677 THR A O 1
ATOM 4643 N N . GLY A 1 678 ? 35.260 -4.365 -38.085 1.00 84.25 678 GLY A N 1
ATOM 4644 C CA . GLY A 1 678 ? 33.878 -4.803 -38.207 1.00 84.25 678 GLY A CA 1
ATOM 4645 C C . GLY A 1 678 ? 33.214 -4.274 -39.472 1.00 84.25 678 GLY A C 1
ATOM 4646 O O . GLY A 1 678 ? 33.641 -3.259 -40.025 1.00 84.25 678 GLY A O 1
ATOM 4647 N N . THR A 1 679 ? 32.159 -4.963 -39.88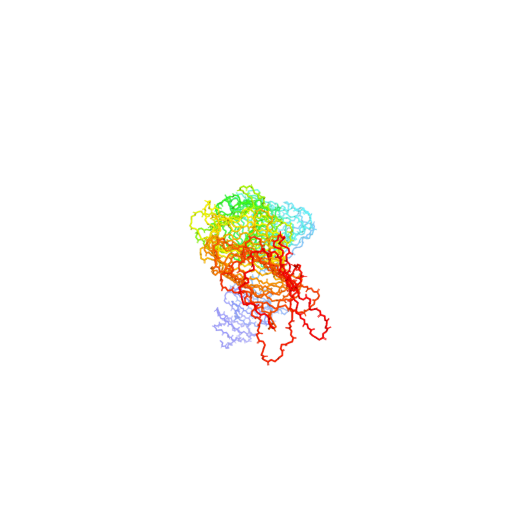9 1.00 87.62 679 THR A N 1
ATOM 4648 C CA . THR A 1 679 ? 31.289 -4.599 -41.010 1.00 87.62 679 THR A CA 1
ATOM 4649 C C . THR A 1 679 ? 29.840 -4.682 -40.559 1.00 87.62 679 THR A C 1
ATOM 4651 O O . THR A 1 679 ? 29.545 -5.388 -39.593 1.00 87.62 679 THR A O 1
ATOM 4654 N N . VAL A 1 680 ? 28.937 -4.002 -41.250 1.00 91.94 680 VAL A N 1
ATOM 4655 C CA . VAL A 1 680 ? 27.527 -4.400 -41.269 1.00 91.94 680 VAL A CA 1
ATOM 4656 C C . VAL A 1 680 ? 27.395 -5.561 -42.260 1.00 91.94 680 VAL A C 1
ATOM 4658 O O . VAL A 1 680 ? 27.732 -5.405 -43.426 1.00 91.94 680 VAL A O 1
ATOM 4661 N N . ASP A 1 681 ? 26.990 -6.751 -41.811 1.00 92.31 681 ASP A N 1
ATOM 4662 C CA . ASP A 1 681 ? 26.893 -7.930 -42.689 1.00 92.31 681 ASP A CA 1
ATOM 4663 C C . ASP A 1 681 ? 25.592 -7.889 -43.501 1.00 92.31 681 ASP A C 1
ATOM 4665 O O . ASP A 1 681 ? 25.619 -7.738 -44.725 1.00 92.31 681 ASP A O 1
ATOM 4669 N N . THR A 1 682 ? 24.438 -7.937 -42.829 1.00 94.00 682 THR A N 1
ATOM 4670 C CA . THR A 1 682 ? 23.130 -7.966 -43.491 1.00 94.00 682 THR A CA 1
ATOM 4671 C C . THR A 1 682 ? 22.189 -6.874 -42.990 1.00 94.00 682 THR A C 1
ATOM 4673 O O . THR A 1 682 ? 21.935 -6.725 -41.799 1.00 94.00 682 THR A O 1
ATOM 4676 N N . VAL A 1 683 ? 21.564 -6.160 -43.928 1.00 96.12 683 VAL A N 1
ATOM 4677 C CA . VAL A 1 683 ? 20.406 -5.295 -43.684 1.00 96.12 683 VAL A CA 1
ATOM 4678 C C . VAL A 1 683 ? 19.221 -5.825 -44.478 1.00 96.12 683 VAL A C 1
ATOM 4680 O O . VAL A 1 683 ? 19.263 -5.873 -45.701 1.00 96.12 683 VAL A O 1
ATOM 4683 N N . THR A 1 684 ? 18.132 -6.191 -43.810 1.00 95.19 684 THR A N 1
ATOM 4684 C CA . THR A 1 684 ? 16.896 -6.643 -44.454 1.00 95.19 684 THR A CA 1
ATOM 4685 C C . THR A 1 684 ? 15.736 -5.730 -44.095 1.00 95.19 684 THR A C 1
ATOM 4687 O O . THR A 1 684 ? 15.282 -5.705 -42.954 1.00 95.19 684 THR A O 1
ATOM 4690 N N . SER A 1 685 ? 15.192 -5.025 -45.086 1.00 94.75 685 SER A N 1
ATOM 4691 C CA . SER A 1 685 ? 13.980 -4.230 -44.927 1.00 94.75 685 SER A CA 1
ATOM 4692 C C . SER A 1 685 ? 12.775 -4.886 -45.603 1.00 94.75 685 SER A C 1
ATOM 4694 O O . SER A 1 685 ? 12.824 -5.331 -46.744 1.00 94.75 685 SER A O 1
ATOM 4696 N N . THR A 1 686 ? 11.655 -4.923 -44.886 1.00 93.62 686 THR A N 1
ATOM 4697 C CA . THR A 1 686 ? 10.310 -5.205 -45.423 1.00 93.62 686 THR A CA 1
ATOM 4698 C C . THR A 1 686 ? 9.347 -4.051 -45.140 1.00 93.62 686 THR A C 1
ATOM 4700 O O . THR A 1 686 ? 8.131 -4.191 -45.287 1.00 93.62 686 THR A O 1
ATOM 4703 N N . ASN A 1 687 ? 9.879 -2.908 -44.696 1.00 92.62 687 ASN A N 1
ATOM 4704 C CA . ASN A 1 687 ? 9.087 -1.726 -44.400 1.00 92.62 687 ASN A CA 1
ATOM 4705 C C . ASN A 1 687 ? 8.424 -1.199 -45.683 1.00 92.62 687 ASN A C 1
ATOM 4707 O O . ASN A 1 687 ? 9.014 -1.210 -46.761 1.00 92.62 687 ASN A O 1
ATOM 4711 N N . THR A 1 688 ? 7.168 -0.775 -45.558 1.00 92.25 688 THR A N 1
ATOM 4712 C CA . THR A 1 688 ? 6.337 -0.321 -46.691 1.00 92.25 688 THR A CA 1
ATOM 4713 C C . THR A 1 688 ? 6.255 1.204 -46.815 1.00 92.25 688 THR A C 1
ATOM 4715 O O . THR A 1 688 ? 5.556 1.735 -47.686 1.00 92.25 688 THR A O 1
ATOM 4718 N N . ASN A 1 689 ? 6.940 1.924 -45.931 1.00 92.50 689 ASN A N 1
ATOM 4719 C CA . ASN A 1 689 ? 7.086 3.374 -45.900 1.00 92.50 689 ASN A CA 1
ATOM 4720 C C . ASN A 1 689 ? 8.529 3.770 -46.261 1.00 92.50 689 ASN A C 1
ATOM 4722 O O . ASN A 1 689 ? 9.314 2.930 -46.684 1.00 92.50 689 ASN A O 1
ATOM 4726 N N . SER A 1 690 ? 8.870 5.049 -46.121 1.00 91.44 690 SER A N 1
ATOM 4727 C CA . SER A 1 690 ? 10.215 5.544 -46.400 1.00 91.44 690 SER A CA 1
ATOM 4728 C C . SER A 1 690 ? 11.232 5.031 -45.378 1.00 91.44 690 SER A C 1
ATOM 4730 O O . SER A 1 690 ? 11.063 5.251 -44.176 1.00 91.44 690 SER A O 1
ATOM 4732 N N . VAL A 1 691 ? 12.315 4.416 -45.852 1.00 93.75 691 VAL A N 1
ATOM 4733 C CA . VAL A 1 691 ? 13.474 4.041 -45.028 1.00 93.75 691 VAL A CA 1
ATOM 4734 C C . VAL A 1 691 ? 14.665 4.903 -45.420 1.00 93.75 691 VAL A C 1
ATOM 4736 O O . VAL A 1 691 ? 15.064 4.908 -46.576 1.00 93.75 691 VAL A O 1
ATOM 4739 N N . THR A 1 692 ? 15.237 5.637 -44.472 1.00 93.62 692 THR A N 1
ATOM 4740 C CA . THR A 1 692 ? 16.475 6.403 -44.654 1.00 93.62 692 THR A CA 1
ATOM 4741 C C . THR A 1 692 ? 17.576 5.775 -43.812 1.00 93.62 692 THR A C 1
ATOM 4743 O O . THR A 1 692 ? 17.483 5.758 -42.587 1.00 93.62 692 THR A O 1
ATOM 4746 N N . LEU A 1 693 ? 18.606 5.247 -44.465 1.00 94.38 693 LEU A N 1
ATOM 4747 C CA . LEU A 1 693 ? 19.688 4.513 -43.829 1.00 94.38 693 LEU A CA 1
ATOM 4748 C C . LEU A 1 693 ? 21.049 5.023 -44.309 1.00 94.38 693 LEU A C 1
ATOM 4750 O O . LEU A 1 693 ? 21.305 5.087 -45.510 1.00 94.38 693 LEU A O 1
ATOM 4754 N N . THR A 1 694 ? 21.938 5.323 -43.366 1.00 92.44 694 THR A N 1
ATOM 4755 C CA . THR A 1 694 ? 23.366 5.536 -43.643 1.00 92.44 694 THR A CA 1
ATOM 4756 C C . THR A 1 694 ? 24.163 4.409 -43.007 1.00 92.44 694 THR A C 1
ATOM 4758 O O . THR A 1 694 ? 24.067 4.212 -41.801 1.00 92.44 694 THR A O 1
ATOM 4761 N N . ILE A 1 695 ? 24.965 3.692 -43.784 1.00 91.31 695 ILE A N 1
ATOM 4762 C CA . ILE A 1 695 ? 25.884 2.654 -43.315 1.00 91.31 695 ILE A CA 1
ATOM 4763 C C . ILE A 1 695 ? 27.311 3.161 -43.506 1.00 91.31 695 ILE A C 1
ATOM 4765 O O . ILE A 1 695 ? 27.658 3.684 -44.564 1.00 91.31 695 ILE A O 1
ATOM 4769 N N . ALA A 1 696 ? 28.140 3.018 -42.479 1.00 88.75 696 ALA A N 1
ATOM 4770 C CA . ALA A 1 696 ? 29.541 3.397 -42.510 1.00 88.75 696 ALA A CA 1
ATOM 4771 C C . ALA A 1 696 ? 30.421 2.268 -41.961 1.00 88.75 696 ALA A C 1
ATOM 4773 O O . ALA A 1 696 ? 30.538 2.096 -40.750 1.00 88.75 696 ALA A O 1
ATOM 4774 N N . ASP A 1 697 ? 31.101 1.554 -42.856 1.00 84.38 697 ASP A N 1
ATOM 4775 C CA . ASP A 1 697 ? 32.103 0.540 -42.516 1.00 84.38 697 ASP A CA 1
ATOM 4776 C C . ASP A 1 697 ? 33.504 1.161 -42.501 1.00 84.38 697 ASP A C 1
ATOM 4778 O O . ASP A 1 697 ? 34.246 1.141 -43.486 1.00 84.38 697 ASP A O 1
ATOM 4782 N N . ALA A 1 698 ? 33.889 1.761 -41.374 1.00 70.19 698 ALA A N 1
ATOM 4783 C CA . ALA A 1 698 ? 35.130 2.534 -41.266 1.00 70.19 698 ALA A CA 1
ATOM 4784 C C . ALA A 1 698 ? 36.415 1.683 -41.402 1.00 70.19 698 ALA A C 1
ATOM 4786 O O . ALA A 1 698 ? 37.511 2.238 -41.530 1.00 70.19 698 ALA A O 1
ATOM 4787 N N . GLY A 1 699 ? 36.288 0.353 -41.340 1.00 67.81 699 GLY A N 1
ATOM 4788 C CA . GLY A 1 699 ? 37.387 -0.613 -41.379 1.00 67.81 699 GLY A CA 1
ATOM 4789 C C . GLY A 1 699 ? 37.682 -1.249 -42.737 1.00 67.81 699 GLY A C 1
ATOM 4790 O O . GLY A 1 699 ? 38.744 -1.861 -42.890 1.00 67.81 699 GLY A O 1
ATOM 4791 N N . LEU A 1 700 ? 36.773 -1.133 -43.711 1.00 73.75 700 LEU A N 1
ATOM 4792 C CA . LEU A 1 700 ? 36.893 -1.821 -44.996 1.00 73.75 700 LEU A CA 1
ATOM 4793 C C . LEU A 1 700 ? 37.718 -1.019 -46.006 1.00 73.75 700 LEU A C 1
ATOM 4795 O O . LEU A 1 700 ? 37.555 0.189 -46.178 1.00 73.75 700 LEU A O 1
ATOM 4799 N N . ALA A 1 701 ? 38.614 -1.716 -46.703 1.00 67.56 701 ALA A N 1
ATOM 4800 C CA . ALA A 1 701 ? 39.259 -1.194 -47.900 1.00 67.56 701 ALA A CA 1
ATOM 4801 C C . ALA A 1 701 ? 38.400 -1.509 -49.135 1.00 67.56 701 ALA A C 1
ATOM 4803 O O . ALA A 1 701 ? 37.705 -2.524 -49.165 1.00 67.56 701 ALA A O 1
ATOM 4804 N N . ALA A 1 702 ? 38.506 -0.678 -50.176 1.00 60.72 702 ALA A N 1
ATOM 4805 C CA . ALA A 1 702 ? 37.875 -0.949 -51.467 1.00 60.72 702 ALA A CA 1
ATOM 4806 C C . ALA A 1 702 ? 38.290 -2.343 -51.989 1.00 60.72 702 ALA A C 1
ATOM 4808 O O . ALA A 1 702 ? 39.488 -2.639 -52.078 1.00 60.72 702 ALA A O 1
ATOM 4809 N N . GLY A 1 703 ? 37.306 -3.194 -52.305 1.00 61.78 703 GLY A N 1
ATOM 4810 C CA . GLY A 1 703 ? 37.513 -4.551 -52.826 1.00 61.78 703 GLY A CA 1
ATOM 4811 C C . GLY A 1 703 ? 37.252 -5.705 -51.845 1.00 61.78 703 GLY A C 1
ATOM 4812 O O . GLY A 1 703 ? 37.156 -6.847 -52.301 1.00 61.78 703 GLY A O 1
ATOM 4813 N N . GLU A 1 704 ? 37.138 -5.444 -50.541 1.00 76.06 704 GLU A N 1
ATOM 4814 C CA . GLU A 1 704 ? 36.725 -6.441 -49.536 1.00 76.06 704 GLU A CA 1
ATOM 4815 C C . GLU A 1 704 ? 35.196 -6.642 -49.556 1.00 76.06 704 GLU A C 1
ATOM 4817 O O . GLU A 1 704 ? 34.476 -5.796 -50.080 1.00 76.06 704 GLU A O 1
ATOM 4822 N N . THR A 1 705 ? 34.676 -7.754 -49.022 1.00 82.06 705 THR A N 1
ATOM 4823 C CA . THR A 1 705 ? 33.216 -7.972 -48.930 1.00 82.06 705 THR A CA 1
ATOM 4824 C C . THR A 1 705 ? 32.572 -6.857 -48.099 1.00 82.06 705 THR A C 1
ATOM 4826 O O . THR A 1 705 ? 32.979 -6.659 -46.956 1.00 82.06 705 THR A O 1
ATOM 4829 N N . GLY A 1 706 ? 31.620 -6.130 -48.690 1.00 83.88 706 GLY A N 1
ATOM 4830 C CA . GLY A 1 706 ? 30.850 -5.067 -48.041 1.00 83.88 706 GLY A CA 1
ATOM 4831 C C . GLY A 1 706 ? 29.525 -5.568 -47.464 1.00 83.88 706 GLY A C 1
ATOM 4832 O O . GLY A 1 706 ? 29.357 -6.763 -47.216 1.00 83.88 706 GLY A O 1
ATOM 4833 N N . THR A 1 707 ? 28.577 -4.652 -47.279 1.00 90.75 707 THR A N 1
ATOM 4834 C CA . THR A 1 707 ? 27.263 -4.925 -46.688 1.00 90.75 707 THR A CA 1
ATOM 4835 C C . THR A 1 707 ? 26.297 -5.547 -47.699 1.00 90.75 707 THR A C 1
ATOM 4837 O O . THR A 1 707 ? 26.172 -5.090 -48.838 1.00 90.75 707 THR A O 1
ATOM 4840 N N . THR A 1 708 ? 25.521 -6.548 -47.276 1.00 91.94 708 THR A N 1
ATOM 4841 C CA . THR A 1 708 ? 24.364 -7.051 -48.031 1.00 91.94 708 THR A CA 1
ATOM 4842 C C . THR A 1 708 ? 23.092 -6.330 -47.593 1.00 91.94 708 THR A C 1
ATOM 4844 O O . THR A 1 708 ? 22.580 -6.561 -46.503 1.00 91.94 708 THR A O 1
ATOM 4847 N N . VAL A 1 709 ? 22.532 -5.482 -48.452 1.00 92.62 709 VAL A N 1
ATOM 4848 C CA . VAL A 1 709 ? 21.293 -4.743 -48.204 1.00 92.62 709 VAL A CA 1
ATOM 4849 C C . VAL A 1 709 ? 20.155 -5.279 -49.066 1.00 92.62 709 VAL A C 1
ATOM 4851 O O . VAL A 1 709 ? 20.233 -5.348 -50.291 1.00 92.62 709 VAL A O 1
ATOM 4854 N N . LYS A 1 710 ? 19.038 -5.595 -48.425 1.00 91.19 710 LYS A N 1
ATOM 4855 C CA . LYS A 1 710 ? 17.748 -5.804 -49.064 1.00 91.19 710 LYS A CA 1
ATOM 4856 C C . LYS A 1 710 ? 16.826 -4.636 -48.724 1.00 91.19 710 LYS A C 1
ATOM 4858 O O . LYS A 1 710 ? 16.457 -4.461 -47.561 1.00 91.19 710 LYS A O 1
ATOM 4863 N N . LEU A 1 711 ? 16.467 -3.838 -49.725 1.00 84.75 711 LEU A N 1
ATOM 4864 C CA . LEU A 1 711 ? 15.587 -2.683 -49.553 1.00 84.75 711 LEU A CA 1
ATOM 4865 C C . LEU A 1 711 ? 14.121 -3.104 -49.382 1.00 84.75 711 LEU A C 1
ATOM 4867 O O . LEU A 1 711 ? 13.707 -4.192 -49.777 1.00 84.75 711 LEU A O 1
ATOM 4871 N N . GLY A 1 712 ? 13.348 -2.234 -48.729 1.00 79.88 712 GLY A N 1
ATOM 4872 C CA . GLY A 1 712 ? 11.931 -2.460 -48.461 1.00 79.88 712 GLY A CA 1
ATOM 4873 C C . GLY A 1 712 ? 11.053 -2.049 -49.640 1.00 79.88 712 GLY A C 1
ATOM 4874 O O . GLY A 1 712 ? 11.415 -1.180 -50.432 1.00 79.88 712 GLY A O 1
ATOM 4875 N N . ASN A 1 713 ? 9.856 -2.627 -49.719 1.00 78.38 713 ASN A N 1
ATOM 4876 C CA . ASN A 1 713 ? 8.890 -2.338 -50.780 1.00 78.38 713 ASN A CA 1
ATOM 4877 C C . ASN A 1 713 ? 8.093 -1.075 -50.446 1.00 78.38 713 ASN A C 1
ATOM 4879 O O . ASN A 1 713 ? 6.942 -1.150 -49.992 1.00 78.38 713 ASN A O 1
ATOM 4883 N N . ALA A 1 714 ? 8.721 0.088 -50.624 1.00 75.25 714 ALA A N 1
ATOM 4884 C CA . ALA A 1 714 ? 8.105 1.373 -50.349 1.00 75.25 714 ALA A CA 1
ATOM 4885 C C . ALA A 1 714 ? 6.822 1.541 -51.184 1.00 75.25 714 ALA A C 1
ATOM 4887 O O . ALA A 1 714 ? 6.788 1.378 -52.403 1.00 75.25 714 ALA A O 1
ATOM 4888 N N . SER A 1 715 ? 5.717 1.865 -50.511 1.00 78.69 715 SER A N 1
ATOM 4889 C CA . SER A 1 715 ? 4.445 2.142 -51.183 1.00 78.69 715 SER A CA 1
ATOM 4890 C C . SER A 1 715 ? 4.572 3.372 -52.086 1.00 78.69 715 SER A C 1
ATOM 4892 O O . SER A 1 715 ? 5.327 4.292 -51.781 1.00 78.69 715 SER A O 1
ATOM 4894 N N . VAL A 1 716 ? 3.770 3.435 -53.153 1.00 70.00 716 VAL A N 1
ATOM 4895 C CA . VAL A 1 716 ? 3.764 4.556 -54.112 1.00 70.00 716 VAL A CA 1
ATOM 4896 C C . VAL A 1 716 ? 3.733 5.917 -53.397 1.00 70.00 716 VAL A C 1
ATOM 4898 O O . VAL A 1 716 ? 2.785 6.218 -52.669 1.00 70.00 716 VAL A O 1
ATOM 4901 N N . GLY A 1 717 ? 4.751 6.747 -53.649 1.00 68.12 717 GLY A N 1
ATOM 4902 C CA . GLY A 1 717 ? 4.918 8.079 -53.052 1.00 68.12 717 GLY A CA 1
ATOM 4903 C C . GLY A 1 717 ? 5.842 8.138 -51.829 1.00 68.12 717 GLY A C 1
ATOM 4904 O O . GLY A 1 717 ? 6.120 9.240 -51.357 1.00 68.12 717 GLY A O 1
ATOM 4905 N N . ASN A 1 718 ? 6.326 6.994 -51.343 1.00 82.25 718 ASN A N 1
ATOM 4906 C CA . ASN A 1 718 ? 7.390 6.891 -50.345 1.00 82.25 718 ASN A CA 1
ATOM 4907 C C . ASN A 1 718 ? 8.725 6.565 -51.027 1.00 82.25 718 ASN A C 1
ATOM 4909 O O . ASN A 1 718 ? 8.737 6.103 -52.169 1.00 82.25 718 ASN A O 1
ATOM 4913 N N . ALA A 1 719 ? 9.832 6.814 -50.329 1.00 84.44 719 ALA A N 1
ATOM 4914 C CA . ALA A 1 719 ? 11.166 6.647 -50.890 1.00 84.44 719 ALA A CA 1
ATOM 4915 C C . ALA A 1 719 ? 12.117 5.955 -49.916 1.00 84.44 719 ALA A C 1
ATOM 4917 O O . ALA A 1 719 ? 12.153 6.328 -48.740 1.00 84.44 719 ALA A O 1
ATOM 4918 N N . ASN A 1 720 ? 12.923 5.011 -50.403 1.00 87.06 720 ASN A N 1
ATOM 4919 C CA . ASN A 1 720 ? 14.089 4.564 -49.653 1.00 87.06 720 ASN A CA 1
ATOM 4920 C C . ASN A 1 720 ? 15.271 5.485 -49.969 1.00 87.06 720 ASN A C 1
ATOM 4922 O O . ASN A 1 720 ? 15.435 5.963 -51.086 1.00 87.06 720 ASN A O 1
ATOM 4926 N N . THR A 1 721 ? 16.091 5.794 -48.975 1.00 90.06 721 THR A N 1
ATOM 4927 C CA . THR A 1 721 ? 17.348 6.524 -49.139 1.00 90.06 721 THR A CA 1
ATOM 4928 C C . THR A 1 721 ? 18.430 5.728 -48.440 1.00 90.06 721 THR A C 1
ATOM 4930 O O . THR A 1 721 ? 18.346 5.515 -47.236 1.00 90.06 721 THR A O 1
ATOM 4933 N N . LEU A 1 722 ? 19.420 5.268 -49.191 1.00 91.06 722 LEU A N 1
ATOM 4934 C CA . LEU A 1 722 ? 20.502 4.434 -48.693 1.00 91.06 722 LEU A CA 1
ATOM 4935 C C . LEU A 1 722 ? 21.833 5.092 -49.025 1.00 91.06 722 LEU A C 1
ATOM 4937 O O . LEU A 1 722 ? 22.078 5.448 -50.173 1.00 91.06 722 LEU A O 1
ATOM 4941 N N . VAL A 1 723 ? 22.706 5.211 -48.036 1.00 89.69 723 VAL A N 1
ATOM 4942 C CA . VAL A 1 723 ? 24.120 5.528 -48.237 1.00 89.69 723 VAL A CA 1
ATOM 4943 C C . VAL A 1 723 ? 24.924 4.365 -47.676 1.00 89.69 723 VAL A C 1
ATOM 4945 O O . VAL A 1 723 ? 24.732 4.042 -46.507 1.00 89.69 723 VAL A O 1
ATOM 4948 N N . THR A 1 724 ? 25.778 3.722 -48.471 1.00 85.75 724 THR A N 1
ATOM 4949 C CA . THR A 1 724 ? 26.623 2.613 -47.994 1.00 85.75 724 THR A CA 1
ATOM 4950 C C . THR A 1 724 ? 28.070 3.037 -47.737 1.00 85.75 724 THR A C 1
ATOM 4952 O O . THR A 1 724 ? 28.505 4.131 -48.120 1.00 85.75 724 THR A O 1
ATOM 4955 N N . GLY A 1 725 ? 28.793 2.182 -47.008 1.00 82.50 725 GLY A N 1
ATOM 4956 C CA . GLY A 1 725 ? 30.186 2.374 -46.625 1.00 82.50 725 GLY A CA 1
ATOM 4957 C C . GLY A 1 725 ? 31.172 2.005 -47.736 1.00 82.50 725 GLY A C 1
ATOM 4958 O O . GLY A 1 725 ? 30.824 1.903 -48.902 1.00 82.50 725 GLY A O 1
ATOM 4959 N N . SER A 1 726 ? 32.450 1.847 -47.387 1.00 79.31 726 SER A N 1
ATOM 4960 C CA . SER A 1 726 ? 33.422 1.238 -48.314 1.00 79.31 726 SER A CA 1
ATOM 4961 C C . SER A 1 726 ? 33.271 -0.284 -48.315 1.00 79.31 726 SER A C 1
ATOM 4963 O O . SER A 1 726 ? 32.844 -0.846 -47.315 1.00 79.31 726 SER A O 1
ATOM 4965 N N . GLY A 1 727 ? 33.713 -0.952 -49.376 1.00 78.56 727 GLY A N 1
ATOM 4966 C CA . GLY A 1 727 ? 33.554 -2.397 -49.552 1.00 78.56 727 GLY A CA 1
ATOM 4967 C C . GLY A 1 727 ? 32.781 -2.711 -50.828 1.00 78.56 727 GLY A C 1
ATOM 4968 O O . GLY A 1 727 ? 32.359 -1.811 -51.536 1.00 78.56 727 GLY A O 1
ATOM 4969 N N . ASN A 1 728 ? 32.668 -3.992 -51.159 1.00 81.00 728 ASN A N 1
ATOM 4970 C CA . ASN A 1 728 ? 31.850 -4.469 -52.268 1.00 81.00 728 ASN A CA 1
ATOM 4971 C C . ASN A 1 728 ? 30.452 -4.787 -51.731 1.00 81.00 728 ASN A C 1
ATOM 4973 O O . ASN A 1 728 ? 30.221 -5.903 -51.250 1.00 81.00 728 ASN A O 1
ATOM 4977 N N . ASP A 1 729 ? 29.547 -3.817 -51.774 1.00 85.94 729 ASP A N 1
ATOM 4978 C CA . ASP A 1 729 ? 28.195 -3.954 -51.242 1.00 85.94 729 ASP A CA 1
ATOM 4979 C C . ASP A 1 729 ? 27.288 -4.730 -52.207 1.00 85.94 729 ASP A C 1
ATOM 4981 O O . ASP A 1 729 ? 27.463 -4.714 -53.427 1.00 85.94 729 ASP A O 1
ATOM 4985 N N . THR A 1 730 ? 26.282 -5.424 -51.677 1.00 86.94 730 THR A N 1
ATOM 4986 C CA . THR A 1 730 ? 25.230 -6.070 -52.477 1.00 86.94 730 THR A CA 1
ATOM 4987 C C . THR A 1 730 ? 23.877 -5.496 -52.096 1.00 86.94 730 THR A C 1
ATOM 4989 O O . THR A 1 730 ? 23.377 -5.780 -51.018 1.00 86.94 730 THR A O 1
ATOM 4992 N N . ILE A 1 731 ? 23.257 -4.723 -52.984 1.00 87.75 731 ILE A N 1
ATOM 4993 C CA . ILE A 1 731 ? 21.972 -4.058 -52.763 1.00 87.75 731 ILE A CA 1
ATOM 4994 C C . ILE A 1 731 ? 20.919 -4.712 -53.658 1.00 87.75 731 ILE A C 1
ATOM 4996 O O . ILE A 1 731 ? 21.095 -4.790 -54.872 1.00 87.75 731 ILE A O 1
ATOM 5000 N N . THR A 1 732 ? 19.826 -5.202 -53.078 1.00 84.56 732 THR A N 1
ATOM 5001 C CA . THR A 1 732 ? 18.776 -5.938 -53.802 1.00 84.56 732 THR A CA 1
ATOM 5002 C C . THR A 1 732 ? 17.365 -5.533 -53.378 1.00 84.56 732 THR A C 1
ATOM 5004 O O . THR A 1 732 ? 17.185 -5.004 -52.280 1.00 84.56 732 THR A O 1
ATOM 5007 N N . ASP A 1 733 ? 16.368 -5.865 -54.210 1.00 78.81 733 ASP A N 1
ATOM 5008 C CA . ASP A 1 733 ? 14.943 -5.549 -53.983 1.00 78.81 733 ASP A CA 1
ATOM 5009 C C . ASP A 1 733 ? 14.715 -4.026 -53.912 1.00 78.81 733 ASP A C 1
ATOM 5011 O O . ASP A 1 733 ? 15.584 -3.252 -54.306 1.00 78.81 733 ASP A O 1
ATOM 5015 N N . GLY A 1 734 ? 13.558 -3.586 -53.432 1.00 73.19 734 GLY A N 1
ATOM 5016 C CA . GLY A 1 734 ? 13.206 -2.171 -53.399 1.00 73.19 734 GLY A CA 1
ATOM 5017 C C . GLY A 1 734 ? 12.297 -1.846 -54.568 1.00 73.19 734 GLY A C 1
ATOM 5018 O O . GLY A 1 734 ? 12.660 -2.017 -55.729 1.00 73.19 734 GLY A O 1
ATOM 5019 N N . THR A 1 735 ? 11.071 -1.470 -54.222 1.00 69.25 735 THR A N 1
ATOM 5020 C CA . THR A 1 735 ? 10.068 -0.939 -55.144 1.00 69.25 735 THR A CA 1
ATOM 5021 C C . THR A 1 735 ? 9.752 0.478 -54.699 1.00 69.25 735 THR A C 1
ATOM 5023 O O . THR A 1 735 ? 9.577 0.685 -53.496 1.00 69.25 735 THR A O 1
ATOM 5026 N N . GLY A 1 736 ? 9.546 1.420 -55.616 1.00 72.31 736 GLY A N 1
ATOM 5027 C CA . GLY A 1 736 ? 9.150 2.787 -55.256 1.00 72.31 736 GLY A CA 1
ATOM 5028 C C . GLY A 1 736 ? 10.147 3.833 -55.742 1.00 72.31 736 GLY A C 1
ATOM 5029 O O . GLY A 1 736 ? 10.480 3.851 -56.909 1.00 72.31 736 GLY A O 1
ATOM 5030 N N . THR A 1 737 ? 10.532 4.801 -54.916 1.00 78.88 737 THR A N 1
ATOM 5031 C CA . THR A 1 737 ? 11.577 5.770 -55.292 1.00 78.88 737 THR A CA 1
ATOM 5032 C C . THR A 1 737 ? 12.804 5.512 -54.439 1.00 78.88 737 THR A C 1
ATOM 5034 O O . THR A 1 737 ? 12.798 5.871 -53.264 1.00 78.88 737 THR A O 1
ATOM 5037 N N . ASP A 1 738 ? 13.851 4.922 -55.000 1.00 82.88 738 ASP A N 1
ATOM 5038 C CA . ASP A 1 738 ? 15.040 4.551 -54.235 1.00 82.88 738 ASP A CA 1
ATOM 5039 C C . ASP A 1 738 ? 16.222 5.479 -54.551 1.00 82.88 738 ASP A C 1
ATOM 5041 O O . ASP A 1 738 ? 16.703 5.556 -55.676 1.00 82.88 738 ASP A O 1
ATOM 5045 N N . ASN A 1 739 ? 16.713 6.205 -53.544 1.00 85.88 739 ASN A N 1
ATOM 5046 C CA . ASN A 1 739 ? 17.887 7.074 -53.641 1.00 85.88 739 ASN A CA 1
ATOM 5047 C C . ASN A 1 739 ? 19.099 6.376 -53.020 1.00 85.88 739 ASN A C 1
ATOM 5049 O O . ASN A 1 739 ? 19.273 6.396 -51.801 1.00 85.88 739 ASN A O 1
ATOM 5053 N N . ILE A 1 740 ? 19.950 5.774 -53.841 1.00 85.94 740 ILE A N 1
ATOM 5054 C CA . ILE A 1 740 ? 21.105 4.996 -53.390 1.00 85.94 740 ILE A CA 1
ATOM 5055 C C . ILE A 1 740 ? 22.382 5.783 -53.661 1.00 85.94 740 ILE A C 1
ATOM 5057 O O . ILE A 1 740 ? 22.643 6.207 -54.783 1.00 85.94 740 ILE A O 1
ATOM 5061 N N . THR A 1 741 ? 23.200 5.962 -52.631 1.00 86.88 741 THR A N 1
ATOM 5062 C CA . THR A 1 741 ? 24.590 6.402 -52.744 1.00 86.88 741 THR A CA 1
ATOM 5063 C C . THR A 1 741 ? 25.482 5.255 -52.294 1.00 86.88 741 THR A C 1
ATOM 5065 O O . THR A 1 741 ? 25.685 5.071 -51.096 1.00 86.88 741 THR A O 1
ATOM 5068 N N . ALA A 1 742 ? 25.971 4.465 -53.245 1.00 80.50 742 ALA A N 1
ATOM 5069 C CA . ALA A 1 742 ? 26.926 3.408 -52.942 1.00 80.50 742 ALA A CA 1
ATOM 5070 C C . ALA A 1 742 ? 28.281 4.033 -52.588 1.00 80.50 742 ALA A C 1
ATOM 5072 O O . ALA A 1 742 ? 28.623 5.092 -53.125 1.00 80.50 742 ALA A O 1
ATOM 5073 N N . GLY A 1 743 ? 29.020 3.449 -51.650 1.00 76.50 743 GLY A N 1
ATOM 5074 C CA . GLY A 1 743 ? 30.328 3.967 -51.271 1.00 76.50 743 GLY A CA 1
ATOM 5075 C C . GLY A 1 743 ? 31.432 3.554 -52.246 1.00 76.50 743 GLY A C 1
ATOM 5076 O O . GLY A 1 743 ? 31.277 3.666 -53.457 1.00 76.50 743 GLY A O 1
ATOM 5077 N N . ALA A 1 744 ? 32.607 3.209 -51.720 1.00 74.50 744 ALA A N 1
ATOM 5078 C CA . ALA A 1 744 ? 33.774 2.872 -52.537 1.00 74.50 744 ALA A CA 1
ATOM 5079 C C . ALA A 1 744 ? 33.996 1.356 -52.586 1.00 74.50 744 ALA A C 1
ATOM 5081 O O . ALA A 1 744 ? 34.329 0.761 -51.561 1.00 74.50 744 ALA A O 1
ATOM 5082 N N . GLY A 1 745 ? 33.948 0.770 -53.781 1.00 71.12 745 GLY A N 1
ATOM 5083 C CA . GLY A 1 745 ? 34.241 -0.637 -54.034 1.00 71.12 745 GLY A CA 1
ATOM 5084 C C . GLY A 1 745 ? 33.496 -1.163 -55.259 1.00 71.12 745 GLY A C 1
ATOM 5085 O O . GLY A 1 745 ? 32.969 -0.404 -56.070 1.00 71.12 745 GLY A O 1
ATOM 5086 N N . GLY A 1 746 ? 33.525 -2.481 -55.446 1.00 69.81 746 GLY A N 1
ATOM 5087 C CA . GLY A 1 746 ? 32.803 -3.170 -56.509 1.00 69.81 746 GLY A CA 1
ATOM 5088 C C . GLY A 1 746 ? 31.390 -3.533 -56.071 1.00 69.81 746 GLY A C 1
ATOM 5089 O O . GLY A 1 746 ? 31.158 -4.674 -55.673 1.00 69.81 746 GLY A O 1
ATOM 5090 N N . ASP A 1 747 ? 30.465 -2.582 -56.164 1.00 78.75 747 ASP A N 1
ATOM 5091 C CA . ASP A 1 747 ? 29.091 -2.760 -55.689 1.00 78.75 747 ASP A CA 1
ATOM 5092 C C . ASP A 1 747 ? 28.197 -3.492 -56.707 1.00 78.75 747 ASP A C 1
ATOM 5094 O O . ASP A 1 747 ? 28.283 -3.307 -57.930 1.00 78.75 747 ASP A O 1
ATOM 5098 N N . ALA A 1 748 ? 27.305 -4.341 -56.196 1.00 78.38 748 ALA A N 1
ATOM 5099 C CA . ALA A 1 748 ? 26.292 -5.064 -56.955 1.00 78.38 748 ALA A CA 1
ATOM 5100 C C . ALA A 1 748 ? 24.901 -4.547 -56.577 1.00 78.38 748 ALA A C 1
ATOM 5102 O O . ALA A 1 748 ? 24.411 -4.822 -55.488 1.00 78.38 748 ALA A O 1
ATOM 5103 N N . ILE A 1 749 ? 24.246 -3.820 -57.484 1.00 80.56 749 ILE A N 1
ATOM 5104 C CA . ILE A 1 749 ? 22.936 -3.198 -57.239 1.00 80.56 749 ILE A CA 1
ATOM 5105 C C . ILE A 1 749 ? 21.896 -3.814 -58.182 1.00 80.56 749 ILE A C 1
ATOM 5107 O O . ILE A 1 749 ? 22.071 -3.796 -59.403 1.00 80.56 749 ILE A O 1
ATOM 5111 N N . ALA A 1 750 ? 20.829 -4.372 -57.611 1.00 76.88 750 ALA A N 1
ATOM 5112 C CA . ALA A 1 750 ? 19.726 -5.033 -58.304 1.00 76.88 750 ALA A CA 1
ATOM 5113 C C . ALA A 1 750 ? 18.379 -4.688 -57.639 1.00 76.88 750 ALA A C 1
ATOM 5115 O O . ALA A 1 750 ? 17.820 -5.484 -56.881 1.00 76.88 750 ALA A O 1
ATOM 5116 N N . ILE A 1 751 ? 17.877 -3.489 -57.929 1.00 74.00 751 ILE A N 1
ATOM 5117 C CA . ILE A 1 751 ? 16.600 -2.962 -57.422 1.00 74.00 751 ILE A CA 1
ATOM 5118 C C . ILE A 1 751 ? 15.471 -3.118 -58.449 1.00 74.00 751 ILE A C 1
ATOM 5120 O O . ILE A 1 751 ? 15.743 -3.371 -59.628 1.00 74.00 751 ILE A O 1
ATOM 5124 N N . SER A 1 752 ? 14.211 -3.028 -58.015 1.00 68.25 752 SER A N 1
ATOM 5125 C CA . SER A 1 752 ? 13.052 -3.414 -58.828 1.00 68.25 752 SER A CA 1
ATOM 5126 C C . SER A 1 752 ? 11.962 -2.343 -58.923 1.00 68.25 752 SER A C 1
ATOM 5128 O O . SER A 1 752 ? 11.089 -2.263 -58.070 1.00 68.25 752 SER A O 1
ATOM 5130 N N . GLY A 1 753 ? 11.901 -1.650 -60.058 1.00 67.12 753 GLY A N 1
ATOM 5131 C CA . GLY A 1 753 ? 10.759 -0.836 -60.475 1.00 67.12 753 GLY A CA 1
ATOM 5132 C C . GLY A 1 753 ? 10.522 0.441 -59.662 1.00 67.12 753 GLY A C 1
ATOM 5133 O O . GLY A 1 753 ? 10.547 0.452 -58.437 1.00 67.12 753 GLY A O 1
ATOM 5134 N N . GLY A 1 754 ? 10.134 1.506 -60.364 1.00 66.44 754 GLY A N 1
ATOM 5135 C CA . GLY A 1 754 ? 9.830 2.797 -59.762 1.00 66.44 754 GLY A CA 1
ATOM 5136 C C . GLY A 1 754 ? 10.705 3.904 -60.338 1.00 66.44 754 GLY A C 1
ATOM 5137 O O . GLY A 1 754 ? 10.982 3.859 -61.528 1.00 66.44 754 GLY A O 1
ATOM 5138 N N . ASN A 1 755 ? 11.029 4.929 -59.547 1.00 70.44 755 ASN A N 1
ATOM 5139 C CA . ASN A 1 755 ? 11.832 6.073 -59.992 1.00 70.44 755 ASN A CA 1
ATOM 5140 C C . ASN A 1 755 ? 13.073 6.178 -59.113 1.00 70.44 755 ASN A C 1
ATOM 5142 O O . ASN A 1 755 ? 13.027 6.834 -58.071 1.00 70.44 755 ASN A O 1
ATOM 5146 N N . ASP A 1 756 ? 14.165 5.572 -59.551 1.00 78.94 756 ASP A N 1
ATOM 5147 C CA . ASP A 1 756 ? 15.344 5.364 -58.723 1.00 78.94 756 ASP A CA 1
ATOM 5148 C C . ASP A 1 756 ? 16.490 6.306 -59.110 1.00 78.94 756 ASP A C 1
ATOM 5150 O O . ASP A 1 756 ? 16.714 6.642 -60.278 1.00 78.94 756 ASP A O 1
ATOM 5154 N N . ALA A 1 757 ? 17.240 6.757 -58.108 1.00 75.31 757 ALA A N 1
ATOM 5155 C CA . ALA A 1 757 ? 18.419 7.593 -58.258 1.00 75.31 757 ALA A CA 1
ATOM 5156 C C . ALA A 1 757 ? 19.625 6.899 -57.626 1.00 75.31 757 ALA A C 1
ATOM 5158 O O . ALA A 1 757 ? 19.764 6.859 -56.405 1.00 75.31 757 ALA A O 1
ATOM 5159 N N . ILE A 1 758 ? 20.532 6.394 -58.461 1.00 77.81 758 ILE A N 1
ATOM 5160 C CA . ILE A 1 758 ? 21.745 5.703 -58.011 1.00 77.81 758 ILE A CA 1
ATOM 5161 C C . ILE A 1 758 ? 22.965 6.588 -58.286 1.00 77.81 758 ILE A C 1
ATOM 5163 O O . ILE A 1 758 ? 23.204 7.031 -59.415 1.00 77.81 758 ILE A O 1
ATOM 5167 N N . THR A 1 759 ? 23.748 6.832 -57.238 1.00 74.00 759 THR A N 1
ATOM 5168 C CA . THR A 1 759 ? 25.008 7.580 -57.257 1.00 74.00 759 THR A CA 1
ATOM 5169 C C . THR A 1 759 ? 26.134 6.695 -56.732 1.00 74.00 759 THR A C 1
ATOM 5171 O O . THR A 1 759 ? 26.014 6.130 -55.651 1.00 74.00 759 THR A O 1
ATOM 5174 N N . GLN A 1 760 ? 27.240 6.602 -57.467 1.00 67.38 760 GLN A N 1
ATOM 5175 C CA . GLN A 1 760 ? 28.456 5.927 -56.993 1.00 67.38 760 GLN A CA 1
ATOM 5176 C C . GLN A 1 760 ? 29.359 6.908 -56.230 1.00 67.38 760 GLN A C 1
ATOM 5178 O O . GLN A 1 760 ? 29.547 8.056 -56.655 1.00 67.38 760 GLN A O 1
ATOM 5183 N N . GLY A 1 761 ? 29.927 6.459 -55.114 1.00 59.56 761 GLY A N 1
ATOM 5184 C CA . GLY A 1 761 ? 30.961 7.157 -54.363 1.00 59.56 761 GLY A CA 1
ATOM 5185 C C . GLY A 1 761 ? 32.290 7.172 -55.123 1.00 59.56 761 GLY A C 1
ATOM 5186 O O . GLY A 1 761 ? 32.562 6.319 -55.959 1.00 59.56 761 GLY A O 1
ATOM 5187 N N . ALA A 1 762 ? 33.133 8.175 -54.865 1.00 49.47 762 ALA A N 1
ATOM 5188 C CA . ALA A 1 762 ? 34.440 8.275 -55.517 1.00 49.47 762 ALA A CA 1
ATOM 5189 C C . ALA A 1 762 ? 35.398 7.181 -55.010 1.00 49.47 762 ALA A C 1
ATOM 5191 O O . ALA A 1 762 ? 35.550 7.041 -53.792 1.00 49.47 762 ALA A O 1
ATOM 5192 N N . ALA A 1 763 ? 36.121 6.495 -55.905 1.00 45.91 763 ALA A N 1
ATOM 5193 C CA . ALA A 1 763 ? 37.137 5.531 -55.494 1.00 45.91 763 ALA A CA 1
ATOM 5194 C C . ALA A 1 763 ? 38.216 6.157 -54.600 1.00 45.91 763 ALA A C 1
ATOM 5196 O O . ALA A 1 763 ? 38.743 7.256 -54.833 1.00 45.91 763 ALA A O 1
ATOM 5197 N N . GLY A 1 764 ? 38.627 5.395 -53.586 1.00 42.59 764 GLY A N 1
ATOM 5198 C CA . GLY A 1 764 ? 39.889 5.635 -52.905 1.00 42.59 764 GLY A CA 1
ATOM 5199 C C . GLY A 1 764 ? 41.034 5.489 -53.911 1.00 42.59 764 GLY A C 1
ATOM 5200 O O . GLY A 1 764 ? 41.148 4.473 -54.590 1.00 42.59 764 GLY A O 1
ATOM 5201 N N . ALA A 1 765 ? 41.897 6.501 -54.021 1.00 32.47 765 ALA A N 1
ATOM 5202 C CA . ALA A 1 765 ? 42.996 6.531 -54.986 1.00 32.47 765 ALA A CA 1
ATOM 5203 C C . ALA A 1 765 ? 43.929 5.301 -54.859 1.00 32.47 765 ALA A C 1
ATOM 5205 O O . ALA A 1 765 ? 44.879 5.319 -54.075 1.00 32.47 765 ALA A O 1
ATOM 5206 N N . GLY A 1 766 ? 43.683 4.240 -55.641 1.00 35.38 766 GLY A N 1
ATOM 5207 C CA . GLY A 1 766 ? 44.523 3.037 -55.661 1.00 35.38 766 GLY A CA 1
ATOM 5208 C C . GLY A 1 766 ? 43.872 1.716 -56.096 1.00 35.38 766 GLY A C 1
ATOM 5209 O O . GLY A 1 766 ? 44.624 0.775 -56.358 1.00 35.38 766 GLY A O 1
ATOM 5210 N N . ALA A 1 767 ? 42.544 1.614 -56.201 1.00 36.53 767 ALA A N 1
ATOM 5211 C CA . ALA A 1 767 ? 41.875 0.370 -56.586 1.00 36.53 767 ALA A CA 1
ATOM 5212 C C . ALA A 1 767 ? 41.781 0.231 -58.118 1.00 36.53 767 ALA A C 1
ATOM 5214 O O . ALA A 1 767 ? 41.113 0.989 -58.811 1.00 36.53 767 ALA A O 1
ATOM 5215 N N . ALA A 1 768 ? 42.517 -0.726 -58.684 1.00 31.05 768 ALA A N 1
ATOM 5216 C CA . ALA A 1 768 ? 42.370 -1.116 -60.082 1.00 31.05 768 ALA A CA 1
ATOM 5217 C C . ALA A 1 768 ? 41.376 -2.283 -60.144 1.00 31.05 768 ALA A C 1
ATOM 5219 O O . ALA A 1 768 ? 41.789 -3.435 -60.010 1.00 31.05 768 ALA A O 1
ATOM 5220 N N . GLY A 1 769 ? 40.086 -1.990 -60.308 1.00 40.03 769 GLY A N 1
ATOM 5221 C CA . GLY A 1 769 ? 39.047 -3.024 -60.369 1.00 40.03 769 GLY A CA 1
ATOM 5222 C C . GLY A 1 769 ? 37.627 -2.591 -60.010 1.00 40.03 769 GLY A C 1
ATOM 5223 O O . GLY A 1 769 ? 36.756 -3.454 -60.017 1.00 40.03 769 GLY A O 1
ATOM 5224 N N . ASP A 1 770 ? 37.395 -1.309 -59.725 1.00 41.03 770 ASP A N 1
ATOM 5225 C CA . ASP A 1 770 ? 36.084 -0.783 -59.339 1.00 41.03 770 ASP A CA 1
ATOM 5226 C C . ASP A 1 770 ? 35.142 -0.802 -60.548 1.00 41.03 770 ASP A C 1
ATOM 5228 O O . ASP A 1 770 ? 35.169 0.072 -61.412 1.00 41.03 770 ASP A O 1
ATOM 5232 N N . GLY A 1 771 ? 34.376 -1.883 -60.665 1.00 40.50 771 GLY A N 1
ATOM 5233 C CA . GLY A 1 771 ? 33.349 -2.051 -61.677 1.00 40.50 771 GLY A CA 1
ATOM 5234 C C . GLY A 1 771 ? 32.043 -2.436 -61.004 1.00 40.50 771 GLY A C 1
ATOM 5235 O O . GLY A 1 771 ? 31.959 -3.504 -60.404 1.00 40.50 771 GLY A O 1
ATOM 5236 N N . MET A 1 772 ? 31.025 -1.590 -61.148 1.00 45.25 772 MET A N 1
ATOM 5237 C CA . MET A 1 772 ? 29.650 -1.927 -60.787 1.00 45.25 772 MET A CA 1
ATOM 5238 C C . MET A 1 772 ? 29.179 -3.113 -61.640 1.00 45.25 772 MET A C 1
ATOM 5240 O O . MET A 1 772 ? 29.110 -3.004 -62.864 1.00 45.25 772 MET A O 1
ATOM 5244 N N . VAL A 1 773 ? 28.808 -4.236 -61.023 1.00 41.69 773 VAL A N 1
ATOM 5245 C CA . VAL A 1 773 ? 28.084 -5.315 -61.719 1.00 41.69 773 VAL A CA 1
ATOM 5246 C C . VAL A 1 773 ? 26.595 -5.100 -61.467 1.00 41.69 773 VAL A C 1
ATOM 5248 O O . VAL A 1 773 ? 25.968 -5.786 -60.666 1.00 41.69 773 VAL A O 1
ATOM 5251 N N . GLY A 1 774 ? 26.028 -4.090 -62.130 1.00 43.97 774 GLY A N 1
ATOM 5252 C CA . GLY A 1 774 ? 24.590 -3.827 -62.093 1.00 43.97 774 GLY A CA 1
ATOM 5253 C C . GLY A 1 774 ? 23.847 -4.856 -62.941 1.00 43.97 774 GLY A C 1
ATOM 5254 O O . GLY A 1 774 ? 23.921 -4.821 -64.169 1.00 43.97 774 GLY A O 1
ATOM 5255 N N . LEU A 1 775 ? 23.138 -5.784 -62.300 1.00 38.59 775 LEU A N 1
ATOM 5256 C CA . LEU A 1 775 ? 22.120 -6.607 -62.948 1.00 38.59 775 LEU A CA 1
ATOM 5257 C C . LEU A 1 775 ? 20.769 -5.939 -62.684 1.00 38.59 775 LEU A C 1
ATOM 5259 O O . LEU A 1 775 ? 20.118 -6.228 -61.685 1.00 38.59 775 LEU A O 1
ATOM 5263 N N . PHE A 1 776 ? 20.347 -5.051 -63.584 1.00 46.34 776 PHE A N 1
ATOM 5264 C CA . PHE A 1 776 ? 18.984 -4.514 -63.588 1.00 46.34 776 PHE A CA 1
ATOM 5265 C C . PHE A 1 776 ? 18.043 -5.645 -64.006 1.00 46.34 776 PHE A C 1
ATOM 5267 O O . PHE A 1 776 ? 17.921 -5.953 -65.192 1.00 46.34 776 PHE A O 1
ATOM 5274 N N . ASN A 1 777 ? 17.471 -6.348 -63.034 1.00 34.50 777 ASN A N 1
ATOM 5275 C CA . ASN A 1 777 ? 16.603 -7.492 -63.275 1.00 34.50 777 ASN A CA 1
ATOM 5276 C C . ASN A 1 777 ? 15.239 -7.219 -62.645 1.00 34.50 777 ASN A C 1
ATOM 5278 O O . ASN A 1 777 ? 15.035 -7.480 -61.462 1.00 34.50 777 ASN A O 1
ATOM 5282 N N . ASP A 1 778 ? 14.314 -6.712 -63.458 1.00 36.88 778 ASP A N 1
ATOM 5283 C CA . ASP A 1 778 ? 12.900 -6.661 -63.108 1.00 36.88 778 ASP A CA 1
ATOM 5284 C C . ASP A 1 778 ? 12.371 -8.101 -62.955 1.00 36.88 778 ASP A C 1
ATOM 5286 O O . ASP A 1 778 ? 12.683 -9.000 -63.749 1.00 36.88 778 ASP A O 1
ATOM 5290 N N . THR A 1 779 ? 11.554 -8.331 -61.926 1.00 31.88 779 THR A N 1
ATOM 5291 C CA . THR A 1 779 ? 10.949 -9.637 -61.613 1.00 31.88 779 THR A CA 1
ATOM 5292 C C . THR A 1 779 ? 9.988 -10.106 -62.717 1.00 31.88 779 THR A C 1
ATOM 5294 O O . THR A 1 779 ? 9.663 -11.294 -62.795 1.00 31.88 779 THR A O 1
ATOM 5297 N N . ASP A 1 780 ? 9.631 -9.224 -63.652 1.00 33.53 780 ASP A N 1
ATOM 5298 C CA . ASP A 1 780 ? 8.881 -9.554 -64.866 1.00 33.53 780 ASP A CA 1
ATOM 5299 C C . ASP A 1 780 ? 9.744 -10.214 -65.969 1.00 33.53 780 ASP A C 1
ATOM 5301 O O . ASP A 1 780 ? 9.247 -10.559 -67.046 1.00 33.53 780 ASP A O 1
ATOM 5305 N N . GLY A 1 781 ? 11.034 -10.463 -65.706 1.00 30.75 781 GLY A N 1
ATOM 5306 C CA . GLY A 1 781 ? 11.962 -11.081 -66.657 1.00 30.75 781 GLY A CA 1
ATOM 5307 C C . GLY A 1 781 ? 12.465 -10.114 -67.731 1.00 30.75 781 GLY A C 1
ATOM 5308 O O . GLY A 1 781 ? 12.893 -10.560 -68.799 1.00 30.75 781 GLY A O 1
ATOM 5309 N N . SER A 1 782 ? 12.403 -8.808 -67.452 1.00 34.56 782 SER A N 1
ATOM 5310 C CA . SER A 1 782 ? 12.894 -7.736 -68.316 1.00 34.56 782 SER A CA 1
ATOM 5311 C C . SER A 1 782 ? 14.157 -7.108 -67.721 1.00 34.56 782 SER A C 1
ATOM 5313 O O . SER A 1 782 ? 14.198 -6.732 -66.555 1.00 34.56 782 SER A O 1
ATOM 5315 N N . THR A 1 783 ? 15.211 -6.979 -68.524 1.00 34.22 783 THR A N 1
ATOM 5316 C CA . THR A 1 783 ? 16.489 -6.356 -68.133 1.00 34.22 783 THR A CA 1
ATOM 5317 C C . THR A 1 783 ? 16.463 -4.833 -68.302 1.00 34.22 783 THR A C 1
ATOM 5319 O O . THR A 1 783 ? 17.425 -4.238 -68.796 1.00 34.22 783 THR A O 1
ATOM 5322 N N . THR A 1 784 ? 15.317 -4.204 -68.026 1.00 36.72 784 THR A N 1
ATOM 5323 C CA . THR A 1 784 ? 15.038 -2.820 -68.427 1.00 36.72 784 THR A CA 1
ATOM 5324 C C . THR A 1 784 ? 14.952 -1.871 -67.247 1.00 36.72 784 THR A C 1
ATOM 5326 O O . THR A 1 784 ? 14.227 -2.140 -66.297 1.00 36.72 784 THR A O 1
ATOM 5329 N N . VAL A 1 785 ? 15.647 -0.742 -67.369 1.00 42.59 785 VAL A N 1
ATOM 5330 C CA . VAL A 1 785 ? 15.435 0.471 -66.565 1.00 42.59 785 VAL A CA 1
ATOM 5331 C C . VAL A 1 785 ? 14.045 1.034 -66.912 1.00 42.59 785 VAL A C 1
ATOM 5333 O O . VAL A 1 785 ? 13.631 0.940 -68.077 1.00 42.59 785 VAL A O 1
ATOM 5336 N N . THR A 1 786 ? 13.292 1.520 -65.922 1.00 41.28 786 THR A N 1
ATOM 5337 C CA . THR A 1 786 ? 11.916 2.017 -66.097 1.00 41.28 786 THR A CA 1
ATOM 5338 C C . THR A 1 786 ? 11.869 3.546 -66.197 1.00 41.28 786 THR A C 1
ATOM 5340 O O . THR A 1 786 ? 12.795 4.230 -65.780 1.00 41.28 786 THR A O 1
ATOM 5343 N N . ASP A 1 787 ? 10.778 4.085 -66.759 1.00 45.72 787 ASP A N 1
ATOM 5344 C CA . ASP A 1 787 ? 10.593 5.520 -67.023 1.00 45.72 787 ASP A CA 1
ATOM 5345 C C . ASP A 1 787 ? 10.916 6.435 -65.812 1.00 45.72 787 ASP A C 1
ATOM 5347 O O . ASP A 1 787 ? 10.121 6.577 -64.876 1.00 45.72 787 ASP A O 1
ATOM 5351 N N . GLY A 1 788 ? 12.011 7.192 -65.905 1.00 43.53 788 GLY A N 1
ATOM 5352 C CA . GLY A 1 788 ? 12.367 8.267 -64.972 1.00 43.53 788 GLY A CA 1
ATOM 5353 C C . GLY A 1 788 ? 13.527 7.969 -64.019 1.00 43.53 788 GLY A C 1
ATOM 5354 O O . GLY A 1 788 ? 13.803 8.811 -63.159 1.00 43.53 788 GLY A O 1
ATOM 5355 N N . ASP A 1 789 ? 14.214 6.842 -64.193 1.00 46.91 789 ASP A N 1
ATOM 5356 C CA . ASP A 1 789 ? 15.407 6.480 -63.425 1.00 46.91 789 ASP A CA 1
ATOM 5357 C C . ASP A 1 789 ? 16.631 7.339 -63.816 1.00 46.91 789 ASP A C 1
ATOM 5359 O O . ASP A 1 789 ? 16.807 7.762 -64.969 1.00 46.91 789 ASP A O 1
ATOM 5363 N N . THR A 1 790 ? 17.511 7.615 -62.846 1.00 47.66 790 THR A N 1
ATOM 5364 C CA . THR A 1 790 ? 18.769 8.357 -63.046 1.00 47.66 790 THR A CA 1
ATOM 5365 C C . THR A 1 790 ? 19.960 7.588 -62.486 1.00 47.66 790 THR A C 1
ATOM 5367 O O . THR A 1 790 ? 20.054 7.345 -61.285 1.00 47.66 790 THR A O 1
ATOM 5370 N N . LEU A 1 791 ? 20.934 7.295 -63.351 1.00 57.41 791 LEU A N 1
ATOM 5371 C CA . LEU A 1 791 ? 22.197 6.660 -62.972 1.00 57.41 791 LEU A CA 1
ATOM 5372 C C . LEU A 1 791 ? 23.355 7.641 -63.172 1.00 57.41 791 LEU A C 1
ATOM 5374 O O . LEU A 1 791 ? 23.573 8.140 -64.284 1.00 57.41 791 LEU A O 1
ATOM 5378 N N . THR A 1 792 ? 24.084 7.934 -62.092 1.00 48.56 792 THR A N 1
ATOM 5379 C CA . THR A 1 792 ? 25.192 8.897 -62.095 1.00 48.56 792 THR A CA 1
ATOM 5380 C C . THR A 1 792 ? 26.503 8.227 -61.704 1.00 48.56 792 THR A C 1
ATOM 5382 O O . THR A 1 792 ? 26.680 7.794 -60.567 1.00 48.56 792 THR A O 1
ATOM 5385 N N . PHE A 1 793 ? 27.450 8.219 -62.641 1.00 48.78 793 PHE A N 1
ATOM 5386 C CA . PHE A 1 793 ? 28.816 7.743 -62.420 1.00 48.78 793 PHE A CA 1
ATOM 5387 C C . PHE A 1 793 ? 29.764 8.917 -62.201 1.00 48.78 793 PHE A C 1
ATOM 5389 O O . PHE A 1 793 ? 29.760 9.883 -62.977 1.00 48.78 793 PHE A O 1
ATOM 5396 N N . VAL A 1 794 ? 30.591 8.830 -61.160 1.00 40.03 794 VAL A N 1
ATOM 5397 C CA . VAL A 1 794 ? 31.536 9.880 -60.782 1.00 40.03 794 VAL A CA 1
ATOM 5398 C C . VAL A 1 794 ? 32.928 9.264 -60.596 1.00 40.03 794 VAL A C 1
ATOM 5400 O O . VAL A 1 794 ? 33.197 8.648 -59.580 1.00 40.03 794 VAL A O 1
ATOM 5403 N N . ASN A 1 795 ? 33.832 9.539 -61.545 1.00 38.56 795 ASN A N 1
ATOM 5404 C CA . ASN A 1 795 ? 35.294 9.355 -61.454 1.00 38.56 795 ASN A CA 1
ATOM 5405 C C . ASN A 1 795 ? 35.964 7.961 -61.611 1.00 38.56 795 ASN A C 1
ATOM 5407 O O . ASN A 1 795 ? 37.136 7.910 -61.261 1.00 38.56 795 ASN A O 1
ATOM 5411 N N . ASP A 1 796 ? 35.406 6.921 -62.255 1.00 38.44 796 ASP A N 1
ATOM 5412 C CA . ASP A 1 796 ? 36.139 5.636 -62.448 1.00 38.44 796 ASP A CA 1
ATOM 5413 C C . ASP A 1 796 ? 35.902 4.895 -63.793 1.00 38.44 796 ASP A C 1
ATOM 5415 O O . ASP A 1 796 ? 35.347 5.451 -64.746 1.00 38.44 796 ASP A O 1
ATOM 5419 N N . VAL A 1 797 ? 36.456 3.672 -63.929 1.00 37.75 797 VAL A N 1
ATOM 5420 C CA . VAL A 1 797 ? 36.280 2.759 -65.083 1.00 37.75 797 VAL A CA 1
ATOM 5421 C C . VAL A 1 797 ? 35.105 1.816 -64.811 1.00 37.75 797 VAL A C 1
ATOM 5423 O O . VAL A 1 797 ? 35.285 0.638 -64.517 1.00 37.75 797 VAL A O 1
ATOM 5426 N N . ASP A 1 798 ? 33.890 2.332 -64.950 1.00 40.34 798 ASP A N 1
ATOM 5427 C CA . ASP A 1 798 ? 32.672 1.549 -64.745 1.00 40.34 798 ASP A CA 1
ATOM 5428 C C . ASP A 1 798 ? 32.381 0.611 -65.935 1.00 40.34 798 ASP A C 1
ATOM 5430 O O . ASP A 1 798 ? 32.518 0.989 -67.104 1.00 40.34 798 ASP A O 1
ATOM 5434 N N . THR A 1 799 ? 31.946 -0.624 -65.658 1.00 37.62 799 THR A N 1
ATOM 5435 C CA . THR A 1 799 ? 31.514 -1.589 -66.687 1.00 37.62 799 THR A CA 1
ATOM 5436 C C . THR A 1 799 ? 30.008 -1.805 -66.593 1.00 37.62 799 THR A C 1
ATOM 5438 O O . THR A 1 799 ? 29.536 -2.529 -65.731 1.00 37.62 799 THR A O 1
ATOM 5441 N N . ILE A 1 800 ? 29.240 -1.214 -67.506 1.00 43.09 800 ILE A N 1
ATOM 5442 C CA . ILE A 1 800 ? 27.788 -1.425 -67.573 1.00 43.09 800 ILE A CA 1
ATOM 5443 C C . ILE A 1 800 ? 27.505 -2.665 -68.428 1.00 43.09 800 ILE A C 1
ATOM 5445 O O . ILE A 1 800 ? 27.833 -2.692 -69.615 1.00 43.09 800 ILE A O 1
ATOM 5449 N N . THR A 1 801 ? 26.861 -3.682 -67.857 1.00 37.28 801 THR A N 1
ATOM 5450 C CA . THR A 1 801 ? 26.396 -4.868 -68.593 1.00 37.28 801 THR A CA 1
ATOM 5451 C C . THR A 1 801 ? 24.874 -4.964 -68.551 1.00 37.28 801 THR A C 1
ATOM 5453 O O . THR A 1 801 ? 24.285 -4.745 -67.503 1.00 37.28 801 THR A O 1
ATOM 5456 N N . GLY A 1 802 ? 24.223 -5.315 -69.666 1.00 35.50 802 GLY A N 1
ATOM 5457 C CA . GLY A 1 802 ? 22.780 -5.612 -69.679 1.00 35.50 802 GLY A CA 1
ATOM 5458 C C . GLY A 1 802 ? 21.824 -4.408 -69.706 1.00 35.50 802 GLY A C 1
ATOM 5459 O O . GLY A 1 802 ? 20.624 -4.606 -69.559 1.00 35.50 802 GLY A O 1
ATOM 5460 N N . PHE A 1 803 ? 22.314 -3.182 -69.923 1.00 40.19 803 PHE A N 1
ATOM 5461 C CA . PHE A 1 803 ? 21.468 -1.984 -70.018 1.00 40.19 803 PHE A CA 1
ATOM 5462 C C . PHE A 1 803 ? 20.511 -2.050 -71.219 1.00 40.19 803 PHE A C 1
ATOM 5464 O O . PHE A 1 803 ? 20.950 -2.113 -72.369 1.00 40.19 803 PHE A O 1
ATOM 5471 N N . THR A 1 804 ? 19.207 -2.003 -70.942 1.00 39.56 804 THR A N 1
ATOM 5472 C CA . THR A 1 804 ? 18.135 -1.993 -71.947 1.00 39.56 804 THR A CA 1
ATOM 5473 C C . THR A 1 804 ? 17.135 -0.893 -71.568 1.00 39.56 804 THR A C 1
ATOM 5475 O O . THR A 1 804 ? 16.649 -0.883 -70.443 1.00 39.56 804 THR A O 1
ATOM 5478 N N . VAL A 1 805 ? 16.832 0.051 -72.463 1.00 43.88 805 VAL A N 1
ATOM 5479 C CA . VAL A 1 805 ? 15.818 1.103 -72.228 1.00 43.88 805 VAL A CA 1
ATOM 5480 C C . VAL A 1 805 ? 14.474 0.575 -72.729 1.00 43.88 805 VAL A C 1
ATOM 5482 O O . VAL A 1 805 ? 14.399 0.137 -73.879 1.00 43.88 805 VAL A O 1
ATOM 5485 N N . SER A 1 806 ? 13.426 0.563 -71.898 1.00 40.69 806 SER A N 1
ATOM 5486 C CA . SER A 1 806 ? 12.082 0.174 -72.353 1.00 40.69 806 SER A CA 1
ATOM 5487 C C . SER A 1 806 ? 11.263 1.404 -72.737 1.00 40.69 806 SER A C 1
ATOM 5489 O O . SER A 1 806 ? 11.216 2.391 -72.017 1.00 40.69 806 SER A O 1
ATOM 5491 N N . ASN A 1 807 ? 10.628 1.367 -73.907 1.00 42.72 807 ASN A N 1
ATOM 5492 C CA . ASN A 1 807 ? 9.877 2.496 -74.452 1.00 42.72 807 ASN A CA 1
ATOM 5493 C C . ASN A 1 807 ? 8.445 2.483 -73.876 1.00 42.72 807 ASN A C 1
ATOM 5495 O O . ASN A 1 807 ? 7.533 1.892 -74.464 1.00 42.72 807 ASN A O 1
ATOM 5499 N N . GLY A 1 808 ? 8.287 3.040 -72.669 1.00 41.62 808 GLY A N 1
ATOM 5500 C CA . GLY A 1 808 ? 7.102 2.882 -71.822 1.00 41.62 808 GLY A CA 1
ATOM 5501 C C . GLY A 1 808 ? 6.275 4.136 -71.522 1.00 41.62 808 GLY A C 1
ATOM 5502 O O . GLY A 1 808 ? 5.202 3.991 -70.943 1.00 41.62 808 GLY A O 1
ATOM 5503 N N . GLY A 1 809 ? 6.671 5.339 -71.945 1.00 38.88 809 GLY A N 1
ATOM 5504 C CA . GLY A 1 809 ? 5.943 6.569 -71.607 1.00 38.88 809 GLY A CA 1
ATOM 5505 C C . GLY A 1 809 ? 6.792 7.836 -71.752 1.00 38.88 809 GLY A C 1
ATOM 5506 O O . GLY A 1 809 ? 7.962 7.800 -72.096 1.00 38.88 809 GLY A O 1
ATOM 5507 N N . ALA A 1 810 ? 6.174 9.013 -71.621 1.00 35.12 810 ALA A N 1
ATOM 5508 C CA . ALA A 1 810 ? 6.714 10.298 -72.095 1.00 35.12 810 ALA A CA 1
ATOM 5509 C C . ALA A 1 810 ? 7.788 10.960 -71.193 1.00 35.12 810 ALA A C 1
ATOM 5511 O O . ALA A 1 810 ? 7.852 12.192 -71.132 1.00 35.12 810 ALA A O 1
ATOM 5512 N N . VAL A 1 811 ? 8.624 10.179 -70.508 1.00 38.12 811 VAL A N 1
ATOM 5513 C CA . VAL A 1 811 ? 9.758 10.657 -69.699 1.00 38.12 811 VAL A CA 1
ATOM 5514 C C . VAL A 1 811 ? 11.009 9.891 -70.120 1.00 38.12 811 VAL A C 1
ATOM 5516 O O . VAL A 1 811 ? 11.004 8.674 -70.168 1.00 38.12 811 VAL A O 1
ATOM 5519 N N . THR A 1 812 ? 12.060 10.610 -70.509 1.00 42.88 812 THR A N 1
ATOM 5520 C CA . THR A 1 812 ? 13.319 10.014 -70.977 1.00 42.88 812 THR A CA 1
ATOM 5521 C C . THR A 1 812 ? 14.210 9.641 -69.793 1.00 42.88 812 THR A C 1
ATOM 5523 O O . THR A 1 812 ? 14.568 10.537 -69.023 1.00 42.88 812 THR A O 1
ATOM 5526 N N . ASP A 1 813 ? 14.630 8.380 -69.698 1.00 41.59 813 ASP A N 1
ATOM 5527 C CA . ASP A 1 813 ? 15.665 7.934 -68.752 1.00 41.59 813 ASP A CA 1
ATOM 5528 C C . ASP A 1 813 ? 16.990 8.657 -69.015 1.00 41.59 813 ASP A C 1
ATOM 5530 O O . ASP A 1 813 ? 17.334 8.966 -70.162 1.00 41.59 813 ASP A O 1
ATOM 5534 N N . THR A 1 814 ? 17.747 8.960 -67.956 1.00 39.59 814 THR A N 1
ATOM 5535 C CA . THR A 1 814 ? 18.985 9.747 -68.070 1.00 39.59 814 THR A CA 1
ATOM 5536 C C . THR A 1 814 ? 20.179 8.995 -67.481 1.00 39.59 814 THR A C 1
ATOM 5538 O O . THR A 1 814 ? 20.355 8.924 -66.267 1.00 39.59 814 THR A O 1
ATOM 5541 N N . LEU A 1 815 ? 21.063 8.498 -68.352 1.00 47.59 815 LEU A N 1
ATOM 5542 C CA . LEU A 1 815 ? 22.404 8.037 -67.981 1.00 47.59 815 LEU A CA 1
ATOM 5543 C C . LEU A 1 815 ? 23.376 9.225 -68.004 1.00 47.59 815 LEU A C 1
ATOM 5545 O O . LEU A 1 815 ? 23.693 9.753 -69.073 1.00 47.59 815 LEU A O 1
ATOM 5549 N N . THR A 1 816 ? 23.876 9.636 -66.838 1.00 40.66 816 THR A N 1
ATOM 5550 C CA . THR A 1 816 ? 24.849 10.732 -66.727 1.00 40.66 816 THR A CA 1
ATOM 5551 C C . THR A 1 816 ? 26.245 10.178 -66.444 1.00 40.66 816 THR A C 1
ATOM 5553 O O . THR A 1 816 ? 26.538 9.728 -65.340 1.00 40.66 816 THR A O 1
ATOM 5556 N N . ILE A 1 817 ? 27.138 10.258 -67.436 1.00 44.41 817 ILE A N 1
ATOM 5557 C CA . ILE A 1 817 ? 28.567 9.937 -67.282 1.00 44.41 817 ILE A CA 1
ATOM 5558 C C . ILE A 1 817 ? 29.320 11.253 -67.063 1.00 44.41 817 ILE A C 1
ATOM 5560 O O . ILE A 1 817 ? 29.606 11.987 -68.013 1.00 44.41 817 ILE A O 1
ATOM 5564 N N . ALA A 1 818 ? 29.622 11.593 -65.810 1.00 36.62 818 ALA A N 1
ATOM 5565 C CA . ALA A 1 818 ? 30.327 12.825 -65.479 1.00 36.62 818 ALA A CA 1
ATOM 5566 C C . ALA A 1 818 ? 31.846 12.585 -65.430 1.00 36.62 818 ALA A C 1
ATOM 5568 O O . ALA A 1 818 ? 32.421 12.364 -64.369 1.00 36.62 818 ALA A O 1
ATOM 5569 N N . SER A 1 819 ? 32.541 12.663 -66.572 1.00 36.34 819 SER A N 1
ATOM 5570 C CA . SER A 1 819 ? 34.011 12.686 -66.553 1.00 36.34 819 SER A CA 1
ATOM 5571 C C . SER A 1 819 ? 34.506 14.082 -66.167 1.00 36.34 819 SER A C 1
ATOM 5573 O O . SER A 1 819 ? 34.366 15.025 -66.955 1.00 36.34 819 SER A O 1
ATOM 5575 N N . VAL A 1 820 ? 35.143 14.237 -65.005 1.00 31.81 820 VAL A N 1
ATOM 5576 C CA . VAL A 1 820 ? 35.871 15.472 -64.675 1.00 31.81 820 VAL A CA 1
ATOM 5577 C C . VAL A 1 820 ? 37.379 15.224 -64.769 1.00 31.81 820 VAL A C 1
ATOM 5579 O O . VAL A 1 820 ? 38.068 14.979 -63.790 1.00 31.81 820 VAL A O 1
ATOM 5582 N N . GLY A 1 821 ? 37.917 15.315 -65.989 1.00 35.94 821 GLY A N 1
ATOM 5583 C CA . GLY A 1 821 ? 39.345 15.586 -66.224 1.00 35.94 821 GLY A CA 1
ATOM 5584 C C . GLY A 1 821 ? 40.332 14.407 -66.247 1.00 35.94 821 GLY A C 1
ATOM 5585 O O . GLY A 1 821 ? 41.510 14.649 -66.513 1.00 35.94 821 GLY A O 1
ATOM 5586 N N . GLY A 1 822 ? 39.900 13.163 -66.034 1.00 33.03 822 GLY A N 1
ATOM 5587 C CA . GLY A 1 822 ? 40.718 11.953 -66.214 1.00 33.03 822 GLY A CA 1
ATOM 5588 C C . GLY A 1 822 ? 40.432 11.255 -67.548 1.00 33.03 822 GLY A C 1
ATOM 5589 O O . GLY A 1 822 ? 39.292 11.221 -67.999 1.00 33.03 822 GLY A O 1
ATOM 5590 N N . ALA A 1 823 ? 41.457 10.730 -68.220 1.00 33.81 823 ALA A N 1
ATOM 5591 C CA . ALA A 1 823 ? 41.281 9.985 -69.467 1.00 33.81 823 ALA A CA 1
ATOM 5592 C C . ALA A 1 823 ? 40.576 8.638 -69.212 1.00 33.81 823 ALA A C 1
ATOM 5594 O O . ALA A 1 823 ? 40.986 7.907 -68.317 1.00 33.81 823 ALA A O 1
ATOM 5595 N N . ILE A 1 824 ? 39.595 8.271 -70.047 1.00 36.72 824 ILE A N 1
ATOM 5596 C CA . ILE A 1 824 ? 39.089 6.890 -70.140 1.00 36.72 824 ILE A CA 1
ATOM 5597 C C . ILE A 1 824 ? 40.221 6.037 -70.731 1.00 36.72 824 ILE A C 1
ATOM 5599 O O . ILE A 1 824 ? 40.372 5.930 -71.948 1.00 36.72 824 ILE A O 1
ATOM 5603 N N . THR A 1 825 ? 41.100 5.499 -69.887 1.00 34.09 825 THR A N 1
ATOM 5604 C CA . THR A 1 825 ? 42.198 4.623 -70.316 1.00 34.09 825 THR A CA 1
ATOM 5605 C C . THR A 1 825 ? 41.814 3.168 -70.110 1.00 34.09 825 THR A C 1
ATOM 5607 O O . THR A 1 825 ? 42.231 2.536 -69.145 1.00 34.09 825 THR A O 1
ATOM 5610 N N . GLY A 1 826 ? 41.044 2.621 -71.048 1.00 34.59 826 GLY A N 1
ATOM 5611 C CA . GLY A 1 826 ? 40.896 1.176 -71.183 1.00 34.59 826 GLY A CA 1
ATOM 5612 C C . GLY A 1 826 ? 42.191 0.570 -71.724 1.00 34.59 826 GLY A C 1
ATOM 5613 O O . GLY A 1 826 ? 42.565 0.783 -72.880 1.00 34.59 826 GLY A O 1
ATOM 5614 N N . GLY A 1 827 ? 42.898 -0.191 -70.891 1.00 30.41 827 GLY A N 1
ATOM 5615 C CA . GLY A 1 827 ? 43.952 -1.086 -71.346 1.00 30.41 827 GLY A CA 1
ATOM 5616 C C . GLY A 1 827 ? 43.356 -2.217 -72.184 1.00 30.41 827 GLY A C 1
ATOM 5617 O O . GLY A 1 827 ? 42.891 -3.207 -71.643 1.00 30.41 827 GLY A O 1
ATOM 5618 N N . GLY A 1 828 ? 43.397 -2.089 -73.509 1.00 28.41 828 GLY A N 1
ATOM 5619 C CA . GLY A 1 828 ? 43.383 -3.224 -74.442 1.00 28.41 828 GLY A CA 1
ATOM 5620 C C . GLY A 1 828 ? 42.088 -4.033 -74.618 1.00 28.41 828 GLY A C 1
ATOM 5621 O O . GLY A 1 828 ? 42.137 -5.033 -75.331 1.00 28.41 828 GLY A O 1
ATOM 5622 N N . GLY A 1 829 ? 40.955 -3.624 -74.050 1.00 29.75 829 GLY A N 1
ATOM 5623 C CA . GLY A 1 829 ? 39.629 -4.158 -74.376 1.00 29.75 829 GLY A CA 1
ATOM 5624 C C . GLY A 1 829 ? 38.762 -3.042 -74.942 1.00 29.75 829 GLY A C 1
ATOM 5625 O O . GLY A 1 829 ? 38.671 -1.977 -74.337 1.00 29.75 829 GLY A O 1
ATOM 5626 N N . ALA A 1 830 ? 38.189 -3.242 -76.127 1.00 28.38 830 ALA A N 1
ATOM 5627 C CA . ALA A 1 830 ? 37.202 -2.325 -76.681 1.00 28.38 830 ALA A CA 1
ATOM 5628 C C . ALA A 1 830 ? 36.013 -2.182 -75.717 1.00 28.38 830 ALA A C 1
ATOM 5630 O O . ALA A 1 830 ? 35.719 -3.105 -74.958 1.00 28.38 830 ALA A O 1
ATOM 5631 N N . LEU A 1 831 ? 35.317 -1.046 -75.786 1.00 32.12 831 LEU A N 1
ATOM 5632 C CA . LEU A 1 831 ? 33.951 -0.926 -75.288 1.00 32.12 831 LEU A CA 1
ATOM 5633 C C . LEU A 1 831 ? 33.096 -1.899 -76.124 1.00 32.12 831 LEU A C 1
ATOM 5635 O O . LEU A 1 831 ? 32.601 -1.542 -77.190 1.00 32.12 831 LEU A O 1
ATOM 5639 N N . ASP A 1 832 ? 33.054 -3.168 -75.723 1.00 31.61 832 ASP A N 1
ATOM 5640 C CA . ASP A 1 832 ? 32.312 -4.225 -76.408 1.00 31.61 832 ASP A CA 1
ATOM 5641 C C . ASP A 1 832 ? 30.847 -4.129 -75.981 1.00 31.61 832 ASP A C 1
ATOM 5643 O O . ASP A 1 832 ? 30.355 -4.891 -75.151 1.00 31.61 832 ASP A O 1
ATOM 5647 N N . ALA A 1 833 ? 30.146 -3.135 -76.527 1.00 31.86 833 ALA A N 1
ATOM 5648 C CA . ALA A 1 833 ? 28.695 -3.183 -76.609 1.00 31.86 833 ALA A CA 1
ATOM 5649 C C . ALA A 1 833 ? 28.345 -4.270 -77.636 1.00 31.86 833 ALA A C 1
ATOM 5651 O O . ALA A 1 833 ? 28.117 -3.994 -78.816 1.00 31.86 833 ALA A O 1
ATOM 5652 N N . GLY A 1 834 ? 28.399 -5.528 -77.201 1.00 24.50 834 GLY A N 1
ATOM 5653 C CA . GLY A 1 834 ? 28.051 -6.681 -78.014 1.00 24.50 834 GLY A CA 1
ATOM 5654 C C . GLY A 1 834 ? 26.563 -6.663 -78.345 1.00 24.50 834 GLY A C 1
ATOM 5655 O O . GLY A 1 834 ? 25.762 -7.280 -77.650 1.00 24.50 834 GLY A O 1
ATOM 5656 N N . PHE A 1 835 ? 26.175 -5.981 -79.423 1.00 32.28 835 PHE A N 1
ATOM 5657 C CA . PHE A 1 835 ? 24.864 -6.186 -80.028 1.00 32.28 835 PHE A CA 1
ATOM 5658 C C . PHE A 1 835 ? 24.827 -7.611 -80.586 1.00 32.28 835 PHE A C 1
ATOM 5660 O O . PHE A 1 835 ? 25.641 -7.993 -81.432 1.00 32.28 835 PHE A O 1
ATOM 5667 N N . ALA A 1 836 ? 23.913 -8.430 -80.066 1.00 26.83 836 ALA A N 1
ATOM 5668 C CA . ALA A 1 836 ? 23.777 -9.823 -80.461 1.00 26.83 836 ALA A CA 1
ATOM 5669 C C . ALA A 1 836 ? 23.578 -9.942 -81.983 1.00 26.83 836 ALA A C 1
ATOM 5671 O O . ALA A 1 836 ? 22.645 -9.379 -82.554 1.00 26.83 836 ALA A O 1
ATOM 5672 N N . ALA A 1 837 ? 24.447 -10.705 -82.649 1.00 27.92 837 ALA A N 1
ATOM 5673 C CA . ALA A 1 837 ? 24.333 -10.966 -84.077 1.00 27.92 837 ALA A CA 1
ATOM 5674 C C . ALA A 1 837 ? 23.043 -11.751 -84.379 1.00 27.92 837 ALA A C 1
ATOM 5676 O O . ALA A 1 837 ? 22.939 -12.943 -84.073 1.00 27.92 837 ALA A O 1
ATOM 5677 N N . ALA A 1 838 ? 22.066 -11.098 -85.011 1.00 31.14 838 ALA A N 1
ATOM 5678 C CA . ALA A 1 838 ? 20.885 -11.770 -85.532 1.00 31.14 838 ALA A CA 1
ATOM 5679 C C . ALA A 1 838 ? 21.257 -12.657 -86.735 1.00 31.14 838 ALA A C 1
ATOM 5681 O O . ALA A 1 838 ? 22.006 -12.270 -87.635 1.00 31.14 838 ALA A O 1
ATOM 5682 N N . GLY A 1 839 ? 20.737 -13.885 -86.724 1.00 31.05 839 GLY A N 1
ATOM 5683 C CA . GLY A 1 839 ? 20.995 -14.910 -87.728 1.00 31.05 839 GLY A CA 1
ATOM 5684 C C . GLY A 1 839 ? 20.624 -14.494 -89.155 1.00 31.05 839 GLY A C 1
ATOM 5685 O O . GLY A 1 839 ? 19.715 -13.712 -89.403 1.00 31.05 839 GLY A O 1
ATOM 5686 N N . THR A 1 840 ? 21.355 -15.081 -90.101 1.00 40.00 840 THR A N 1
ATOM 5687 C CA . THR A 1 840 ? 21.322 -14.859 -91.552 1.00 40.00 840 THR A CA 1
ATOM 5688 C C . THR A 1 840 ? 19.924 -14.612 -92.141 1.00 40.00 840 THR A C 1
ATOM 5690 O O . THR A 1 840 ? 19.176 -15.561 -92.388 1.00 40.00 840 THR A O 1
ATOM 5693 N N . GLY A 1 841 ? 19.614 -13.353 -92.465 1.00 32.91 841 GLY A N 1
ATOM 5694 C CA . GLY A 1 841 ? 18.423 -13.007 -93.239 1.00 32.91 841 GLY A CA 1
ATOM 5695 C C . GLY A 1 841 ? 18.112 -11.511 -93.282 1.00 32.91 841 GLY A C 1
ATOM 5696 O O . GLY A 1 841 ? 17.274 -11.059 -92.522 1.00 32.91 841 GLY A O 1
ATOM 5697 N N . ALA A 1 842 ? 18.725 -10.809 -94.243 1.00 31.16 842 ALA A N 1
ATOM 5698 C CA . ALA A 1 842 ? 18.475 -9.417 -94.649 1.00 31.16 842 ALA A CA 1
ATOM 5699 C C . ALA A 1 842 ? 18.880 -8.320 -93.642 1.00 31.16 842 ALA A C 1
ATOM 5701 O O . ALA A 1 842 ? 18.088 -7.871 -92.826 1.00 31.16 842 ALA A O 1
ATOM 5702 N N . ILE A 1 843 ? 20.112 -7.827 -93.805 1.00 35.59 843 ILE A N 1
ATOM 5703 C CA . ILE A 1 843 ? 20.516 -6.498 -93.340 1.00 35.59 843 ILE A CA 1
ATOM 5704 C C . ILE A 1 843 ? 19.796 -5.486 -94.239 1.00 35.59 843 ILE A C 1
ATOM 5706 O O . ILE A 1 843 ? 19.998 -5.476 -95.457 1.00 35.59 843 ILE A O 1
ATOM 5710 N N . ALA A 1 844 ? 18.903 -4.702 -93.654 1.00 37.25 844 ALA A N 1
ATOM 5711 C CA . ALA A 1 844 ? 18.388 -3.473 -94.237 1.00 37.25 844 ALA A CA 1
ATOM 5712 C C . ALA A 1 844 ? 18.260 -2.452 -93.110 1.00 37.25 844 ALA A C 1
ATOM 5714 O O . ALA A 1 844 ? 17.159 -2.016 -92.795 1.00 37.25 844 ALA A O 1
ATOM 5715 N N . ASP A 1 845 ? 19.390 -2.130 -92.490 1.00 40.22 845 ASP A N 1
ATOM 5716 C CA . ASP A 1 845 ? 19.494 -1.003 -91.579 1.00 40.22 845 ASP A CA 1
ATOM 5717 C C . ASP A 1 845 ? 20.958 -0.566 -91.511 1.00 40.22 845 ASP A C 1
ATOM 5719 O O . ASP A 1 845 ? 21.778 -1.204 -90.867 1.00 40.22 845 ASP A O 1
ATOM 5723 N N . ASP A 1 846 ? 21.307 0.461 -92.281 1.00 35.50 846 ASP A N 1
ATOM 5724 C CA . ASP A 1 846 ? 22.658 1.015 -92.329 1.00 35.50 846 ASP A CA 1
ATOM 5725 C C . ASP A 1 846 ? 22.534 2.530 -92.519 1.00 35.50 846 ASP A C 1
ATOM 5727 O O . ASP A 1 846 ? 22.357 2.996 -93.647 1.00 35.50 846 ASP A O 1
ATOM 5731 N N . THR A 1 847 ? 22.566 3.308 -91.427 1.00 34.66 847 THR A N 1
ATOM 5732 C CA . THR A 1 847 ? 23.453 4.478 -91.209 1.00 34.66 847 THR A CA 1
ATOM 5733 C C . THR A 1 847 ? 23.057 5.216 -89.917 1.00 34.66 847 THR A C 1
ATOM 5735 O O . THR A 1 847 ? 22.074 5.953 -89.893 1.00 34.66 847 THR A O 1
ATOM 5738 N N . TYR A 1 848 ? 23.902 5.143 -88.888 1.00 34.56 848 TYR A N 1
ATOM 5739 C CA . TYR A 1 848 ? 23.913 6.087 -87.764 1.00 34.56 848 TYR A CA 1
ATOM 5740 C C . TYR A 1 848 ? 24.984 7.153 -88.023 1.00 34.56 848 TYR A C 1
ATOM 5742 O O . TYR A 1 848 ? 26.161 6.819 -88.158 1.00 34.56 848 TYR A O 1
ATOM 5750 N N . ALA A 1 849 ? 24.612 8.436 -88.089 1.00 39.69 849 ALA A N 1
ATOM 5751 C CA . ALA A 1 849 ? 25.577 9.539 -88.051 1.00 39.69 849 ALA A CA 1
ATOM 5752 C C . ALA A 1 849 ? 24.921 10.876 -87.664 1.00 39.69 849 ALA A C 1
ATOM 5754 O O . ALA A 1 849 ? 24.026 11.343 -88.363 1.00 39.69 849 ALA A O 1
ATOM 5755 N N . LEU A 1 850 ? 25.440 11.551 -86.632 1.00 35.84 850 LEU A N 1
ATOM 5756 C CA . LEU A 1 850 ? 26.306 12.728 -86.814 1.00 35.84 850 LEU A CA 1
ATOM 5757 C C . LEU A 1 850 ? 26.848 13.210 -85.453 1.00 35.84 850 LEU A C 1
ATOM 5759 O O . LEU A 1 850 ? 26.139 13.838 -84.671 1.00 35.84 850 LEU A O 1
ATOM 5763 N N . VAL A 1 851 ? 28.139 12.974 -85.212 1.00 47.56 851 VAL A N 1
ATOM 5764 C CA . VAL A 1 851 ? 28.952 13.761 -84.264 1.00 47.56 851 VAL A CA 1
ATOM 5765 C C . VAL A 1 851 ? 28.975 15.202 -84.781 1.00 47.56 851 VAL A C 1
ATOM 5767 O O . VAL A 1 851 ? 29.080 15.368 -85.985 1.00 47.56 851 VAL A O 1
ATOM 5770 N N . ARG A 1 852 ? 28.872 16.270 -83.979 1.00 40.12 852 ARG A N 1
ATOM 5771 C CA . ARG A 1 852 ? 29.028 17.637 -84.542 1.00 40.12 852 ARG A CA 1
ATOM 5772 C C . ARG A 1 852 ? 30.450 17.859 -85.093 1.00 40.12 852 ARG A C 1
ATOM 5774 O O . ARG A 1 852 ? 31.431 17.602 -84.413 1.00 40.12 852 ARG A O 1
ATOM 5781 N N . GLY A 1 853 ? 30.543 18.364 -86.324 1.00 48.78 853 GLY A N 1
ATOM 5782 C CA . GLY A 1 853 ? 31.771 18.597 -87.098 1.00 48.78 853 GLY A CA 1
ATOM 5783 C C . GLY A 1 853 ? 31.420 18.966 -88.547 1.00 48.78 853 GLY A C 1
ATOM 5784 O O . GLY A 1 853 ? 30.340 18.621 -89.031 1.00 48.78 853 GLY A O 1
ATOM 5785 N N . ASP A 1 854 ? 32.277 19.724 -89.235 1.00 44.75 854 ASP A N 1
ATOM 5786 C CA . ASP A 1 854 ? 31.994 20.183 -90.602 1.00 44.75 854 ASP A CA 1
ATOM 5787 C C . ASP A 1 854 ? 32.081 19.008 -91.592 1.00 44.75 854 ASP A C 1
ATOM 5789 O O . ASP A 1 854 ? 33.138 18.390 -91.759 1.00 44.75 854 ASP A O 1
ATOM 5793 N N . TYR A 1 855 ? 30.975 18.716 -92.285 1.00 38.47 855 TYR A N 1
ATOM 5794 C CA . TYR A 1 855 ? 30.935 17.739 -93.374 1.00 38.47 855 TYR A CA 1
ATOM 5795 C C . TYR A 1 855 ? 31.060 18.441 -94.730 1.00 38.47 855 TYR A C 1
ATOM 5797 O O . TYR A 1 855 ? 30.129 19.098 -95.200 1.00 38.47 855 TYR A O 1
ATOM 5805 N N . ALA A 1 856 ? 32.213 18.289 -95.382 1.00 41.97 856 ALA A N 1
ATOM 5806 C CA . ALA A 1 856 ? 32.454 18.784 -96.735 1.00 41.97 856 ALA A CA 1
ATOM 5807 C C . ALA A 1 856 ? 33.316 17.787 -97.528 1.00 41.97 856 ALA A C 1
ATOM 5809 O O . ALA A 1 856 ? 34.276 17.226 -97.011 1.00 41.97 856 ALA A O 1
ATOM 5810 N N . ASN A 1 857 ? 32.996 17.585 -98.812 1.00 37.16 857 ASN A N 1
ATOM 5811 C CA . ASN A 1 857 ? 33.731 16.706 -99.741 1.00 37.16 857 ASN A CA 1
ATOM 5812 C C . ASN A 1 857 ? 33.828 15.223 -99.328 1.00 37.16 857 ASN A C 1
ATOM 5814 O O . ASN A 1 857 ? 34.810 14.558 -99.651 1.00 37.16 857 ASN A O 1
ATOM 5818 N N . GLY A 1 858 ? 32.811 14.691 -98.646 1.00 35.84 858 GLY A N 1
ATOM 5819 C CA . GLY A 1 858 ? 32.756 13.268 -98.293 1.00 35.84 858 GLY A CA 1
ATOM 5820 C C . GLY A 1 858 ? 33.683 12.859 -97.145 1.00 35.84 858 GLY A C 1
ATOM 5821 O O . GLY A 1 858 ? 33.861 11.667 -96.921 1.00 35.84 858 GLY A O 1
ATOM 5822 N N . VAL A 1 859 ? 34.263 13.823 -96.421 1.00 38.50 859 VAL A N 1
ATOM 5823 C CA . VAL A 1 859 ? 35.105 13.590 -95.240 1.00 38.50 859 VAL A CA 1
ATOM 5824 C C . VAL A 1 859 ? 34.529 14.366 -94.059 1.00 38.50 859 VAL A C 1
ATOM 5826 O O . VAL A 1 859 ? 34.150 15.530 -94.191 1.00 38.50 859 VAL A O 1
ATOM 5829 N N . PHE A 1 860 ? 34.450 13.704 -92.908 1.00 40.25 860 PHE A N 1
ATOM 5830 C CA . PHE A 1 860 ? 33.969 14.271 -91.655 1.00 40.25 860 PHE A CA 1
ATOM 5831 C C . PHE A 1 860 ? 35.160 14.692 -90.777 1.00 40.25 860 PHE A C 1
ATOM 5833 O O . PHE A 1 860 ? 36.068 13.885 -90.583 1.00 40.25 860 PHE A O 1
ATOM 5840 N N . THR A 1 861 ? 35.197 15.934 -90.268 1.00 46.81 861 THR A N 1
ATOM 5841 C CA . THR A 1 861 ? 36.343 16.445 -89.479 1.00 46.81 861 THR A CA 1
ATOM 5842 C C . THR A 1 861 ? 35.900 16.925 -88.095 1.00 46.81 861 THR A C 1
ATOM 5844 O O . THR A 1 861 ? 35.057 17.814 -87.990 1.00 46.81 861 THR A O 1
ATOM 5847 N N . VAL A 1 862 ? 36.491 16.361 -87.036 1.00 46.12 862 VAL A N 1
ATOM 5848 C CA . VAL A 1 862 ? 36.219 16.710 -85.628 1.00 46.12 862 VAL A CA 1
ATOM 5849 C C . VAL A 1 862 ? 37.053 17.933 -85.220 1.00 46.12 862 VAL A C 1
ATOM 5851 O O . VAL A 1 862 ? 38.256 17.982 -85.494 1.00 46.12 862 VAL A O 1
ATOM 5854 N N . ASN A 1 863 ? 36.443 18.940 -84.585 1.00 45.34 863 ASN A N 1
ATOM 5855 C CA . ASN A 1 863 ? 37.145 20.162 -84.178 1.00 45.34 863 ASN A CA 1
ATOM 5856 C C . ASN A 1 863 ? 37.750 20.015 -82.773 1.00 45.34 863 ASN A C 1
ATOM 5858 O O . ASN A 1 863 ? 37.112 20.299 -81.763 1.00 45.34 863 ASN A O 1
ATOM 5862 N N . ALA A 1 864 ? 39.034 19.661 -82.724 1.00 45.72 864 ALA A N 1
ATOM 5863 C CA . ALA A 1 864 ? 39.790 19.404 -81.496 1.00 45.72 864 ALA A CA 1
ATOM 5864 C C . ALA A 1 864 ? 39.938 20.597 -80.516 1.00 45.72 864 ALA A C 1
ATOM 5866 O O . ALA A 1 864 ? 40.583 20.445 -79.481 1.00 45.72 864 ALA A O 1
ATOM 5867 N N . ALA A 1 865 ? 39.397 21.788 -80.808 1.00 46.41 865 ALA A N 1
ATOM 5868 C CA . ALA A 1 865 ? 39.703 23.006 -80.052 1.00 46.41 865 ALA A CA 1
ATOM 5869 C C . ALA A 1 865 ? 38.696 23.402 -78.952 1.00 46.41 865 ALA A C 1
ATOM 5871 O O . ALA A 1 865 ? 39.039 24.264 -78.147 1.00 46.41 865 ALA A O 1
ATOM 5872 N N . THR A 1 866 ? 37.474 22.846 -78.899 1.00 46.44 866 THR A N 1
ATOM 5873 C CA . THR A 1 866 ? 36.433 23.373 -77.973 1.00 46.44 866 THR A CA 1
ATOM 5874 C C . THR A 1 866 ? 35.707 22.360 -77.084 1.00 46.44 866 THR A C 1
ATOM 5876 O O . THR A 1 866 ? 34.898 22.783 -76.266 1.00 46.44 866 THR A O 1
ATOM 5879 N N . GLY A 1 867 ? 36.013 21.058 -77.160 1.00 47.44 867 GLY A N 1
ATOM 5880 C CA . GLY A 1 867 ? 35.500 20.059 -76.203 1.00 47.44 867 GLY A CA 1
ATOM 5881 C C . GLY A 1 867 ? 33.969 19.936 -76.126 1.00 47.44 867 GLY A C 1
ATOM 5882 O O . GLY A 1 867 ? 33.450 19.480 -75.113 1.00 47.44 867 GLY A O 1
ATOM 5883 N N . ALA A 1 868 ? 33.241 20.355 -77.166 1.00 42.47 868 ALA A N 1
ATOM 5884 C CA . ALA A 1 868 ? 31.777 20.435 -77.185 1.00 42.47 868 ALA A CA 1
ATOM 5885 C C . ALA A 1 868 ? 31.139 19.520 -78.248 1.00 42.47 868 ALA A C 1
ATOM 5887 O O . ALA A 1 868 ? 30.100 19.857 -78.834 1.00 42.47 868 ALA A O 1
ATOM 5888 N N . ASP A 1 869 ? 31.758 18.373 -78.513 1.00 45.41 869 ASP A N 1
ATOM 5889 C CA . ASP A 1 869 ? 31.221 17.393 -79.452 1.00 45.41 869 ASP A CA 1
ATOM 5890 C C . ASP A 1 869 ? 30.168 16.526 -78.741 1.00 45.41 869 ASP A C 1
ATOM 5892 O O . ASP A 1 869 ? 30.371 16.085 -77.611 1.00 45.41 869 ASP A O 1
ATOM 5896 N N . GLN A 1 870 ? 29.013 16.352 -79.391 1.00 41.09 870 GLN A N 1
ATOM 5897 C CA . GLN A 1 870 ? 27.917 15.477 -78.962 1.00 41.09 870 GLN A CA 1
ATOM 5898 C C . GLN A 1 870 ? 27.838 14.316 -79.953 1.00 41.09 870 GLN A C 1
ATOM 5900 O O . GLN A 1 870 ? 27.793 14.565 -81.160 1.00 41.09 870 GLN A O 1
ATOM 5905 N N . ALA A 1 871 ? 27.820 13.082 -79.454 1.00 43.56 871 ALA A N 1
ATOM 5906 C CA . ALA A 1 871 ? 27.398 11.910 -80.218 1.00 43.56 871 ALA A CA 1
ATOM 5907 C C . ALA A 1 871 ? 25.931 11.624 -79.882 1.00 43.56 871 ALA A C 1
ATOM 5909 O O . ALA A 1 871 ? 25.572 11.691 -78.712 1.00 43.56 871 ALA A O 1
ATOM 5910 N N . VAL A 1 872 ? 25.111 11.353 -80.901 1.00 42.88 872 VAL A N 1
ATOM 5911 C CA . VAL A 1 872 ? 23.712 10.926 -80.770 1.00 42.88 872 VAL A CA 1
ATOM 5912 C C . VAL A 1 872 ? 23.514 9.696 -81.653 1.00 42.88 872 VAL A C 1
ATOM 5914 O O . VAL A 1 872 ? 23.865 9.727 -82.835 1.00 42.88 872 VAL A O 1
ATOM 5917 N N . ILE A 1 873 ? 22.980 8.624 -81.072 1.00 46.97 873 ILE A N 1
ATOM 5918 C CA . ILE A 1 873 ? 22.671 7.344 -81.725 1.00 46.97 873 ILE A CA 1
ATOM 5919 C C . ILE A 1 873 ? 21.139 7.211 -81.736 1.00 46.97 873 ILE A C 1
ATOM 5921 O O . ILE A 1 873 ? 20.542 7.412 -80.686 1.00 46.97 873 ILE A O 1
ATOM 5925 N N . TYR A 1 874 ? 20.527 6.923 -82.893 1.00 45.53 874 TYR A N 1
ATOM 5926 C CA . TYR A 1 874 ? 19.070 6.778 -83.069 1.00 45.53 874 TYR A CA 1
ATOM 5927 C C . TYR A 1 874 ? 18.716 5.408 -83.638 1.00 45.53 874 TYR A C 1
ATOM 5929 O O . TYR A 1 874 ? 19.088 5.150 -84.780 1.00 45.53 874 TYR A O 1
ATOM 5937 N N . ASP A 1 875 ? 17.956 4.586 -82.920 1.00 48.41 875 ASP A N 1
ATOM 5938 C CA . ASP A 1 875 ? 17.376 3.370 -83.501 1.00 48.41 875 ASP A CA 1
ATOM 5939 C C . ASP A 1 875 ? 16.080 3.707 -84.270 1.00 48.41 875 ASP A C 1
ATOM 5941 O O . ASP A 1 875 ? 15.327 4.614 -83.906 1.00 48.41 875 ASP A O 1
ATOM 5945 N N . GLY A 1 876 ? 15.837 3.056 -85.405 1.00 42.53 876 GLY A N 1
ATOM 5946 C CA . GLY A 1 876 ? 14.733 3.380 -86.309 1.00 42.53 876 GLY A CA 1
ATOM 5947 C C . GLY A 1 876 ? 13.738 2.233 -86.472 1.00 42.53 876 GLY A C 1
ATOM 5948 O O . GLY A 1 876 ? 14.063 1.228 -87.093 1.00 42.53 876 GLY A O 1
ATOM 5949 N N . ASP A 1 877 ? 12.478 2.413 -86.049 1.00 45.47 877 ASP A N 1
ATOM 5950 C CA . ASP A 1 877 ? 11.387 1.480 -86.390 1.00 45.47 877 ASP A CA 1
ATOM 5951 C C . ASP A 1 877 ? 10.815 1.773 -87.794 1.00 45.47 877 ASP A C 1
ATOM 5953 O O . ASP A 1 877 ? 10.216 2.823 -88.073 1.00 45.47 877 ASP A O 1
ATOM 5957 N N . ALA A 1 878 ? 10.954 0.798 -88.694 1.00 40.59 878 ALA A N 1
ATOM 5958 C CA . ALA A 1 878 ? 10.490 0.868 -90.075 1.00 40.59 878 ALA A CA 1
ATOM 5959 C C . ALA A 1 878 ? 8.952 0.891 -90.243 1.00 40.59 878 ALA A C 1
ATOM 5961 O O . ALA A 1 878 ? 8.474 1.166 -91.348 1.00 40.59 878 ALA A O 1
ATOM 5962 N N . ALA A 1 879 ? 8.151 0.620 -89.206 1.00 46.16 879 ALA A N 1
ATOM 5963 C CA . ALA A 1 879 ? 6.693 0.544 -89.342 1.00 46.16 879 ALA A CA 1
ATOM 5964 C C . ALA A 1 879 ? 5.977 1.911 -89.347 1.00 46.16 879 ALA A C 1
ATOM 5966 O O . ALA A 1 879 ? 4.877 2.014 -89.901 1.00 46.16 879 ALA A O 1
ATOM 5967 N N . VAL A 1 880 ? 6.574 2.961 -88.768 1.00 46.88 880 VAL A N 1
ATOM 5968 C CA . VAL A 1 880 ? 5.866 4.231 -88.488 1.00 46.88 880 VAL A CA 1
ATOM 5969 C C . VAL A 1 880 ? 6.543 5.503 -89.007 1.00 46.88 880 VAL A C 1
ATOM 5971 O O . VAL A 1 880 ? 5.895 6.550 -89.045 1.00 46.88 880 VAL A O 1
ATOM 5974 N N . GLY A 1 881 ? 7.788 5.445 -89.495 1.00 42.69 881 GLY A N 1
ATOM 5975 C CA . GLY A 1 881 ? 8.471 6.626 -90.051 1.00 42.69 881 GLY A CA 1
ATOM 5976 C C . GLY A 1 881 ? 8.727 7.740 -89.024 1.00 42.69 881 GLY A C 1
ATOM 5977 O O . GLY A 1 881 ? 8.887 8.903 -89.397 1.00 42.69 881 GLY A O 1
ATOM 5978 N N . THR A 1 882 ? 8.747 7.388 -87.739 1.00 43.69 882 THR A N 1
ATOM 5979 C CA . THR A 1 882 ? 9.096 8.254 -86.610 1.00 43.69 882 THR A CA 1
ATOM 5980 C C . THR A 1 882 ? 10.440 7.816 -86.035 1.00 43.69 882 THR A C 1
ATOM 5982 O O . THR A 1 882 ? 10.678 6.624 -85.885 1.00 43.69 882 THR A O 1
ATOM 5985 N N . ILE A 1 883 ? 11.310 8.784 -85.735 1.00 42.91 883 ILE A N 1
ATOM 5986 C CA . ILE A 1 883 ? 12.588 8.587 -85.030 1.00 42.91 883 ILE A CA 1
ATOM 5987 C C . ILE A 1 883 ? 12.262 8.001 -83.643 1.00 42.91 883 ILE A C 1
ATOM 5989 O O . ILE A 1 883 ? 11.371 8.558 -82.993 1.00 42.91 883 ILE A O 1
ATOM 5993 N N . SER A 1 884 ? 12.915 6.917 -83.189 1.00 43.91 884 SER A N 1
ATOM 5994 C CA . SER A 1 884 ? 12.792 6.535 -81.773 1.00 43.91 884 SER A CA 1
ATOM 5995 C C . SER A 1 884 ? 13.387 7.666 -80.925 1.00 43.91 884 SER A C 1
ATOM 5997 O O . SER A 1 884 ? 14.357 8.323 -81.309 1.00 43.91 884 SER A O 1
ATOM 5999 N N . SER A 1 885 ? 12.749 7.990 -79.804 1.00 39.03 885 SER A N 1
ATOM 6000 C CA . SER A 1 885 ? 13.175 9.078 -78.918 1.00 39.03 885 SER A CA 1
ATOM 6001 C C . SER A 1 885 ? 14.406 8.730 -78.076 1.00 39.03 885 SER A C 1
ATOM 6003 O O . SER A 1 885 ? 14.829 9.556 -77.267 1.00 39.03 885 SER A O 1
ATOM 6005 N N . GLU A 1 886 ? 14.998 7.546 -78.246 1.00 41.44 886 GLU A N 1
ATOM 6006 C CA . GLU A 1 886 ? 16.183 7.154 -77.492 1.00 41.44 886 GLU A CA 1
ATOM 6007 C C . GLU A 1 886 ? 17.407 7.902 -78.031 1.00 41.44 886 GLU A C 1
ATOM 6009 O O . GLU A 1 886 ? 17.772 7.811 -79.200 1.00 41.44 886 GLU A O 1
ATOM 6014 N N . THR A 1 887 ? 18.022 8.706 -77.166 1.00 40.69 887 THR A N 1
ATOM 6015 C CA . THR A 1 887 ? 19.185 9.534 -77.490 1.00 40.69 887 THR A CA 1
ATOM 6016 C C . THR A 1 887 ? 20.260 9.259 -76.446 1.00 40.69 887 THR A C 1
ATOM 6018 O O . THR A 1 887 ? 20.161 9.742 -75.323 1.00 40.69 887 THR A O 1
ATOM 6021 N N . ILE A 1 888 ? 21.319 8.526 -76.796 1.00 43.88 888 ILE A N 1
ATOM 6022 C CA . ILE A 1 888 ? 22.528 8.486 -75.956 1.00 43.88 888 ILE A CA 1
ATOM 6023 C C . ILE A 1 888 ? 23.334 9.748 -76.266 1.00 43.88 888 ILE A C 1
ATOM 6025 O O . ILE A 1 888 ? 23.846 9.873 -77.377 1.00 43.88 888 ILE A O 1
ATOM 6029 N N . ILE A 1 889 ? 23.437 10.686 -75.317 1.00 41.31 889 ILE A N 1
ATOM 6030 C CA . ILE A 1 889 ? 24.235 11.913 -75.470 1.00 41.31 889 ILE A CA 1
ATOM 6031 C C . ILE A 1 889 ? 25.545 11.762 -74.697 1.00 41.31 889 ILE A C 1
ATOM 6033 O O . ILE A 1 889 ? 25.587 11.922 -73.482 1.00 41.31 889 ILE A O 1
ATOM 6037 N N . LEU A 1 890 ? 26.645 11.527 -75.411 1.00 42.62 890 LEU A N 1
ATOM 6038 C CA . LEU A 1 890 ? 27.987 11.598 -74.825 1.00 42.62 890 LEU A CA 1
ATOM 6039 C C . LEU A 1 890 ? 28.484 13.049 -74.890 1.00 42.62 890 LEU A C 1
ATOM 6041 O O . LEU A 1 890 ? 28.572 13.621 -75.979 1.00 42.62 890 LEU A O 1
ATOM 6045 N N . MET A 1 891 ? 28.806 13.653 -73.743 1.00 38.31 891 MET A N 1
ATOM 6046 C CA . MET A 1 891 ? 29.363 15.010 -73.646 1.00 38.31 891 MET A CA 1
ATOM 6047 C C . MET A 1 891 ? 30.761 14.980 -73.021 1.00 38.31 891 MET A C 1
ATOM 6049 O O . MET A 1 891 ? 31.014 14.217 -72.099 1.00 38.31 891 MET A O 1
ATOM 6053 N N . GLY A 1 892 ? 31.666 15.846 -73.492 1.00 40.31 892 GLY A N 1
ATOM 6054 C CA . GLY A 1 892 ? 32.964 16.068 -72.838 1.00 40.31 892 GLY A CA 1
ATOM 6055 C C . GLY A 1 892 ? 34.115 15.158 -73.282 1.00 40.31 892 GLY A C 1
ATOM 6056 O O . GLY A 1 892 ? 35.152 15.138 -72.622 1.00 40.31 892 GLY A O 1
ATOM 6057 N N . ILE A 1 893 ? 33.995 14.453 -74.414 1.00 43.72 893 ILE A N 1
ATOM 6058 C CA . ILE A 1 893 ? 35.104 13.659 -74.965 1.00 43.72 893 ILE A CA 1
ATOM 6059 C C . ILE A 1 893 ? 36.239 14.611 -75.384 1.00 43.72 893 ILE A C 1
ATOM 6061 O O . ILE A 1 893 ? 36.180 15.272 -76.421 1.00 43.72 893 ILE A O 1
ATOM 6065 N N . GLY A 1 894 ? 37.286 14.714 -74.563 1.00 43.25 894 GLY A N 1
ATOM 6066 C CA . GLY A 1 894 ? 38.494 15.462 -74.907 1.00 43.25 894 GLY A CA 1
ATOM 6067 C C . GLY A 1 894 ? 39.167 14.865 -76.147 1.00 43.25 894 GLY A C 1
ATOM 6068 O O . GLY A 1 894 ? 39.190 13.648 -76.315 1.00 43.25 894 GLY A O 1
ATOM 6069 N N . GLY A 1 895 ? 39.748 15.709 -77.008 1.00 41.59 895 GLY A N 1
ATOM 6070 C CA . GLY A 1 895 ? 40.259 15.347 -78.345 1.00 41.59 895 GLY A CA 1
ATOM 6071 C C . GLY A 1 895 ? 41.358 14.270 -78.425 1.00 41.59 895 GLY A C 1
ATOM 6072 O O . GLY A 1 895 ? 41.865 14.003 -79.509 1.00 41.59 895 GLY A O 1
ATOM 6073 N N . THR A 1 896 ? 41.736 13.647 -77.308 1.00 45.38 896 THR A N 1
ATOM 6074 C CA . THR A 1 896 ? 42.661 12.507 -77.220 1.00 45.38 896 THR A CA 1
ATOM 6075 C C . THR A 1 896 ? 41.975 11.183 -76.852 1.00 45.38 896 THR A C 1
ATOM 6077 O O . THR A 1 896 ? 42.652 10.164 -76.787 1.00 45.38 896 THR A O 1
ATOM 6080 N N . GLY A 1 897 ? 40.663 11.181 -76.591 1.00 42.69 897 GLY A N 1
ATOM 6081 C CA . GLY A 1 897 ? 39.930 10.041 -76.024 1.00 42.69 897 GLY A CA 1
ATOM 6082 C C . GLY A 1 897 ? 39.410 8.995 -77.015 1.00 42.69 897 GLY A C 1
ATOM 6083 O O . GLY A 1 897 ? 38.872 7.986 -76.578 1.00 42.69 897 GLY A O 1
ATOM 6084 N N . LEU A 1 898 ? 39.566 9.186 -78.331 1.00 38.78 898 LEU A N 1
ATOM 6085 C CA . LEU A 1 898 ? 39.090 8.228 -79.337 1.00 38.78 898 LEU A CA 1
ATOM 6086 C C . LEU A 1 898 ? 40.271 7.659 -80.139 1.00 38.78 898 LEU A C 1
ATOM 6088 O O . LEU A 1 898 ? 40.724 8.259 -81.114 1.00 38.78 898 LEU A O 1
ATOM 6092 N N . THR A 1 899 ? 40.795 6.499 -79.734 1.00 37.72 899 THR A N 1
ATOM 6093 C CA . THR A 1 899 ? 41.819 5.789 -80.521 1.00 37.72 899 THR A CA 1
ATOM 6094 C C . THR A 1 899 ? 41.129 4.810 -81.464 1.00 37.72 899 THR A C 1
ATOM 6096 O O . THR A 1 899 ? 40.861 3.669 -81.100 1.00 37.72 899 THR A O 1
ATOM 6099 N N . VAL A 1 900 ? 40.832 5.246 -82.689 1.00 35.53 900 VAL A N 1
ATOM 6100 C CA . VAL A 1 900 ? 40.333 4.346 -83.737 1.00 35.53 900 VAL A CA 1
ATOM 6101 C C . VAL A 1 900 ? 41.528 3.557 -84.278 1.00 35.53 900 VAL A C 1
ATOM 6103 O O . VAL A 1 900 ? 42.347 4.092 -85.027 1.00 35.53 900 VAL A O 1
ATOM 6106 N N . THR A 1 901 ? 41.682 2.301 -83.857 1.00 31.08 901 THR A N 1
ATOM 6107 C CA . THR A 1 901 ? 42.626 1.388 -84.517 1.00 31.08 901 THR A CA 1
ATOM 6108 C C . THR A 1 901 ? 42.002 0.871 -85.814 1.00 31.08 901 THR A C 1
ATOM 6110 O O . THR A 1 901 ? 40.786 0.808 -85.963 1.00 31.08 901 THR A O 1
ATOM 6113 N N . SER A 1 902 ? 42.847 0.637 -86.812 1.00 33.56 902 SER A N 1
ATOM 6114 C CA . SER A 1 902 ? 42.569 0.770 -88.246 1.00 33.56 902 SER A CA 1
ATOM 6115 C C . SER A 1 902 ? 41.687 -0.298 -88.915 1.00 33.56 902 SER A C 1
ATOM 6117 O O . SER A 1 902 ? 41.859 -0.522 -90.107 1.00 33.56 902 SER A O 1
ATOM 6119 N N . ASP A 1 903 ? 40.733 -0.910 -88.218 1.00 34.00 903 ASP A N 1
ATOM 6120 C CA . ASP A 1 903 ? 39.746 -1.817 -88.822 1.00 34.00 903 ASP A CA 1
ATOM 6121 C C . ASP A 1 903 ? 38.314 -1.368 -88.484 1.00 34.00 903 ASP A C 1
ATOM 6123 O O . ASP A 1 903 ? 37.601 -1.986 -87.702 1.00 34.00 903 ASP A O 1
ATOM 6127 N N . LEU A 1 904 ? 37.876 -0.274 -89.111 1.00 27.64 904 LEU A N 1
ATOM 6128 C CA . LEU A 1 904 ? 36.455 -0.002 -89.350 1.00 27.64 904 LEU A CA 1
ATOM 6129 C C . LEU A 1 904 ? 36.270 0.240 -90.850 1.00 27.64 904 LEU A C 1
ATOM 6131 O O . LEU A 1 904 ? 36.302 1.369 -91.341 1.00 27.64 904 LEU A O 1
ATOM 6135 N N . LEU A 1 905 ? 36.152 -0.858 -91.597 1.00 25.39 905 LEU A N 1
ATOM 6136 C CA . LEU A 1 905 ? 35.706 -0.844 -92.985 1.00 25.39 905 LEU A CA 1
ATOM 6137 C C . LEU A 1 905 ? 34.183 -1.030 -92.980 1.00 25.39 905 LEU A C 1
ATOM 6139 O O . LEU A 1 905 ? 33.706 -2.139 -92.766 1.00 25.39 905 LEU A O 1
ATOM 6143 N N . PHE A 1 906 ? 33.432 0.049 -93.202 1.00 29.56 906 PHE A N 1
ATOM 6144 C CA . PHE A 1 906 ? 31.990 -0.025 -93.442 1.00 29.56 906 PHE A CA 1
ATOM 6145 C C . PHE A 1 906 ? 31.748 -0.390 -94.914 1.00 29.56 906 PHE A C 1
ATOM 6147 O O . PHE A 1 906 ? 32.181 0.344 -95.810 1.00 29.56 906 PHE A O 1
ATOM 6154 N N . THR A 1 907 ? 31.087 -1.521 -95.162 1.00 29.06 907 THR A N 1
ATOM 6155 C CA . THR A 1 907 ? 30.397 -1.808 -96.431 1.00 29.06 907 THR A CA 1
ATOM 6156 C C . THR A 1 907 ? 28.916 -1.871 -96.194 1.00 29.06 907 THR A C 1
ATOM 6158 O O . THR A 1 907 ? 28.572 -2.601 -95.238 1.00 29.06 907 THR A O 1
#

Nearest PDB structures (foldseek):
  2qub-assembly6_K  TM=3.084E-01  e=5.486E-01  Serratia marcescens

Foldseek 3Di:
DEEAEDDAQDEAAEDDAEQYEYEYDHHAYEYEYEPPHANYEYDQRHQEYEYEADPLQWWWADDFQWIFIDGPRTGRYTGRWHADPQTRWYHYPVGIWGFYQPPRFTATNHRTQDNVDGDRPPDFDPWEEAEFALDEADDPNQAIDQEEYEYEAEENRPALRYAHHRHHYAYEYAYEYAEEADPSYAAHQHAYYEYAHAAEEYEYECCRHYNYQEYEYPYQEAYEYEQAQAQRHEYEYAQYAHAYEYYHRPPRLQDQAGEHEYEFHLAPEYEYAYDLSHAEYEYEYEAPHDGEYEYHHQNYQEYEYAYNYEYEYHDPVRFAHLNHAEYHAARYQEYEHGHAHHLHHAYHAHQHAYEYEYADQQQSDLNHHYAHYHYAYEYEYQHENAHARAHAHEHHAEYEDAHDAEYEYECLNYDDAHEYEYAAAEEYAYEQDAARYEYEHAYDHAYFHYHYYHHQVHAAHEYEYHYQDAHDFDEDDPRTQEYHYARYQEYEYEYAYADADARERHEHAFHQDDDDGHGHQYYHYADNYQYEYEYAEYEHNPVPDAHNHAEYYAHQQHAAYEENEYFLPQNHAEYYYAAHNYEYEYFEHYDDNSAYQHHAEYAYAYQAEEHEYPPPDGANENEHQHQVAHAEYHAHCAHYEYHPPHAHEYEHAAAEYEEYEAAHAHEHHYEYAGHHQYAHAEYEYQYQAEYEYEYADPNDAAAAAHYEYEDHAHHEPHEYEYEGYHHAYEYEEYEYEYEYEYAEYAYEHEYEYYAYEYHYHEHDPPDPPREHPYQPQHPVRASEDDAHYEYEYDYDQYDDDSYDHDPDDDHDYDYHDDDDPDANDDDPDPNCPPPDDDDDDDDDDDDFDDWDADDDPNDGDDDQPDQATWGWGWDDDPPPPDIPPDTDTDGRQHPVRDDDDPPDDDD

Sequence (907 aa):
MANVFLNADETGVKIANDGDLVFGKSGDESVNILAGVTGVVLDQNIEGVTLDGNKADYTFEQAGNQLLIKSGGATVATVPIQVDADGTQLTFDDGTFNAVFNSGVIEVGSDPVDPTDPTDPTDPTDGETFTLTTGADNGEDFVGTTGDDSYVASLGTLNANDSLDGGDGDDTLDAELTGNLNNTITVANIEDISFEVLAGLTTVDTTNYSGVDSYTSDGVGALTLNNLNGSSAALVKDGNSSALTANYAAGTVAGGNDTQNIELQDSTGGLITLGAGVEAVVVTSETGDTSTAQLAAPGALMLTVNGGGTVTLGNTANPISNTITTIDARDTAAVTLTAAGAATASYLTGGGNDSLTLNVDIGAAASNLISMGGGDDTVKLTAAQTAVNPATIVGVENVAFTNVAPGALDLANSSGDIAFDIQNGGGLTLNNVQSGISLGASTAGGVADLEVNYRTNVMGEELTIDLGRAMTGTAGTTNGGDLEVTNLNSLVLNFNASAASNLNTGGILVDATAAGTDVTEIFTVNNNGTGAVTLGLIADAAAGGTTDITDVVLNAATGAIIDGGIANAQDLTNVSMTAGDGAITTAAYGVGAGASTKLDSVTLTATGAAIDDAGVVAVVEFTTANVAGVSTIELNAAGGAIGATSAIDFVNTVGGFDDVTITGAKAVTANITAGGTGTVDTVTSTNTNSVTLTIADAGLAAGETGTTVKLGNASVGNANTLVTGSGNDTITDGTGTDNITAGAGGDAIAISGGNDAITQGAAGAGAAGDGMVGLFNDTDGSTTVTDGDTLTFVNDVDTITGFTVSNGGAVTDTLTIASVGGAITGGGGALDAGFAAAGTGAIADDTYALVRGDYANGVFTVNAATGADQAVIYDGDAAVGTISSETIILMGIGGTGLTVTSDLLFT

pLDDT: mean 79.02, std 20.88, range [24.5, 98.38]

Radius of gyration: 53.75 Å; Cα contacts (8 Å, |Δi|>4): 2842; chains: 1; bounding box: 104×82×158 Å

Organism: NCBI:txid879212

Mean predicted aligned error: 16.9 Å